Protein 7QAN (pdb70)

Foldseek 3Di:
DAEPPAFDLQLLAGDDPADPQWDWHAAPVRAIAIEGQAQVLLQVLLAPCQQWPQQCVDPLWDARDPLRVVQDQHPVCQVVLLVLQLLLQDLVNLVVCLVVLLVLLVVLVVVVPVVAAQDWCLLRHLQLSFQLSLCVQAVPDPVCSVLSSVLLCQLQLLPHDPVSNVVSLVVLLVVQLVVLVVECPPDPHSSVSLVVVCVVPVPDDSSSSSSSSSVCSVVGRNQLSFLLQSLVVVCQVVVNLVQLLDLVQVLLLSQLSLLSNLLVQKRKTFGCAWDDRPNDTHHGSHIYIHRLNSNSQNCPQQPVSNDRDSVRDGDRRQSQHHHDNGNSCPSNSSSSSSSNSNVCCVVCVVKHQPDDSSPQDWDGSRHRTHGSTGRIHD/DDDPQKDKDADPVNAIFIEGLAQVLLQVLLAPCVFWPQPPVDPLWCVLVLVLVLQLLLQDLVNLVVCLVVLLVLLVVLVVVVVVVAAQDWCLVRHLQLSFQLSLCVLQVPDPVCSVVRSVLLCLLVQAVHDPVSNVVSVVVLLVVQLVVLVVECPPDSHSSNSLVVSCVVPVPADSSRSSVVSVVCSVVGRLQLSQLLQLLVLVCQVPVVLVQLLPLVRVLLSSVLSLLQQLQVQKRKTFGCAWDDGPNRTHHHSHIYIYGLNSNSQNCVQQPNNNDRDSPHHRRQSQHHHDSRNSNVSSSSSSSSSNSNSNCNVPVVKHFPDDPVDFAWHDPPGGTGTSTTRIHD

Radius of gyration: 27.65 Å; Cα contacts (8 Å, |Δi|>4): 1282; chains: 2; bounding box: 51×55×86 Å

Structure (mmCIF, N/CA/C/O backbone):
data_7QAN
#
_entry.id   7QAN
#
_cell.length_a   50.770
_cell.length_b   91.830
_cell.length_c   82.550
_cell.angle_alpha   90.000
_cell.angle_beta   92.360
_cell.angle_gamma   90.000
#
_symmetry.space_group_name_H-M   'P 1 21 1'
#
loop_
_entity.id
_entity.type
_entity.pdbx_description
1 polymer 'Cytochrome P450'
2 non-polymer 'PROTOPORPHYRIN IX CONTAINING FE'
3 non-polymer 'TRIETHYLENE GLYCOL'
4 non-polymer GLYCEROL
5 non-polymer DI(HYDROXYETHYL)ETHER
6 non-polymer 'HEXAETHYLENE GLYCOL'
7 non-polymer 3,6,9,12,15,18-HEXAOXAICOSANE-1,20-DIOL
8 non-polymer 'CHLORIDE ION'
9 non-polymer 'MAGNESIUM ION'
10 water water
#
loop_
_atom_site.group_PDB
_atom_site.id
_atom_site.type_symbol
_atom_site.label_atom_id
_atom_site.label_alt_id
_atom_site.label_comp_id
_atom_site.label_asym_id
_atom_site.label_entity_id
_atom_site.label_seq_id
_atom_site.pdbx_PDB_ins_code
_atom_site.Cartn_x
_atom_site.Cartn_y
_atom_site.Cartn_z
_atom_site.occupancy
_atom_site.B_iso_or_equiv
_atom_site.auth_seq_id
_atom_site.auth_comp_id
_atom_site.auth_asym_id
_atom_site.auth_atom_id
_atom_site.pdbx_PDB_model_num
ATOM 1 N N . SER A 1 30 ? 19.252 27.599 33.029 1.000 63.690 11 SER AAA N 1
ATOM 2 C CA . SER A 1 30 ? 18.888 26.356 33.768 1.000 59.920 11 SER AAA CA 1
ATOM 3 C C . SER A 1 30 ? 18.351 25.306 32.801 1.000 58.950 11 SER AAA C 1
ATOM 4 O O . SER A 1 30 ? 17.447 25.593 32.022 1.000 59.230 11 SER AAA O 1
ATOM 12 N N . PRO A 1 31 ? 18.875 24.056 32.835 1.000 60.170 12 PRO AAA N 1
ATOM 13 C CA . PRO A 1 31 ? 18.397 23.004 31.941 1.000 53.000 12 PRO AAA CA 1
ATOM 14 C C . PRO A 1 31 ? 16.971 22.580 32.303 1.000 50.430 12 PRO AAA C 1
ATOM 15 O O . PRO A 1 31 ? 16.550 22.751 33.427 1.000 49.630 12 PRO AAA O 1
ATOM 26 N N . GLN A 1 32 ? 16.253 22.080 31.305 1.000 56.510 13 GLN AAA N 1
ATOM 27 C CA . GLN A 1 32 ? 14.878 21.549 31.429 1.000 55.060 13 GLN AAA CA 1
ATOM 28 C C . GLN A 1 32 ? 14.966 20.150 32.053 1.000 54.510 13 GLN AAA C 1
ATOM 29 O O . GLN A 1 32 ? 15.959 19.427 31.777 1.000 46.390 13 GLN AAA O 1
ATOM 43 N N . TYR A 1 33 ? 13.995 19.819 32.907 1.000 48.820 14 TYR AAA N 1
ATOM 44 C CA . TYR A 1 33 ? 13.806 18.482 33.514 1.000 43.990 14 TYR AAA CA 1
ATOM 45 C C . TYR A 1 33 ? 12.322 18.181 33.620 1.000 43.550 14 TYR AAA C 1
ATOM 46 O O . TYR A 1 33 ? 11.590 18.957 34.232 1.000 43.350 14 TYR AAA O 1
ATOM 64 N N . PRO A 1 34 ? 11.852 17.009 33.141 1.000 41.070 15 PRO AAA N 1
ATOM 65 C CA . PRO A 1 34 ? 12.708 16.028 32.481 1.000 43.040 15 PRO AAA CA 1
ATOM 66 C C . PRO A 1 34 ? 12.817 16.259 30.965 1.000 51.710 15 PRO AAA C 1
ATOM 67 O O . PRO A 1 34 ? 11.922 16.839 30.364 1.000 44.890 15 PRO AAA O 1
ATOM 78 N N . GLN A 1 35 ? 13.885 15.745 30.363 1.000 52.900 16 GLN AAA N 1
ATOM 79 C CA . GLN A 1 35 ? 14.052 15.705 28.887 1.000 52.760 16 GLN AAA CA 1
ATOM 80 C C . GLN A 1 35 ? 13.679 14.328 28.346 1.000 46.000 16 GLN AAA C 1
ATOM 81 O O . GLN A 1 35 ? 13.719 13.367 29.109 1.000 48.600 16 GLN AAA O 1
ATOM 95 N N . ARG A 1 36 ? 13.372 14.268 27.053 1.000 48.310 17 ARG AAA N 1
ATOM 96 C CA . ARG A 1 36 ? 13.110 13.027 26.282 1.000 51.550 17 ARG AAA CA 1
ATOM 97 C C . ARG A 1 36 ? 14.406 12.203 26.254 1.000 45.260 17 ARG AAA C 1
ATOM 98 O O . ARG A 1 36 ? 15.486 12.816 26.103 1.000 43.340 17 ARG AAA O 1
ATOM 119 N N . ARG A 1 37 ? 14.321 10.883 26.460 1.000 42.270 18 ARG AAA N 1
ATOM 120 C CA . ARG A 1 37 ? 15.447 9.923 26.239 1.000 43.520 18 ARG AAA CA 1
ATOM 121 C C . ARG A 1 37 ? 15.587 9.661 24.726 1.000 43.520 18 ARG AAA C 1
ATOM 122 O O . ARG A 1 37 ? 14.664 9.126 24.140 1.000 42.860 18 ARG AAA O 1
ATOM 143 N N . ALA A 1 38 ? 16.709 10.027 24.103 1.000 46.140 19 ALA AAA N 1
ATOM 144 C CA . ALA A 1 38 ? 17.023 9.655 22.694 1.000 42.350 19 ALA AAA CA 1
ATOM 145 C C . ALA A 1 38 ? 17.048 8.129 22.549 1.000 41.910 19 ALA AAA C 1
ATOM 146 O O . ALA A 1 38 ? 16.527 7.621 21.538 1.000 43.910 19 ALA AAA O 1
ATOM 153 N N . CYS A 1 39 ? 17.696 7.440 23.502 1.000 41.320 20 CYS AAA N 1
ATOM 154 C CA . CYS A 1 39 ? 17.745 5.960 23.656 1.000 40.810 20 CYS AAA CA 1
ATOM 155 C C . CYS A 1 39 ? 17.007 5.610 24.945 1.000 39.950 20 CYS AAA C 1
ATOM 156 O O . CYS A 1 39 ? 17.480 5.941 26.029 1.000 41.320 20 CYS AAA O 1
ATOM 164 N N . PRO A 1 40 ? 15.835 4.950 24.889 1.000 41.830 21 PRO AAA N 1
ATOM 165 C CA . PRO A 1 40 ? 14.999 4.793 26.079 1.000 40.380 21 PRO AAA CA 1
ATOM 166 C C . PRO A 1 40 ? 15.624 4.035 27.262 1.000 43.690 21 PRO AAA C 1
ATOM 167 O O . PRO A 1 40 ? 15.251 4.359 28.403 1.000 38.810 21 PRO AAA O 1
ATOM 178 N N . TYR A 1 41 ? 16.620 3.168 27.025 1.000 43.330 22 TYR AAA N 1
ATOM 179 C CA . TYR A 1 41 ? 17.329 2.430 28.114 1.000 42.560 22 TYR AAA CA 1
ATOM 180 C C . TYR A 1 41 ? 18.623 3.147 28.518 1.000 43.450 22 TYR AAA C 1
ATOM 181 O O . TYR A 1 41 ? 19.425 2.526 29.228 1.000 47.520 22 TYR AAA O 1
ATOM 199 N N . ARG A 1 42 ? 18.811 4.407 28.121 1.000 41.590 23 ARG AAA N 1
ATOM 200 C CA . ARG A 1 42 ? 19.898 5.292 28.631 1.000 42.490 23 ARG AAA CA 1
ATOM 201 C C . ARG A 1 42 ? 19.298 6.607 29.119 1.000 45.350 23 ARG AAA C 1
ATOM 202 O O . ARG A 1 42 ? 18.993 7.479 28.308 1.000 44.730 23 ARG AAA O 1
ATOM 223 N N . PRO A 1 43 ? 19.148 6.805 30.445 1.000 42.480 24 PRO AAA N 1
ATOM 224 C CA . PRO A 1 43 ? 18.601 8.047 30.983 1.000 40.630 24 PRO AAA CA 1
ATOM 225 C C . PRO A 1 43 ? 19.358 9.292 30.506 1.000 43.400 24 PRO AAA C 1
ATOM 226 O O . PRO A 1 43 ? 20.534 9.225 30.280 1.000 39.900 24 PRO AAA O 1
ATOM 237 N N . ALA A 1 44 ? 18.629 10.394 30.337 1.000 51.950 25 ALA AAA N 1
ATOM 238 C CA . ALA A 1 44 ? 19.191 11.749 30.146 1.000 56.690 25 ALA AAA CA 1
ATOM 239 C C . ALA A 1 44 ? 20.051 12.063 31.364 1.000 56.920 25 ALA AAA C 1
ATOM 240 O O . ALA A 1 44 ? 19.468 12.184 32.445 1.000 57.950 25 ALA AAA O 1
ATOM 247 N N . GLY A 1 45 ? 21.379 12.069 31.181 1.000 56.550 26 GLY AAA N 1
ATOM 248 C CA . GLY A 1 45 ? 22.382 12.571 32.137 1.000 56.370 26 GLY AAA CA 1
ATOM 249 C C . GLY A 1 45 ? 22.990 13.881 31.645 1.000 57.200 26 GLY AAA C 1
ATOM 250 O O . GLY A 1 45 ? 22.303 14.612 30.890 1.000 61.480 26 GLY AAA O 1
ATOM 254 N N . GLY A 1 46 ? 24.228 14.185 32.041 1.000 45.310 27 GLY AAA N 1
ATOM 255 C CA . GLY A 1 46 ? 24.824 15.529 31.863 1.000 49.160 27 GLY AAA CA 1
ATOM 256 C C . GLY A 1 46 ? 24.568 16.457 33.049 1.000 48.550 27 GLY AAA C 1
ATOM 257 O O . GLY A 1 46 ? 25.217 17.500 33.137 1.000 51.040 27 GLY AAA O 1
ATOM 261 N N . TYR A 1 47 ? 23.634 16.130 33.936 1.000 45.520 28 TYR AAA N 1
ATOM 262 C CA . TYR A 1 47 ? 23.334 16.957 35.127 1.000 43.110 28 TYR AAA CA 1
ATOM 263 C C . TYR A 1 47 ? 24.561 16.898 36.041 1.000 40.850 28 TYR AAA C 1
ATOM 264 O O . TYR A 1 47 ? 25.089 15.815 36.254 1.000 47.950 28 TYR AAA O 1
ATOM 282 N N . GLU A 1 48 ? 25.015 18.062 36.500 1.000 41.790 29 GLU AAA N 1
ATOM 283 C CA . GLU A 1 48 ? 26.035 18.241 37.564 1.000 41.610 29 GLU AAA CA 1
ATOM 284 C C . GLU A 1 48 ? 25.555 17.512 38.817 1.000 35.690 29 GLU AAA C 1
ATOM 285 O O . GLU A 1 48 ? 24.313 17.485 39.015 1.000 32.390 29 GLU AAA O 1
ATOM 297 N N . ARG A 1 49 ? 26.500 17.042 39.644 1.000 33.290 30 ARG AAA N 1
ATOM 298 C CA . ARG A 1 49 ? 26.259 16.353 40.935 1.000 32.830 30 ARG AAA CA 1
ATOM 299 C C . ARG A 1 49 ? 26.901 17.136 42.071 1.000 35.140 30 ARG AAA C 1
ATOM 300 O O . ARG A 1 49 ? 27.868 17.840 41.833 1.000 37.030 30 ARG AAA O 1
ATOM 321 N N . PRO A 1 50 ? 26.470 16.995 43.349 1.000 34.260 31 PRO AAA N 1
ATOM 322 C CA . PRO A 1 50 ? 25.356 16.122 43.738 1.000 32.780 31 PRO AAA CA 1
ATOM 323 C C . PRO A 1 50 ? 23.956 16.774 43.679 1.000 39.300 31 PRO AAA C 1
ATOM 324 O O . PRO A 1 50 ? 22.984 16.089 43.963 1.000 35.980 31 PRO AAA O 1
ATOM 335 N N . VAL A 1 51 ? 23.880 18.072 43.352 1.000 38.680 32 VAL AAA N 1
ATOM 336 C CA . VAL A 1 51 ? 22.639 18.905 43.349 1.000 38.570 32 VAL AAA CA 1
ATOM 337 C C . VAL A 1 51 ? 22.782 19.925 42.221 1.000 39.390 32 VAL AAA C 1
ATOM 338 O O . VAL A 1 51 ? 23.865 20.409 42.019 1.000 42.990 32 VAL AAA O 1
ATOM 351 N N . THR A 1 52 ? 21.717 20.249 41.518 1.000 37.880 33 THR AAA N 1
ATOM 352 C CA . THR A 1 52 ? 21.779 21.214 40.396 1.000 43.360 33 THR AAA CA 1
ATOM 353 C C . THR A 1 52 ? 20.402 21.846 40.237 1.000 45.640 33 THR AAA C 1
ATOM 354 O O . THR A 1 52 ? 19.425 21.267 40.734 1.000 49.380 33 THR AAA O 1
ATOM 365 N N . ARG A 1 53 ? 20.353 23.005 39.591 1.000 48.340 34 ARG AAA N 1
ATOM 366 C CA . ARG A 1 53 ? 19.129 23.818 39.420 1.000 46.650 34 ARG AAA CA 1
ATOM 367 C C . ARG A 1 53 ? 18.574 23.429 38.060 1.000 45.980 34 ARG AAA C 1
ATOM 368 O O . ARG A 1 53 ? 19.350 23.358 37.108 1.000 41.510 34 ARG AAA O 1
ATOM 389 N N . VAL A 1 54 ? 17.279 23.175 37.995 1.000 41.570 35 VAL AAA N 1
ATOM 390 C CA . VAL A 1 54 ? 16.594 22.890 36.715 1.000 44.360 35 VAL AAA CA 1
ATOM 391 C C . VAL A 1 54 ? 15.321 23.734 36.650 1.000 42.320 35 VAL AAA C 1
ATOM 392 O O . VAL A 1 54 ? 14.965 24.386 37.648 1.000 34.040 35 VAL AAA O 1
ATOM 405 N N . ARG A 1 55 ? 14.669 23.685 35.500 1.000 46.380 36 ARG AAA N 1
ATOM 406 C CA . ARG A 1 55 ? 13.344 24.295 35.264 1.000 49.990 36 ARG AAA CA 1
ATOM 407 C C . ARG A 1 55 ? 12.399 23.152 34.897 1.000 44.480 36 ARG AAA C 1
ATOM 408 O O . ARG A 1 55 ? 12.722 22.423 33.935 1.000 43.610 36 ARG AAA O 1
ATOM 429 N N . LEU A 1 56 ? 11.258 23.024 35.585 1.000 41.470 37 LEU AAA N 1
ATOM 430 C CA . LEU A 1 56 ? 10.212 22.016 35.250 1.000 41.940 37 LEU AAA CA 1
ATOM 431 C C . LEU A 1 56 ? 9.462 22.438 33.970 1.000 46.240 37 LEU AAA C 1
ATOM 432 O O . LEU A 1 56 ? 9.782 23.513 33.436 1.000 49.790 37 LEU AAA O 1
ATOM 448 N N . TYR A 1 57 ? 8.553 21.604 33.451 1.000 46.690 38 TYR AAA N 1
ATOM 449 C CA . TYR A 1 57 ? 7.856 21.819 32.149 1.000 49.500 38 TYR AAA CA 1
ATOM 450 C C . TYR A 1 57 ? 7.202 23.220 32.099 1.000 55.980 38 TYR AAA C 1
ATOM 451 O O . TYR A 1 57 ? 7.263 23.846 31.019 1.000 63.100 38 TYR AAA O 1
ATOM 469 N N . ASP A 1 58 ? 6.618 23.711 33.205 1.000 47.840 39 ASP AAA N 1
ATOM 470 C CA . ASP A 1 58 ? 5.835 24.981 33.278 1.000 45.590 39 ASP AAA CA 1
ATOM 471 C C . ASP A 1 58 ? 6.716 26.105 33.820 1.000 48.830 39 ASP AAA C 1
ATOM 472 O O . ASP A 1 58 ? 6.176 27.111 34.331 1.000 53.230 39 ASP AAA O 1
ATOM 481 N N . GLY A 1 59 ? 8.032 25.920 33.754 1.000 44.540 40 GLY AAA N 1
ATOM 482 C CA . GLY A 1 59 ? 9.014 26.963 34.066 1.000 39.660 40 GLY AAA CA 1
ATOM 483 C C . GLY A 1 59 ? 9.353 27.003 35.540 1.000 40.040 40 GLY AAA C 1
ATOM 484 O O . GLY A 1 59 ? 10.274 27.766 35.897 1.000 46.980 40 GLY AAA O 1
ATOM 488 N N . ARG A 1 60 ? 8.669 26.227 36.391 1.000 38.150 41 ARG AAA N 1
ATOM 489 C CA . ARG A 1 60 ? 8.939 26.312 37.853 1.000 36.600 41 ARG AAA CA 1
ATOM 490 C C . ARG A 1 60 ? 10.385 25.904 38.140 1.000 39.430 41 ARG AAA C 1
ATOM 491 O O . ARG A 1 60 ? 10.867 24.882 37.652 1.000 41.210 41 ARG AAA O 1
ATOM 512 N N . PRO A 1 61 ? 11.161 26.714 38.892 1.000 45.960 42 PRO AAA N 1
ATOM 513 C CA . PRO A 1 61 ? 12.514 26.314 39.290 1.000 43.930 42 PRO AAA CA 1
ATOM 514 C C . PRO A 1 61 ? 12.446 25.120 40.259 1.000 43.850 42 PRO AAA C 1
ATOM 515 O O . PRO A 1 61 ? 11.469 25.026 41.014 1.000 39.150 42 PRO AAA O 1
ATOM 526 N N . ALA A 1 62 ? 13.439 24.226 40.191 1.000 40.130 43 ALA AAA N 1
ATOM 527 C CA . ALA A 1 62 ? 13.525 23.024 41.052 1.000 42.070 43 ALA AAA CA 1
ATOM 528 C C . ALA A 1 62 ? 14.985 22.694 41.317 1.000 41.600 43 ALA AAA C 1
ATOM 529 O O . ALA A 1 62 ? 15.808 22.938 40.441 1.000 41.520 43 ALA AAA O 1
ATOM 536 N N . TRP A 1 63 ? 15.272 22.214 42.527 1.000 39.800 44 TRP AAA N 1
ATOM 537 C CA . TRP A 1 63 ? 16.518 21.484 42.845 1.000 39.170 44 TRP AAA CA 1
ATOM 538 C C . TRP A 1 63 ? 16.384 20.047 42.324 1.000 36.340 44 TRP AAA C 1
ATOM 539 O O . TRP A 1 63 ? 15.446 19.345 42.722 1.000 38.970 44 TRP AAA O 1
ATOM 560 N N . LEU A 1 64 ? 17.278 19.631 41.445 1.000 34.430 45 LEU AAA N 1
ATOM 561 C CA . LEU A 1 64 ? 17.398 18.226 41.010 1.000 34.880 45 LEU AAA CA 1
ATOM 562 C C . LEU A 1 64 ? 18.531 17.592 41.814 1.000 37.330 45 LEU AAA C 1
ATOM 563 O O . LEU A 1 64 ? 19.697 18.057 41.680 1.000 35.240 45 LEU AAA O 1
ATOM 579 N N . VAL A 1 65 ? 18.208 16.549 42.583 1.000 31.960 46 VAL AAA N 1
ATOM 580 C CA . VAL A 1 65 ? 19.191 15.793 43.400 1.000 34.220 46 VAL AAA CA 1
ATOM 581 C C . VAL A 1 65 ? 19.715 14.630 42.559 1.000 31.220 46 VAL AAA C 1
ATOM 582 O O . VAL A 1 65 ? 18.919 13.743 42.243 1.000 31.560 46 VAL AAA O 1
ATOM 595 N N . THR A 1 66 ? 21.005 14.662 42.227 1.000 31.770 47 THR AAA N 1
ATOM 596 C CA . THR A 1 66 ? 21.662 13.790 41.228 1.000 34.090 47 THR AAA CA 1
ATOM 597 C C . THR A 1 66 ? 22.763 12.940 41.859 1.000 30.930 47 THR AAA C 1
ATOM 598 O O . THR A 1 66 ? 23.269 12.077 41.171 1.000 29.490 47 THR AAA O 1
ATOM 609 N N . GLY A 1 67 ? 23.153 13.198 43.102 1.000 33.460 48 GLY AAA N 1
ATOM 610 C CA . GLY A 1 67 ? 24.165 12.373 43.778 1.000 32.450 48 GLY AAA CA 1
ATOM 611 C C . GLY A 1 67 ? 23.467 11.237 44.481 1.000 35.990 48 GLY AAA C 1
ATOM 612 O O . GLY A 1 67 ? 22.282 11.437 44.862 1.000 35.360 48 GLY AAA O 1
ATOM 616 N N . HIS A 1 68 ? 24.146 10.099 44.657 1.000 31.620 49 HIS AAA N 1
ATOM 617 C CA . HIS A 1 68 ? 23.544 8.885 45.246 1.000 31.970 49 HIS AAA CA 1
ATOM 618 C C . HIS A 1 68 ? 23.355 9.104 46.758 1.000 34.100 49 HIS AAA C 1
ATOM 619 O O . HIS A 1 68 ? 22.240 8.877 47.243 1.000 35.980 49 HIS AAA O 1
ATOM 634 N N . GLU A 1 69 ? 24.377 9.566 47.472 1.000 35.160 50 GLU AAA N 1
ATOM 6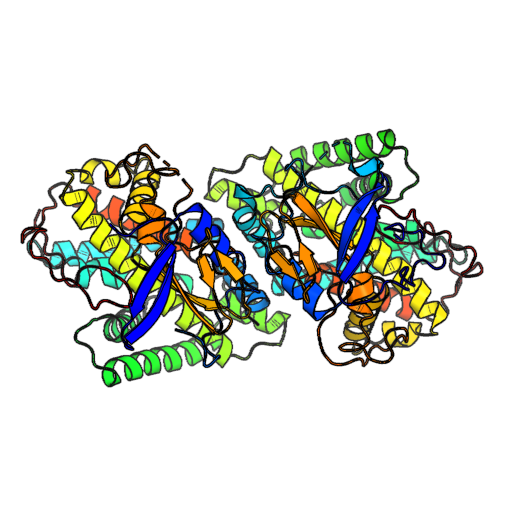35 C CA . GLU A 1 69 ? 24.328 9.823 48.945 1.000 39.960 50 GLU AAA CA 1
ATOM 636 C C . GLU A 1 69 ? 23.252 10.883 49.257 1.000 37.520 50 GLU AAA C 1
ATOM 637 O O . GLU A 1 69 ? 22.511 10.719 50.261 1.000 35.510 50 GLU AAA O 1
ATOM 649 N N . THR A 1 70 ? 23.165 11.935 48.436 1.000 35.790 51 THR AAA N 1
ATOM 650 C CA . THR A 1 70 ? 22.239 13.065 48.656 1.000 35.580 51 THR AAA CA 1
ATOM 651 C C . THR A 1 70 ? 20.819 12.614 48.303 1.000 35.000 51 THR AAA C 1
ATOM 652 O O . THR A 1 70 ? 19.923 12.955 49.067 1.000 34.530 51 THR AAA O 1
ATOM 663 N N . ALA A 1 71 ? 20.618 11.869 47.214 1.000 35.200 52 ALA AAA N 1
ATOM 664 C CA . ALA A 1 71 ? 19.352 11.141 46.937 1.000 32.940 52 ALA AAA CA 1
ATOM 665 C C . ALA A 1 71 ? 18.826 10.470 48.217 1.000 33.300 52 ALA AAA C 1
ATOM 666 O O . ALA A 1 71 ? 17.648 10.701 48.587 1.000 32.810 52 ALA AAA O 1
ATOM 673 N N . ARG A 1 72 ? 19.621 9.606 48.821 1.000 31.190 53 ARG AAA N 1
ATOM 674 C CA . ARG A 1 72 ? 19.208 8.810 50.004 1.000 35.600 53 ARG AAA CA 1
ATOM 675 C C . ARG A 1 72 ? 18.837 9.756 51.139 1.000 33.960 53 ARG AAA C 1
ATOM 676 O O . ARG A 1 72 ? 17.832 9.506 51.829 1.000 38.900 53 ARG AAA O 1
ATOM 697 N N . GLN A 1 73 ? 19.624 10.799 51.335 1.000 35.430 54 GLN AAA N 1
ATOM 698 C CA . GLN A 1 73 ? 19.420 11.737 52.468 1.000 40.870 54 GLN AAA CA 1
ATOM 699 C C . GLN A 1 73 ? 18.062 12.422 52.286 1.000 37.470 54 GLN AAA C 1
ATOM 700 O O . GLN A 1 73 ? 17.338 12.544 53.269 1.000 33.380 54 GLN AAA O 1
ATOM 714 N N . VAL A 1 74 ? 17.741 12.852 51.072 1.000 29.680 55 VAL AAA N 1
ATOM 715 C CA . VAL A 1 74 ? 16.499 13.605 50.792 1.000 30.790 55 VAL AAA CA 1
ATOM 716 C C . VAL A 1 74 ? 15.296 12.644 50.922 1.000 31.120 55 VAL AAA C 1
ATOM 717 O O . VAL A 1 74 ? 14.256 13.058 51.470 1.000 30.160 55 VAL AAA O 1
ATOM 730 N N . LEU A 1 75 ? 15.392 11.423 50.386 1.000 30.290 56 LEU AAA N 1
ATOM 731 C CA . LEU A 1 75 ? 14.281 10.435 50.434 1.000 28.400 56 LEU AAA CA 1
ATOM 732 C C . LEU A 1 75 ? 14.055 9.999 51.897 1.000 32.180 56 LEU AAA C 1
ATOM 733 O O . LEU A 1 75 ? 12.907 9.745 52.255 1.000 28.470 56 LEU AAA O 1
ATOM 749 N N . LEU A 1 76 ? 15.095 9.936 52.720 1.000 32.950 57 LEU AAA N 1
ATOM 750 C CA . LEU A 1 76 ? 14.947 9.523 54.155 1.000 38.420 57 LEU AAA CA 1
ATOM 751 C C . LEU A 1 76 ? 14.406 10.669 55.009 1.000 35.600 57 LEU AAA C 1
ATOM 752 O O . LEU A 1 76 ? 13.799 10.384 56.042 1.000 40.490 57 LEU AAA O 1
ATOM 768 N N . ASP A 1 77 ? 14.688 11.918 54.649 1.000 36.450 58 ASP AAA N 1
ATOM 769 C CA . ASP A 1 77 ? 14.257 13.098 55.439 1.000 37.290 58 ASP AAA CA 1
ATOM 770 C C . ASP A 1 77 ? 12.830 13.472 55.010 1.000 34.870 58 ASP AAA C 1
ATOM 771 O O . ASP A 1 77 ? 12.636 14.556 54.417 1.000 32.290 58 ASP AAA O 1
ATOM 780 N N . ALA A 1 78 ? 11.856 12.647 55.412 1.000 34.300 59 ALA AAA N 1
ATOM 781 C CA . ALA A 1 78 ? 10.477 12.632 54.876 1.000 35.210 59 ALA AAA CA 1
ATOM 782 C C . ALA A 1 78 ? 9.654 13.775 55.453 1.000 36.320 59 ALA AAA C 1
ATOM 783 O O . ALA A 1 78 ? 8.665 14.095 54.807 1.000 38.250 59 ALA AAA O 1
ATOM 790 N N . ALA A 1 79 ? 10.019 14.333 56.621 1.000 36.440 60 ALA AAA N 1
ATOM 791 C CA . ALA A 1 79 ? 9.340 15.512 57.218 1.000 36.130 60 ALA AAA CA 1
ATOM 792 C C . ALA A 1 79 ? 9.754 16.790 56.470 1.000 33.220 60 ALA AAA C 1
ATOM 793 O O . ALA A 1 79 ? 8.892 17.569 56.115 1.000 34.150 60 ALA AAA O 1
ATOM 800 N N . THR A 1 80 ? 11.054 16.997 56.265 1.000 31.290 61 THR AAA N 1
ATOM 801 C CA . THR A 1 80 ? 11.633 18.158 55.551 1.000 33.780 61 THR AAA CA 1
ATOM 802 C C . THR A 1 80 ? 11.268 18.083 54.060 1.000 34.400 61 THR AAA C 1
ATOM 803 O O . THR A 1 80 ? 10.978 19.159 53.461 1.000 32.970 61 THR AAA O 1
ATOM 814 N N . PHE A 1 81 ? 11.310 16.884 53.463 1.000 31.090 62 PHE AAA N 1
ATOM 815 C CA . PHE A 1 81 ? 11.040 16.694 52.003 1.000 33.440 62 PHE AAA CA 1
ATOM 816 C C . PHE A 1 81 ? 9.754 15.854 51.823 1.000 30.990 62 PHE AAA C 1
ATOM 817 O O . PHE A 1 81 ? 9.755 14.587 51.809 1.000 27.560 62 PHE AAA O 1
ATOM 834 N N . SER A 1 82 ? 8.639 16.585 51.723 1.000 32.660 63 SER AAA N 1
ATOM 835 C CA . SER A 1 82 ? 7.248 16.067 51.721 1.000 29.270 63 SER AAA CA 1
ATOM 836 C C . SER A 1 82 ? 6.883 15.522 50.335 1.000 31.720 63 SER AAA C 1
ATOM 837 O O . SER A 1 82 ? 7.246 16.164 49.355 1.000 28.770 63 SER AAA O 1
ATOM 845 N N . SER A 1 83 ? 6.180 14.384 50.285 1.000 31.930 64 SER AAA N 1
ATOM 846 C CA . SER A 1 83 ? 5.581 13.828 49.052 1.000 39.860 64 SER AAA CA 1
ATOM 847 C C . SER A 1 83 ? 4.057 14.005 49.054 1.000 39.010 64 SER AAA C 1
ATOM 848 O O . SER A 1 83 ? 3.404 13.314 48.250 1.000 43.500 64 SER AAA O 1
ATOM 856 N N . ASP A 1 84 ? 3.527 14.926 49.864 1.000 39.580 65 ASP AAA N 1
ATOM 857 C CA . ASP A 1 84 ? 2.069 15.237 49.947 1.000 39.600 65 ASP AAA CA 1
ATOM 858 C C . ASP A 1 84 ? 1.593 15.850 48.633 1.000 35.750 65 ASP AAA C 1
ATOM 859 O O . ASP A 1 84 ? 1.654 17.092 48.502 1.000 35.820 65 ASP AAA O 1
ATOM 868 N N . ARG A 1 85 ? 1.088 15.016 47.726 1.000 39.890 66 ARG AAA N 1
ATOM 869 C CA . ARG A 1 85 ? 0.683 15.433 46.361 1.000 47.120 66 ARG AAA CA 1
ATOM 870 C C . ARG A 1 85 ? -0.499 16.402 46.457 1.000 48.300 66 ARG AAA C 1
ATOM 871 O O . ARG A 1 85 ? -0.758 17.067 45.454 1.000 50.490 66 ARG AAA O 1
ATOM 892 N N . GLN A 1 86 ? -1.169 16.489 47.616 1.000 49.870 67 GLN AAA N 1
ATOM 893 C CA . GLN A 1 86 ? -2.373 17.339 47.828 1.000 58.260 67 GLN AAA CA 1
ATOM 894 C C . GLN A 1 86 ? -1.977 18.764 48.239 1.000 55.950 67 GLN AAA C 1
ATOM 895 O O . GLN A 1 86 ? -2.816 19.667 48.089 1.000 55.430 67 GLN AAA O 1
ATOM 909 N N . HIS A 1 87 ? -0.764 18.968 48.759 1.000 51.970 68 HIS AAA N 1
ATOM 910 C CA . HIS A 1 87 ? -0.253 20.306 49.159 1.000 42.400 68 HIS AAA CA 1
ATOM 911 C C . HIS A 1 87 ? -0.078 21.164 47.909 1.000 40.160 68 HIS AAA C 1
ATOM 912 O O . HIS A 1 87 ? 0.373 20.686 46.860 1.000 39.340 68 HIS AAA O 1
ATOM 927 N N . PRO A 1 88 ? -0.452 22.462 47.950 1.000 44.850 69 PRO AAA N 1
ATOM 928 C CA . PRO A 1 88 ? -0.272 23.333 46.780 1.000 43.810 69 PRO AAA CA 1
ATOM 929 C C . PRO A 1 88 ? 1.186 23.517 46.305 1.000 40.120 69 PRO AAA C 1
ATOM 930 O O . PRO A 1 88 ? 1.350 23.842 45.164 1.000 43.170 69 PRO AAA O 1
ATOM 941 N N . ALA A 1 89 ? 2.209 23.326 47.154 1.000 38.120 70 ALA AAA N 1
ATOM 942 C CA . ALA A 1 89 ? 3.624 23.490 46.740 1.000 38.560 70 ALA AAA CA 1
ATOM 943 C C . ALA A 1 89 ? 4.118 22.237 46.011 1.000 34.780 70 ALA AAA C 1
ATOM 944 O O . ALA A 1 89 ? 5.216 22.320 45.479 1.000 36.740 70 ALA AAA O 1
ATOM 951 N N . PHE A 1 90 ? 3.352 21.147 45.960 1.000 34.800 71 PHE AAA N 1
ATOM 952 C CA . PHE A 1 90 ? 3.858 19.852 45.442 1.000 38.650 71 PHE AAA CA 1
ATOM 953 C C . PHE A 1 90 ? 4.119 20.031 43.954 1.000 38.150 71 PHE AAA C 1
ATOM 954 O O . PHE A 1 90 ? 3.255 20.518 43.261 1.000 38.190 71 PHE AAA O 1
ATOM 971 N N . PRO A 1 91 ? 5.322 19.732 43.423 1.000 39.200 72 PRO AAA N 1
ATOM 972 C CA . PRO A 1 91 ? 5.587 19.921 41.997 1.000 41.190 72 PRO AAA CA 1
ATOM 973 C C . PRO A 1 91 ? 5.024 18.829 41.075 1.000 43.050 72 PRO AAA C 1
ATOM 974 O O . PRO A 1 91 ? 5.267 17.685 41.303 1.000 50.550 72 PRO AAA O 1
ATOM 985 N N . ALA A 1 92 ? 4.343 19.238 40.010 1.000 45.910 73 ALA AAA N 1
ATOM 986 C CA . ALA A 1 92 ? 3.999 18.375 38.857 1.000 42.140 73 ALA AAA CA 1
ATOM 987 C C . ALA A 1 92 ? 5.155 18.432 37.862 1.000 43.500 73 ALA AAA C 1
ATOM 988 O O . ALA A 1 92 ? 5.623 19.562 37.564 1.000 44.510 73 ALA AAA O 1
ATOM 995 N N . LEU A 1 93 ? 5.561 17.272 37.339 1.000 44.350 74 LEU AAA N 1
ATOM 996 C CA . LEU A 1 93 ? 6.682 17.113 36.375 1.000 42.700 74 LEU AAA CA 1
ATOM 997 C C . LEU A 1 93 ? 6.186 17.144 34.923 1.000 44.870 74 LEU AAA C 1
ATOM 998 O O . LEU A 1 93 ? 7.039 17.245 34.025 1.000 43.210 74 LEU AAA O 1
ATOM 1014 N N . ALA A 1 94 ? 4.873 17.049 34.696 1.000 48.680 75 ALA AAA N 1
ATOM 1015 C CA . ALA A 1 94 ? 4.231 17.127 33.352 1.000 54.190 75 ALA AAA CA 1
ATOM 1016 C C . ALA A 1 94 ? 2.808 17.691 33.461 1.000 55.530 75 ALA AAA C 1
ATOM 1017 O O . ALA A 1 94 ? 2.161 17.452 34.511 1.000 52.940 75 ALA AAA O 1
ATOM 1024 N N . ALA A 1 95 ? 2.349 18.374 32.401 1.000 62.810 76 ALA AAA N 1
ATOM 1025 C CA . ALA A 1 95 ? 1.005 19.002 32.255 1.000 66.750 76 ALA AAA CA 1
ATOM 1026 C C . ALA A 1 95 ? -0.102 17.987 32.555 1.000 68.090 76 ALA AAA C 1
ATOM 1027 O O . ALA A 1 95 ? -1.014 18.327 33.329 1.000 67.420 76 ALA AAA O 1
ATOM 1034 N N . ARG A 1 96 ? 0.007 16.787 31.971 1.000 70.930 77 ARG AAA N 1
ATOM 1035 C CA . ARG A 1 96 ? -0.973 15.674 32.098 1.000 74.120 77 ARG AAA CA 1
ATOM 1036 C C . ARG A 1 96 ? -1.132 15.249 33.564 1.000 75.030 77 ARG AAA C 1
ATOM 1037 O O . ARG A 1 96 ? -2.123 14.567 33.859 1.000 83.290 77 ARG AAA O 1
ATOM 1043 N N . PHE A 1 97 ? -0.167 15.561 34.433 1.000 83.100 78 PHE AAA N 1
ATOM 1044 C CA . PHE A 1 97 ? -0.164 15.139 35.864 1.000 89.790 78 PHE AAA CA 1
ATOM 1045 C C . PHE A 1 97 ? -0.422 16.371 36.748 1.000 86.530 78 PHE AAA C 1
ATOM 1046 O O . PHE A 1 97 ? -0.589 16.202 37.968 1.000 68.860 78 PHE AAA O 1
ATOM 1063 N N . GLU A 1 98 ? -0.499 17.566 36.144 1.000 91.630 79 GLU AAA N 1
ATOM 1064 C CA . GLU A 1 98 ? -0.963 18.815 36.807 1.000 92.520 79 GLU AAA CA 1
ATOM 1065 C C . GLU A 1 98 ? -2.422 18.621 37.223 1.000 94.710 79 GLU AAA C 1
ATOM 1066 O O . GLU A 1 98 ? -2.707 18.736 38.429 1.000 96.560 79 GLU AAA O 1
ATOM 1078 N N . ALA A 1 99 ? -3.288 18.316 36.248 1.000 96.700 80 ALA AAA N 1
ATOM 1079 C CA . ALA A 1 99 ? -4.719 17.968 36.425 1.000 91.840 80 ALA AAA CA 1
ATOM 1080 C C . ALA A 1 99 ? -4.840 16.710 37.294 1.000 87.100 80 ALA AAA C 1
ATOM 1081 O O . ALA A 1 99 ? -4.567 16.819 38.507 1.000 80.030 80 ALA AAA O 1
ATOM 1088 N N . ILE A 1 107 ? -5.889 8.684 43.644 1.000 81.140 88 ILE AAA N 1
ATOM 1089 C CA . ILE A 1 107 ? -5.364 7.498 44.389 1.000 74.400 88 ILE AAA CA 1
ATOM 1090 C C . ILE A 1 107 ? -3.888 7.737 44.726 1.000 75.870 88 ILE AAA C 1
ATOM 1091 O O . ILE A 1 107 ? -3.165 8.390 43.938 1.000 76.670 88 ILE AAA O 1
ATOM 1107 N N . GLY A 1 108 ? -3.464 7.182 45.853 1.000 67.730 89 GLY AAA N 1
ATOM 1108 C CA . GLY A 1 108 ? -2.243 7.570 46.575 1.000 64.120 89 GLY AAA CA 1
ATOM 1109 C C . GLY A 1 108 ? -2.553 7.556 48.053 1.000 56.590 89 GLY AAA C 1
ATOM 1110 O O . GLY A 1 108 ? -3.711 7.790 48.402 1.000 53.820 89 GLY AAA O 1
ATOM 1114 N N . MET A 1 109 ? -1.587 7.205 48.889 1.000 63.470 90 MET AAA N 1
ATOM 1115 C CA . MET A 1 109 ? -1.784 7.166 50.357 1.000 68.850 90 MET AAA CA 1
ATOM 1116 C C . MET A 1 109 ? -1.562 8.584 50.910 1.000 75.160 90 MET AAA C 1
ATOM 1117 O O . MET A 1 109 ? -0.396 9.057 50.902 1.000 68.250 90 MET AAA O 1
ATOM 1131 N N . ASP A 1 110 ? -2.649 9.254 51.319 1.000 77.700 91 ASP AAA N 1
ATOM 1132 C CA . ASP A 1 110 ? -2.630 10.627 51.897 1.000 85.460 91 ASP AAA CA 1
ATOM 1133 C C . ASP A 1 110 ? -1.769 10.604 53.160 1.000 88.090 91 ASP AAA C 1
ATOM 1134 O O . ASP A 1 110 ? -1.630 9.555 53.791 1.000 80.220 91 ASP AAA O 1
ATOM 1140 N N . PRO A 1 111 ? -1.172 11.752 53.565 1.000 89.280 92 PRO AAA N 1
ATOM 1141 C CA . PRO A 1 111 ? -0.201 11.782 54.663 1.000 85.660 92 PRO AAA CA 1
ATOM 1142 C C . PRO A 1 111 ? -0.650 11.241 56.025 1.000 83.650 92 PRO AAA C 1
ATOM 1143 O O . PRO A 1 111 ? 0.084 10.472 56.648 1.000 79.110 92 PRO AAA O 1
ATOM 1154 N N . PRO A 1 112 ? -1.828 11.621 56.577 1.000 75.520 93 PRO AAA N 1
ATOM 1155 C CA . PRO A 1 112 ? -2.197 11.156 57.915 1.000 79.470 93 PRO AAA CA 1
ATOM 1156 C C . PRO A 1 112 ? -2.347 9.625 57.954 1.000 80.690 93 PRO AAA C 1
ATOM 1157 O O . PRO A 1 112 ? -1.968 9.025 58.940 1.000 85.620 93 PRO AAA O 1
ATOM 1168 N N . GLU A 1 113 ? -2.847 9.038 56.863 1.000 78.900 94 GLU AAA N 1
ATOM 1169 C CA . GLU A 1 113 ? -3.143 7.585 56.744 1.000 81.990 94 GLU AAA CA 1
ATOM 1170 C C . GLU A 1 113 ? -1.897 6.816 56.262 1.000 73.160 94 GLU AAA C 1
ATOM 1171 O O . GLU A 1 113 ? -1.912 5.565 56.360 1.000 71.220 94 GLU AAA O 1
ATOM 1183 N N . HIS A 1 114 ? -0.838 7.499 55.802 1.000 62.010 95 HIS AAA N 1
ATOM 1184 C CA . HIS A 1 114 ? 0.255 6.844 55.030 1.000 57.340 95 HIS AAA CA 1
ATOM 1185 C C . HIS A 1 114 ? 0.797 5.616 55.781 1.000 51.180 95 HIS AAA C 1
ATOM 1186 O O . HIS A 1 114 ? 0.812 4.534 55.163 1.000 48.860 95 HIS AAA O 1
ATOM 1201 N N . THR A 1 115 ? 1.232 5.733 57.039 1.000 51.310 96 THR AAA N 1
ATOM 1202 C CA . THR A 1 115 ? 1.992 4.622 57.681 1.000 57.630 96 THR AAA CA 1
ATOM 1203 C C . THR A 1 115 ? 1.039 3.440 57.917 1.000 57.800 96 THR AAA C 1
ATOM 1204 O O . THR A 1 115 ? 1.520 2.299 57.810 1.000 50.290 96 THR AAA O 1
ATOM 1215 N N . ALA A 1 116 ? -0.252 3.693 58.164 1.000 54.530 97 ALA AAA N 1
ATOM 1216 C CA . ALA A 1 116 ? -1.268 2.641 58.409 1.000 55.730 97 ALA AAA CA 1
ATOM 1217 C C . ALA A 1 116 ? -1.587 1.918 57.101 1.000 55.730 97 ALA AAA C 1
ATOM 1218 O O . ALA A 1 116 ? -1.702 0.682 57.106 1.000 54.630 97 ALA AAA O 1
ATOM 1225 N N . GLN A 1 117 ? -1.771 2.673 56.023 1.000 55.550 98 GLN AAA N 1
ATOM 1226 C CA . GLN A 1 117 ? -2.158 2.101 54.713 1.000 55.650 98 GLN AAA CA 1
ATOM 1227 C C . GLN A 1 117 ? -0.996 1.265 54.192 1.000 54.860 98 GLN AAA C 1
ATOM 1228 O O . GLN A 1 117 ? -1.273 0.156 53.673 1.000 46.430 98 GLN AAA O 1
ATOM 1242 N N . ARG A 1 118 ? 0.240 1.760 54.380 1.000 50.690 99 ARG AAA N 1
ATOM 1243 C CA . ARG A 1 118 ? 1.486 1.104 53.901 1.000 49.810 99 ARG AAA CA 1
ATOM 1244 C C . ARG A 1 118 ? 1.662 -0.214 54.666 1.000 47.360 99 ARG AAA C 1
ATOM 1245 O O . ARG A 1 118 ? 1.986 -1.202 54.029 1.000 42.820 99 ARG AAA O 1
ATOM 1266 N N . ARG A 1 119 ? 1.448 -0.216 55.986 1.000 52.310 100 ARG AAA N 1
ATOM 1267 C CA . ARG A 1 119 ? 1.573 -1.417 56.857 1.000 55.650 100 ARG AAA CA 1
ATOM 1268 C C . ARG A 1 119 ? 0.553 -2.492 56.434 1.000 51.390 100 ARG AAA C 1
ATOM 1269 O O . ARG A 1 119 ? 0.925 -3.676 56.430 1.000 56.180 100 ARG AAA O 1
ATOM 1290 N N . MET A 1 120 ? -0.681 -2.088 56.129 1.000 47.390 101 MET AAA N 1
ATOM 1291 C CA . MET A 1 120 ? -1.754 -2.902 55.491 1.000 53.120 101 MET AAA CA 1
ATOM 1292 C C . MET A 1 120 ? -1.191 -3.607 54.243 1.000 53.100 101 MET AAA C 1
ATOM 1293 O O . MET A 1 120 ? -1.230 -4.855 54.180 1.000 53.470 101 MET AAA O 1
ATOM 1307 N N . LEU A 1 121 ? -0.653 -2.842 53.291 1.000 44.660 102 LEU AAA N 1
ATOM 1308 C CA . LEU A 1 121 ? -0.222 -3.386 51.978 1.000 46.980 102 LEU AAA CA 1
ATOM 1309 C C . LEU A 1 121 ? 0.987 -4.307 52.154 1.000 49.850 102 LEU AAA C 1
ATOM 1310 O O . LEU A 1 121 ? 1.019 -5.350 51.466 1.000 44.960 102 LEU AAA O 1
ATOM 1326 N N . ILE A 1 122 ? 1.906 -3.959 53.060 1.000 48.730 103 ILE AAA N 1
ATOM 1327 C CA . ILE A 1 122 ? 3.221 -4.654 53.237 1.000 49.830 103 ILE AAA CA 1
ATOM 1328 C C . ILE A 1 122 ? 3.002 -6.096 53.716 1.000 46.890 103 ILE AAA C 1
ATOM 1329 O O . ILE A 1 122 ? 3.792 -6.954 53.296 1.000 44.150 103 ILE AAA O 1
ATOM 1345 N N . SER A 1 123 ? 1.968 -6.368 54.520 1.000 45.170 104 SER AAA N 1
ATOM 1346 C CA . SER A 1 123 ? 1.584 -7.743 54.936 1.000 46.150 104 SER AAA CA 1
ATOM 1347 C C . SER A 1 123 ? 1.268 -8.616 53.714 1.000 42.490 104 SER AAA C 1
ATOM 1348 O O . SER A 1 123 ? 1.394 -9.825 53.837 1.000 49.370 104 SER AAA O 1
ATOM 1356 N N . GLY A 1 124 ? 0.901 -8.040 52.571 1.000 42.370 105 GLY AAA N 1
ATOM 1357 C CA . GLY A 1 124 ? 0.594 -8.795 51.334 1.000 38.100 105 GLY AAA CA 1
ATOM 1358 C C . GLY A 1 124 ? 1.797 -8.938 50.421 1.000 37.020 105 GLY AAA C 1
ATOM 1359 O O . GLY A 1 124 ? 1.649 -9.488 49.303 1.000 38.830 105 GLY AAA O 1
ATOM 1363 N N . PHE A 1 125 ? 2.961 -8.465 50.858 1.000 36.210 106 PHE AAA N 1
ATOM 1364 C CA . PHE A 1 125 ? 4.219 -8.427 50.054 1.000 36.990 106 PHE AAA CA 1
ATOM 1365 C C . PHE A 1 125 ? 5.405 -8.991 50.844 1.000 37.970 106 PHE AAA C 1
ATOM 1366 O O . PHE A 1 125 ? 6.544 -8.533 50.605 1.000 44.690 106 PHE AAA O 1
ATOM 1383 N N . THR A 1 126 ? 5.166 -9.959 51.737 1.000 39.540 107 THR AAA N 1
ATOM 1384 C CA . THR A 1 126 ? 6.251 -10.677 52.462 1.000 40.130 107 THR AAA CA 1
ATOM 1385 C C . THR A 1 126 ? 7.083 -11.483 51.455 1.000 43.420 107 THR AAA C 1
ATOM 1386 O O . THR A 1 126 ? 6.584 -11.751 50.339 1.000 43.960 107 THR AAA O 1
ATOM 1397 N N . ALA A 1 127 ? 8.319 -11.828 51.820 1.000 42.680 108 ALA AAA N 1
ATOM 1398 C CA . ALA A 1 127 ? 9.217 -12.681 51.017 1.000 40.670 108 ALA AAA CA 1
ATOM 1399 C C . ALA A 1 127 ? 8.555 -14.051 50.829 1.000 39.980 108 ALA AAA C 1
ATOM 1400 O O . ALA A 1 127 ? 8.613 -14.590 49.716 1.000 37.270 108 ALA AAA O 1
ATOM 1407 N N . LYS A 1 128 ? 7.853 -14.551 51.852 1.000 40.510 109 LYS AAA N 1
ATOM 1408 C CA . LYS A 1 128 ? 7.123 -15.846 51.794 1.000 46.170 109 LYS AAA CA 1
ATOM 1409 C C . LYS A 1 128 ? 6.008 -15.759 50.745 1.000 44.280 109 LYS AAA C 1
ATOM 1410 O O . LYS A 1 128 ? 5.854 -16.710 49.963 1.000 40.760 109 LYS AAA O 1
ATOM 1429 N N . ARG A 1 129 ? 5.244 -14.665 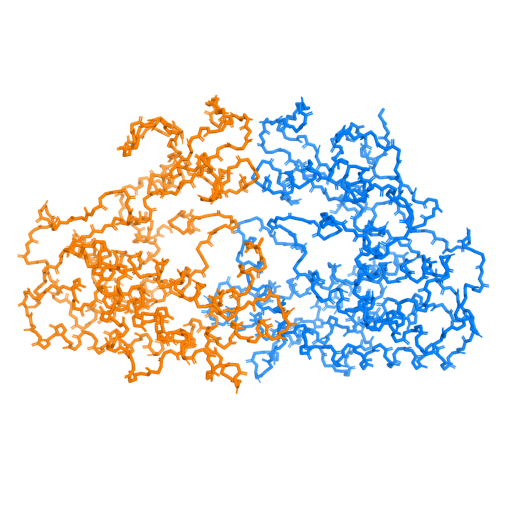50.748 1.000 40.600 110 ARG AAA N 1
ATOM 1430 C CA . ARG A 1 129 ? 4.166 -14.447 49.766 1.000 39.600 110 ARG AAA CA 1
ATOM 1431 C C . ARG A 1 129 ? 4.746 -14.425 48.350 1.000 35.870 110 ARG AAA C 1
ATOM 1432 O O . ARG A 1 129 ? 4.159 -15.080 47.498 1.000 37.460 110 ARG AAA O 1
ATOM 1453 N N . VAL A 1 130 ? 5.844 -13.701 48.088 1.000 34.090 111 VAL AAA N 1
ATOM 1454 C CA . VAL A 1 130 ? 6.430 -13.611 46.707 1.000 36.040 111 VAL AAA CA 1
ATOM 1455 C C . VAL A 1 130 ? 6.960 -14.995 46.300 1.000 38.850 111 VAL AAA C 1
ATOM 1456 O O . VAL A 1 130 ? 6.721 -15.430 45.134 1.000 39.350 111 VAL AAA O 1
ATOM 1469 N N . ALA A 1 131 ? 7.660 -15.678 47.203 1.000 41.660 112 ALA AAA N 1
ATOM 1470 C CA . ALA A 1 131 ? 8.185 -17.047 46.967 1.000 41.570 112 ALA AAA CA 1
ATOM 1471 C C . ALA A 1 131 ? 7.023 -17.965 46.602 1.000 42.960 112 ALA AAA C 1
ATOM 1472 O O . ALA A 1 131 ? 7.162 -18.694 45.620 1.000 51.080 112 ALA AAA O 1
ATOM 1479 N N . THR A 1 132 ? 5.910 -17.875 47.336 1.000 41.100 113 THR AAA N 1
ATOM 1480 C CA . THR A 1 132 ? 4.667 -18.635 47.064 1.000 42.840 113 THR AAA CA 1
ATOM 1481 C C . THR A 1 132 ? 4.136 -18.323 45.665 1.000 41.960 113 THR AAA C 1
ATOM 1482 O O . THR A 1 132 ? 3.572 -19.216 45.083 1.000 38.230 113 THR AAA O 1
ATOM 1493 N N . LEU A 1 133 ? 4.287 -17.096 45.165 1.000 39.140 114 LEU AAA N 1
ATOM 1494 C CA . LEU A 1 133 ? 3.727 -16.692 43.847 1.000 35.990 114 LEU AAA CA 1
ATOM 1495 C C . LEU A 1 133 ? 4.642 -17.098 42.682 1.000 33.710 114 LEU AAA C 1
ATOM 1496 O O . LEU A 1 133 ? 4.160 -17.080 41.553 1.000 35.790 114 LEU AAA O 1
ATOM 1512 N N . ARG A 1 134 ? 5.905 -17.454 42.918 1.000 33.970 115 ARG AAA N 1
ATOM 1513 C CA . ARG A 1 134 ? 6.871 -17.705 41.818 1.000 36.500 115 ARG AAA CA 1
ATOM 1514 C C . ARG A 1 134 ? 6.313 -18.745 40.842 1.000 33.510 115 ARG AAA C 1
ATOM 1515 O O . ARG A 1 134 ? 6.317 -18.511 39.636 1.000 32.720 115 ARG AAA O 1
ATOM 1536 N N . PRO A 1 135 ? 5.783 -19.905 41.280 1.000 36.150 116 PRO AAA N 1
ATOM 1537 C CA . PRO A 1 135 ? 5.234 -20.888 40.338 1.000 34.780 116 PRO AAA CA 1
ATOM 1538 C C . PRO A 1 135 ? 4.088 -20.326 39.480 1.000 33.330 116 PRO AAA C 1
ATOM 1539 O O . PRO A 1 135 ? 4.081 -20.488 38.255 1.000 33.210 116 PRO AAA O 1
ATOM 1550 N N . ALA A 1 136 ? 3.202 -19.561 40.096 1.000 36.180 117 ALA AAA N 1
ATOM 1551 C CA . ALA A 1 136 ? 2.107 -18.842 39.403 1.000 34.840 117 ALA AAA CA 1
ATOM 1552 C C . ALA A 1 136 ? 2.678 -17.858 38.378 1.000 31.980 117 ALA AAA C 1
ATOM 1553 O O . ALA A 1 136 ? 2.099 -17.748 37.292 1.000 32.950 117 ALA AAA O 1
ATOM 1560 N N . ILE A 1 137 ? 3.775 -17.155 38.707 1.000 34.730 118 ILE AAA N 1
ATOM 1561 C CA . ILE A 1 137 ? 4.395 -16.135 37.813 1.000 30.690 118 ILE AAA CA 1
ATOM 1562 C C . ILE A 1 137 ? 4.968 -16.879 36.609 1.000 32.310 118 ILE AAA C 1
ATOM 1563 O O . ILE A 1 137 ? 4.744 -16.428 35.465 1.000 29.800 118 ILE AAA O 1
ATOM 1579 N N . THR A 1 138 ? 5.652 -18.001 36.834 1.000 29.990 119 THR AAA N 1
ATOM 1580 C CA . THR A 1 138 ? 6.269 -18.739 35.698 1.000 34.610 119 THR AAA CA 1
ATOM 1581 C C . THR A 1 138 ? 5.162 -19.351 34.815 1.000 34.590 119 THR AAA C 1
ATOM 1582 O O . THR A 1 138 ? 5.357 -19.329 33.581 1.000 34.740 119 THR AAA O 1
ATOM 1593 N N . GLU A 1 139 ? 4.022 -19.776 35.372 1.000 33.770 120 GLU AAA N 1
ATOM 1594 C CA . GLU A 1 139 ? 2.845 -20.214 34.558 1.000 37.000 120 GLU AAA CA 1
ATOM 1595 C C . GLU A 1 139 ? 2.362 -19.033 33.706 1.000 35.870 120 GLU AAA C 1
ATOM 1596 O O . GLU A 1 139 ? 2.082 -19.244 32.514 1.000 32.660 120 GLU AAA O 1
ATOM 1608 N N . ILE A 1 140 ? 2.260 -17.828 34.274 1.000 32.050 121 ILE AAA N 1
ATOM 1609 C CA . ILE A 1 140 ? 1.737 -16.638 33.528 1.000 31.120 121 ILE AAA CA 1
ATOM 1610 C C . ILE A 1 140 ? 2.694 -16.315 32.377 1.000 35.340 121 ILE AAA C 1
ATOM 1611 O O . ILE A 1 140 ? 2.218 -16.111 31.221 1.000 33.180 121 ILE AAA O 1
ATOM 1627 N N . VAL A 1 141 ? 3.998 -16.308 32.681 1.000 33.180 122 VAL AAA N 1
ATOM 1628 C CA . VAL A 1 141 ? 5.100 -15.997 31.730 1.000 32.500 122 VAL AAA CA 1
ATOM 1629 C C . VAL A 1 141 ? 5.092 -17.017 30.579 1.000 33.310 122 VAL AAA C 1
ATOM 1630 O O . VAL A 1 141 ? 5.144 -16.616 29.397 1.000 33.620 122 VAL AAA O 1
ATOM 1643 N N . ASP A 1 142 ? 5.025 -18.301 30.900 1.000 37.150 123 ASP AAA N 1
ATOM 1644 C CA . ASP A 1 142 ? 4.994 -19.389 29.888 1.000 38.290 123 ASP AAA CA 1
ATOM 1645 C C . ASP A 1 142 ? 3.734 -19.259 29.011 1.000 35.900 123 ASP AAA C 1
ATOM 1646 O O . ASP A 1 142 ? 3.848 -19.447 27.782 1.000 33.450 123 ASP AAA O 1
ATOM 1655 N N . SER A 1 143 ? 2.558 -18.997 29.581 1.000 33.790 124 SER AAA N 1
ATOM 1656 C CA . SER A 1 143 ? 1.313 -18.916 28.769 1.000 37.410 124 SER AAA CA 1
ATOM 1657 C C . SER A 1 143 ? 1.402 -17.696 27.832 1.000 39.040 124 SER AAA C 1
ATOM 1658 O O . SER A 1 143 ? 0.968 -17.833 26.686 1.000 39.450 124 SER AAA O 1
ATOM 1666 N N . LEU A 1 144 ? 2.078 -16.603 28.228 1.000 35.780 125 LEU AAA N 1
ATOM 1667 C CA . LEU A 1 144 ? 2.225 -15.430 27.332 1.000 35.370 125 LEU AAA CA 1
ATOM 1668 C C . LEU A 1 144 ? 3.294 -15.701 26.273 1.000 34.720 125 LEU AAA C 1
ATOM 1669 O O . LEU A 1 144 ? 3.059 -15.323 25.116 1.000 38.370 125 LEU AAA O 1
ATOM 1685 N N . LEU A 1 145 ? 4.369 -16.427 26.594 1.000 35.700 126 LEU AAA N 1
ATOM 1686 C CA . LEU A 1 145 ? 5.378 -16.865 25.588 1.000 34.510 126 LEU AAA CA 1
ATOM 1687 C C . LEU A 1 145 ? 4.762 -17.890 24.618 1.000 37.750 126 LEU AAA C 1
ATOM 1688 O O . LEU A 1 145 ? 5.084 -17.839 23.408 1.000 36.260 126 LEU AAA O 1
ATOM 1704 N N . ASP A 1 146 ? 3.863 -18.762 25.075 1.000 35.970 127 ASP AAA N 1
AT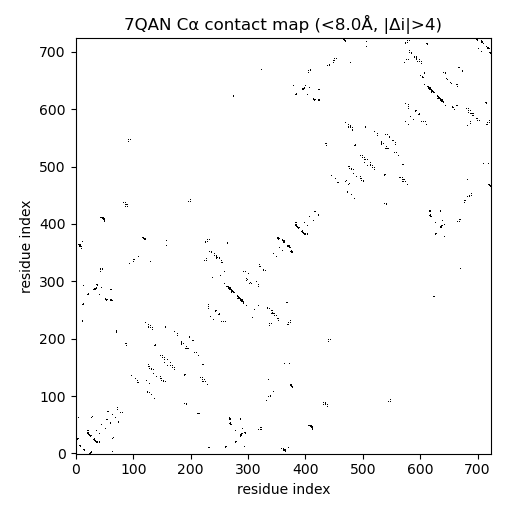OM 1705 C CA . ASP A 1 146 ? 3.056 -19.593 24.133 1.000 38.760 127 ASP AAA CA 1
ATOM 1706 C C . ASP A 1 146 ? 2.412 -18.680 23.068 1.000 42.750 127 ASP AAA C 1
ATOM 1707 O O . ASP A 1 146 ? 2.509 -19.009 21.880 1.000 42.830 127 ASP AAA O 1
ATOM 1716 N N . GLU A 1 147 ? 1.808 -17.551 23.454 1.000 43.510 128 GLU AAA N 1
ATOM 1717 C CA . GLU A 1 147 ? 1.141 -16.625 22.487 1.000 43.050 128 GLU AAA CA 1
ATOM 1718 C C . GLU A 1 147 ? 2.186 -15.955 21.565 1.000 43.660 128 GLU AAA C 1
ATOM 1719 O O . GLU A 1 147 ? 1.898 -15.818 20.355 1.000 42.940 128 GLU AAA O 1
ATOM 1731 N N . VAL A 1 148 ? 3.360 -15.578 22.086 1.000 38.660 129 VAL AAA N 1
ATOM 1732 C CA . VAL A 1 148 ? 4.495 -14.994 21.304 1.000 35.690 129 VAL AAA CA 1
ATOM 1733 C C . VAL A 1 148 ? 4.928 -15.966 20.197 1.000 40.210 129 VAL AAA C 1
ATOM 1734 O O . VAL A 1 148 ? 5.056 -15.540 19.014 1.000 36.780 129 VAL AAA O 1
ATOM 1747 N N . VAL A 1 149 ? 5.161 -17.220 20.575 1.000 38.490 130 VAL AAA N 1
ATOM 1748 C CA . VAL A 1 149 ? 5.583 -18.311 19.650 1.000 44.480 130 VAL AAA CA 1
ATOM 1749 C C . VAL A 1 149 ? 4.447 -18.648 18.668 1.000 42.300 130 VAL AAA C 1
ATOM 1750 O O . VAL A 1 149 ? 4.765 -18.854 17.509 1.000 48.130 130 VAL AAA O 1
ATOM 1763 N N . ARG A 1 150 ? 3.185 -18.689 19.105 1.000 40.710 131 ARG AAA N 1
ATOM 1764 C CA . ARG A 1 150 ? 2.011 -18.952 18.229 1.000 41.530 131 ARG AAA CA 1
ATOM 1765 C C . ARG A 1 150 ? 1.953 -17.925 17.094 1.000 45.540 131 ARG AAA C 1
ATOM 1766 O O . ARG A 1 150 ? 1.651 -18.328 15.955 1.000 41.240 131 ARG AAA O 1
ATOM 1787 N N . ARG A 1 151 ? 2.144 -16.644 17.414 1.000 40.920 132 ARG AAA N 1
ATOM 1788 C CA . ARG A 1 151 ? 2.111 -15.553 16.409 1.000 41.840 132 ARG AAA CA 1
ATOM 1789 C C . ARG A 1 151 ? 3.351 -15.713 15.527 1.000 42.980 132 ARG AAA C 1
ATOM 1790 O O . ARG A 1 151 ? 3.164 -15.873 14.305 1.000 46.620 132 ARG AAA O 1
ATOM 1811 N N . GLY A 1 152 ? 4.549 -15.731 16.128 1.000 42.350 133 GLY AAA N 1
ATOM 1812 C CA . GLY A 1 152 ? 5.816 -16.082 15.448 1.000 42.640 133 GLY AAA CA 1
ATOM 1813 C C . GLY A 1 152 ? 6.718 -14.865 15.222 1.000 47.710 133 GLY AAA C 1
ATOM 1814 O O . GLY A 1 152 ? 6.380 -13.744 15.605 1.000 47.880 133 GLY AAA O 1
ATOM 1818 N N . PRO A 1 153 ? 7.936 -15.066 14.668 1.000 47.900 134 PRO AAA N 1
ATOM 1819 C CA . PRO A 1 153 ? 8.836 -13.963 14.324 1.000 44.550 134 PRO AAA CA 1
ATOM 1820 C C . PRO A 1 153 ? 8.155 -12.746 13.678 1.000 43.820 134 PRO AAA C 1
ATOM 1821 O O . PRO A 1 153 ? 7.329 -12.961 12.834 1.000 45.160 134 PRO AAA O 1
ATOM 1832 N N . GLY A 1 154 ? 8.505 -11.522 14.108 1.000 46.920 135 GLY AAA N 1
ATOM 1833 C CA . GLY A 1 154 ? 7.827 -10.247 13.754 1.000 46.410 135 GLY AAA CA 1
ATOM 1834 C C . GLY A 1 154 ? 6.908 -9.724 14.862 1.000 46.510 135 GLY AAA C 1
ATOM 1835 O O . GLY A 1 154 ? 6.500 -8.556 14.814 1.000 49.040 135 GLY AAA O 1
ATOM 1839 N N . VAL A 1 155 ? 6.556 -10.561 15.834 1.000 41.080 136 VAL AAA N 1
ATOM 1840 C CA . VAL A 1 155 ? 5.651 -10.198 16.956 1.000 40.160 136 VAL AAA CA 1
ATOM 1841 C C . VAL A 1 155 ? 6.212 -8.959 17.688 1.000 38.400 136 VAL AAA C 1
ATOM 1842 O O . VAL A 1 155 ? 7.458 -8.807 17.774 1.000 41.130 136 VAL AAA O 1
ATOM 1855 N N . ASP A 1 156 ? 5.322 -8.063 18.133 1.000 38.170 137 ASP AAA N 1
ATOM 1856 C CA . ASP A 1 156 ? 5.639 -6.950 19.064 1.000 39.650 137 ASP AAA CA 1
ATOM 1857 C C . ASP A 1 156 ? 5.624 -7.522 20.483 1.000 42.520 137 ASP AAA C 1
ATOM 1858 O O . ASP A 1 156 ? 4.535 -7.951 20.987 1.000 40.260 137 ASP AAA O 1
ATOM 1867 N N . LEU A 1 157 ? 6.781 -7.514 21.123 1.000 39.130 138 LEU AAA N 1
ATOM 1868 C CA . LEU A 1 157 ? 6.928 -8.145 22.449 1.000 39.640 138 LEU AAA CA 1
ATOM 1869 C C . LEU A 1 157 ? 6.206 -7.301 23.504 1.000 38.120 138 LEU AAA C 1
ATOM 1870 O O . LEU A 1 157 ? 5.882 -7.883 24.535 1.000 33.730 138 LEU AAA O 1
ATOM 1886 N N . VAL A 1 158 ? 6.013 -5.990 23.282 1.000 35.420 139 VAL AAA N 1
ATOM 1887 C CA . VAL A 1 158 ? 5.358 -5.087 24.277 1.000 39.510 139 VAL AAA CA 1
ATOM 1888 C C . VAL A 1 158 ? 3.880 -5.486 24.470 1.000 37.170 139 VAL AAA C 1
ATOM 1889 O O . VAL A 1 158 ? 3.475 -5.769 25.626 1.000 30.910 139 VAL AAA O 1
ATOM 1902 N N . ALA A 1 159 ? 3.115 -5.562 23.390 1.000 40.280 140 ALA AAA N 1
ATOM 1903 C CA . ALA A 1 159 ? 1.672 -5.896 23.423 1.000 43.630 140 ALA AAA CA 1
ATOM 1904 C C . ALA A 1 159 ? 1.485 -7.350 23.847 1.000 41.300 140 ALA AAA C 1
ATOM 1905 O O . ALA A 1 159 ? 0.487 -7.625 24.540 1.000 41.270 140 ALA AAA O 1
ATOM 1912 N N . THR A 1 160 ? 2.406 -8.239 23.481 1.000 37.880 141 THR AAA N 1
ATOM 1913 C CA . THR A 1 160 ? 2.182 -9.701 23.628 1.000 37.430 141 THR AAA CA 1
ATOM 1914 C C . THR A 1 160 ? 2.805 -10.206 24.916 1.000 35.980 141 THR AAA C 1
ATOM 1915 O O . THR A 1 160 ? 2.374 -11.274 25.351 1.000 34.580 141 THR AAA O 1
ATOM 1926 N N . PHE A 1 161 ? 3.747 -9.478 25.530 1.000 35.550 142 PHE AAA N 1
ATOM 1927 C CA . PHE A 1 161 ? 4.520 -10.055 26.656 1.000 31.040 142 PHE AAA CA 1
ATOM 1928 C C . PHE A 1 161 ? 4.807 -9.057 27.766 1.000 32.830 142 PHE AAA C 1
ATOM 1929 O O . PHE A 1 161 ? 4.460 -9.386 28.937 1.000 31.110 142 PHE AAA O 1
ATOM 1946 N N . THR A 1 162 ? 5.500 -7.952 27.472 1.000 30.760 143 THR AAA N 1
ATOM 1947 C CA . THR A 1 162 ? 6.034 -7.056 28.529 1.000 33.570 143 THR AAA CA 1
ATOM 1948 C C . THR A 1 162 ? 4.901 -6.338 29.271 1.000 32.230 143 THR AAA C 1
ATOM 1949 O O . THR A 1 162 ? 4.975 -6.279 30.539 1.000 31.160 143 THR AAA O 1
ATOM 1960 N N . LEU A 1 163 ? 3.880 -5.862 28.556 1.000 32.230 144 LEU AAA N 1
ATOM 1961 C CA . LEU A 1 163 ? 2.704 -5.213 29.190 1.000 34.320 144 LEU AAA CA 1
ATOM 1962 C C . LEU A 1 163 ? 1.821 -6.224 29.901 1.000 33.550 144 LEU AAA C 1
ATOM 1963 O O . LEU A 1 163 ? 1.422 -5.984 31.039 1.000 34.220 144 LEU AAA O 1
ATOM 1979 N N . PRO A 1 164 ? 1.422 -7.351 29.267 1.000 33.820 145 PRO AAA N 1
ATOM 1980 C CA . PRO A 1 164 ? 0.526 -8.288 29.923 1.000 30.030 145 PRO AAA CA 1
ATOM 1981 C C . PRO A 1 164 ? 1.113 -9.018 31.130 1.000 33.730 145 PRO AAA C 1
ATOM 1982 O O . PRO A 1 164 ? 0.322 -9.306 31.998 1.000 33.490 145 PRO AAA O 1
ATOM 1993 N N . VAL A 1 165 ? 2.422 -9.329 31.164 1.000 32.170 146 VAL AAA N 1
ATOM 1994 C CA . VAL A 1 165 ? 2.981 -10.163 32.273 1.000 32.030 146 VAL AAA CA 1
ATOM 1995 C C . VAL A 1 165 ? 2.668 -9.475 33.598 1.000 29.890 146 VAL AAA C 1
ATOM 1996 O O . VAL A 1 165 ? 2.164 -10.111 34.507 1.000 37.880 146 VAL AAA O 1
ATOM 2009 N N . PRO A 1 166 ? 3.004 -8.181 33.806 1.000 29.160 147 PRO AAA N 1
ATOM 2010 C CA . PRO A 1 166 ? 2.824 -7.583 35.128 1.000 26.860 147 PRO AAA CA 1
ATOM 2011 C C . PRO A 1 166 ? 1.372 -7.277 35.522 1.000 29.210 147 PRO AAA C 1
ATOM 2012 O O . PRO A 1 166 ? 1.136 -7.198 36.712 1.000 30.780 147 PRO AAA O 1
ATOM 2023 N N . SER A 1 167 ? 0.458 -7.036 34.581 1.000 28.820 148 SER AAA N 1
ATOM 2024 C CA . SER A 1 167 ? -0.988 -6.866 34.919 1.000 30.310 148 SER AAA CA 1
ATOM 2025 C C . SER A 1 167 ? -1.569 -8.214 35.352 1.000 32.730 148 SER AAA C 1
ATOM 2026 O O . SER A 1 167 ? -2.221 -8.277 36.454 1.000 34.360 148 SER AAA O 1
ATOM 2034 N N . VAL A 1 168 ? -1.232 -9.289 34.648 1.000 29.760 149 VAL AAA N 1
ATOM 2035 C CA . VAL A 1 168 ? -1.757 -10.634 35.016 1.000 27.670 149 VAL AAA CA 1
ATOM 2036 C C . VAL A 1 168 ? -1.161 -11.098 36.349 1.000 28.780 149 VAL AAA C 1
ATOM 2037 O O . VAL A 1 168 ? -1.876 -11.826 37.074 1.000 30.220 149 VAL AAA O 1
ATOM 2050 N N . VAL A 1 169 ? 0.086 -10.731 36.656 1.000 26.880 150 VAL AAA N 1
ATOM 2051 C CA . VAL A 1 169 ? 0.713 -11.043 37.971 1.000 28.710 150 VAL AAA CA 1
ATOM 2052 C C . VAL A 1 169 ? -0.018 -10.255 39.049 1.000 26.570 150 VAL AAA C 1
ATOM 2053 O O . VAL A 1 169 ? -0.272 -10.817 40.156 1.000 30.590 150 VAL AAA O 1
ATOM 2066 N N . ILE A 1 170 ? -0.372 -9.005 38.782 1.000 29.390 151 ILE AAA N 1
ATOM 2067 C CA . ILE A 1 170 ? -1.171 -8.219 39.779 1.000 31.850 151 ILE AAA CA 1
ATOM 2068 C C . ILE A 1 170 ? -2.565 -8.857 39.965 1.000 29.990 151 ILE AAA C 1
ATOM 2069 O O . ILE A 1 170 ? -3.040 -8.969 41.128 1.000 31.680 151 ILE AAA O 1
ATOM 2085 N N . CYS A 1 171 ? -3.180 -9.358 38.901 1.000 32.210 152 CYS AAA N 1
ATOM 2086 C CA . CYS A 1 171 ? -4.407 -10.224 38.997 1.000 33.020 152 CYS AAA CA 1
ATOM 2087 C C . CYS A 1 171 ? -4.214 -11.325 40.037 1.000 33.010 152 CYS AAA C 1
ATOM 2088 O O . CYS A 1 171 ? -5.056 -11.462 40.991 1.000 33.790 152 CYS AAA O 1
ATOM 2096 N N . ARG A 1 172 ? -3.138 -12.095 39.868 1.000 32.610 153 ARG AAA N 1
ATOM 2097 C CA . ARG A 1 172 ? -2.867 -13.253 40.730 1.000 33.160 153 ARG AAA CA 1
ATOM 2098 C C . ARG A 1 172 ? -2.534 -12.751 42.148 1.000 32.720 153 ARG AAA C 1
ATOM 2099 O O . ARG A 1 172 ? -2.943 -13.399 43.095 1.000 35.150 153 ARG AAA O 1
ATOM 2120 N N . LEU A 1 173 ? -1.821 -11.634 42.293 1.000 32.560 154 LEU AAA N 1
ATOM 2121 C CA . LEU A 1 173 ? -1.498 -11.070 43.625 1.000 33.190 154 LEU AAA CA 1
ATOM 2122 C C . LEU A 1 173 ? -2.812 -10.655 44.310 1.000 35.240 154 LEU AAA C 1
ATOM 2123 O O . LEU A 1 173 ? -2.944 -10.915 45.520 1.000 32.260 154 LEU AAA O 1
ATOM 2139 N N . LEU A 1 174 ? -3.752 -10.039 43.576 1.000 34.770 155 LEU AAA N 1
ATOM 2140 C CA . LEU A 1 174 ? -5.022 -9.503 44.162 1.000 36.070 155 LEU AAA CA 1
ATOM 2141 C C . LEU A 1 174 ? -6.008 -10.634 44.502 1.000 33.520 155 LEU AAA C 1
ATOM 2142 O O . LEU A 1 174 ? -6.737 -10.500 45.503 1.000 35.420 155 LEU AAA O 1
ATOM 2158 N N . GLY A 1 175 ? -5.996 -11.718 43.731 1.000 34.190 156 GLY AAA N 1
ATOM 2159 C CA . GLY A 1 175 ? -7.014 -12.788 43.743 1.000 33.830 156 GLY AAA CA 1
ATOM 2160 C C . GLY A 1 175 ? -8.060 -12.590 42.647 1.000 32.150 156 GLY AAA C 1
ATOM 2161 O O . GLY A 1 175 ? -9.214 -12.963 42.830 1.000 36.190 156 GLY AAA O 1
ATOM 2165 N N . VAL A 1 176 ? -7.695 -11.966 41.541 1.000 32.640 157 VAL AAA N 1
ATOM 2166 C CA . VAL A 1 176 ? -8.629 -11.812 40.398 1.000 32.040 157 VAL AAA CA 1
ATOM 2167 C C . VAL A 1 176 ? -8.671 -13.172 39.722 1.000 29.960 157 VAL AAA C 1
ATOM 2168 O O . VAL A 1 176 ? -7.630 -13.670 39.317 1.000 30.430 157 VAL AAA O 1
ATOM 2181 N N . PRO A 1 177 ? -9.865 -13.796 39.609 1.000 31.990 158 PRO AAA N 1
ATOM 2182 C CA . PRO A 1 177 ? -10.003 -15.131 39.049 1.000 31.430 158 PRO AAA CA 1
ATOM 2183 C C . PRO A 1 177 ? -9.595 -15.163 37.575 1.000 34.140 158 PRO AAA C 1
ATOM 2184 O O . PRO A 1 177 ? -9.727 -14.137 36.888 1.000 33.070 158 PRO AAA O 1
ATOM 2195 N N . TYR A 1 178 ? -9.119 -16.339 37.166 1.000 33.230 159 TYR AAA N 1
ATOM 2196 C CA . TYR A 1 178 ? -8.510 -16.633 35.846 1.000 32.270 159 TYR AAA CA 1
ATOM 2197 C C . TYR A 1 178 ? -9.480 -16.146 34.772 1.000 31.100 159 TYR AAA C 1
ATOM 2198 O O . TYR A 1 178 ? -8.993 -15.503 33.835 1.000 31.530 159 TYR AAA O 1
ATOM 2216 N N . ALA A 1 179 ? -10.795 -16.446 34.887 1.000 35.450 160 ALA AAA N 1
ATOM 2217 C CA . ALA A 1 179 ? -11.855 -16.071 33.905 1.000 34.260 160 ALA AAA CA 1
ATOM 2218 C C . ALA A 1 179 ? -11.859 -14.566 33.593 1.000 34.610 160 ALA AAA C 1
ATOM 2219 O O . ALA A 1 179 ? -12.189 -14.190 32.436 1.000 35.690 160 ALA AAA O 1
ATOM 2226 N N . ASP A 1 180 ? -11.463 -13.725 34.547 1.000 33.720 161 ASP AAA N 1
ATOM 2227 C CA . ASP A 1 180 ? -11.485 -12.245 34.409 1.000 30.350 161 ASP AAA CA 1
ATOM 2228 C C . ASP A 1 180 ? -10.115 -11.686 33.996 1.000 30.130 161 ASP AAA C 1
ATOM 2229 O O . ASP A 1 180 ? -10.048 -10.477 33.777 1.000 37.560 161 ASP AAA O 1
ATOM 2238 N N . HIS A 1 181 ? -9.059 -12.490 33.866 1.000 31.140 162 HIS AAA N 1
ATOM 2239 C CA . HIS A 1 181 ? -7.694 -11.982 33.560 1.000 30.870 162 HIS AAA CA 1
ATOM 2240 C C . HIS A 1 181 ? -7.681 -11.279 32.188 1.000 31.380 162 HIS AAA C 1
ATOM 2241 O O . HIS A 1 181 ? -6.949 -10.274 32.037 1.000 30.710 162 HIS AAA O 1
ATOM 2256 N N . GLU A 1 182 ? -8.411 -11.791 31.200 1.000 34.940 163 GLU AAA N 1
ATOM 2257 C CA . GLU A 1 182 ? -8.409 -11.195 29.834 1.000 37.490 163 GLU AAA CA 1
ATOM 2258 C C . GLU A 1 182 ? -8.958 -9.762 29.912 1.000 34.120 163 GLU AAA C 1
ATOM 2259 O O . GLU A 1 182 ? -8.300 -8.847 29.411 1.000 33.620 163 GLU AAA O 1
ATOM 2271 N N . PHE A 1 183 ? -10.107 -9.563 30.554 1.000 33.200 164 PHE AAA N 1
ATOM 2272 C CA . PHE A 1 183 ? -10.753 -8.233 30.693 1.000 31.930 164 PHE AAA CA 1
ATOM 2273 C C . PHE A 1 183 ? -9.780 -7.290 31.399 1.000 32.840 164 PHE AAA C 1
ATOM 2274 O O . PHE A 1 183 ? -9.571 -6.160 30.916 1.000 31.530 164 PHE AAA O 1
ATOM 2291 N N . PHE A 1 184 ? -9.256 -7.733 32.541 1.000 28.660 165 PHE AAA N 1
ATOM 2292 C CA . PHE A 1 184 ? -8.341 -6.952 33.389 1.000 31.050 165 PHE AAA CA 1
ATOM 2293 C C . PHE A 1 184 ? -7.068 -6.623 32.611 1.000 30.750 165 PHE AAA C 1
ATOM 2294 O O . PHE A 1 184 ? -6.617 -5.475 32.691 1.000 30.050 165 PHE AAA O 1
ATOM 2311 N N . GLU A 1 185 ? -6.495 -7.593 31.896 1.000 30.260 166 GLU AAA N 1
ATOM 2312 C CA . GLU A 1 185 ? -5.265 -7.336 31.091 1.000 33.410 166 GLU AAA CA 1
ATOM 2313 C C . GLU A 1 185 ? -5.587 -6.233 30.073 1.000 31.730 166 GLU AAA C 1
ATOM 2314 O O . GLU A 1 185 ? -4.767 -5.276 29.919 1.000 32.110 166 GLU AAA O 1
ATOM 2326 N N . HIS A 1 186 ? -6.767 -6.305 29.468 1.000 30.060 167 HIS AAA N 1
ATOM 2327 C CA . HIS A 1 186 ? -7.180 -5.450 28.319 1.000 35.040 167 HIS AAA CA 1
ATOM 2328 C C . HIS A 1 186 ? -7.359 -4.016 28.817 1.000 33.870 167 HIS AAA C 1
ATOM 2329 O O . HIS A 1 186 ? -6.800 -3.109 28.185 1.000 33.150 167 HIS AAA O 1
ATOM 2344 N N . GLN A 1 187 ? -8.035 -3.825 29.955 1.000 32.280 168 GLN AAA N 1
ATOM 2345 C CA . GLN A 1 187 ? -8.340 -2.481 30.499 1.000 31.340 168 GLN AAA CA 1
ATOM 2346 C C . GLN A 1 187 ? -7.039 -1.861 31.051 1.000 31.450 168 GLN AAA C 1
ATOM 2347 O O . GLN A 1 187 ? -6.801 -0.667 30.866 1.000 31.290 168 GLN AAA O 1
ATOM 2361 N N . SER A 1 188 ? -6.212 -2.630 31.729 1.000 31.410 169 SER AAA N 1
ATOM 2362 C CA . SER A 1 188 ? -4.935 -2.109 32.274 1.000 31.800 169 SER AAA CA 1
ATOM 2363 C C . SER A 1 188 ? -4.019 -1.729 31.104 1.000 29.220 169 SER AAA C 1
ATOM 2364 O O . SER A 1 188 ? -3.330 -0.716 31.216 1.000 29.990 169 SER AAA O 1
ATOM 2372 N N . ARG A 1 189 ? -4.056 -2.470 29.992 1.000 30.420 170 ARG AAA N 1
ATOM 2373 C CA . ARG A 1 189 ? -3.277 -2.118 28.767 1.000 32.500 170 ARG AAA CA 1
ATOM 2374 C C . ARG A 1 189 ? -3.766 -0.788 28.203 1.000 34.550 170 ARG AAA C 1
ATOM 2375 O O . ARG A 1 189 ? -2.924 -0.025 27.697 1.000 37.430 170 ARG AAA O 1
ATOM 2396 N N . ARG A 1 190 ? -5.078 -0.534 28.248 1.000 35.700 171 ARG AAA N 1
ATOM 2397 C CA . ARG A 1 190 ? -5.688 0.732 27.756 1.000 37.250 171 ARG AAA CA 1
ATOM 2398 C C . ARG A 1 190 ? -5.102 1.917 28.537 1.000 34.370 171 ARG AAA C 1
ATOM 2399 O O . ARG A 1 190 ? -4.844 2.901 27.915 1.000 34.250 171 ARG AAA O 1
ATOM 2420 N N . ILE A 1 191 ? -4.940 1.819 29.856 1.000 32.510 172 ILE AAA N 1
ATOM 2421 C CA . ILE A 1 191 ? -4.344 2.883 30.718 1.000 36.100 172 ILE AAA CA 1
ATOM 2422 C C . ILE A 1 191 ? -2.857 3.073 30.386 1.000 42.130 172 ILE AAA C 1
ATOM 2423 O O . ILE A 1 191 ? -2.424 4.227 30.336 1.000 47.380 172 ILE AAA O 1
ATOM 2439 N N . ALA A 1 192 ? -2.087 1.982 30.255 1.000 40.550 173 ALA AAA N 1
ATOM 2440 C CA . ALA A 1 192 ? -0.608 1.976 30.292 1.000 39.940 173 ALA AAA CA 1
ATOM 2441 C C . ALA A 1 192 ? 0.019 2.038 28.886 1.000 43.890 173 ALA AAA C 1
ATOM 2442 O O . ALA A 1 192 ? 1.155 2.456 28.794 1.000 52.020 173 ALA AAA O 1
ATOM 2449 N N . ALA A 1 193 ? -0.662 1.618 27.826 1.000 49.110 174 ALA AAA N 1
ATOM 2450 C CA . ALA A 1 193 ? -0.056 1.516 26.479 1.000 51.940 174 ALA AAA CA 1
ATOM 2451 C C . ALA A 1 193 ? 0.571 2.867 26.120 1.000 58.570 174 ALA AAA C 1
ATOM 2452 O O . ALA A 1 193 ? 1.578 2.877 25.381 1.000 56.560 174 ALA AAA O 1
ATOM 2459 N N . GLY A 1 194 ? 0.001 3.965 26.632 1.000 62.630 175 GLY AAA N 1
ATOM 2460 C CA . GLY A 1 194 ? 0.392 5.334 26.252 1.000 68.680 175 GLY AAA CA 1
ATOM 2461 C C . GLY A 1 194 ? 0.184 5.512 24.760 1.000 73.920 175 GLY AAA C 1
ATOM 2462 O O . GLY A 1 194 ? 1.116 5.952 24.069 1.000 72.000 175 GLY AAA O 1
ATOM 2466 N N . THR A 1 195 ? -0.972 5.057 24.279 1.000 71.860 176 THR AAA N 1
ATOM 2467 C CA . THR A 1 195 ? -1.471 5.282 22.901 1.000 71.260 176 THR AAA CA 1
ATOM 2468 C C . THR A 1 195 ? -2.953 5.676 22.964 1.000 71.110 176 THR AAA C 1
ATOM 2469 O O . THR A 1 195 ? -3.476 6.100 21.920 1.000 69.120 176 THR AAA O 1
ATOM 2480 N N . SER A 1 196 ? -3.603 5.538 24.130 1.000 61.490 177 SER AAA N 1
ATOM 2481 C CA . SER A 1 196 ? -5.039 5.867 24.341 1.000 66.280 177 SER AAA CA 1
ATOM 2482 C C . SER A 1 196 ? -5.169 7.371 24.602 1.000 58.310 177 SER AAA C 1
ATOM 2483 O O . SER A 1 196 ? -4.202 7.956 25.095 1.000 55.930 177 SER AAA O 1
ATOM 2491 N N . THR A 1 197 ? -6.333 7.956 24.324 1.000 57.510 178 THR AAA N 1
ATOM 2492 C CA . THR A 1 197 ? -6.662 9.355 24.696 1.000 58.770 178 THR AAA CA 1
ATOM 2493 C C . THR A 1 197 ? -6.787 9.406 26.223 1.000 61.660 178 THR AAA C 1
ATOM 2494 O O . THR A 1 197 ? -6.853 8.315 26.858 1.000 58.820 178 THR AAA O 1
ATOM 2505 N N . ALA A 1 198 ? -6.805 10.604 26.814 1.000 57.820 179 ALA AAA N 1
ATOM 2506 C CA . ALA A 1 198 ? -6.994 10.786 28.274 1.000 51.910 179 ALA AAA CA 1
ATOM 2507 C C . ALA A 1 198 ? -8.355 10.186 28.650 1.000 51.620 179 ALA AAA C 1
ATOM 2508 O O . ALA A 1 198 ? -8.493 9.715 29.786 1.000 48.030 179 ALA AAA O 1
ATOM 2515 N N . ALA A 1 199 ? -9.311 10.203 27.715 1.000 47.500 180 ALA AAA N 1
ATOM 2516 C CA . ALA A 1 199 ? -10.713 9.789 27.929 1.000 55.220 180 ALA AAA CA 1
ATOM 2517 C C . ALA A 1 199 ? -10.811 8.254 27.891 1.000 54.790 180 ALA AAA C 1
ATOM 2518 O O . ALA A 1 199 ? -11.470 7.684 28.785 1.000 52.300 180 ALA AAA O 1
ATOM 2525 N N . GLU A 1 200 ? -10.185 7.627 26.891 1.000 49.760 181 GLU AAA N 1
ATOM 2526 C CA . GLU A 1 200 ? -10.049 6.151 26.746 1.000 52.610 181 GLU AAA CA 1
ATOM 2527 C C . GLU A 1 200 ? -9.396 5.572 28.010 1.000 51.810 181 GLU AAA C 1
ATOM 2528 O O . GLU A 1 200 ? -9.874 4.525 28.504 1.000 53.250 181 GLU AAA O 1
ATOM 2540 N N . SER A 1 201 ? -8.391 6.269 28.546 1.000 44.640 182 SER AAA N 1
ATOM 2541 C CA . SER A 1 201 ? -7.639 5.905 29.770 1.000 44.500 182 SER AAA CA 1
ATOM 2542 C C . SER A 1 201 ? -8.512 6.068 31.034 1.000 42.880 182 SER AAA C 1
ATOM 2543 O O . SER A 1 201 ? -8.453 5.205 31.939 1.000 39.080 182 SER AAA O 1
ATOM 2551 N N . ALA A 1 202 ? -9.295 7.138 31.127 1.000 42.180 183 ALA AAA N 1
ATOM 2552 C CA . ALA A 1 202 ? -10.229 7.387 32.255 1.000 37.170 183 ALA AAA CA 1
ATOM 2553 C C . ALA A 1 202 ? -11.353 6.343 32.265 1.000 39.830 183 ALA AAA C 1
ATOM 2554 O O . ALA A 1 202 ? -11.752 5.905 33.357 1.000 40.780 183 ALA AAA O 1
ATOM 2561 N N . ASP A 1 203 ? -11.858 5.984 31.085 1.000 36.740 184 ASP AAA N 1
ATOM 2562 C CA . ASP A 1 203 ? -12.878 4.930 30.854 1.000 38.030 184 ASP AAA CA 1
ATOM 2563 C C . ASP A 1 203 ? -12.381 3.589 31.435 1.000 34.300 184 ASP AAA C 1
ATOM 2564 O O . ASP A 1 203 ? -13.128 2.969 32.217 1.000 35.090 184 ASP AAA O 1
ATOM 2573 N N . ALA A 1 204 ? -11.163 3.184 31.064 1.000 32.560 185 ALA AAA N 1
ATOM 2574 C CA . ALA A 1 204 ? -10.510 1.892 31.412 1.000 32.720 185 ALA AAA CA 1
ATOM 2575 C C . ALA A 1 204 ? -10.329 1.829 32.925 1.000 31.850 185 ALA AAA C 1
ATOM 2576 O O . ALA A 1 204 ? -10.598 0.810 33.527 1.000 29.790 185 ALA AAA O 1
ATOM 2583 N N . PHE A 1 205 ? -9.903 2.936 33.498 1.000 30.300 186 PHE AAA N 1
ATOM 2584 C CA . PHE A 1 205 ? -9.722 3.096 34.957 1.000 30.500 186 PHE AAA CA 1
ATOM 2585 C C . PHE A 1 205 ? -11.051 2.821 35.654 1.000 33.860 186 PHE AAA C 1
ATOM 2586 O O . PHE A 1 205 ? -11.080 2.070 36.670 1.000 33.130 186 PHE AAA O 1
ATOM 2603 N N . GLY A 1 206 ? -12.129 3.406 35.116 1.000 35.450 187 GLY AAA N 1
ATOM 2604 C CA . GLY A 1 206 ? -13.491 3.300 35.663 1.000 34.460 187 GLY AAA CA 1
ATOM 2605 C C . GLY A 1 206 ? -14.014 1.890 35.568 1.000 31.480 187 GLY AAA C 1
ATOM 2606 O O . GLY A 1 206 ? -14.605 1.439 36.547 1.000 29.550 187 GLY AAA O 1
ATOM 2610 N N . GLN A 1 207 ? -13.790 1.209 34.442 1.000 27.140 188 GLN AAA N 1
ATOM 2611 C CA . GLN A 1 207 ? -14.112 -0.234 34.290 1.000 29.340 188 GLN AAA CA 1
ATOM 2612 C C . GLN A 1 207 ? -13.387 -1.075 35.352 1.000 29.750 188 GLN AAA C 1
ATOM 2613 O O . GLN A 1 207 ? -14.048 -1.946 35.926 1.000 28.410 188 GLN AAA O 1
ATOM 2627 N N . LEU A 1 208 ? -12.070 -0.880 35.568 1.000 30.810 189 LEU AAA N 1
ATOM 2628 C CA . LEU A 1 208 ? -11.315 -1.667 36.583 1.000 31.410 189 LEU AAA CA 1
ATOM 2629 C C . LEU A 1 208 ? -11.847 -1.326 37.983 1.000 30.270 189 LEU AAA C 1
ATOM 2630 O O . LEU A 1 208 ? -11.935 -2.262 38.838 1.000 28.960 189 LEU AAA O 1
ATOM 2646 N N . LYS A 1 209 ? -12.222 -0.072 38.210 1.000 29.450 190 LYS AAA N 1
ATOM 2647 C CA . LYS A 1 209 ? -12.746 0.357 39.535 1.000 34.260 190 LYS AAA CA 1
ATOM 2648 C C . LYS A 1 209 ? -14.087 -0.353 39.762 1.000 34.430 190 LYS AAA C 1
ATOM 2649 O O . LYS A 1 209 ? -14.326 -0.915 40.886 1.000 31.310 190 LYS AAA O 1
ATOM 2668 N N . ARG A 1 210 ? -14.928 -0.363 38.740 1.000 32.610 191 ARG AAA N 1
ATOM 2669 C CA . ARG A 1 210 ? -16.250 -1.053 38.807 1.000 34.000 191 ARG AAA CA 1
ATOM 2670 C C . ARG A 1 210 ? -16.013 -2.536 39.110 1.000 34.010 191 ARG AAA C 1
ATOM 2671 O O . ARG A 1 210 ? -16.574 -3.058 40.107 1.000 33.920 191 ARG AAA O 1
ATOM 2692 N N . TYR A 1 211 ? -15.165 -3.180 38.306 1.000 33.300 192 TYR AAA N 1
ATOM 2693 C CA . TYR A 1 211 ? -14.874 -4.634 38.415 1.000 32.910 192 TYR AAA CA 1
ATOM 2694 C C . TYR A 1 211 ? -14.440 -4.991 39.852 1.000 34.280 192 TYR AAA C 1
ATOM 2695 O O . TYR A 1 211 ? -14.982 -5.921 40.448 1.000 36.390 192 TYR AAA O 1
ATOM 2713 N N . LEU A 1 212 ? -13.495 -4.242 40.401 1.000 32.540 193 LEU AAA N 1
ATOM 2714 C CA . LEU A 1 212 ? -12.862 -4.499 41.720 1.000 31.940 193 LEU AAA CA 1
ATOM 2715 C C . LEU A 1 212 ? -13.874 -4.239 42.863 1.000 32.350 193 LEU AAA C 1
ATOM 2716 O O . LEU A 1 212 ? -13.781 -4.920 43.936 1.000 32.750 193 LEU AAA O 1
ATOM 2732 N N . LEU A 1 213 ? -14.766 -3.250 42.737 1.000 34.880 194 LEU AAA N 1
ATOM 2733 C CA . LEU A 1 213 ? -15.849 -3.004 43.749 1.000 36.530 194 LEU AAA CA 1
ATOM 2734 C C . LEU A 1 213 ? -16.780 -4.229 43.826 1.000 36.020 194 LEU AAA C 1
ATOM 2735 O O . LEU A 1 213 ? -17.133 -4.662 44.980 1.000 36.390 194 LEU AAA O 1
ATOM 2751 N N . GLY A 1 214 ? -17.099 -4.834 42.670 1.000 33.570 195 GLY AAA N 1
ATOM 2752 C CA . GLY A 1 214 ? -17.815 -6.128 42.580 1.000 33.130 195 GLY AAA CA 1
ATOM 2753 C C . GLY A 1 214 ? -17.037 -7.280 43.228 1.000 36.860 195 GLY AAA C 1
ATOM 2754 O O . GLY A 1 214 ? -17.574 -7.985 44.143 1.000 33.590 195 GLY AAA O 1
ATOM 2758 N N . LEU A 1 215 ? -15.774 -7.457 42.836 1.000 30.760 196 LEU AAA N 1
ATOM 2759 C CA . LEU A 1 215 ? -14.994 -8.619 43.260 1.000 29.320 196 LEU AAA CA 1
ATOM 2760 C C . LEU A 1 215 ? -14.744 -8.560 44.765 1.000 31.260 196 LEU AAA C 1
ATOM 2761 O O . LEU A 1 215 ? -14.816 -9.614 45.406 1.000 34.940 196 LEU AAA O 1
ATOM 2777 N N . ILE A 1 216 ? -14.445 -7.396 45.320 1.000 32.100 197 ILE AAA N 1
ATOM 2778 C CA . ILE A 1 216 ? -14.038 -7.302 46.754 1.000 36.730 197 ILE AAA CA 1
ATOM 2779 C C . ILE A 1 216 ? -15.202 -7.724 47.662 1.000 37.310 197 ILE AAA C 1
ATOM 2780 O O . ILE A 1 216 ? -14.923 -8.120 48.773 1.000 38.110 197 ILE AAA O 1
ATOM 2796 N N . GLU A 1 217 ? -16.453 -7.719 47.198 1.000 39.190 198 GLU AAA N 1
ATOM 2797 C CA . GLU A 1 217 ? -17.595 -8.135 48.056 1.000 46.110 198 GLU AAA CA 1
ATOM 2798 C C . GLU A 1 217 ? -17.564 -9.649 48.261 1.000 44.370 198 GLU AAA C 1
ATOM 2799 O O . GLU A 1 217 ? -18.135 -10.095 49.265 1.000 49.410 198 GLU AAA O 1
ATOM 2811 N N . THR A 1 218 ? -16.855 -10.391 47.405 1.000 40.220 199 THR AAA N 1
ATOM 2812 C CA . THR A 1 218 ? -16.685 -11.862 47.503 1.000 40.010 199 THR AAA CA 1
ATOM 2813 C C . THR A 1 218 ? -15.418 -12.252 48.277 1.000 37.550 199 THR AAA C 1
ATOM 2814 O O . THR A 1 218 ? -15.196 -13.449 48.419 1.000 39.680 199 THR AAA O 1
ATOM 2825 N N . LYS A 1 219 ? -14.597 -11.310 48.740 1.000 35.220 200 LYS AAA N 1
ATOM 2826 C CA . LYS A 1 219 ? -13.275 -11.620 49.359 1.000 38.490 200 LYS AAA CA 1
ATOM 2827 C C . LYS A 1 219 ? -13.373 -11.687 50.888 1.000 38.340 200 LYS AAA C 1
ATOM 2828 O O . LYS A 1 219 ? -14.439 -11.353 51.442 1.000 37.930 200 LYS AAA O 1
ATOM 2847 N N . GLY A 1 220 ? -12.308 -12.176 51.522 1.000 39.650 201 GLY AAA N 1
ATOM 2848 C CA . GLY A 1 220 ? -12.265 -12.492 52.967 1.000 45.040 201 GLY AAA CA 1
ATOM 2849 C C . GLY A 1 220 ? -13.060 -13.738 53.312 1.000 45.170 201 GLY AAA C 1
ATOM 2850 O O . GLY A 1 220 ? -13.515 -13.830 54.442 1.000 53.220 201 GLY AAA O 1
ATOM 2854 N N . ARG A 1 221 ? -13.203 -14.667 52.364 1.000 50.460 202 ARG AAA N 1
ATOM 2855 C CA . ARG A 1 221 ? -14.042 -15.890 52.473 1.000 48.490 202 ARG AAA CA 1
ATOM 2856 C C . ARG A 1 221 ? -13.153 -17.119 52.273 1.000 45.440 202 ARG AAA C 1
ATOM 2857 O O . ARG A 1 221 ? -13.623 -18.082 51.645 1.000 51.040 202 ARG AAA O 1
ATOM 2878 N N . GLY A 1 222 ? -11.912 -17.066 52.779 1.000 44.680 203 GLY AAA N 1
ATOM 2879 C CA . GLY A 1 222 ? -10.960 -18.194 52.808 1.000 47.550 203 GLY AAA CA 1
ATOM 2880 C C . GLY A 1 222 ? -9.701 -17.956 51.975 1.000 50.830 203 GLY AAA C 1
ATOM 2881 O O . GLY A 1 222 ? -8.704 -18.711 52.177 1.000 46.640 203 GLY AAA O 1
ATOM 2885 N N . GLY A 1 223 ? -9.730 -17.002 51.037 1.000 43.300 204 GLY AAA N 1
ATOM 2886 C CA . GLY A 1 223 ? -8.539 -16.635 50.243 1.000 46.390 204 GLY AAA CA 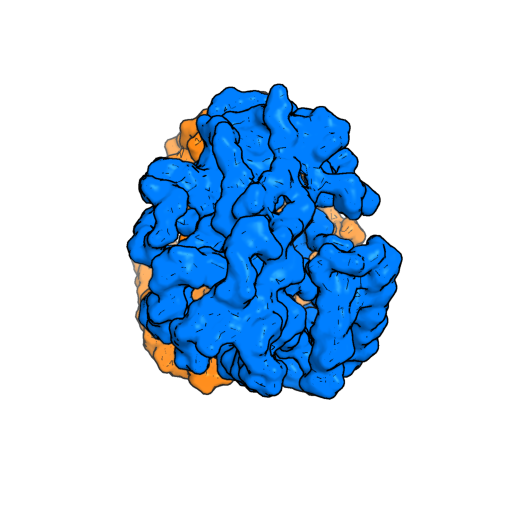1
ATOM 2887 C C . GLY A 1 223 ? -7.438 -16.004 51.098 1.000 43.810 204 GLY AAA C 1
ATOM 2888 O O . GLY A 1 223 ? -7.721 -15.504 52.214 1.000 45.040 204 GLY AAA O 1
ATOM 2892 N N . GLU A 1 224 ? -6.218 -16.021 50.579 1.000 42.770 205 GLU AAA N 1
ATOM 2893 C CA . GLU A 1 224 ? -5.002 -15.430 51.193 1.000 46.060 205 GLU AAA CA 1
ATOM 2894 C C . GLU A 1 224 ? -4.375 -14.445 50.204 1.000 43.440 205 GLU AAA C 1
ATOM 2895 O O . GLU A 1 224 ? -3.172 -14.209 50.308 1.000 44.700 205 GLU AAA O 1
ATOM 2907 N N . ASP A 1 225 ? -5.161 -13.880 49.288 1.000 39.000 206 ASP AAA N 1
ATOM 2908 C CA . ASP A 1 225 ? -4.644 -12.910 48.285 1.000 38.380 206 ASP AAA CA 1
ATOM 2909 C C . ASP A 1 225 ? -4.720 -11.492 48.843 1.000 35.150 206 ASP AAA C 1
ATOM 2910 O O . ASP A 1 225 ? -5.186 -11.311 50.000 1.000 35.490 206 ASP AAA O 1
ATOM 2919 N N . MET A 1 226 ? -4.194 -10.523 48.101 1.000 34.230 207 MET AAA N 1
ATOM 2920 C CA . MET A 1 226 ? -4.140 -9.122 48.598 1.000 37.170 207 MET AAA CA 1
ATOM 2921 C C . MET A 1 226 ? -5.549 -8.615 48.907 1.000 33.150 207 MET AAA C 1
ATOM 2922 O O . MET A 1 226 ? -5.710 -7.930 49.942 1.000 35.520 207 MET AAA O 1
ATOM 2936 N N . LEU A 1 227 ? -6.553 -8.936 48.081 1.000 34.380 208 LEU AAA N 1
ATOM 2937 C CA . LEU A 1 227 ? -7.941 -8.429 48.341 1.000 32.940 208 LEU AAA CA 1
ATOM 2938 C C . LEU A 1 227 ? -8.492 -9.026 49.643 1.000 28.360 208 LEU AAA C 1
ATOM 2939 O O . LEU A 1 227 ? -9.236 -8.306 50.332 1.000 30.660 208 LEU AAA O 1
ATOM 2955 N N . ASP A 1 228 ? -8.136 -10.266 49.976 1.000 30.440 209 ASP AAA N 1
ATOM 2956 C CA . ASP A 1 228 ? -8.546 -10.898 51.264 1.000 34.740 209 ASP AAA CA 1
ATOM 2957 C C . ASP A 1 228 ? -7.838 -10.247 52.452 1.000 36.690 209 ASP AAA C 1
ATOM 2958 O O . ASP A 1 228 ? -8.438 -10.163 53.517 1.000 39.100 209 ASP AAA O 1
ATOM 2967 N N . VAL A 1 229 ? -6.571 -9.868 52.294 1.000 42.950 210 VAL AAA N 1
ATOM 2968 C CA . VAL A 1 229 ? -5.791 -9.162 53.349 1.000 40.360 210 VAL AAA CA 1
ATOM 2969 C C . VAL A 1 229 ? -6.524 -7.862 53.692 1.000 39.440 210 VAL AAA C 1
ATOM 2970 O O . VAL A 1 229 ? -6.830 -7.637 54.858 1.000 40.660 210 VAL AAA O 1
ATOM 2983 N N . LEU A 1 230 ? -6.816 -7.056 52.677 1.000 35.950 211 LEU AAA N 1
ATOM 2984 C CA . LEU A 1 230 ? -7.505 -5.755 52.820 1.000 35.820 211 LEU AAA CA 1
ATOM 2985 C C . LEU A 1 230 ? -8.866 -5.932 53.517 1.000 35.750 211 LEU AAA C 1
ATOM 2986 O O . LEU A 1 230 ? -9.150 -5.168 54.461 1.000 39.060 211 LEU AAA O 1
ATOM 3002 N N . VAL A 1 231 ? -9.687 -6.887 53.081 1.000 35.190 212 VAL AAA N 1
ATOM 3003 C CA . VAL A 1 231 ? -11.030 -7.149 53.691 1.000 38.480 212 VAL AAA CA 1
ATOM 3004 C C . VAL A 1 231 ? -10.818 -7.488 55.170 1.000 39.180 212 VAL AAA C 1
ATOM 3005 O O . VAL A 1 231 ? -11.520 -6.884 55.997 1.000 42.760 212 VAL AAA O 1
ATOM 3018 N N . ASP A 1 232 ? -9.869 -8.389 55.465 1.000 40.180 213 ASP AAA N 1
ATOM 3019 C CA . ASP A 1 232 ? -9.574 -8.897 56.834 1.000 46.280 213 ASP AAA CA 1
ATOM 3020 C C . ASP A 1 232 ? -9.181 -7.727 57.748 1.000 47.670 213 ASP AAA C 1
ATOM 3021 O O . ASP A 1 232 ? -9.596 -7.746 58.909 1.000 44.230 213 ASP AAA O 1
ATOM 3030 N N . GLU A 1 233 ? -8.439 -6.739 57.226 1.000 49.590 214 GLU AAA N 1
ATOM 3031 C CA . GLU A 1 233 ? -7.963 -5.543 57.974 1.000 50.610 214 GLU AAA CA 1
ATOM 3032 C C . GLU A 1 233 ? -9.125 -4.585 58.248 1.000 53.270 214 GLU AAA C 1
ATOM 3033 O O . GLU A 1 233 ? -9.216 -4.063 59.391 1.000 47.410 214 GLU AAA O 1
ATOM 3045 N N . GLN A 1 234 ? -9.957 -4.339 57.236 1.000 48.520 215 GLN AAA N 1
ATOM 3046 C CA . GLN A 1 234 ? -11.224 -3.584 57.395 1.000 52.600 215 GLN AAA CA 1
ATOM 3047 C C . GLN A 1 234 ? -12.087 -4.272 58.462 1.000 53.430 215 GLN AAA C 1
ATOM 3048 O O . GLN A 1 234 ? -12.475 -3.601 59.439 1.000 55.250 215 GLN AAA O 1
ATOM 3062 N N . VAL A 1 235 ? -12.364 -5.567 58.279 1.000 47.430 216 VAL AAA N 1
ATOM 3063 C CA . VAL A 1 235 ? -13.217 -6.375 59.193 1.000 49.870 216 VAL AAA CA 1
ATOM 3064 C C . VAL A 1 235 ? -12.651 -6.297 60.616 1.000 54.300 216 VAL AAA C 1
ATOM 3065 O O . VAL A 1 235 ? -13.455 -6.245 61.536 1.000 55.020 216 VAL AAA O 1
ATOM 3078 N N . ALA A 1 236 ? -11.326 -6.265 60.786 1.000 57.100 217 ALA AAA N 1
ATOM 3079 C CA . ALA A 1 236 ? -10.660 -6.295 62.109 1.000 58.590 217 ALA AAA CA 1
ATOM 3080 C C . ALA A 1 236 ? -10.655 -4.902 62.755 1.000 60.840 217 ALA AAA C 1
ATOM 3081 O O . ALA A 1 236 ? -10.758 -4.848 63.982 1.000 69.990 217 ALA AAA O 1
ATOM 3088 N N . THR A 1 237 ? -10.517 -3.823 61.981 1.000 62.420 218 THR AAA N 1
ATOM 3089 C CA . THR A 1 237 ? -10.339 -2.439 62.503 1.000 61.100 218 THR AAA CA 1
ATOM 3090 C C . THR A 1 237 ? -11.671 -1.687 62.475 1.000 64.670 218 THR AAA C 1
ATOM 3091 O O . THR A 1 237 ? -11.889 -0.897 63.399 1.000 68.180 218 THR AAA O 1
ATOM 3102 N N . GLY A 1 238 ? -12.476 -1.893 61.423 1.000 66.620 219 GLY AAA N 1
ATOM 3103 C CA . GLY A 1 238 ? -13.780 -1.240 61.182 1.000 67.500 219 GLY AAA CA 1
ATOM 3104 C C . GLY A 1 238 ? -13.670 0.230 60.776 1.000 66.920 219 GLY AAA C 1
ATOM 3105 O O . GLY A 1 238 ? -14.714 0.904 60.746 1.000 74.020 219 GLY AAA O 1
ATOM 3109 N N . THR A 1 239 ? -12.478 0.721 60.441 1.000 67.470 220 THR AAA N 1
ATOM 3110 C CA . THR A 1 239 ? -12.216 2.155 60.144 1.000 73.230 220 THR AAA CA 1
ATOM 3111 C C . THR A 1 239 ? -11.818 2.381 58.677 1.000 73.520 220 THR AAA C 1
ATOM 3112 O O . THR A 1 239 ? -11.405 3.510 58.352 1.000 74.730 220 THR AAA O 1
ATOM 3123 N N . VAL A 1 240 ? -11.902 1.364 57.818 1.000 71.610 221 VAL AAA N 1
ATOM 3124 C CA . VAL A 1 240 ? -11.603 1.523 56.364 1.000 65.340 221 VAL AAA CA 1
ATOM 3125 C C . VAL A 1 240 ? -12.866 1.157 55.591 1.000 57.960 221 VAL AAA C 1
ATOM 3126 O O . VAL A 1 240 ? -13.435 0.099 55.860 1.000 60.260 221 VAL AAA O 1
ATOM 3139 N N . THR A 1 241 ? -13.273 2.004 54.657 1.000 51.990 222 THR AAA N 1
ATOM 3140 C CA . THR A 1 241 ? -14.453 1.767 53.802 1.000 54.630 222 THR AAA CA 1
ATOM 3141 C C . THR A 1 241 ? -14.048 0.862 52.638 1.000 51.660 222 THR AAA C 1
ATOM 3142 O O . THR A 1 241 ? -12.853 0.827 52.303 1.000 46.070 222 THR AAA O 1
ATOM 3153 N N . THR A 1 242 ? -15.017 0.202 52.021 1.000 41.800 223 THR AAA N 1
ATOM 3154 C CA . THR A 1 242 ? -14.787 -0.681 50.856 1.000 44.540 223 THR AAA CA 1
ATOM 3155 C C . THR A 1 242 ? -14.293 0.121 49.648 1.000 42.520 223 THR AAA C 1
ATOM 3156 O O . THR A 1 242 ? -13.452 -0.358 48.898 1.000 41.240 223 THR AAA O 1
ATOM 3167 N N . PRO A 1 243 ? -14.866 1.306 49.339 1.000 41.810 224 PRO AAA N 1
ATOM 3168 C CA . PRO A 1 243 ? -14.274 2.185 48.336 1.000 41.700 224 PRO AAA CA 1
ATOM 3169 C C . PRO A 1 243 ? -12.788 2.513 48.584 1.000 38.930 224 PRO AAA C 1
ATOM 3170 O O . PRO A 1 243 ? -12.061 2.586 47.635 1.000 35.990 224 PRO AAA O 1
ATOM 3181 N N . ASP A 1 244 ? -12.339 2.649 49.826 1.000 35.590 225 ASP AAA N 1
ATOM 3182 C CA . ASP A 1 244 ? -10.918 2.968 50.099 1.000 38.880 225 ASP AAA CA 1
ATOM 3183 C C . ASP A 1 244 ? -10.095 1.723 49.734 1.000 38.260 225 ASP AAA C 1
ATOM 3184 O O . ASP A 1 244 ? -9.024 1.887 49.151 1.000 37.950 225 ASP AAA O 1
ATOM 3193 N N . LEU A 1 245 ? -10.593 0.516 50.043 1.000 37.110 226 LEU AAA N 1
ATOM 3194 C CA . LEU A 1 245 ? -9.899 -0.750 49.699 1.000 35.910 226 LEU AAA CA 1
ATOM 3195 C C . LEU A 1 245 ? -9.768 -0.852 48.174 1.000 32.990 226 LEU AAA C 1
ATOM 3196 O O . LEU A 1 245 ? -8.677 -1.209 47.701 1.000 34.300 226 LEU AAA O 1
ATOM 3212 N N . VAL A 1 246 ? -10.812 -0.538 47.421 1.000 34.260 227 VAL AAA N 1
ATOM 3213 C CA . VAL A 1 246 ? -10.765 -0.601 45.927 1.000 34.010 227 VAL AAA CA 1
ATOM 3214 C C . VAL A 1 246 ? -9.668 0.365 45.480 1.000 33.940 227 VAL AAA C 1
ATOM 3215 O O . VAL A 1 246 ? -8.858 0.000 44.622 1.000 32.300 227 VAL AAA O 1
ATOM 3228 N N . ASP A 1 247 ? -9.594 1.535 46.114 1.000 36.960 228 ASP AAA N 1
ATOM 3229 C CA . ASP A 1 247 ? -8.601 2.586 45.772 1.000 36.360 228 ASP AAA CA 1
ATOM 3230 C C . ASP A 1 247 ? -7.175 2.075 45.991 1.000 34.230 228 ASP AAA C 1
ATOM 3231 O O . ASP A 1 247 ? -6.339 2.289 45.069 1.000 31.360 228 ASP AAA O 1
ATOM 3240 N N . LEU A 1 248 ? -6.929 1.388 47.113 1.000 32.870 229 LEU AAA N 1
ATOM 3241 C CA . LEU A 1 248 ? -5.629 0.742 47.436 1.000 33.700 229 LEU AAA CA 1
ATOM 3242 C C . LEU A 1 248 ? -5.281 -0.301 46.363 1.000 32.950 229 LEU AAA C 1
ATOM 3243 O O . LEU A 1 248 ? -4.154 -0.278 45.913 1.000 33.580 229 LEU AAA O 1
ATOM 3259 N N . ALA A 1 249 ? -6.205 -1.162 45.946 1.000 34.250 230 ALA AAA N 1
ATOM 3260 C CA . ALA A 1 249 ? -5.980 -2.170 44.877 1.000 33.690 230 ALA AAA CA 1
ATOM 3261 C C . ALA A 1 249 ? -5.675 -1.479 43.542 1.000 30.380 230 ALA AAA C 1
ATOM 3262 O O . ALA A 1 249 ? -4.786 -1.920 42.849 1.000 30.330 230 ALA AAA O 1
ATOM 3269 N N . LEU A 1 250 ? -6.377 -0.406 43.207 1.000 30.880 231 LEU AAA N 1
ATOM 3270 C CA . LEU A 1 250 ? -6.090 0.359 41.961 1.000 32.400 231 LEU AAA CA 1
ATOM 3271 C C . LEU A 1 250 ? -4.717 1.050 42.061 1.000 33.100 231 LEU AAA C 1
ATOM 3272 O O . LEU A 1 250 ? -4.067 1.189 41.018 1.000 30.150 231 LEU AAA O 1
ATOM 3288 N N . LEU A 1 251 ? -4.303 1.486 43.254 1.000 30.360 232 LEU AAA N 1
ATOM 3289 C CA . LEU A 1 251 ? -2.967 2.078 43.490 1.000 36.540 232 LEU AAA CA 1
ATOM 3290 C C . LEU A 1 251 ? -1.868 1.053 43.142 1.000 36.540 232 LEU AAA C 1
ATOM 3291 O O . LEU A 1 251 ? -0.948 1.441 42.415 1.000 35.270 232 LEU AAA O 1
ATOM 3307 N N . LEU A 1 252 ? -1.964 -0.187 43.652 1.000 34.910 233 LEU AAA N 1
ATOM 3308 C CA . LEU A 1 252 ? -1.033 -1.304 43.354 1.000 29.810 233 LEU AAA CA 1
ATOM 3309 C C . LEU A 1 252 ? -1.004 -1.493 41.831 1.000 34.770 233 LEU AAA C 1
ATOM 3310 O O . LEU A 1 252 ? 0.082 -1.601 41.239 1.000 27.990 233 LEU AAA O 1
ATOM 3326 N N . LEU A 1 253 ? -2.161 -1.544 41.191 1.000 32.960 234 LEU AAA N 1
ATOM 3327 C CA . LEU A 1 253 ? -2.162 -1.843 39.749 1.000 33.280 234 LEU AAA CA 1
ATOM 3328 C C . LEU A 1 253 ? -1.366 -0.746 39.040 1.000 36.320 234 LEU AAA C 1
ATOM 3329 O O . LEU A 1 253 ? -0.534 -1.079 38.182 1.000 35.380 234 LEU AAA O 1
ATOM 3345 N N . VAL A 1 254 ? -1.594 0.517 39.411 1.000 37.810 235 VAL AAA N 1
ATOM 3346 C CA . VAL A 1 254 ? -1.054 1.683 38.662 1.000 37.020 235 VAL AAA CA 1
ATOM 3347 C C . VAL A 1 254 ? 0.447 1.834 38.959 1.000 34.530 235 VAL AAA C 1
ATOM 3348 O O . VAL A 1 254 ? 1.203 2.051 38.005 1.000 33.470 235 VAL AAA O 1
ATOM 3361 N N . ALA A 1 255 ? 0.869 1.669 40.213 1.000 29.140 236 ALA AAA N 1
ATOM 3362 C CA . ALA A 1 255 ? 2.282 1.664 40.665 1.000 31.050 236 ALA AAA CA 1
ATOM 3363 C C . ALA A 1 255 ? 3.072 0.477 40.081 1.000 27.860 236 ALA AAA C 1
ATOM 3364 O O . ALA A 1 255 ? 4.256 0.640 39.842 1.000 31.610 236 ALA AAA O 1
ATOM 3371 N N . GLY A 1 256 ? 2.449 -0.678 39.893 1.000 28.560 237 GLY AAA N 1
ATOM 3372 C CA . GLY A 1 256 ? 3.115 -1.973 39.655 1.000 31.190 237 GLY AAA CA 1
ATOM 3373 C C . GLY A 1 256 ? 3.068 -2.394 38.198 1.000 30.540 237 GLY AAA C 1
ATOM 3374 O O . GLY A 1 256 ? 3.816 -3.300 37.862 1.000 34.410 237 GLY AAA O 1
ATOM 3378 N N . HIS A 1 257 ? 2.283 -1.736 37.345 1.000 28.590 238 HIS AAA N 1
ATOM 3379 C CA . HIS A 1 257 ? 2.014 -2.259 35.972 1.000 28.700 238 HIS AAA CA 1
ATOM 3380 C C . HIS A 1 257 ? 3.008 -1.669 34.969 1.000 28.610 238 HIS AAA C 1
ATOM 3381 O O . HIS A 1 257 ? 3.934 -2.421 34.548 1.000 30.940 238 HIS AAA O 1
ATOM 3396 N N . GLU A 1 258 ? 2.895 -0.373 34.656 1.000 31.080 239 GLU AAA N 1
ATOM 3397 C CA . GLU A 1 258 ? 3.715 0.279 33.598 1.000 34.650 239 GLU AAA CA 1
ATOM 3398 C C . GLU A 1 258 ? 5.196 0.277 34.004 1.000 32.670 239 GLU AAA C 1
ATOM 3399 O O . GLU A 1 258 ? 6.064 0.132 33.130 1.000 27.640 239 GLU AAA O 1
ATOM 3411 N N . THR A 1 259 ? 5.485 0.417 35.294 1.000 28.180 240 THR AAA N 1
ATOM 3412 C CA . THR A 1 259 ? 6.862 0.436 35.799 1.000 30.460 240 THR AAA CA 1
ATOM 3413 C C . THR A 1 259 ? 7.500 -0.909 35.455 1.000 33.270 240 THR AAA C 1
ATOM 3414 O O . THR A 1 259 ? 8.596 -0.908 34.867 1.000 32.010 240 THR AAA O 1
ATOM 3425 N N . THR A 1 260 ? 6.889 -2.009 35.891 1.000 34.930 241 THR AAA N 1
ATOM 3426 C CA . THR A 1 260 ? 7.462 -3.371 35.728 1.000 32.020 241 THR AAA CA 1
ATOM 3427 C C . THR A 1 260 ? 7.522 -3.661 34.217 1.000 32.760 241 THR AAA C 1
ATOM 3428 O O . THR A 1 260 ? 8.540 -4.194 33.743 1.000 32.150 241 THR AAA O 1
ATOM 3439 N N . ALA A 1 261 ? 6.480 -3.298 33.485 1.000 30.940 242 ALA AAA N 1
ATOM 3440 C CA . ALA A 1 261 ? 6.375 -3.566 32.032 1.000 30.440 242 ALA AAA CA 1
ATOM 3441 C C . ALA A 1 261 ? 7.541 -2.878 31.330 1.000 32.090 242 ALA AAA C 1
ATOM 3442 O O . ALA A 1 261 ? 8.228 -3.514 30.526 1.000 32.150 242 ALA AAA O 1
ATOM 3449 N N . SER A 1 262 ? 7.755 -1.605 31.623 1.000 34.110 243 SER AAA N 1
ATOM 3450 C CA . SER A 1 262 ? 8.774 -0.789 30.923 1.000 34.410 243 SER AAA CA 1
ATOM 3451 C C . SER A 1 262 ? 10.182 -1.205 31.330 1.000 32.620 243 SER AAA C 1
ATOM 3452 O O . SER A 1 262 ? 11.022 -1.226 30.436 1.000 27.700 243 SER AAA O 1
ATOM 3460 N N . THR A 1 263 ? 10.431 -1.599 32.582 1.000 28.660 244 THR AAA N 1
ATOM 3461 C CA . THR A 1 263 ? 11.765 -2.118 32.920 1.000 31.520 244 THR AAA CA 1
ATOM 3462 C C . THR A 1 263 ? 11.979 -3.488 32.269 1.000 32.330 244 THR AAA C 1
ATOM 3463 O O . THR A 1 263 ? 13.143 -3.747 31.963 1.000 30.080 244 THR AAA O 1
ATOM 3474 N N . LEU A 1 264 ? 10.936 -4.274 31.974 1.000 30.030 245 LEU AAA N 1
ATOM 3475 C CA . LEU A 1 264 ? 11.074 -5.592 31.296 1.000 29.930 245 LEU AAA CA 1
ATOM 3476 C C . LEU A 1 264 ? 11.423 -5.357 29.818 1.000 33.230 245 LEU AAA C 1
ATOM 3477 O O . LEU A 1 264 ? 12.396 -5.949 29.344 1.000 30.840 245 LEU AAA O 1
ATOM 3493 N N . ALA A 1 265 ? 10.671 -4.502 29.122 1.000 31.610 246 ALA AAA N 1
ATOM 3494 C CA . ALA A 1 265 ? 10.881 -4.186 27.684 1.000 32.520 246 ALA AAA CA 1
ATOM 3495 C C . ALA A 1 265 ? 12.275 -3.582 27.491 1.000 33.570 246 ALA AAA C 1
ATOM 3496 O O . ALA A 1 265 ? 12.958 -4.000 26.578 1.000 33.790 246 ALA AAA O 1
ATOM 3503 N N . LEU A 1 266 ? 12.671 -2.626 28.334 1.000 33.750 247 LEU AAA N 1
ATOM 3504 C CA . LEU A 1 266 ? 13.978 -1.936 28.233 1.000 33.720 247 LEU AAA CA 1
ATOM 3505 C C . LEU A 1 266 ? 15.098 -2.940 28.554 1.000 36.790 247 LEU AAA C 1
ATOM 3506 O O . LEU A 1 266 ? 16.120 -2.955 27.848 1.000 37.070 247 LEU AAA O 1
ATOM 3522 N N . GLY A 1 267 ? 14.896 -3.763 29.581 1.000 38.790 248 GLY AAA N 1
ATOM 3523 C CA . GLY A 1 267 ? 15.784 -4.887 29.927 1.000 37.000 248 GLY AAA CA 1
ATOM 3524 C C . GLY A 1 267 ? 16.059 -5.757 28.716 1.000 35.080 248 GLY AAA C 1
ATOM 3525 O O . GLY A 1 267 ? 17.219 -6.066 28.445 1.000 34.850 248 GLY AAA O 1
ATOM 3529 N N . VAL A 1 268 ? 15.023 -6.176 28.018 1.000 31.990 249 VAL AAA N 1
ATOM 3530 C CA . VAL A 1 268 ? 15.199 -7.007 26.800 1.000 33.910 249 VAL AAA CA 1
ATOM 3531 C C . VAL A 1 268 ? 16.035 -6.236 25.768 1.000 33.870 249 VAL AAA C 1
ATOM 3532 O O . VAL A 1 268 ? 16.998 -6.812 25.263 1.000 35.060 249 VAL AAA O 1
ATOM 3545 N N . ALA A 1 269 ? 15.692 -4.994 25.447 1.000 34.730 250 ALA AAA N 1
ATOM 3546 C CA . ALA A 1 269 ? 16.412 -4.190 24.429 1.000 34.330 250 ALA AAA CA 1
ATOM 3547 C C . ALA A 1 269 ? 17.886 -4.051 24.807 1.000 37.790 250 ALA AAA C 1
ATOM 3548 O O . ALA A 1 269 ? 18.746 -4.150 23.927 1.000 34.570 250 ALA AAA O 1
ATOM 3555 N N . LEU A 1 270 ? 18.146 -3.762 26.080 1.000 36.070 251 LEU AAA N 1
ATOM 3556 C CA . LEU A 1 270 ? 19.502 -3.574 26.621 1.000 37.120 251 LEU AAA CA 1
ATOM 3557 C C . LEU A 1 270 ? 20.262 -4.908 26.519 1.000 40.440 251 LEU AAA C 1
ATOM 3558 O O . LEU A 1 270 ? 21.386 -4.906 25.988 1.000 38.380 251 LEU AAA O 1
ATOM 3574 N N . LEU A 1 271 ? 19.668 -6.025 26.947 1.000 38.870 252 LEU AAA N 1
ATOM 3575 C CA . LEU A 1 271 ? 20.352 -7.336 26.864 1.000 38.290 252 LEU AAA CA 1
ATOM 3576 C C . LEU A 1 271 ? 20.650 -7.671 25.394 1.000 37.940 252 LEU AAA C 1
ATOM 3577 O O . LEU A 1 271 ? 21.724 -8.198 25.120 1.000 34.270 252 LEU AAA O 1
ATOM 3593 N N . LEU A 1 272 ? 19.741 -7.391 24.481 1.000 35.430 253 LEU AAA N 1
ATOM 3594 C CA . LEU A 1 272 ? 19.961 -7.675 23.043 1.000 38.130 253 LEU AAA CA 1
ATOM 3595 C C . LEU A 1 272 ? 21.145 -6.836 22.567 1.000 40.100 253 LEU AAA C 1
ATOM 3596 O O . LEU A 1 272 ? 22.030 -7.426 21.976 1.000 41.180 253 LEU AAA O 1
ATOM 3612 N N . GLU A 1 273 ? 21.237 -5.561 22.953 1.000 45.010 254 GLU AAA N 1
ATOM 3613 C CA . GLU A 1 273 ? 22.373 -4.673 22.574 1.000 41.700 254 GLU AAA CA 1
ATOM 3614 C C . GLU A 1 273 ? 23.686 -5.250 23.126 1.000 44.080 254 GLU AAA C 1
ATOM 3615 O O . GLU A 1 273 ? 24.676 -5.251 22.403 1.000 45.550 254 GLU AAA O 1
ATOM 3627 N N . GLN A 1 274 ? 23.708 -5.673 24.390 1.000 44.100 255 GLN AAA N 1
ATOM 3628 C CA . GLN A 1 274 ? 24.938 -6.125 25.089 1.000 46.160 255 GLN AAA CA 1
ATOM 3629 C C . GLN A 1 274 ? 25.225 -7.602 24.792 1.000 45.000 255 GLN AAA C 1
ATOM 3630 O O . GLN A 1 274 ? 26.183 -8.096 25.389 1.000 45.740 255 GLN AAA O 1
ATOM 3644 N N . ASP A 1 275 ? 24.455 -8.283 23.929 1.000 45.610 256 ASP AAA N 1
ATOM 3645 C CA . ASP A 1 275 ? 24.530 -9.763 23.729 1.000 48.000 256 ASP AAA CA 1
ATOM 3646 C C . ASP A 1 275 ? 24.410 -10.514 25.071 1.000 45.830 256 ASP AAA C 1
ATOM 3647 O O . ASP A 1 275 ? 25.155 -11.488 25.277 1.000 46.380 256 ASP AAA O 1
ATOM 3656 N N . GLY A 1 276 ? 23.474 -10.117 25.934 1.000 42.160 257 GLY AAA N 1
ATOM 3657 C CA . GLY A 1 276 ? 23.382 -10.581 27.334 1.000 37.660 257 GLY AAA CA 1
ATOM 3658 C C . GLY A 1 276 ? 22.255 -11.567 27.545 1.000 36.610 257 GLY AAA C 1
ATOM 3659 O O . GLY A 1 276 ? 21.981 -11.894 28.731 1.000 37.290 257 GLY AAA O 1
ATOM 3663 N N . GLY A 1 277 ? 21.565 -11.984 26.474 1.000 34.470 258 GLY AAA N 1
ATOM 3664 C CA . GLY A 1 277 ? 20.485 -12.991 26.573 1.000 37.250 258 GLY AAA CA 1
ATOM 3665 C C . GLY A 1 277 ? 20.876 -14.182 27.452 1.000 38.050 258 GLY AAA C 1
ATOM 3666 O O . GLY A 1 277 ? 20.092 -14.542 28.371 1.000 42.340 258 GLY AAA O 1
ATOM 3670 N N . ALA A 1 278 ? 22.073 -14.733 27.237 1.000 35.060 259 ALA AAA N 1
ATOM 3671 C CA . ALA A 1 278 ? 22.527 -16.023 27.806 1.000 38.440 259 ALA AAA CA 1
ATOM 3672 C C . ALA A 1 278 ? 22.678 -15.870 29.323 1.000 38.040 259 ALA AAA C 1
ATOM 3673 O O . ALA A 1 278 ? 22.287 -16.807 30.061 1.000 36.200 259 ALA AAA O 1
ATOM 3680 N N . VAL A 1 279 ? 23.142 -14.703 29.764 1.000 35.760 260 VAL AAA N 1
ATOM 3681 C CA . VAL A 1 279 ? 23.372 -14.413 31.210 1.000 39.050 260 VAL AAA CA 1
ATOM 3682 C C . VAL A 1 279 ? 22.027 -14.274 31.923 1.000 37.530 260 VAL AAA C 1
ATOM 3683 O O . VAL A 1 279 ? 21.913 -14.719 33.093 1.000 35.330 260 VAL AAA O 1
ATOM 3696 N N . ALA A 1 280 ? 21.027 -13.710 31.238 1.000 40.680 261 ALA AAA N 1
ATOM 3697 C CA . ALA A 1 280 ? 19.656 -13.562 31.766 1.000 40.460 261 ALA AAA CA 1
ATOM 3698 C C . ALA A 1 280 ? 19.007 -14.937 31.874 1.000 36.750 261 ALA AAA C 1
ATOM 3699 O O . ALA A 1 280 ? 18.253 -15.130 32.833 1.000 34.120 261 ALA AAA O 1
ATOM 3706 N N . ALA A 1 281 ? 19.313 -15.867 30.961 1.000 33.850 262 ALA AAA N 1
ATOM 3707 C CA . ALA A 1 281 ? 18.815 -17.268 31.020 1.000 37.790 262 ALA AAA CA 1
ATOM 3708 C C . ALA A 1 281 ? 19.397 -18.057 32.203 1.000 39.990 262 ALA AAA C 1
ATOM 3709 O O . ALA A 1 281 ? 18.869 -19.115 32.477 1.000 43.320 262 ALA AAA O 1
ATOM 3716 N N . ASP A 1 282 ? 20.521 -17.622 32.771 1.000 35.330 263 ASP AAA N 1
ATOM 3717 C CA . ASP A 1 282 ? 21.280 -18.308 33.835 1.000 34.570 263 ASP AAA CA 1
ATOM 3718 C C . ASP A 1 282 ? 20.598 -18.102 35.182 1.000 35.500 263 ASP AAA C 1
ATOM 3719 O O . ASP A 1 282 ? 20.513 -16.990 35.688 1.000 33.350 263 ASP AAA O 1
ATOM 3728 N N . PRO A 1 283 ? 20.072 -19.171 35.806 1.000 40.150 264 PRO AAA N 1
ATOM 3729 C CA . PRO A 1 283 ? 19.332 -19.029 37.060 1.000 37.710 264 PRO AAA CA 1
ATOM 3730 C C . PRO A 1 283 ? 20.157 -18.491 38.230 1.000 39.340 264 PRO AAA C 1
ATOM 3731 O O . PRO A 1 283 ? 19.571 -17.910 39.115 1.000 41.140 264 PRO AAA O 1
ATOM 3742 N N . THR A 1 284 ? 21.483 -18.675 38.198 1.000 40.790 265 THR AAA N 1
ATOM 3743 C CA . THR A 1 284 ? 22.440 -18.186 39.225 1.000 40.420 265 THR AAA CA 1
ATOM 3744 C C . THR A 1 284 ? 22.771 -16.704 39.009 1.000 38.770 265 THR AAA C 1
ATOM 3745 O O . THR A 1 284 ? 23.264 -16.077 39.948 1.000 42.170 265 THR AAA O 1
ATOM 3756 N N . ARG A 1 285 ? 22.562 -16.180 37.809 1.000 36.630 266 ARG AAA N 1
ATOM 3757 C CA . ARG A 1 285 ? 22.976 -14.803 37.432 1.000 37.270 266 ARG AAA CA 1
ATOM 3758 C C . ARG A 1 285 ? 21.770 -13.864 37.271 1.000 34.240 266 ARG AAA C 1
ATOM 3759 O O . ARG A 1 285 ? 21.981 -12.649 37.382 1.000 34.820 266 ARG AAA O 1
ATOM 3780 N N . VAL A 1 286 ? 20.557 -14.371 37.012 1.000 34.560 267 VAL AAA N 1
ATOM 3781 C CA . VAL A 1 286 ? 19.416 -13.500 36.582 1.000 30.740 267 VAL AAA CA 1
ATOM 3782 C C . VAL A 1 286 ? 19.117 -12.489 37.694 1.000 28.490 267 VAL AAA C 1
ATOM 3783 O O . VAL A 1 286 ? 18.884 -11.324 37.351 1.000 28.000 267 VAL AAA O 1
ATOM 3796 N N . GLY A 1 287 ? 19.195 -12.857 38.978 1.000 28.290 268 GLY AAA N 1
ATOM 3797 C CA . GLY A 1 287 ? 18.978 -11.872 40.060 1.000 27.030 268 GLY AAA CA 1
ATOM 3798 C C . GLY A 1 287 ? 19.883 -10.648 39.893 1.000 26.230 268 GLY AAA C 1
ATOM 3799 O O . GLY A 1 287 ? 19.377 -9.505 39.902 1.000 27.240 268 GLY AAA O 1
ATOM 3803 N N . ALA A 1 288 ? 21.189 -10.864 39.709 1.000 27.890 269 ALA AAA N 1
ATOM 3804 C CA . ALA A 1 288 ? 22.205 -9.798 39.562 1.000 29.380 269 ALA AAA CA 1
ATOM 3805 C C . ALA A 1 288 ? 21.992 -9.100 38.220 1.000 29.990 269 ALA AAA C 1
ATOM 3806 O O . ALA A 1 288 ? 22.164 -7.873 38.169 1.000 26.660 269 ALA AAA O 1
ATOM 3813 N N . VAL A 1 289 ? 21.611 -9.840 37.174 1.000 28.010 270 VAL AAA N 1
ATOM 3814 C CA . VAL A 1 289 ? 21.331 -9.164 35.890 1.000 33.710 270 VAL AAA CA 1
ATOM 3815 C C . VAL A 1 289 ? 20.139 -8.204 36.119 1.000 34.960 270 VAL AAA C 1
ATOM 3816 O O . VAL A 1 289 ? 20.134 -7.094 35.568 1.000 28.790 270 VAL AAA O 1
ATOM 3829 N N . VAL A 1 290 ? 19.163 -8.578 36.945 1.000 36.400 271 VAL AAA N 1
ATOM 3830 C CA . VAL A 1 290 ? 17.930 -7.745 37.079 1.000 35.860 271 VAL AAA CA 1
ATOM 3831 C C . VAL A 1 290 ? 18.278 -6.478 37.873 1.000 34.150 271 VAL AAA C 1
ATOM 3832 O O . VAL A 1 290 ? 17.777 -5.402 37.501 1.000 35.640 271 VAL AAA O 1
ATOM 3845 N N . GLU A 1 291 ? 19.149 -6.577 38.872 1.000 33.120 272 GLU AAA N 1
ATOM 3846 C CA . GLU A 1 291 ? 19.597 -5.396 39.655 1.000 36.370 272 GLU AAA CA 1
ATOM 3847 C C . GLU A 1 291 ? 20.246 -4.420 38.671 1.000 35.030 272 GLU AAA C 1
ATOM 3848 O O . GLU A 1 291 ? 19.990 -3.214 38.755 1.000 32.540 272 GLU AAA O 1
ATOM 3860 N N . GLU A 1 292 ? 21.055 -4.932 37.747 1.000 34.380 273 GLU AAA N 1
ATOM 3861 C CA . GLU A 1 292 ? 21.840 -4.066 36.850 1.000 31.880 273 GLU AAA CA 1
ATOM 3862 C C . GLU A 1 292 ? 20.898 -3.444 35.798 1.000 27.670 273 GLU AAA C 1
ATOM 3863 O O . GLU A 1 292 ? 21.117 -2.265 35.424 1.000 27.650 273 GLU AAA O 1
ATOM 3875 N N . ILE A 1 293 ? 19.855 -4.147 35.380 1.000 28.920 274 ILE AAA N 1
ATOM 3876 C CA . ILE A 1 293 ? 18.800 -3.581 34.489 1.000 30.990 274 ILE AAA CA 1
ATOM 3877 C C . ILE A 1 293 ? 18.045 -2.464 35.236 1.000 28.710 274 ILE AAA C 1
ATOM 3878 O O . ILE A 1 293 ? 17.860 -1.402 34.669 1.000 29.070 274 ILE AAA O 1
ATOM 3894 N N . LEU A 1 294 ? 17.698 -2.672 36.497 1.000 28.260 275 LEU AAA N 1
ATOM 3895 C CA . LEU A 1 294 ? 17.030 -1.652 37.341 1.000 26.850 275 LEU AAA CA 1
ATOM 3896 C C . LEU A 1 294 ? 17.912 -0.401 37.475 1.000 25.960 275 LEU AAA C 1
ATOM 3897 O O . LEU A 1 294 ? 17.396 0.747 37.253 1.000 27.320 275 LEU AAA O 1
ATOM 3913 N N . ARG A 1 295 ? 19.195 -0.556 37.826 1.000 26.440 276 ARG AAA N 1
ATOM 3914 C CA . ARG A 1 295 ? 20.132 0.583 37.961 1.000 24.060 276 ARG AAA CA 1
ATOM 3915 C C . ARG A 1 295 ? 20.168 1.371 36.649 1.000 26.260 276 ARG AAA C 1
ATOM 3916 O O . ARG A 1 295 ? 20.047 2.627 36.694 1.000 29.180 276 ARG AAA O 1
ATOM 3937 N N . HIS A 1 296 ? 20.351 0.672 35.524 1.000 27.180 277 HIS AAA N 1
ATOM 3938 C CA . HIS A 1 296 ? 20.445 1.290 34.171 1.000 27.200 277 HIS AAA CA 1
ATOM 3939 C C . HIS A 1 296 ? 19.171 2.019 33.756 1.000 29.040 277 HIS AAA C 1
ATOM 3940 O O . HIS A 1 296 ? 19.299 3.049 33.128 1.000 30.040 277 HIS AAA O 1
ATOM 3955 N N . THR A 1 297 ? 17.995 1.419 33.959 1.000 31.650 278 THR AAA N 1
ATOM 3956 C CA . THR A 1 297 ? 16.754 1.846 33.258 1.000 31.910 278 THR AAA CA 1
ATOM 3957 C C . THR A 1 297 ? 15.994 2.901 34.065 1.000 27.820 278 THR AAA C 1
ATOM 3958 O O . THR A 1 297 ? 15.416 3.751 33.414 1.000 30.180 278 THR AAA O 1
ATOM 3969 N N . ALA A 1 298 ? 15.959 2.796 35.400 1.000 30.070 279 ALA AAA N 1
ATOM 3970 C CA . ALA A 1 298 ? 15.370 3.778 36.346 1.000 31.240 279 ALA AAA CA 1
ATOM 3971 C C . ALA A 1 298 ? 14.159 4.454 35.696 1.000 30.290 279 ALA AAA C 1
ATOM 3972 O O . ALA A 1 298 ? 14.143 5.674 35.414 1.000 29.540 279 ALA AAA O 1
ATOM 3979 N N . VAL A 1 299 ? 13.164 3.635 35.459 1.000 31.550 280 VAL AAA N 1
ATOM 3980 C CA . VAL A 1 299 ? 11.980 3.913 34.589 1.000 32.840 280 VAL AAA CA 1
ATOM 3981 C C . VAL A 1 299 ? 11.056 4.970 35.235 1.000 33.520 280 VAL AAA C 1
ATOM 3982 O O . VAL A 1 299 ? 10.457 5.805 34.504 1.000 32.820 280 VAL AAA O 1
ATOM 3995 N N . ALA A 1 300 ? 11.022 5.020 36.566 1.000 31.470 281 ALA AAA N 1
ATOM 3996 C CA . ALA A 1 300 ? 10.608 6.200 37.353 1.000 32.080 281 ALA AAA CA 1
ATOM 3997 C C . ALA A 1 300 ? 11.853 7.073 37.530 1.000 32.860 281 ALA AAA C 1
ATOM 3998 O O . ALA A 1 300 ? 12.575 6.932 38.545 1.000 33.180 281 ALA AAA O 1
ATOM 4005 N N . ASP A 1 301 ? 12.106 7.880 36.511 1.000 32.000 282 ASP AAA N 1
ATOM 4006 C CA . ASP A 1 301 ? 13.319 8.688 36.292 1.000 34.760 282 ASP AAA CA 1
ATOM 4007 C C . ASP A 1 301 ? 13.571 9.600 37.489 1.000 30.490 282 ASP AAA C 1
ATOM 4008 O O . ASP A 1 301 ? 14.746 9.721 37.881 1.000 31.350 282 ASP AAA O 1
ATOM 4017 N N . GLY A 1 302 ? 12.523 10.248 37.994 1.000 31.300 283 GLY AAA N 1
ATOM 4018 C CA . GLY A 1 302 ? 12.590 11.209 39.109 1.000 30.300 283 GLY AAA CA 1
ATOM 4019 C C . GLY A 1 302 ? 11.379 11.093 40.009 1.000 31.620 283 GLY AAA C 1
ATOM 4020 O O . GLY A 1 302 ? 10.344 10.687 39.518 1.000 34.620 283 GLY AAA O 1
ATOM 4024 N N . VAL A 1 303 ? 11.511 11.361 41.309 1.000 30.330 284 VAL AAA N 1
ATOM 4025 C CA . VAL A 1 303 ? 10.319 11.511 42.187 1.000 29.140 284 VAL AAA CA 1
ATOM 4026 C C . VAL A 1 303 ? 10.342 12.915 42.792 1.000 28.100 284 VAL AAA C 1
ATOM 4027 O O . VAL A 1 303 ? 11.421 13.414 43.124 1.000 28.800 284 VAL AAA O 1
ATOM 4040 N N . ALA A 1 304 ? 9.172 13.558 42.882 1.000 26.300 285 ALA AAA N 1
ATOM 4041 C CA . ALA A 1 304 ? 9.033 14.940 43.349 1.000 23.750 285 ALA AAA CA 1
ATOM 4042 C C . ALA A 1 304 ? 8.886 14.961 44.885 1.000 26.880 285 ALA AAA C 1
ATOM 4043 O O . ALA A 1 304 ? 8.262 14.080 45.456 1.000 28.590 285 ALA AAA O 1
ATOM 4050 N N . ARG A 1 305 ? 9.456 15.981 45.500 1.000 27.300 286 ARG AAA N 1
ATOM 4051 C CA . ARG A 1 305 ? 9.223 16.422 46.889 1.000 29.010 286 ARG AAA CA 1
ATOM 4052 C C . ARG A 1 305 ? 9.063 17.953 46.892 1.000 32.370 286 ARG AAA C 1
ATOM 4053 O O . ARG A 1 305 ? 9.300 18.605 45.834 1.000 27.850 286 ARG AAA O 1
ATOM 4074 N N . PHE A 1 306 ? 8.725 18.534 48.042 1.000 30.070 287 PHE AAA N 1
ATOM 4075 C CA . PHE A 1 306 ? 8.875 19.981 48.288 1.000 29.220 287 PHE AAA CA 1
ATOM 4076 C C . PHE A 1 306 ? 9.388 20.135 49.714 1.000 34.380 287 PHE AAA C 1
ATOM 4077 O O . PHE A 1 306 ? 9.039 19.282 50.570 1.000 31.630 287 PHE AAA O 1
ATOM 4094 N N . ALA A 1 307 ? 10.198 21.172 49.941 1.000 31.640 288 ALA AAA N 1
ATOM 4095 C CA . ALA A 1 307 ? 10.737 21.490 51.273 1.000 34.090 288 ALA AAA CA 1
ATOM 4096 C C . ALA A 1 307 ? 9.589 22.077 52.095 1.000 33.540 288 ALA AAA C 1
ATOM 4097 O O . ALA A 1 307 ? 8.852 22.926 51.578 1.000 32.580 288 ALA AAA O 1
ATOM 4104 N N . THR A 1 308 ? 9.372 21.543 53.289 1.000 31.910 289 THR AAA N 1
ATOM 4105 C CA . THR A 1 308 ? 8.370 22.051 54.246 1.000 32.460 289 THR AAA CA 1
ATOM 4106 C C . THR A 1 308 ? 8.999 23.120 55.135 1.000 35.910 289 THR AAA C 1
ATOM 4107 O O . THR A 1 308 ? 8.248 23.703 55.944 1.000 35.480 289 THR AAA O 1
ATOM 4118 N N . ARG A 1 309 ? 10.324 23.286 55.067 1.000 34.110 290 ARG AAA N 1
ATOM 4119 C CA . ARG A 1 309 ? 11.090 24.206 55.945 1.000 37.170 290 ARG AAA CA 1
ATOM 4120 C C . ARG A 1 309 ? 12.399 24.553 55.244 1.000 38.070 290 ARG AAA C 1
ATOM 4121 O O . ARG A 1 309 ? 12.821 23.751 54.401 1.000 38.380 290 ARG AAA O 1
ATOM 4142 N N . ASP A 1 310 ? 13.019 25.680 55.608 1.000 37.530 291 ASP AAA N 1
ATOM 4143 C CA . ASP A 1 310 ? 14.387 26.022 55.159 1.000 37.260 291 ASP AAA CA 1
ATOM 4144 C C . ASP A 1 310 ? 15.344 24.897 55.576 1.000 39.200 291 ASP AAA C 1
ATOM 4145 O O . ASP A 1 310 ? 15.396 24.552 56.801 1.000 39.660 291 ASP AAA O 1
ATOM 4154 N N . THR A 1 311 ? 16.099 24.378 54.600 1.000 39.800 292 THR AAA N 1
ATOM 4155 C CA . THR A 1 311 ? 17.173 23.355 54.768 1.000 44.610 292 THR AAA CA 1
ATOM 4156 C C . THR A 1 311 ? 18.387 23.608 53.865 1.000 42.090 292 THR AAA C 1
ATOM 4157 O O . THR A 1 311 ? 18.373 24.537 53.041 1.000 43.850 292 THR AAA O 1
ATOM 4168 N N . GLU A 1 312 ? 19.320 22.663 53.933 1.000 49.030 293 GLU AAA N 1
ATOM 4169 C CA . GLU A 1 312 ? 20.546 22.574 53.117 1.000 51.620 293 GLU AAA CA 1
ATOM 4170 C C . GLU A 1 312 ? 20.773 21.095 52.751 1.000 48.840 293 GLU AAA C 1
ATOM 4171 O O . GLU A 1 312 ? 20.693 20.225 53.641 1.000 40.370 293 GLU AAA O 1
ATOM 4183 N N . VAL A 1 313 ? 21.059 20.858 51.473 1.000 47.430 294 VAL AAA N 1
ATOM 4184 C CA . VAL A 1 313 ? 21.518 19.579 50.876 1.000 47.600 294 VAL AAA CA 1
ATOM 4185 C C . VAL A 1 313 ? 22.865 19.860 50.196 1.000 43.420 294 VAL AAA C 1
ATOM 4186 O O . VAL A 1 313 ? 22.874 20.684 49.248 1.000 38.350 294 VAL AAA O 1
ATOM 4199 N N . ALA A 1 314 ? 23.942 19.191 50.631 1.000 44.820 295 ALA AAA N 1
ATOM 4200 C CA . ALA A 1 314 ? 25.313 19.305 50.066 1.000 41.780 295 ALA AAA CA 1
ATOM 4201 C C . ALA A 1 314 ? 25.706 20.785 49.911 1.000 40.220 295 ALA AAA C 1
ATOM 4202 O O . ALA A 1 314 ? 26.162 21.168 48.805 1.000 34.970 295 ALA AAA O 1
ATOM 4209 N N . GLY A 1 315 ? 25.467 21.596 50.950 1.000 41.280 296 GLY AAA N 1
ATOM 4210 C CA . GLY A 1 315 ? 25.766 23.048 50.972 1.000 46.250 296 GLY AAA CA 1
ATOM 4211 C C . GLY A 1 315 ? 24.734 23.931 50.261 1.000 48.750 296 GLY AAA C 1
ATOM 4212 O O . GLY A 1 315 ? 24.796 25.173 50.417 1.000 47.620 296 GLY AAA O 1
ATOM 4216 N N . VAL A 1 316 ? 23.821 23.367 49.474 1.000 42.850 297 VAL AAA N 1
ATOM 4217 C CA . VAL A 1 316 ? 22.855 24.194 48.707 1.000 43.150 297 VAL AAA CA 1
ATOM 4218 C C . VAL A 1 316 ? 21.684 24.588 49.619 1.000 50.530 297 VAL AAA C 1
ATOM 4219 O O . VAL A 1 316 ? 21.159 23.720 50.355 1.000 54.050 297 VAL AAA O 1
ATOM 4232 N N . ARG A 1 317 ? 21.297 25.868 49.565 1.000 42.860 298 ARG AAA N 1
ATOM 4233 C CA . ARG A 1 317 ? 20.274 26.463 50.455 1.000 44.740 298 ARG AAA CA 1
ATOM 4234 C C . ARG A 1 317 ? 18.911 26.256 49.822 1.000 42.910 298 ARG AAA C 1
ATOM 4235 O O . ARG A 1 317 ? 18.730 26.659 48.652 1.000 41.350 298 ARG AAA O 1
ATOM 4256 N N . ILE A 1 318 ? 18.033 25.538 50.539 1.000 37.460 299 ILE AAA N 1
ATOM 4257 C CA . ILE A 1 318 ? 16.669 25.211 50.045 1.000 37.750 299 ILE AAA CA 1
ATOM 4258 C C . ILE A 1 318 ? 15.637 25.923 50.919 1.000 36.310 299 ILE AAA C 1
ATOM 4259 O O . ILE A 1 318 ? 15.611 25.673 52.166 1.000 34.490 299 ILE AAA O 1
ATOM 4275 N N . ALA A 1 319 ? 14.808 26.749 50.279 1.000 31.890 300 ALA AAA N 1
ATOM 4276 C CA . ALA A 1 319 ? 13.721 27.511 50.931 1.000 35.910 300 ALA AAA CA 1
ATOM 4277 C C . ALA A 1 319 ? 12.472 26.633 50.997 1.000 37.200 300 ALA AAA C 1
ATOM 4278 O O . ALA A 1 319 ? 12.198 25.871 50.017 1.000 38.370 300 ALA AAA O 1
ATOM 4285 N N . ALA A 1 320 ? 11.740 26.741 52.105 1.000 36.810 301 ALA AAA N 1
ATOM 4286 C CA . ALA A 1 320 ? 10.385 26.172 52.290 1.000 37.140 301 ALA AAA CA 1
ATOM 4287 C C . ALA A 1 320 ? 9.556 26.488 51.053 1.000 38.490 301 ALA AAA C 1
ATOM 4288 O O . ALA A 1 320 ? 9.514 27.670 50.646 1.000 37.940 301 ALA AAA O 1
ATOM 4295 N N . GLY A 1 321 ? 8.911 25.474 50.486 1.000 36.710 302 GLY AAA N 1
ATOM 4296 C CA . GLY A 1 321 ? 8.038 25.632 49.312 1.000 32.580 302 GLY AAA CA 1
ATOM 4297 C C . GLY A 1 321 ? 8.760 25.334 48.017 1.000 32.320 302 GLY AAA C 1
ATOM 4298 O O . GLY A 1 321 ? 8.056 25.190 47.010 1.000 34.030 302 GLY AAA O 1
ATOM 4302 N N . ASP A 1 322 ? 10.097 25.252 48.029 1.000 31.860 303 ASP AAA N 1
ATOM 4303 C CA . ASP A 1 322 ? 10.908 24.935 46.826 1.000 32.560 303 ASP AAA CA 1
ATOM 4304 C C . ASP A 1 322 ? 10.624 23.489 46.397 1.000 33.740 303 ASP AAA C 1
ATOM 4305 O O . ASP A 1 322 ? 10.523 22.601 47.264 1.000 29.600 303 ASP AAA O 1
ATOM 4314 N N . ALA A 1 323 ? 10.527 23.292 45.083 1.000 29.630 304 ALA AAA N 1
ATOM 4315 C CA . ALA A 1 323 ? 10.483 21.998 44.403 1.000 29.710 304 ALA AAA CA 1
ATOM 4316 C C . ALA A 1 323 ? 11.835 21.307 44.592 1.000 31.580 304 ALA AAA C 1
ATOM 4317 O O . ALA A 1 323 ? 12.916 21.948 44.410 1.000 33.150 304 ALA AAA O 1
ATOM 4324 N N . VAL A 1 324 ? 11.792 20.033 44.942 1.000 32.400 305 VAL AAA N 1
ATOM 4325 C CA . VAL A 1 324 ? 12.994 19.171 45.084 1.000 34.220 305 VAL AAA CA 1
ATOM 4326 C C . VAL A 1 324 ? 12.687 17.844 44.391 1.000 35.050 305 VAL AAA C 1
ATOM 4327 O O . VAL A 1 324 ? 11.832 17.121 44.872 1.000 34.260 305 VAL AAA O 1
ATOM 4340 N N . VAL A 1 325 ? 13.343 17.569 43.271 1.000 32.460 306 VAL AAA N 1
ATOM 4341 C CA . VAL A 1 325 ? 13.112 16.334 42.487 1.000 32.810 306 VAL AAA CA 1
ATOM 4342 C C . VAL A 1 325 ? 14.327 15.448 42.715 1.000 31.010 306 VAL AAA C 1
ATOM 4343 O O . VAL A 1 325 ? 15.469 15.936 42.548 1.000 31.120 306 VAL AAA O 1
ATOM 4356 N N . VAL A 1 326 ? 14.099 14.200 43.096 1.000 31.010 307 VAL AAA N 1
ATOM 4357 C CA . VAL A 1 326 ? 15.218 13.240 43.255 1.000 30.420 307 VAL AAA CA 1
ATOM 4358 C C . VAL A 1 326 ? 15.321 12.497 41.934 1.000 28.690 307 VAL AAA C 1
ATOM 4359 O O . VAL A 1 326 ? 14.370 11.770 41.610 1.000 26.900 307 VAL AAA O 1
ATOM 4372 N N . ALA A 1 327 ? 16.386 12.750 41.177 1.000 31.900 308 ALA AAA N 1
ATOM 4373 C CA . ALA A 1 327 ? 16.657 12.069 39.884 1.000 33.460 308 ALA AAA CA 1
ATOM 4374 C C . ALA A 1 327 ? 17.281 10.698 40.177 1.000 32.720 308 ALA AAA C 1
ATOM 4375 O O . ALA A 1 327 ? 18.515 10.578 40.233 1.000 33.700 308 ALA AAA O 1
ATOM 4382 N N . LEU A 1 328 ? 16.435 9.686 40.378 1.000 31.770 309 LEU AAA N 1
ATOM 4383 C CA . LEU A 1 328 ? 16.873 8.294 40.687 1.000 27.040 309 LEU AAA CA 1
ATOM 4384 C C . LEU A 1 328 ? 17.789 7.805 39.555 1.000 26.030 309 LEU AAA C 1
ATOM 4385 O O . LEU A 1 328 ? 18.852 7.187 39.843 1.000 27.600 309 LEU AAA O 1
ATOM 4401 N N . SER A 1 329 ? 17.442 8.078 38.297 1.000 25.670 310 SER AAA N 1
ATOM 4402 C CA . SER A 1 329 ? 18.283 7.616 37.165 1.000 27.290 310 SER AAA CA 1
ATOM 4403 C C . SER A 1 329 ? 19.704 8.190 37.282 1.000 27.620 310 SER AAA C 1
ATOM 4404 O O . SER A 1 329 ? 20.669 7.449 37.028 1.000 30.160 310 SER AAA O 1
ATOM 4412 N N . ALA A 1 330 ? 19.841 9.467 37.662 1.000 28.910 311 ALA AAA N 1
ATOM 4413 C CA . ALA A 1 330 ? 21.148 10.152 37.764 1.000 26.330 311 ALA AAA CA 1
ATOM 4414 C C . ALA A 1 330 ? 21.900 9.673 39.018 1.000 30.610 311 ALA AAA C 1
ATOM 4415 O O . ALA A 1 330 ? 23.107 9.427 38.929 1.000 31.600 311 ALA AAA O 1
ATOM 4422 N N . ALA A 1 331 ? 21.203 9.497 40.146 1.000 30.080 312 ALA AAA N 1
ATOM 4423 C CA . ALA A 1 331 ? 21.783 8.952 41.387 1.000 28.500 312 ALA AAA CA 1
ATOM 4424 C C . ALA A 1 331 ? 22.389 7.573 41.080 1.000 31.150 312 ALA AAA C 1
ATOM 4425 O O . ALA A 1 331 ? 23.439 7.238 41.638 1.000 29.540 312 ALA AAA O 1
ATOM 4432 N N . ASN A 1 332 ? 21.728 6.806 40.202 1.000 33.300 313 ASN AAA N 1
ATOM 4433 C CA . ASN A 1 332 ? 22.125 5.429 39.825 1.000 33.550 313 ASN AAA CA 1
ATOM 4434 C C . ASN A 1 332 ? 23.418 5.451 38.985 1.000 36.080 313 ASN AAA C 1
ATOM 4435 O O . ASN A 1 332 ? 23.976 4.359 38.800 1.000 33.130 313 ASN AAA O 1
ATOM 4446 N N . ARG A 1 333 ? 23.870 6.619 38.494 1.000 33.150 314 ARG AAA N 1
ATOM 4447 C CA . ARG A 1 333 ? 25.075 6.734 37.616 1.000 32.810 314 ARG AAA CA 1
ATOM 4448 C C . ARG A 1 333 ? 26.114 7.663 38.244 1.000 32.630 314 ARG AAA C 1
ATOM 4449 O O . ARG A 1 333 ? 27.025 8.125 37.545 1.000 35.520 314 ARG AAA O 1
ATOM 4470 N N . ASP A 1 334 ? 26.010 7.867 39.555 1.000 31.650 315 ASP AAA N 1
ATOM 4471 C CA . ASP A 1 334 ? 26.996 8.614 40.351 1.000 31.100 315 ASP AAA CA 1
ATOM 4472 C C . ASP A 1 334 ? 28.305 7.818 40.347 1.000 36.560 315 ASP AAA C 1
ATOM 4473 O O . ASP A 1 334 ? 28.347 6.700 40.878 1.000 30.020 315 ASP AAA O 1
ATOM 4482 N N . PRO A 1 335 ? 29.405 8.351 39.754 1.000 35.240 316 PRO AAA N 1
ATOM 4483 C CA . PRO A 1 335 ? 30.632 7.564 39.583 1.000 34.060 316 PRO AAA CA 1
ATOM 4484 C C . PRO A 1 335 ? 31.358 7.222 40.892 1.000 34.630 316 PRO AAA C 1
ATOM 4485 O O . PRO A 1 335 ? 32.202 6.374 40.831 1.000 36.010 316 PRO AAA O 1
ATOM 4496 N N . GLY A 1 336 ? 30.959 7.812 42.028 1.000 35.030 317 GLY AAA N 1
ATOM 4497 C CA . GLY A 1 336 ? 31.431 7.443 43.376 1.000 32.200 317 GLY AAA CA 1
ATOM 4498 C C . GLY A 1 336 ? 31.031 6.018 43.725 1.000 36.320 317 GLY AAA C 1
ATOM 4499 O O . GLY A 1 336 ? 31.870 5.119 43.760 1.000 38.680 317 GLY AAA O 1
ATOM 4503 N N . PRO A 1 337 ? 29.733 5.750 43.973 1.000 32.980 318 PRO AAA N 1
ATOM 4504 C CA . PRO A 1 337 ? 29.289 4.399 44.280 1.000 30.500 318 PRO AAA CA 1
ATOM 4505 C C . PRO A 1 337 ? 29.256 3.457 43.086 1.000 29.450 318 PRO AAA C 1
ATOM 4506 O O . PRO A 1 337 ? 29.324 2.301 43.324 1.000 33.410 318 PRO AAA O 1
ATOM 4517 N N . PHE A 1 338 ? 29.243 3.969 41.857 1.000 28.890 319 PHE AAA N 1
ATOM 4518 C CA . PHE A 1 338 ? 29.120 3.137 40.636 1.000 29.200 319 PHE AAA CA 1
ATOM 4519 C C . PHE A 1 338 ? 30.193 3.554 39.653 1.000 29.620 319 PHE AAA C 1
ATOM 4520 O O . PHE A 1 338 ? 29.892 4.138 38.610 1.000 31.630 319 PHE AAA O 1
ATOM 4537 N N . PRO A 1 339 ? 31.473 3.220 39.931 1.000 32.180 320 PRO AAA N 1
ATOM 4538 C CA . PRO A 1 339 ? 32.550 3.521 38.997 1.000 29.350 320 PRO AAA CA 1
ATOM 4539 C C . PRO A 1 339 ? 32.267 2.858 37.646 1.000 30.380 320 PRO AAA C 1
ATOM 4540 O O . PRO A 1 339 ? 31.596 1.843 37.606 1.000 28.120 320 PRO AAA O 1
ATOM 4551 N N . ASP A 1 340 ? 32.730 3.463 36.550 1.000 31.960 321 ASP AAA N 1
ATOM 4552 C CA . ASP A 1 340 ? 32.344 3.020 35.183 1.000 27.520 321 ASP AAA CA 1
ATOM 4553 C C . ASP A 1 340 ? 30.820 2.900 35.140 1.000 30.810 321 ASP AAA C 1
ATOM 4554 O O . ASP A 1 340 ? 30.303 1.882 34.710 1.000 35.140 321 ASP AAA O 1
ATOM 4563 N N . PRO A 1 341 ? 30.051 3.964 35.477 1.000 31.590 322 PRO AAA N 1
ATOM 4564 C CA . PRO A 1 341 ? 28.594 3.852 35.681 1.000 29.790 322 PRO AAA CA 1
ATOM 4565 C C . PRO A 1 341 ? 27.724 3.439 34.481 1.000 30.940 322 PRO AAA C 1
ATOM 4566 O O . PRO A 1 341 ? 26.633 2.893 34.668 1.000 31.380 322 PRO AAA O 1
ATOM 4577 N N . ASP A 1 342 ? 28.207 3.720 33.270 1.000 30.960 323 ASP AAA N 1
ATOM 4578 C CA . ASP A 1 342 ? 27.429 3.572 32.022 1.000 31.740 323 ASP AAA CA 1
ATOM 4579 C C . ASP A 1 342 ? 27.588 2.177 31.433 1.000 32.380 323 ASP AAA C 1
ATOM 4580 O O . ASP A 1 342 ? 26.850 1.862 30.511 1.000 38.480 323 ASP AAA O 1
ATOM 4589 N N . ARG A 1 343 ? 28.517 1.372 31.934 1.000 41.910 324 ARG AAA N 1
ATOM 4590 C CA . ARG A 1 343 ? 28.775 -0.002 31.418 1.000 39.060 324 ARG AAA CA 1
ATOM 4591 C C . ARG A 1 343 ? 27.707 -0.922 32.001 1.000 36.600 324 ARG AAA C 1
ATOM 4592 O O . ARG A 1 343 ? 27.323 -0.728 33.181 1.000 36.850 324 ARG AAA O 1
ATOM 4613 N N . PHE A 1 344 ? 27.259 -1.903 31.237 1.000 34.840 325 PHE AAA N 1
ATOM 4614 C CA . PHE A 1 344 ? 26.352 -2.962 31.743 1.000 36.900 325 PHE AAA CA 1
ATOM 4615 C C . PHE A 1 344 ? 27.202 -4.009 32.448 1.000 36.050 325 PHE AAA C 1
ATOM 4616 O O . PHE A 1 344 ? 27.918 -4.700 31.764 1.000 31.220 325 PHE AAA O 1
ATOM 4633 N N . ASP A 1 345 ? 27.108 -4.138 33.772 1.000 36.860 326 ASP AAA N 1
ATOM 4634 C CA . ASP A 1 345 ? 27.910 -5.137 34.506 1.000 34.070 326 ASP AAA CA 1
ATOM 4635 C C . ASP A 1 345 ? 27.095 -5.754 35.639 1.000 34.800 326 ASP AAA C 1
ATOM 4636 O O . ASP A 1 345 ? 27.020 -5.193 36.730 1.000 33.920 326 ASP AAA O 1
ATOM 4645 N N . PRO A 1 346 ? 26.551 -6.982 35.454 1.000 36.360 327 PRO AAA N 1
ATOM 4646 C CA . PRO A 1 346 ? 25.856 -7.704 36.523 1.000 37.820 327 PRO AAA CA 1
ATOM 4647 C C . PRO A 1 346 ? 26.652 -8.021 37.790 1.000 40.700 327 PRO AAA C 1
ATOM 4648 O O . PRO A 1 346 ? 26.038 -8.338 38.795 1.000 39.200 327 PRO AAA O 1
ATOM 4659 N N . ARG A 1 347 ? 27.979 -7.987 37.708 1.000 42.110 328 ARG AAA N 1
ATOM 4660 C CA . ARG A 1 347 ? 28.869 -8.438 38.808 1.000 43.580 328 ARG AAA CA 1
ATOM 4661 C C . ARG A 1 347 ? 29.133 -7.266 39.730 1.000 43.840 328 ARG AAA C 1
ATOM 4662 O O . ARG A 1 347 ? 29.785 -7.451 40.752 1.000 46.150 328 ARG AAA O 1
ATOM 4683 N N . ARG A 1 348 ? 28.640 -6.103 39.343 1.000 41.600 329 ARG AAA N 1
ATOM 4684 C CA . ARG A 1 348 ? 28.849 -4.836 40.065 1.000 42.890 329 ARG AAA CA 1
ATOM 4685 C C . ARG A 1 348 ? 28.696 -5.052 41.558 1.000 41.190 329 ARG AAA C 1
ATOM 4686 O O . ARG A 1 348 ? 27.700 -5.674 41.949 1.000 45.560 329 ARG AAA O 1
ATOM 4707 N N . GLY A 1 349 ? 29.608 -4.486 42.343 1.000 49.160 330 GLY AAA N 1
ATOM 4708 C CA . GLY A 1 349 ? 29.495 -4.470 43.809 1.000 53.950 330 GLY AAA CA 1
ATOM 4709 C C . GLY A 1 349 ? 29.102 -3.100 44.326 1.000 52.210 330 GLY AAA C 1
ATOM 4710 O O . GLY A 1 349 ? 28.747 -2.216 43.514 1.000 59.240 330 GLY AAA O 1
ATOM 4714 N N . GLY A 1 350 ? 29.162 -2.942 45.647 1.000 47.600 331 GLY AAA N 1
ATOM 4715 C CA . GLY A 1 350 ? 28.902 -1.675 46.351 1.000 49.600 331 GLY AAA CA 1
ATOM 4716 C C . GLY A 1 350 ? 27.430 -1.487 46.695 1.000 44.000 331 GLY AAA C 1
ATOM 4717 O O . GLY A 1 350 ? 26.716 -2.479 46.888 1.000 44.420 331 GLY AAA O 1
ATOM 4721 N N . ARG A 1 351 ? 27.011 -0.232 46.756 1.000 44.630 332 ARG AAA N 1
ATOM 4722 C CA . ARG A 1 351 ? 25.727 0.224 47.337 1.000 47.490 332 ARG AAA CA 1
ATOM 4723 C C . ARG A 1 351 ? 24.550 -0.140 46.419 1.000 40.140 332 ARG AAA C 1
ATOM 4724 O O . ARG A 1 351 ? 24.743 -0.310 45.203 1.000 38.800 332 ARG AAA O 1
ATOM 4745 N N . GLN A 1 352 ? 23.365 -0.260 47.007 1.000 41.990 333 GLN AAA N 1
ATOM 4746 C CA . GLN A 1 352 ? 22.100 -0.530 46.286 1.000 40.020 333 GLN AAA CA 1
ATOM 4747 C C . GLN A 1 352 ? 21.757 0.709 45.458 1.000 37.760 333 GLN AAA C 1
ATOM 4748 O O . GLN A 1 352 ? 22.014 1.831 45.950 1.000 33.200 333 GLN AAA O 1
ATOM 4762 N N . HIS A 1 353 ? 21.257 0.508 44.233 1.000 32.050 334 HIS AAA N 1
ATOM 4763 C CA . HIS A 1 353 ? 20.637 1.558 43.386 1.000 32.420 334 HIS AAA CA 1
ATOM 4764 C C . HIS A 1 353 ? 19.380 2.103 44.080 1.000 33.430 334 HIS AAA C 1
ATOM 4765 O O . HIS A 1 353 ? 18.934 1.487 45.055 1.000 28.870 334 HIS AAA O 1
ATOM 4780 N N . VAL A 1 354 ? 18.816 3.214 43.587 1.000 34.260 335 VAL AAA N 1
ATOM 4781 C CA . VAL A 1 354 ? 17.590 3.822 44.176 1.000 33.160 335 VAL AAA CA 1
ATOM 4782 C C . VAL A 1 354 ? 16.438 3.789 43.160 1.000 32.030 335 VAL AAA C 1
ATOM 4783 O O . VAL A 1 354 ? 15.581 4.701 43.226 1.000 33.320 335 VAL AAA O 1
ATOM 4796 N N . THR A 1 355 ? 16.405 2.785 42.259 1.000 30.290 336 THR AAA N 1
ATOM 4797 C CA . THR A 1 355 ? 15.354 2.630 41.217 1.000 29.390 336 THR AAA CA 1
ATOM 4798 C C . THR A 1 355 ? 13.997 2.515 41.914 1.000 28.920 336 THR AAA C 1
ATOM 4799 O O . THR A 1 355 ? 13.004 3.001 41.357 1.000 28.490 336 THR AAA O 1
ATOM 4810 N N . PHE A 1 356 ? 13.977 1.921 43.105 1.000 29.800 337 PHE AAA N 1
ATOM 4811 C CA . PHE A 1 356 ? 12.769 1.721 43.933 1.000 30.140 337 PHE AAA CA 1
ATOM 4812 C C . PHE A 1 356 ? 12.689 2.771 45.046 1.000 31.260 337 PHE AAA C 1
ATOM 4813 O O . PHE A 1 356 ? 11.920 2.560 46.025 1.000 28.580 337 PHE AAA O 1
ATOM 4830 N N . GLY A 1 357 ? 13.471 3.851 44.937 1.000 31.290 338 GLY AAA N 1
ATOM 4831 C CA . GLY A 1 357 ? 13.540 4.888 45.985 1.000 28.600 338 GLY AAA CA 1
ATOM 4832 C C . GLY A 1 357 ? 14.213 4.377 47.240 1.000 28.560 338 GLY AAA C 1
ATOM 4833 O O . GLY A 1 357 ? 15.066 3.517 47.136 1.000 29.080 338 GLY AAA O 1
ATOM 4837 N N . HIS A 1 358 ? 13.886 4.931 48.399 1.000 28.180 339 HIS AAA N 1
ATOM 4838 C CA . HIS A 1 358 ? 14.644 4.663 49.635 1.000 28.920 339 HIS AAA CA 1
ATOM 4839 C C . HIS A 1 358 ? 13.897 5.293 50.812 1.000 29.910 339 HIS AAA C 1
ATOM 4840 O O . HIS A 1 358 ? 13.298 6.383 50.646 1.000 35.200 339 HIS AAA O 1
ATOM 4855 N N . GLY A 1 359 ? 13.939 4.668 51.977 1.000 34.340 340 GLY AAA N 1
ATOM 4856 C CA . GLY A 1 359 ? 13.307 5.250 53.182 1.000 33.980 340 GLY AAA CA 1
ATOM 4857 C C . GLY A 1 359 ? 11.807 4.981 53.215 1.000 36.420 340 GLY AAA C 1
ATOM 4858 O O . GLY A 1 359 ? 11.365 3.928 52.771 1.000 35.150 340 GLY AAA O 1
ATOM 4862 N N . PRO A 1 360 ? 10.980 5.882 53.799 1.000 38.120 341 PRO AAA N 1
ATOM 4863 C CA . PRO A 1 360 ? 9.616 5.512 54.165 1.000 37.490 341 PRO AAA CA 1
ATOM 4864 C C . PRO A 1 360 ? 8.612 5.323 53.023 1.000 35.780 341 PRO AAA C 1
ATOM 4865 O O . PRO A 1 360 ? 7.597 4.768 53.309 1.000 37.360 341 PRO AAA O 1
ATOM 4876 N N . HIS A 1 361 ? 8.914 5.748 51.794 1.000 35.320 342 HIS AAA N 1
ATOM 4877 C CA . HIS A 1 361 ? 8.028 5.573 50.616 1.000 30.660 342 HIS AAA CA 1
ATOM 4878 C C . HIS A 1 361 ? 8.632 4.609 49.606 1.000 33.500 342 HIS AAA C 1
ATOM 4879 O O . HIS A 1 361 ? 8.129 4.571 48.450 1.000 39.110 342 HIS AAA O 1
ATOM 4894 N N . GLN A 1 362 ? 9.682 3.899 50.001 1.000 33.550 343 GLN AAA N 1
ATOM 4895 C CA . GLN A 1 362 ? 10.395 2.910 49.167 1.000 34.660 343 GLN AAA CA 1
ATOM 4896 C C . GLN A 1 362 ? 9.389 1.860 48.657 1.000 34.600 343 GLN AAA C 1
ATOM 4897 O O . GLN A 1 362 ? 8.573 1.383 49.448 1.000 31.510 343 GLN AAA O 1
ATOM 4911 N N . CYS A 1 363 ? 9.540 1.468 47.388 1.000 29.750 344 CYS AAA N 1
ATOM 4912 C CA . CYS A 1 363 ? 8.693 0.521 46.662 1.000 30.840 344 CYS AAA CA 1
ATOM 4913 C C . CYS A 1 363 ? 8.293 -0.675 47.510 1.000 31.800 344 CYS AAA C 1
ATOM 4914 O O . CYS A 1 363 ? 9.140 -1.476 47.835 1.000 35.750 344 CYS AAA O 1
ATOM 4922 N N . ILE A 1 364 ? 6.998 -0.771 47.813 1.000 34.400 345 ILE AAA N 1
ATOM 4923 C CA . ILE A 1 364 ? 6.365 -1.917 48.528 1.000 37.780 345 ILE AAA CA 1
ATOM 4924 C C . ILE A 1 364 ? 6.454 -3.160 47.641 1.000 33.410 345 ILE AAA C 1
ATOM 4925 O O . ILE A 1 364 ? 6.573 -4.243 48.196 1.000 29.040 345 ILE AAA O 1
ATOM 4941 N N . GLY A 1 365 ? 6.405 -2.984 46.314 1.000 31.300 346 GLY AAA N 1
ATOM 4942 C CA . GLY A 1 365 ? 6.361 -4.095 45.359 1.000 32.930 346 GLY AAA CA 1
ATOM 4943 C C . GLY A 1 365 ? 7.723 -4.553 44.880 1.000 34.030 346 GLY AAA C 1
ATOM 4944 O O . GLY A 1 365 ? 7.730 -5.424 43.980 1.000 33.800 346 GLY AAA O 1
ATOM 4948 N N . ALA A 1 366 ? 8.825 -4.022 45.435 1.000 33.580 347 ALA AAA N 1
ATOM 4949 C CA . ALA A 1 366 ? 10.195 -4.241 44.890 1.000 36.880 347 ALA AAA CA 1
ATOM 4950 C C . ALA A 1 366 ? 10.460 -5.752 44.735 1.000 34.960 347 ALA AAA C 1
ATOM 4951 O O . ALA A 1 366 ? 10.863 -6.185 43.637 1.000 30.980 347 ALA AAA O 1
ATOM 4958 N N . ASN A 1 367 ? 10.181 -6.528 45.779 1.000 31.460 348 ASN AAA N 1
ATOM 4959 C CA . ASN A 1 367 ? 10.474 -7.987 45.832 1.000 37.800 348 ASN AAA CA 1
ATOM 4960 C C . ASN A 1 367 ? 9.668 -8.705 44.728 1.000 36.930 348 ASN AAA C 1
ATOM 4961 O O . ASN A 1 367 ? 10.261 -9.576 44.049 1.000 33.420 348 ASN AAA O 1
ATOM 4972 N N . LEU A 1 368 ? 8.388 -8.332 44.538 1.000 31.500 349 LEU AAA N 1
ATOM 4973 C CA . LEU A 1 368 ? 7.518 -8.928 43.517 1.000 29.100 349 LEU AAA CA 1
ATOM 4974 C C . LEU A 1 368 ? 8.050 -8.516 42.140 1.000 27.520 349 LEU AAA C 1
ATOM 4975 O O . LEU A 1 368 ? 8.061 -9.380 41.242 1.000 29.090 349 LEU AAA O 1
ATOM 4991 N N . ALA A 1 369 ? 8.459 -7.263 41.971 1.000 27.170 350 ALA AAA N 1
ATOM 4992 C CA . ALA A 1 369 ? 8.961 -6.746 40.675 1.000 29.440 350 ALA AAA CA 1
ATOM 4993 C C . ALA A 1 369 ? 10.231 -7.513 40.261 1.000 30.200 350 ALA AAA C 1
ATOM 4994 O O . ALA A 1 369 ? 10.315 -7.935 39.093 1.000 29.750 350 ALA AAA O 1
ATOM 5001 N N . ARG A 1 370 ? 11.159 -7.746 41.193 1.000 32.330 351 ARG AAA N 1
ATOM 5002 C CA . ARG A 1 370 ? 12.392 -8.573 40.962 1.000 33.150 351 ARG AAA CA 1
ATOM 5003 C C . ARG A 1 370 ? 12.016 -10.001 40.502 1.000 31.990 351 ARG AAA C 1
ATOM 5004 O O . ARG A 1 370 ? 12.460 -10.442 39.380 1.000 30.830 351 ARG AAA O 1
ATOM 5025 N N . ALA A 1 371 ? 11.181 -10.701 41.270 1.000 27.570 352 ALA AAA N 1
ATOM 5026 C CA . ALA A 1 371 ? 10.749 -12.075 40.927 1.000 27.230 352 ALA AAA CA 1
ATOM 5027 C C . ALA A 1 371 ? 10.177 -12.081 39.507 1.000 29.650 352 ALA AAA C 1
ATOM 5028 O O . ALA A 1 371 ? 10.482 -12.997 38.737 1.000 31.280 352 ALA AAA O 1
ATOM 5035 N N . GLU A 1 372 ? 9.322 -11.110 39.190 1.000 29.920 353 GLU AAA N 1
ATOM 5036 C CA . GLU A 1 372 ? 8.646 -11.012 37.876 1.000 28.260 353 GLU AAA CA 1
ATOM 5037 C C . GLU A 1 372 ? 9.678 -10.810 36.773 1.000 26.900 353 GLU AAA C 1
ATOM 5038 O O . GLU A 1 372 ? 9.552 -11.419 35.693 1.000 28.080 353 GLU AAA O 1
ATOM 5050 N N . LEU A 1 373 ? 10.587 -9.860 36.974 1.000 30.460 354 LEU AAA N 1
ATOM 5051 C CA . LEU A 1 373 ? 11.629 -9.544 35.958 1.000 31.460 354 LEU AAA CA 1
ATOM 5052 C C . LEU A 1 373 ? 12.570 -10.743 35.755 1.000 30.870 354 LEU AAA C 1
ATOM 5053 O O . LEU A 1 373 ? 12.911 -11.083 34.589 1.000 27.290 354 LEU AAA O 1
ATOM 5069 N N . GLU A 1 374 ? 12.934 -11.410 36.840 1.000 26.620 355 GLU AAA N 1
ATOM 5070 C CA . GLU A 1 374 ? 13.820 -12.596 36.793 1.000 29.140 355 GLU AAA CA 1
ATOM 5071 C C . GLU A 1 374 ? 13.156 -13.749 36.027 1.000 29.750 355 GLU AAA C 1
ATOM 5072 O O . GLU A 1 374 ? 13.844 -14.382 35.216 1.000 30.770 355 GLU AAA O 1
ATOM 5084 N N . ILE A 1 375 ? 11.897 -14.071 36.309 1.000 28.640 356 ILE AAA N 1
ATOM 5085 C CA . ILE A 1 375 ? 11.231 -15.251 35.693 1.000 27.880 356 ILE AAA CA 1
ATOM 5086 C C . ILE A 1 375 ? 10.967 -14.911 34.212 1.000 30.340 356 ILE AAA C 1
ATOM 5087 O O . ILE A 1 375 ? 11.211 -15.766 33.389 1.000 27.400 356 ILE AAA O 1
ATOM 5103 N N . ALA A 1 376 ? 10.509 -13.693 33.904 1.000 30.040 357 ALA AAA N 1
ATOM 5104 C CA . ALA A 1 376 ? 10.128 -13.248 32.545 1.000 31.730 357 ALA AAA CA 1
ATOM 5105 C C . ALA A 1 376 ? 11.368 -13.294 31.659 1.000 28.880 357 ALA AAA C 1
ATOM 5106 O O . ALA A 1 376 ? 11.311 -13.909 30.579 1.000 32.350 357 ALA AAA O 1
ATOM 5113 N N . LEU A 1 377 ? 12.469 -12.689 32.107 1.000 29.980 358 LEU AAA N 1
ATOM 5114 C CA . LEU A 1 377 ? 13.721 -12.633 31.303 1.000 31.260 358 LEU AAA CA 1
ATOM 5115 C C . LEU A 1 377 ? 14.323 -14.041 31.197 1.000 32.580 358 LEU AAA C 1
ATOM 5116 O O . LEU A 1 377 ? 14.736 -14.445 30.087 1.000 31.020 358 LEU AAA O 1
ATOM 5132 N N . SER A 1 378 ? 14.380 -14.770 32.310 1.000 32.120 359 SER AAA N 1
ATOM 5133 C CA . SER A 1 378 ? 14.920 -16.155 32.343 1.000 39.420 359 SER AAA CA 1
ATOM 5134 C C . SER A 1 378 ? 14.176 -17.035 31.324 1.000 38.740 359 SER AAA C 1
ATOM 5135 O O . SER A 1 378 ? 14.851 -17.623 30.446 1.000 40.520 359 SER AAA O 1
ATOM 5143 N N . ARG A 1 379 ? 12.839 -17.111 31.405 1.000 39.060 360 ARG AAA N 1
ATOM 5144 C CA . ARG A 1 379 ? 12.014 -17.983 30.522 1.000 37.870 360 ARG AAA CA 1
ATOM 5145 C C . ARG A 1 379 ? 12.089 -17.483 29.059 1.000 36.350 360 ARG AAA C 1
ATOM 5146 O O . ARG A 1 379 ? 12.097 -18.317 28.148 1.000 33.040 360 ARG AAA O 1
ATOM 5167 N N . LEU A 1 380 ? 12.075 -16.175 28.820 1.000 29.720 361 LEU AAA N 1
ATOM 5168 C CA . LEU A 1 380 ? 12.134 -15.615 27.445 1.000 32.040 361 LEU AAA CA 1
ATOM 5169 C C . LEU A 1 380 ? 13.401 -16.139 26.761 1.000 34.950 361 LEU AAA C 1
ATOM 5170 O O . LEU A 1 380 ? 13.305 -16.687 25.635 1.000 36.930 361 LEU AAA O 1
ATOM 5186 N N . PHE A 1 381 ? 14.555 -15.976 27.407 1.000 36.170 362 PHE AAA N 1
ATOM 5187 C CA . PHE A 1 381 ? 15.889 -16.228 26.793 1.000 37.680 362 PHE AAA CA 1
ATOM 5188 C C . PHE A 1 381 ? 16.274 -17.717 26.817 1.000 36.000 362 PHE AAA C 1
ATOM 5189 O O . PHE A 1 381 ? 17.147 -18.099 26.006 1.000 39.480 362 PHE AAA O 1
ATOM 5206 N N . THR A 1 382 ? 15.673 -18.526 27.686 1.000 35.590 363 THR AAA N 1
ATOM 5207 C CA . THR A 1 382 ? 15.795 -20.009 27.648 1.000 36.570 363 THR AAA CA 1
ATOM 5208 C C . THR A 1 382 ? 15.024 -20.552 26.435 1.000 40.750 363 THR AAA C 1
ATOM 5209 O O . THR A 1 382 ? 15.572 -21.368 25.710 1.000 45.010 363 THR AAA O 1
ATOM 5220 N N . ARG A 1 383 ? 13.786 -20.104 26.226 1.000 40.950 364 ARG AAA N 1
ATOM 5221 C CA . ARG A 1 383 ? 12.903 -20.603 25.148 1.000 42.640 364 ARG AAA CA 1
ATOM 5222 C C . ARG A 1 383 ? 13.354 -20.034 23.793 1.000 42.620 364 ARG AAA C 1
ATOM 5223 O O . ARG A 1 383 ? 13.245 -20.761 22.792 1.000 41.620 364 ARG AAA O 1
ATOM 5244 N N . LEU A 1 384 ? 13.840 -18.794 23.747 1.000 39.450 365 LEU AAA N 1
ATOM 5245 C CA . LEU A 1 384 ? 14.163 -18.077 22.478 1.000 38.490 365 LEU AAA CA 1
ATOM 5246 C C . LEU A 1 384 ? 15.579 -17.511 22.552 1.000 40.450 365 LEU AAA C 1
ATOM 5247 O O . LEU A 1 384 ? 15.782 -16.297 22.519 1.000 38.570 365 LEU AAA O 1
ATOM 5263 N N . PRO A 1 385 ? 16.611 -18.379 22.641 1.000 40.890 366 PRO AAA N 1
ATOM 5264 C CA . PRO A 1 385 ? 17.986 -17.907 22.815 1.000 40.360 366 PRO AAA CA 1
ATOM 5265 C C . PRO A 1 385 ? 18.480 -17.070 21.625 1.000 36.320 366 PRO AAA C 1
ATOM 5266 O O . PRO A 1 385 ? 19.363 -16.273 21.818 1.000 39.630 366 PRO AAA O 1
ATOM 5277 N N . THR A 1 386 ? 17.882 -17.212 20.442 1.000 40.690 367 THR AAA N 1
ATOM 5278 C CA . THR A 1 386 ? 18.329 -16.499 19.204 1.000 43.840 367 THR AAA CA 1
ATOM 5279 C C . THR A 1 386 ? 17.511 -15.213 19.009 1.000 48.480 367 THR AAA C 1
ATOM 5280 O O . THR A 1 386 ? 17.450 -14.718 17.880 1.000 44.770 367 THR AAA O 1
ATOM 5291 N N . LEU A 1 387 ? 16.917 -14.682 20.081 1.000 44.850 368 LEU AAA N 1
ATOM 5292 C CA . LEU A 1 387 ? 16.043 -13.492 20.028 1.000 41.920 368 LEU AAA CA 1
ATOM 5293 C C . LEU A 1 387 ? 16.861 -12.306 19.540 1.000 40.470 368 LEU AAA C 1
ATOM 5294 O O . LEU A 1 387 ? 17.998 -12.162 19.989 1.000 41.440 368 LEU AAA O 1
ATOM 5310 N N . ALA A 1 388 ? 16.283 -11.505 18.652 1.000 40.160 369 ALA AAA N 1
ATOM 5311 C CA . ALA A 1 388 ? 16.913 -10.310 18.055 1.000 42.270 369 ALA AAA CA 1
ATOM 5312 C C . ALA A 1 388 ? 15.828 -9.272 17.731 1.000 41.320 369 ALA AAA C 1
ATOM 5313 O O . ALA A 1 388 ? 14.665 -9.673 17.455 1.000 42.860 369 ALA AAA O 1
ATOM 5320 N N . LEU A 1 389 ? 16.183 -7.986 17.809 1.000 43.200 370 LEU AAA N 1
ATOM 5321 C CA . LEU A 1 389 ? 15.355 -6.870 17.296 1.000 48.220 370 LEU AAA CA 1
ATOM 5322 C C . LEU A 1 389 ? 15.069 -7.156 15.818 1.000 50.990 370 LEU AAA C 1
ATOM 5323 O O . LEU A 1 389 ? 16.021 -7.519 15.105 1.000 49.400 370 LEU AAA O 1
ATOM 5339 N N . ALA A 1 390 ? 13.804 -7.026 15.402 1.000 54.460 371 ALA AAA N 1
ATOM 5340 C CA . ALA A 1 390 ? 13.337 -7.155 14.000 1.000 55.290 371 ALA AAA CA 1
ATOM 5341 C C . ALA A 1 390 ? 13.427 -5.801 13.273 1.000 58.660 371 ALA AAA C 1
ATOM 5342 O O . ALA A 1 390 ? 13.167 -5.786 12.070 1.000 62.890 371 ALA AAA O 1
ATOM 5349 N N . VAL A 1 391 ? 13.759 -4.715 13.983 1.000 57.530 372 VAL AAA N 1
ATOM 5350 C CA . VAL A 1 391 ? 14.062 -3.360 13.429 1.000 56.050 372 VAL AAA CA 1
ATOM 5351 C C . VAL A 1 391 ? 15.314 -2.822 14.127 1.000 61.180 372 VAL AAA C 1
ATOM 5352 O O . VAL A 1 391 ? 15.696 -3.323 15.183 1.000 56.570 372 VAL AAA O 1
ATOM 5365 N N . PRO A 1 392 ? 15.959 -1.752 13.598 1.000 63.080 373 PRO AAA N 1
ATOM 5366 C CA . PRO A 1 392 ? 17.120 -1.140 14.250 1.000 62.230 373 PRO AAA CA 1
ATOM 5367 C C . PRO A 1 392 ? 16.718 -0.434 15.550 1.000 60.550 373 PRO AAA C 1
ATOM 5368 O O . PRO A 1 392 ? 15.658 0.128 15.579 1.000 55.850 373 PRO AAA O 1
ATOM 5379 N N . VAL A 1 393 ? 17.568 -0.492 16.574 1.000 62.460 374 VAL AAA N 1
ATOM 5380 C CA . VAL A 1 393 ? 17.313 0.085 17.930 1.000 72.590 374 VAL AAA CA 1
ATOM 5381 C C . VAL A 1 393 ? 16.804 1.527 17.777 1.000 75.020 374 VAL AAA C 1
ATOM 5382 O O . VAL A 1 393 ? 15.865 1.913 18.514 1.000 78.690 374 VAL AAA O 1
ATOM 5395 N N . GLU A 1 394 ? 17.383 2.275 16.831 1.000 76.200 375 GLU AAA N 1
ATOM 5396 C CA . GLU A 1 394 ? 17.096 3.711 16.571 1.000 74.580 375 GLU AAA CA 1
ATOM 5397 C C . GLU A 1 394 ? 15.624 3.922 16.195 1.000 70.290 375 GLU AAA C 1
ATOM 5398 O O . GLU A 1 394 ? 15.213 5.085 16.232 1.000 72.930 375 GLU AAA O 1
ATOM 5410 N N . GLU A 1 395 ? 14.875 2.859 15.851 1.000 70.650 376 GLU AAA N 1
ATOM 5411 C CA . GLU A 1 395 ? 13.452 2.899 15.384 1.000 67.890 376 GLU AAA CA 1
ATOM 5412 C C . GLU A 1 395 ? 12.476 2.332 16.429 1.000 65.180 376 GLU AAA C 1
ATOM 5413 O O . GLU A 1 395 ? 11.315 2.057 16.058 1.000 65.470 376 GLU AAA O 1
ATOM 5425 N N . LEU A 1 396 ? 12.898 2.165 17.686 1.000 65.490 377 LEU AAA N 1
ATOM 5426 C CA . LEU A 1 396 ? 12.057 1.543 18.745 1.000 60.170 377 LEU AAA CA 1
ATOM 5427 C C . LEU A 1 396 ? 10.953 2.499 19.200 1.000 61.130 377 LEU AAA C 1
ATOM 5428 O O . LEU A 1 396 ? 9.894 1.999 19.688 1.000 65.920 377 LEU AAA O 1
ATOM 5444 N N . GLY A 1 397 ? 11.209 3.806 19.116 1.000 56.190 378 GLY AAA N 1
ATOM 5445 C CA . GLY A 1 397 ? 10.263 4.852 19.553 1.000 61.890 378 GLY AAA CA 1
ATOM 5446 C C . GLY A 1 397 ? 10.174 4.950 21.067 1.000 57.720 378 GLY AAA C 1
ATOM 5447 O O . GLY A 1 397 ? 9.591 4.044 21.690 1.000 78.820 378 GLY AAA O 1
ATOM 5451 N N . GLY A 1 398 ? 10.705 6.023 21.642 1.000 59.280 379 GLY AAA N 1
ATOM 5452 C CA . GLY A 1 398 ? 10.656 6.276 23.093 1.000 58.870 379 GLY AAA CA 1
ATOM 5453 C C . GLY A 1 398 ? 9.316 6.840 23.535 1.000 57.490 379 GLY AAA C 1
ATOM 5454 O O . GLY A 1 398 ? 8.541 7.312 22.681 1.000 55.860 379 GLY AAA O 1
ATOM 5458 N N . LYS A 1 399 ? 9.063 6.791 24.842 1.000 54.060 380 LYS AAA N 1
ATOM 5459 C CA . LYS A 1 399 ? 7.920 7.456 25.516 1.000 59.500 380 LYS AAA CA 1
ATOM 5460 C C . LYS A 1 399 ? 8.265 8.936 25.750 1.000 62.150 380 LYS AAA C 1
ATOM 5461 O O . LYS A 1 399 ? 9.421 9.339 25.472 1.000 59.200 380 LYS AAA O 1
ATOM 5480 N N . GLU A 1 400 ? 7.278 9.728 26.183 1.000 61.910 381 GLU AAA N 1
ATOM 5481 C CA . GLU A 1 400 ? 7.426 11.190 26.425 1.000 60.840 381 GLU AAA CA 1
ATOM 5482 C C . GLU A 1 400 ? 8.244 11.401 27.695 1.000 51.280 381 GLU AAA C 1
ATOM 5483 O O . GLU A 1 400 ? 8.301 10.495 28.521 1.000 48.030 381 GLU AAA O 1
ATOM 5495 N N . ALA A 1 401 ? 8.824 12.582 27.845 1.000 49.110 382 ALA AAA N 1
ATOM 5496 C CA . ALA A 1 401 ? 9.646 12.957 29.009 1.000 51.510 382 ALA AAA CA 1
ATOM 5497 C C . ALA A 1 401 ? 8.864 12.741 30.323 1.000 56.520 382 ALA AAA C 1
ATOM 5498 O O . ALA A 1 401 ? 9.408 12.108 31.246 1.000 65.170 382 ALA AAA O 1
ATOM 5505 N N . GLY A 1 402 ? 7.617 13.190 30.408 1.000 52.070 383 GLY AAA N 1
ATOM 5506 C CA . GLY A 1 402 ? 6.902 13.331 31.696 1.000 59.670 383 GLY AAA CA 1
ATOM 5507 C C . GLY A 1 402 ? 6.766 12.056 32.537 1.000 62.510 383 GLY AAA C 1
ATOM 5508 O O . GLY A 1 402 ? 6.850 12.172 33.796 1.000 63.550 383 GLY AAA O 1
ATOM 5512 N N . GLY A 1 403 ? 6.493 10.894 31.920 1.000 50.740 384 GLY AAA N 1
ATOM 5513 C CA . GLY A 1 403 ? 5.893 9.735 32.617 1.000 44.950 384 GLY AAA CA 1
ATOM 5514 C C . GLY A 1 403 ? 6.883 8.600 32.854 1.000 40.460 384 GLY AAA C 1
ATOM 5515 O O . GLY A 1 403 ? 8.096 8.827 32.788 1.000 39.850 384 GLY AAA O 1
ATOM 5519 N N . VAL A 1 404 ? 6.377 7.394 33.083 1.000 37.340 385 VAL AAA N 1
ATOM 5520 C CA . VAL A 1 404 ? 7.203 6.162 33.188 1.000 35.220 385 VAL AAA CA 1
ATOM 5521 C C . VAL A 1 404 ? 7.964 6.000 31.861 1.000 34.700 385 VAL AAA C 1
ATOM 5522 O O . VAL A 1 404 ? 7.319 5.982 30.819 1.000 32.900 385 VAL AAA O 1
ATOM 5535 N N . GLN A 1 405 ? 9.301 5.908 31.890 1.000 33.860 386 GLN AAA N 1
ATOM 5536 C CA . GLN A 1 405 ? 10.133 5.828 30.655 1.000 31.200 386 GLN AAA CA 1
ATOM 5537 C C . GLN A 1 405 ? 10.034 4.427 30.056 1.000 31.880 386 GLN AAA C 1
ATOM 5538 O O . GLN A 1 405 ? 9.746 3.501 30.785 1.000 34.400 386 GLN AAA O 1
ATOM 5552 N N . GLY A 1 406 ? 10.242 4.278 28.749 1.000 32.270 387 GLY AAA N 1
ATOM 5553 C CA . GLY A 1 406 ? 10.073 2.984 28.088 1.000 31.280 387 GLY AAA CA 1
ATOM 5554 C C . GLY A 1 406 ? 10.057 3.128 26.583 1.000 36.920 387 GLY AAA C 1
ATOM 5555 O O . GLY A 1 406 ? 10.281 4.238 26.092 1.000 34.530 387 GLY AAA O 1
ATOM 5559 N N . VAL A 1 407 ? 9.798 2.021 25.896 1.000 39.680 388 VAL AAA N 1
ATOM 5560 C CA . VAL A 1 407 ? 9.617 1.947 24.421 1.000 45.660 388 VAL AAA CA 1
ATOM 5561 C C . VAL A 1 407 ? 8.121 1.754 24.176 1.000 46.730 388 VAL AAA C 1
ATOM 5562 O O . VAL A 1 407 ? 7.472 1.174 25.052 1.000 46.820 388 VAL AAA O 1
ATOM 5575 N N . GLN A 1 408 ? 7.625 2.180 23.015 1.000 49.930 389 GLN AAA N 1
ATOM 5576 C CA . GLN A 1 408 ? 6.209 2.011 22.590 1.000 56.020 389 GLN AAA CA 1
ATOM 5577 C C . GLN A 1 408 ? 6.005 0.587 22.053 1.000 51.380 389 GLN AAA C 1
ATOM 5578 O O . GLN A 1 408 ? 4.881 0.093 22.116 1.000 47.110 389 GLN AAA O 1
ATOM 5592 N N . ARG A 1 409 ? 7.060 -0.036 21.525 1.000 49.010 390 ARG AAA N 1
ATOM 5593 C CA . ARG A 1 409 ? 6.989 -1.374 20.892 1.000 54.010 390 ARG AAA CA 1
ATOM 5594 C C . ARG A 1 409 ? 8.379 -2.003 20.888 1.000 46.180 390 ARG AAA C 1
ATOM 5595 O O . ARG A 1 409 ? 9.373 -1.277 21.027 1.000 48.210 390 ARG AAA O 1
ATOM 5616 N N . LEU A 1 410 ? 8.417 -3.326 20.754 1.000 41.610 391 LEU AAA N 1
ATOM 5617 C CA . LEU A 1 410 ? 9.665 -4.122 20.764 1.000 40.830 391 LEU AAA CA 1
ATOM 5618 C C . LEU A 1 410 ? 9.486 -5.290 19.806 1.000 41.490 391 LEU AAA C 1
ATOM 5619 O O . LEU A 1 410 ? 9.242 -6.429 20.206 1.000 41.600 391 LEU AAA O 1
ATOM 5635 N N . PRO A 1 411 ? 9.572 -5.026 18.489 1.000 43.340 392 PRO AAA N 1
ATOM 5636 C CA . PRO A 1 411 ? 9.453 -6.097 17.504 1.000 46.690 392 PRO AAA CA 1
ATOM 5637 C C . PRO A 1 411 ? 10.732 -6.959 17.535 1.000 45.220 392 PRO AAA C 1
ATOM 5638 O O . PRO A 1 411 ? 11.810 -6.405 17.699 1.000 48.530 392 PRO AAA O 1
ATOM 5649 N N . VAL A 1 412 ? 10.568 -8.281 17.460 1.000 43.300 393 VAL AAA N 1
ATOM 5650 C CA . VAL A 1 412 ? 11.642 -9.304 17.680 1.000 42.880 393 VAL AAA CA 1
ATOM 5651 C C . VAL A 1 412 ? 11.473 -10.445 16.675 1.000 40.320 393 VAL AAA C 1
ATOM 5652 O O . VAL A 1 412 ? 10.341 -10.781 16.396 1.000 41.500 393 VAL AAA O 1
ATOM 5665 N N . THR A 1 413 ? 12.587 -11.011 16.196 1.000 45.800 394 THR AAA N 1
ATOM 5666 C CA . THR A 1 413 ? 12.690 -12.328 15.509 1.000 47.060 394 THR AAA CA 1
ATOM 5667 C C . THR A 1 413 ? 13.539 -13.271 16.355 1.000 43.380 394 THR AAA C 1
ATOM 5668 O O . THR A 1 413 ? 14.163 -12.773 17.287 1.000 42.380 394 THR AAA O 1
ATOM 5679 N N . TRP A 1 414 ? 13.591 -14.559 15.989 1.000 45.890 395 TRP AAA N 1
ATOM 5680 C CA . TRP A 1 414 ? 14.528 -15.565 16.559 1.000 43.410 395 TRP AAA CA 1
ATOM 5681 C C . TRP A 1 414 ? 14.920 -16.613 15.506 1.000 42.740 395 TRP AAA C 1
ATOM 5682 O O . TRP A 1 414 ? 14.115 -16.761 14.593 1.000 46.090 395 TRP AAA O 1
ATOM 5703 N N . GLY B 1 46 ? 6.498 21.029 83.294 1.000 81.130 27 GLY BBB N 1
ATOM 5704 C CA . GLY B 1 46 ? 5.896 21.843 82.195 1.000 82.650 27 GLY BBB CA 1
ATOM 5705 C C . GLY B 1 46 ? 6.957 22.592 81.403 1.000 88.320 27 GLY BBB C 1
ATOM 5706 O O . GLY B 1 46 ? 7.010 23.830 81.518 1.000 99.260 27 GLY BBB O 1
ATOM 5710 N N . TYR B 1 47 ? 7.767 21.871 80.618 1.000 91.590 28 TYR BBB N 1
ATOM 5711 C CA . TYR B 1 47 ? 8.903 22.412 79.819 1.000 94.040 28 TYR BBB CA 1
ATOM 5712 C C . TYR B 1 47 ? 8.405 23.455 78.807 1.000 92.750 28 TYR BBB C 1
ATOM 5713 O O . TYR B 1 47 ? 7.173 23.536 78.561 1.000 78.500 28 TYR BBB O 1
ATOM 5731 N N . GLU B 1 48 ? 9.345 24.211 78.224 1.000 88.990 29 GLU BBB N 1
ATOM 5732 C CA . GLU B 1 48 ? 9.072 25.230 77.173 1.000 90.800 29 GLU BBB CA 1
ATOM 5733 C C . GLU B 1 48 ? 8.983 24.520 75.814 1.000 90.270 29 GLU BBB C 1
ATOM 5734 O O . GLU B 1 48 ? 9.869 23.693 75.503 1.000 76.530 29 GLU BBB O 1
ATOM 5746 N N . ARG B 1 49 ? 7.937 24.832 75.044 1.000 88.280 30 ARG BBB N 1
ATOM 5747 C CA . ARG B 1 49 ? 7.708 24.314 73.670 1.000 83.460 30 ARG BBB CA 1
ATOM 5748 C C . ARG B 1 49 ? 8.186 25.361 72.665 1.000 90.890 30 ARG BBB C 1
ATOM 5749 O O . ARG B 1 49 ? 8.303 26.539 72.996 1.000 92.280 30 ARG BBB O 1
ATOM 5770 N N . PRO B 1 50 ? 8.507 24.975 71.409 1.000 94.910 31 PRO BBB N 1
ATOM 5771 C CA . PRO B 1 50 ? 8.537 23.570 70.991 1.000 84.620 31 PRO BBB CA 1
ATOM 5772 C C . PRO B 1 50 ? 9.882 22.838 71.177 1.000 72.480 31 PRO BBB C 1
ATOM 5773 O O . PRO B 1 50 ? 9.879 21.616 71.063 1.000 67.050 31 PRO BBB O 1
ATOM 5784 N N . VAL B 1 51 ? 10.985 23.556 71.440 1.000 64.670 32 VAL BBB N 1
ATOM 5785 C CA . VAL B 1 51 ? 12.312 22.947 71.789 1.000 67.610 32 VAL BBB CA 1
ATOM 5786 C C . VAL B 1 51 ? 12.827 23.574 73.093 1.000 71.980 32 VAL BBB C 1
ATOM 5787 O O . VAL B 1 51 ? 12.552 24.759 73.344 1.000 67.510 32 VAL BBB O 1
ATOM 5800 N N . THR B 1 52 ? 13.565 22.776 73.867 1.000 78.700 33 THR BBB N 1
ATOM 5801 C CA . THR B 1 52 ? 14.235 23.124 75.150 1.000 83.440 33 THR BBB CA 1
ATOM 5802 C C . THR B 1 52 ? 15.657 22.538 75.091 1.000 79.320 33 THR BBB C 1
ATOM 5803 O O . THR B 1 52 ? 15.998 21.926 74.054 1.000 77.940 33 THR BBB O 1
ATOM 5814 N N . ARG B 1 53 ? 16.475 22.785 76.118 1.000 82.070 34 ARG BBB N 1
ATOM 5815 C CA . ARG B 1 53 ? 17.797 22.137 76.338 1.000 85.980 34 ARG BBB CA 1
ATOM 5816 C C . ARG B 1 53 ? 17.790 21.501 77.732 1.000 84.430 34 ARG BBB C 1
ATOM 5817 O O . ARG B 1 53 ? 16.959 21.924 78.555 1.000 74.010 34 ARG BBB O 1
ATOM 5838 N N . VAL B 1 54 ? 18.667 20.515 77.963 1.000 87.490 35 VAL BBB N 1
ATOM 5839 C CA . VAL B 1 54 ? 18.750 19.698 79.215 1.000 84.660 35 VAL BBB CA 1
ATOM 5840 C C . VAL B 1 54 ? 20.120 19.004 79.268 1.000 85.810 35 VAL BBB C 1
ATOM 5841 O O . VAL B 1 54 ? 20.917 19.191 78.322 1.000 89.520 35 VAL BBB O 1
ATOM 5854 N N . ARG B 1 55 ? 20.374 18.259 80.352 1.000 91.860 36 ARG BBB N 1
ATOM 5855 C CA . ARG B 1 55 ? 21.480 17.271 80.515 1.000 95.820 36 ARG BBB CA 1
ATOM 5856 C C . ARG B 1 55 ? 20.856 15.932 80.934 1.000 97.070 36 ARG BBB C 1
ATOM 5857 O O . ARG B 1 55 ? 19.741 15.963 81.489 1.000 100.930 36 ARG BBB O 1
ATOM 5878 N N . LEU B 1 56 ? 21.538 14.805 80.709 1.000 98.990 37 LEU BBB N 1
ATOM 5879 C CA . LEU B 1 56 ? 20.978 13.446 80.978 1.000 104.850 37 LEU BBB CA 1
ATOM 5880 C C . LEU B 1 56 ? 21.713 12.824 82.180 1.000 111.400 37 LEU BBB C 1
ATOM 5881 O O . LEU B 1 56 ? 22.093 13.602 83.083 1.000 105.800 37 LEU BBB O 1
ATOM 5897 N N . TYR B 1 57 ? 21.847 11.489 82.232 1.000 114.550 38 TYR BBB N 1
ATOM 5898 C CA . TYR B 1 57 ? 22.591 10.738 83.281 1.000 116.910 38 TYR BBB CA 1
ATOM 5899 C C . TYR B 1 57 ? 24.071 11.156 83.254 1.000 128.190 38 TYR BBB C 1
ATOM 5900 O O . TYR B 1 57 ? 24.716 11.147 84.317 1.000 136.650 38 TYR BBB O 1
ATOM 5918 N N . ASP B 1 58 ? 24.577 11.524 82.070 1.000 130.900 39 ASP BBB N 1
ATOM 5919 C CA . ASP B 1 58 ? 26.020 11.699 81.743 1.000 129.000 39 ASP BBB CA 1
ATOM 5920 C C . ASP B 1 58 ? 26.473 13.131 82.057 1.000 122.040 39 ASP BBB C 1
ATOM 5921 O O . ASP B 1 58 ? 27.697 13.374 82.038 1.000 118.560 39 ASP BBB O 1
ATOM 5930 N N . GLY B 1 59 ? 25.530 14.050 82.299 1.000 116.660 40 GLY BBB N 1
ATOM 5931 C CA . GLY B 1 59 ? 25.788 15.502 82.314 1.000 108.970 40 GLY BBB CA 1
ATOM 5932 C C . GLY B 1 59 ? 25.904 16.050 80.900 1.000 112.660 40 GLY BBB C 1
ATOM 5933 O O . GLY B 1 59 ? 25.778 17.278 80.743 1.000 109.550 40 GLY BBB O 1
ATOM 5937 N N . ARG B 1 60 ? 26.143 15.174 79.910 1.000 117.620 41 ARG BBB N 1
ATOM 5938 C CA . ARG B 1 60 ? 26.204 15.500 78.458 1.000 109.440 41 ARG BBB CA 1
ATOM 5939 C C . ARG B 1 60 ? 24.925 16.241 78.079 1.000 103.370 41 ARG BBB C 1
ATOM 5940 O O . ARG B 1 60 ? 23.829 15.802 78.420 1.000 105.560 41 ARG BBB O 1
ATOM 5946 N N . PRO B 1 61 ? 25.018 17.400 77.392 1.000 94.950 42 PRO BBB N 1
ATOM 5947 C CA . PRO B 1 61 ? 23.835 18.199 77.089 1.000 94.070 42 PRO BBB CA 1
ATOM 5948 C C . PRO B 1 61 ? 23.094 17.597 75.888 1.000 89.350 42 PRO BBB C 1
ATOM 5949 O O . PRO B 1 61 ? 23.729 16.990 75.034 1.000 81.280 42 PRO BBB O 1
ATOM 5960 N N . ALA B 1 62 ? 21.775 17.771 75.863 1.000 87.130 43 ALA BBB N 1
ATOM 5961 C CA . ALA B 1 62 ? 20.878 17.247 74.811 1.000 87.070 43 ALA BBB CA 1
ATOM 5962 C C . ALA B 1 62 ? 19.746 18.244 74.568 1.000 82.670 43 ALA BBB C 1
ATOM 5963 O O . ALA B 1 62 ? 19.344 18.961 75.506 1.000 80.390 43 ALA BBB O 1
ATOM 5970 N N . TRP B 1 63 ? 19.260 18.275 73.334 1.000 71.510 44 TRP BBB N 1
ATOM 5971 C CA . TRP B 1 63 ? 18.045 19.025 72.942 1.000 64.860 44 TRP BBB CA 1
ATOM 5972 C C . TRP B 1 63 ? 16.834 18.179 73.333 1.000 61.090 44 TRP BBB C 1
ATOM 5973 O O . TRP B 1 63 ? 16.869 16.970 73.111 1.000 67.500 44 TRP BBB O 1
ATOM 5994 N N . LEU B 1 64 ? 15.823 18.789 73.937 1.000 60.810 45 LEU BBB N 1
ATOM 5995 C CA . LEU B 1 64 ? 14.582 18.089 74.335 1.000 62.910 45 LEU BBB CA 1
ATOM 5996 C C . LEU B 1 64 ? 13.442 18.654 73.494 1.000 67.410 45 LEU BBB C 1
ATOM 5997 O O . LEU B 1 64 ? 13.033 19.815 73.722 1.000 72.180 45 LEU BBB O 1
ATOM 6013 N N . VAL B 1 65 ? 12.951 17.870 72.544 1.000 61.060 46 VAL BBB N 1
ATOM 6014 C CA . VAL B 1 65 ? 11.855 18.335 71.662 1.000 59.540 46 VAL BBB CA 1
ATOM 6015 C C . VAL B 1 65 ? 10.548 18.040 72.407 1.000 62.660 46 VAL BBB C 1
ATOM 6016 O O . VAL B 1 65 ? 10.298 16.861 72.732 1.000 59.400 46 VAL BBB O 1
ATOM 6029 N N . THR B 1 66 ? 9.794 19.107 72.704 1.000 65.280 47 THR BBB N 1
ATOM 6030 C CA . THR B 1 66 ? 8.615 19.156 73.611 1.000 60.300 47 THR BBB CA 1
ATOM 6031 C C . THR B 1 66 ? 7.358 19.513 72.798 1.000 63.230 47 THR BBB C 1
ATOM 6032 O O . THR B 1 66 ? 6.215 19.263 73.283 1.000 52.650 47 THR BBB O 1
ATOM 6043 N N . GLY B 1 67 ? 7.540 20.067 71.591 1.000 59.260 48 GLY BBB N 1
ATOM 6044 C CA . GLY B 1 67 ? 6.430 20.461 70.706 1.000 55.490 48 GLY BBB CA 1
ATOM 6045 C C . GLY B 1 67 ? 6.001 19.276 69.866 1.000 52.860 48 GLY BBB C 1
ATOM 6046 O O . GLY B 1 67 ? 6.875 18.469 69.539 1.000 51.560 48 GLY BBB O 1
ATOM 6050 N N . HIS B 1 68 ? 4.707 19.179 69.559 1.000 49.340 49 HIS BBB N 1
ATOM 6051 C CA . HIS B 1 68 ? 4.053 18.029 68.886 1.000 53.510 49 HIS BBB CA 1
ATOM 6052 C C . HIS B 1 68 ? 4.474 17.975 67.407 1.000 60.390 49 HIS BBB C 1
ATOM 6053 O O . HIS B 1 68 ? 5.078 16.939 66.986 1.000 56.280 49 HIS BBB O 1
ATOM 6068 N N . GLU B 1 69 ? 4.160 19.042 66.661 1.000 55.260 50 GLU BBB N 1
ATOM 6069 C CA . GLU B 1 69 ? 4.496 19.213 65.222 1.000 58.360 50 GLU BBB CA 1
ATOM 6070 C C . GLU B 1 69 ? 6.011 18.995 65.048 1.000 57.970 50 GLU BBB C 1
ATOM 6071 O O . GLU B 1 69 ? 6.405 18.271 64.101 1.000 53.860 50 GLU BBB O 1
ATOM 6083 N N . THR B 1 70 ? 6.840 19.523 65.952 1.000 49.080 51 THR BBB N 1
ATOM 6084 C CA . THR B 1 70 ? 8.322 19.411 65.846 1.000 51.380 51 THR BBB CA 1
ATOM 6085 C C . THR B 1 70 ? 8.798 18.019 66.301 1.000 53.760 51 THR BBB C 1
ATOM 6086 O O . THR B 1 70 ? 9.838 17.551 65.793 1.000 47.850 51 THR BBB O 1
ATOM 6097 N N . ALA B 1 71 ? 8.108 17.365 67.241 1.000 54.690 52 ALA BBB N 1
ATOM 6098 C CA . ALA B 1 71 ? 8.395 15.951 67.578 1.000 53.710 52 ALA BBB CA 1
ATOM 6099 C C . ALA B 1 71 ? 8.214 15.119 66.298 1.000 47.000 52 ALA BBB C 1
ATOM 6100 O O . ALA B 1 71 ? 9.126 14.356 65.977 1.000 44.170 52 ALA BBB O 1
ATOM 6107 N N . ARG B 1 72 ? 7.085 15.288 65.604 1.000 47.040 53 ARG BBB N 1
ATOM 6108 C CA . ARG B 1 72 ? 6.746 14.561 64.351 1.000 55.290 53 ARG BBB CA 1
ATOM 6109 C C . ARG B 1 72 ? 7.852 14.773 63.312 1.000 53.610 53 ARG BBB C 1
ATOM 6110 O O . ARG B 1 72 ? 8.205 13.795 62.617 1.000 48.040 53 ARG BBB O 1
ATOM 6131 N N . GLN B 1 73 ? 8.365 16.005 63.241 1.000 52.620 54 GLN BBB N 1
ATOM 6132 C CA . GLN B 1 73 ? 9.405 16.463 62.287 1.000 51.700 54 GLN BBB CA 1
ATOM 6133 C C . GLN B 1 73 ? 10.674 15.644 62.491 1.000 49.730 54 GLN BBB C 1
ATOM 6134 O O . GLN B 1 73 ? 11.196 15.112 61.502 1.000 44.960 54 GLN BBB O 1
ATOM 6148 N N . VAL B 1 74 ? 11.172 15.618 63.727 1.000 46.700 55 VAL BBB N 1
ATOM 6149 C CA . VAL B 1 74 ? 12.471 14.998 64.110 1.000 45.800 55 VAL BBB CA 1
ATOM 6150 C C . VAL B 1 74 ? 12.381 13.470 63.908 1.000 43.020 55 VAL BBB C 1
ATOM 6151 O O . VAL B 1 74 ? 13.333 12.878 63.368 1.000 44.400 55 VAL BBB O 1
ATOM 6164 N N . LEU B 1 75 ? 11.263 12.858 64.300 1.000 41.220 56 LEU BBB N 1
ATOM 6165 C CA . LEU B 1 75 ? 11.060 11.383 64.248 1.000 39.970 56 LEU BBB CA 1
ATOM 6166 C C . LEU B 1 75 ? 11.002 10.902 62.784 1.000 38.350 56 LEU BBB C 1
ATOM 6167 O O . LEU B 1 75 ? 11.439 9.782 62.489 1.000 41.390 56 LEU BBB O 1
ATOM 6183 N N . LEU B 1 76 ? 10.532 11.751 61.885 1.000 38.250 57 LEU BBB N 1
ATOM 6184 C CA . LEU B 1 76 ? 10.290 11.401 60.469 1.000 38.980 57 LEU BBB CA 1
ATOM 6185 C C . LEU B 1 76 ? 11.517 11.776 59.633 1.000 39.160 57 LEU BBB C 1
ATOM 6186 O O . LEU B 1 76 ? 11.701 11.147 58.583 1.000 44.970 57 LEU BBB O 1
ATOM 6202 N N . ASP B 1 77 ? 12.350 12.709 60.102 1.000 38.420 58 ASP BBB N 1
ATOM 6203 C CA . ASP B 1 77 ? 13.617 13.092 59.422 1.000 40.850 58 ASP BBB CA 1
ATOM 6204 C C . ASP B 1 77 ? 14.725 12.138 59.892 1.000 42.280 58 ASP BBB C 1
ATOM 6205 O O . ASP B 1 77 ? 15.600 12.570 60.688 1.000 44.160 58 ASP BBB O 1
ATOM 6214 N N . ALA B 1 78 ? 14.701 10.896 59.398 1.000 41.940 59 ALA BBB N 1
ATOM 6215 C CA . ALA B 1 78 ? 15.552 9.787 59.895 1.000 44.460 59 ALA BBB CA 1
ATOM 6216 C C . ALA B 1 78 ? 16.975 9.873 59.320 1.000 44.290 59 ALA BBB C 1
ATOM 6217 O O . ALA B 1 78 ? 17.844 9.262 59.936 1.000 46.000 59 ALA BBB O 1
ATOM 6224 N N . ALA B 1 79 ? 17.224 10.580 58.208 1.000 41.070 60 ALA BBB N 1
ATOM 6225 C CA . ALA B 1 79 ? 18.597 10.810 57.674 1.000 41.820 60 ALA BBB CA 1
ATOM 6226 C C . ALA B 1 79 ? 19.354 11.798 58.578 1.000 42.870 60 ALA BBB C 1
ATOM 6227 O O . ALA B 1 79 ? 20.531 11.533 58.916 1.000 44.410 60 ALA BBB O 1
ATOM 6234 N N . THR B 1 80 ? 18.697 12.887 58.976 1.000 41.090 61 THR BBB N 1
ATOM 6235 C CA . THR B 1 80 ? 19.258 13.962 59.840 1.000 43.420 61 THR BBB CA 1
ATOM 6236 C C . THR B 1 80 ? 19.306 13.501 61.308 1.000 49.020 61 THR BBB C 1
ATOM 6237 O O . THR B 1 80 ? 20.275 13.857 61.999 1.000 47.710 61 THR BBB O 1
ATOM 6248 N N . PHE B 1 81 ? 18.288 12.790 61.801 1.000 45.580 62 PHE BBB N 1
ATOM 6249 C CA . PHE B 1 81 ? 18.217 12.371 63.227 1.000 47.420 62 PHE BBB CA 1
ATOM 6250 C C . PHE B 1 81 ? 18.240 10.842 63.280 1.000 46.520 62 PHE BBB C 1
ATOM 6251 O O . PHE B 1 81 ? 17.206 10.197 63.016 1.000 43.980 62 PHE BBB O 1
ATOM 6268 N N . SER B 1 82 ? 19.432 10.304 63.532 1.000 44.850 63 SER BBB N 1
ATOM 6269 C CA . SER B 1 82 ? 19.769 8.857 63.485 1.000 51.680 63 SER BBB CA 1
ATOM 6270 C C . SER B 1 82 ? 19.339 8.145 64.773 1.000 50.010 63 SER BBB C 1
ATOM 6271 O O . SER B 1 82 ? 19.423 8.757 65.862 1.000 46.430 63 SER BBB O 1
ATOM 6279 N N . SER B 1 83 ? 18.911 6.889 64.630 1.000 50.490 64 SER BBB N 1
ATOM 6280 C CA . SER B 1 83 ? 18.493 5.964 65.719 1.000 52.460 64 SER BBB CA 1
ATOM 6281 C C . SER B 1 83 ? 19.581 4.904 65.935 1.000 62.280 64 SER BBB C 1
ATOM 6282 O O . SER B 1 83 ? 19.330 3.926 66.679 1.000 67.970 64 SER BBB O 1
ATOM 6290 N N . ASP B 1 84 ? 20.750 5.108 65.323 1.000 65.660 65 ASP BBB N 1
ATOM 6291 C CA . ASP B 1 84 ? 21.887 4.152 65.299 1.000 70.420 65 ASP BBB CA 1
ATOM 6292 C C . ASP B 1 84 ? 22.534 4.131 66.690 1.000 74.680 65 ASP BBB C 1
ATOM 6293 O O . ASP B 1 84 ? 23.352 5.034 66.979 1.000 73.510 65 ASP BBB O 1
ATOM 6302 N N . ARG B 1 85 ? 22.156 3.151 67.522 1.000 82.760 66 ARG BBB N 1
ATOM 6303 C CA . ARG B 1 85 ? 22.699 2.939 68.898 1.000 85.290 66 ARG BBB CA 1
ATOM 6304 C C . ARG B 1 85 ? 24.146 2.413 68.801 1.000 87.070 66 ARG BBB C 1
ATOM 6305 O O . ARG B 1 85 ? 24.886 2.546 69.789 1.000 85.740 66 ARG BBB O 1
ATOM 6311 N N . GLN B 1 86 ? 24.539 1.873 67.641 1.000 89.420 67 GLN BBB N 1
ATOM 6312 C CA . GLN B 1 86 ? 25.928 1.451 67.307 1.000 92.640 67 GLN BBB CA 1
ATOM 6313 C C . GLN B 1 86 ? 26.702 2.608 66.650 1.000 97.180 67 GLN BBB C 1
ATOM 6314 O O . GLN B 1 86 ? 27.314 2.383 65.581 1.000 98.250 67 GLN BBB O 1
ATOM 6328 N N . HIS B 1 87 ? 26.679 3.808 67.235 1.000 89.390 68 HIS BBB N 1
ATOM 6329 C CA . HIS B 1 87 ? 27.449 4.982 66.741 1.000 83.240 68 HIS BBB CA 1
ATOM 6330 C C . HIS B 1 87 ? 27.809 5.863 67.927 1.000 84.430 68 HIS BBB C 1
ATOM 6331 O O . HIS B 1 87 ? 26.909 6.326 68.623 1.000 75.860 68 HIS BBB O 1
ATOM 6346 N N . PRO B 1 88 ? 29.115 6.149 68.163 1.000 86.230 69 PRO BBB N 1
ATOM 6347 C CA . PRO B 1 88 ? 29.566 6.776 69.410 1.000 83.340 69 PRO BBB CA 1
ATOM 6348 C C . PRO B 1 88 ? 28.751 8.015 69.831 1.000 88.470 69 PRO BBB C 1
ATOM 6349 O O . PRO B 1 88 ? 28.744 8.323 71.018 1.000 78.000 69 PRO BBB O 1
ATOM 6360 N N . ALA B 1 89 ? 28.068 8.666 68.876 1.000 85.000 70 ALA BBB N 1
ATOM 6361 C CA . ALA B 1 89 ? 27.237 9.876 69.084 1.000 77.550 70 ALA BBB CA 1
ATOM 6362 C C . ALA B 1 89 ? 25.955 9.559 69.875 1.000 72.450 70 ALA BBB C 1
ATOM 6363 O O . ALA B 1 89 ? 25.429 10.481 70.519 1.000 68.050 70 ALA BBB O 1
ATOM 6370 N N . PHE B 1 90 ? 25.453 8.318 69.838 1.000 75.360 71 PHE BBB N 1
ATOM 6371 C CA . PHE B 1 90 ? 24.097 7.957 70.346 1.000 75.550 71 PHE BBB CA 1
ATOM 6372 C C . PHE B 1 90 ? 23.972 8.308 71.832 1.000 78.770 71 PHE BBB C 1
ATOM 6373 O O . PHE B 1 90 ? 24.818 7.929 72.638 1.000 72.200 71 PHE BBB O 1
ATOM 6390 N N . PRO B 1 91 ? 22.920 9.058 72.238 1.000 79.910 72 PRO BBB N 1
ATOM 6391 C CA . PRO B 1 91 ? 22.726 9.443 73.641 1.000 83.540 72 PRO BBB CA 1
ATOM 6392 C C . PRO B 1 91 ? 22.759 8.281 74.649 1.000 84.710 72 PRO BBB C 1
ATOM 6393 O O . PRO B 1 91 ? 21.992 7.357 74.462 1.000 87.680 72 PRO BBB O 1
ATOM 6404 N N . GLU B 1 113 ? 19.736 -2.678 57.211 1.000 80.600 94 GLU BBB N 1
ATOM 6405 C CA . GLU B 1 113 ? 19.050 -3.867 57.796 1.000 84.950 94 GLU BBB CA 1
ATOM 6406 C C . GLU B 1 113 ? 17.596 -3.518 58.160 1.000 81.050 94 GLU BBB C 1
ATOM 6407 O O . GLU B 1 113 ? 16.668 -4.160 57.612 1.000 73.800 94 GLU BBB O 1
ATOM 6413 N N . HIS B 1 114 ? 17.423 -2.509 59.023 1.000 79.060 95 HIS BBB N 1
ATOM 6414 C CA . HIS B 1 114 ? 16.155 -2.096 59.688 1.000 77.030 95 HIS BBB CA 1
ATOM 6415 C C . HIS B 1 114 ? 14.922 -2.312 58.802 1.000 77.380 95 HIS BBB C 1
ATOM 6416 O O . HIS B 1 114 ? 13.929 -2.836 59.324 1.000 79.050 95 HIS BBB O 1
ATOM 6431 N N . THR B 1 115 ? 14.961 -1.904 57.532 1.000 76.560 96 THR BBB N 1
ATOM 6432 C CA . THR B 1 115 ? 13.750 -1.829 56.667 1.000 76.900 96 THR BBB CA 1
ATOM 6433 C C . THR B 1 115 ? 13.317 -3.248 56.232 1.000 78.780 96 THR BBB C 1
ATOM 6434 O O . THR B 1 115 ? 12.093 -3.486 56.185 1.000 88.380 96 THR BBB O 1
ATOM 6445 N N . ALA B 1 116 ? 14.237 -4.176 55.945 1.000 77.320 97 ALA BBB N 1
ATOM 6446 C CA . ALA B 1 116 ? 13.895 -5.574 55.571 1.000 75.420 97 ALA BBB CA 1
ATOM 6447 C C . ALA B 1 116 ? 13.451 -6.359 56.818 1.000 83.750 97 ALA BBB C 1
ATOM 6448 O O . ALA B 1 116 ? 12.562 -7.232 56.687 1.000 90.740 97 ALA BBB O 1
ATOM 6455 N N . GLN B 1 117 ? 14.031 -6.058 57.986 1.000 83.300 98 GLN BBB N 1
ATOM 6456 C CA . GLN B 1 117 ? 13.674 -6.695 59.286 1.000 85.780 98 GLN BBB CA 1
ATOM 6457 C C . GLN B 1 117 ? 12.324 -6.151 59.783 1.000 78.930 98 GLN BBB C 1
ATOM 6458 O O . GLN B 1 117 ? 11.569 -6.920 60.414 1.000 70.540 98 GLN BBB O 1
ATOM 6472 N N . ARG B 1 118 ? 12.027 -4.877 59.505 1.000 71.190 99 ARG BBB N 1
ATOM 6473 C CA . ARG B 1 118 ? 10.741 -4.229 59.871 1.000 70.460 99 ARG BBB CA 1
ATOM 6474 C C . ARG B 1 118 ? 9.626 -4.965 59.125 1.000 66.890 99 ARG BBB C 1
ATOM 6475 O O . ARG B 1 118 ? 8.739 -5.484 59.807 1.000 60.120 99 ARG BBB O 1
ATOM 6496 N N . ARG B 1 119 ? 9.707 -5.046 57.790 1.000 70.740 100 ARG BBB N 1
ATOM 6497 C CA . ARG B 1 119 ? 8.668 -5.673 56.920 1.000 74.780 100 ARG BBB CA 1
ATOM 6498 C C . ARG B 1 119 ? 8.417 -7.113 57.389 1.000 68.680 100 ARG BBB C 1
ATOM 6499 O O . ARG B 1 119 ? 7.255 -7.558 57.326 1.000 70.480 100 ARG BBB O 1
ATOM 6520 N N . MET B 1 120 ? 9.468 -7.791 57.860 1.000 65.720 101 MET BBB N 1
ATOM 6521 C CA . MET B 1 120 ? 9.440 -9.177 58.409 1.000 71.380 101 MET BBB CA 1
ATOM 6522 C C . MET B 1 120 ? 8.466 -9.255 59.594 1.000 67.410 101 MET BBB C 1
ATOM 6523 O O . MET B 1 120 ? 7.603 -10.1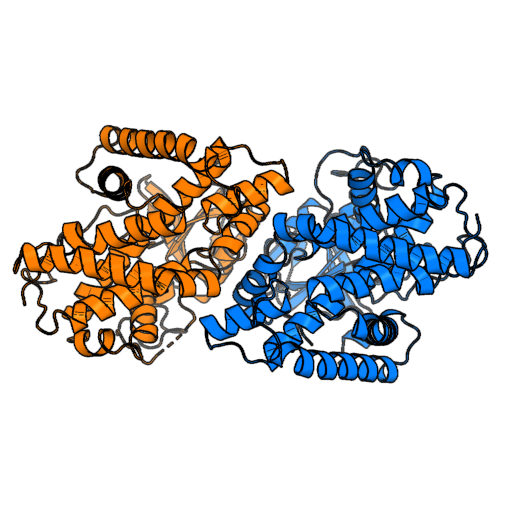56 59.593 1.000 69.170 101 MET BBB O 1
ATOM 6537 N N . LEU B 1 121 ? 8.585 -8.328 60.549 1.000 56.090 102 LEU BBB N 1
ATOM 6538 C CA . LEU B 1 121 ? 7.733 -8.262 61.769 1.000 58.970 102 LEU BBB CA 1
ATOM 6539 C C . LEU B 1 121 ? 6.319 -7.735 61.473 1.000 59.700 102 LEU BBB C 1
ATOM 6540 O O . LEU B 1 121 ? 5.415 -8.057 62.267 1.000 56.600 102 LEU BBB O 1
ATOM 6556 N N . ILE B 1 122 ? 6.133 -6.923 60.425 1.000 60.740 103 ILE BBB N 1
ATOM 6557 C CA . ILE B 1 122 ? 4.837 -6.240 60.122 1.000 63.440 103 ILE BBB CA 1
ATOM 6558 C C . ILE B 1 122 ? 3.774 -7.315 59.886 1.000 55.510 103 ILE BBB C 1
ATOM 6559 O O . ILE B 1 122 ? 2.677 -7.197 60.468 1.000 55.680 103 ILE BBB O 1
ATOM 6575 N N . SER B 1 123 ? 4.097 -8.315 59.064 1.000 55.620 104 SER BBB N 1
ATOM 6576 C CA . SER B 1 123 ? 3.248 -9.499 58.759 1.000 56.580 104 SER BBB CA 1
ATOM 6577 C C . SER B 1 123 ? 2.640 -10.075 60.045 1.000 56.950 104 SER BBB C 1
ATOM 6578 O O . SER B 1 123 ? 1.431 -10.372 60.053 1.000 66.030 104 SER BBB O 1
ATOM 6586 N N . GLY B 1 124 ? 3.431 -10.224 61.105 1.000 55.850 105 GLY BBB N 1
ATOM 6587 C CA . GLY B 1 124 ? 2.968 -10.875 62.343 1.000 53.090 105 GLY BBB CA 1
ATOM 6588 C C . GLY B 1 124 ? 2.138 -9.951 63.216 1.000 53.100 105 GLY BBB C 1
ATOM 6589 O O . GLY B 1 124 ? 1.624 -10.438 64.232 1.000 51.360 105 GLY BBB O 1
ATOM 6593 N N . PHE B 1 125 ? 2.022 -8.662 62.879 1.000 50.520 106 PHE BBB N 1
ATOM 6594 C CA . PHE B 1 125 ? 1.403 -7.646 63.772 1.000 51.120 106 PHE BBB CA 1
ATOM 6595 C C . PHE B 1 125 ? 0.171 -7.005 63.124 1.000 52.530 106 PHE BBB C 1
ATOM 6596 O O . PHE B 1 125 ? -0.292 -6.003 63.694 1.000 52.620 106 PHE BBB O 1
ATOM 6613 N N . THR B 1 126 ? -0.395 -7.601 62.062 1.000 51.340 107 THR BBB N 1
ATOM 6614 C CA . THR B 1 126 ? -1.608 -7.083 61.373 1.000 49.380 107 THR BBB CA 1
ATOM 6615 C C . THR B 1 126 ? -2.786 -7.034 62.349 1.000 53.010 107 THR BBB C 1
ATOM 6616 O O . THR B 1 126 ? -2.786 -7.768 63.352 1.000 49.520 107 THR BBB O 1
ATOM 6627 N N . ALA B 1 127 ? -3.756 -6.179 62.043 1.000 55.710 108 ALA BBB N 1
ATOM 6628 C CA . ALA B 1 127 ? -5.024 -6.027 62.783 1.000 50.260 108 ALA BBB CA 1
ATOM 6629 C C . ALA B 1 127 ? -5.761 -7.376 62.798 1.000 51.080 108 ALA BBB C 1
ATOM 6630 O O . ALA B 1 127 ? -6.311 -7.731 63.871 1.000 47.310 108 ALA BBB O 1
ATOM 6637 N N . LYS B 1 128 ? -5.760 -8.108 61.675 1.000 48.120 109 LYS BBB N 1
ATOM 6638 C CA . LYS B 1 128 ? -6.419 -9.437 61.558 1.000 52.010 109 LYS BBB CA 1
ATOM 6639 C C . LYS B 1 128 ? -5.816 -10.422 62.565 1.000 54.830 109 LYS BBB C 1
ATOM 6640 O O . LYS B 1 128 ? -6.583 -11.095 63.267 1.000 50.940 109 LYS BBB O 1
ATOM 6659 N N . ARG B 1 129 ? -4.486 -10.515 62.569 1.000 54.770 110 ARG BBB N 1
ATOM 6660 C CA . ARG B 1 129 ? -3.682 -11.373 63.468 1.000 54.810 110 ARG BBB CA 1
ATOM 6661 C C . ARG B 1 129 ? -4.060 -11.077 64.923 1.000 53.630 110 ARG BBB C 1
ATOM 6662 O O . ARG B 1 129 ? -4.363 -12.027 65.653 1.000 51.320 110 ARG BBB O 1
ATOM 6683 N N . VAL B 1 130 ? -4.069 -9.801 65.296 1.000 50.560 111 VAL BBB N 1
ATOM 6684 C CA . VAL B 1 130 ? -4.425 -9.320 66.662 1.000 55.620 111 VAL BBB CA 1
ATOM 6685 C C . VAL B 1 130 ? -5.871 -9.721 66.992 1.000 56.390 111 VAL BBB C 1
ATOM 6686 O O . VAL B 1 130 ? -6.115 -10.100 68.161 1.000 55.880 111 VAL BBB O 1
ATOM 6699 N N . ALA B 1 131 ? -6.784 -9.651 66.015 1.000 52.940 112 ALA BBB N 1
ATOM 6700 C CA . ALA B 1 131 ? -8.222 -9.954 66.197 1.000 53.540 112 ALA BBB CA 1
ATOM 6701 C C . ALA B 1 131 ? -8.389 -11.461 66.444 1.000 52.290 112 ALA BBB C 1
ATOM 6702 O O . ALA B 1 131 ? -9.263 -11.837 67.245 1.000 59.720 112 ALA BBB O 1
ATOM 6709 N N . THR B 1 132 ? -7.538 -12.279 65.826 1.000 49.950 113 THR BBB N 1
ATOM 6710 C CA . THR B 1 132 ? -7.530 -13.762 65.935 1.000 60.450 113 THR BBB CA 1
ATOM 6711 C C . THR B 1 132 ? -7.103 -14.179 67.344 1.000 64.920 113 THR BBB C 1
ATOM 6712 O O . THR B 1 132 ? -7.565 -15.248 67.785 1.000 70.110 113 THR BBB O 1
ATOM 6723 N N . LEU B 1 133 ? -6.250 -13.375 67.994 1.000 58.890 114 LEU BBB N 1
ATOM 6724 C CA . LEU B 1 133 ? -5.624 -13.669 69.311 1.000 57.400 114 LEU BBB CA 1
ATOM 6725 C C . LEU B 1 133 ? -6.497 -13.131 70.452 1.000 57.400 114 LEU BBB C 1
ATOM 6726 O O . LEU B 1 133 ? -6.216 -13.495 71.607 1.000 56.970 114 LEU BBB O 1
ATOM 6742 N N . ARG B 1 134 ? -7.509 -12.308 70.141 1.000 61.170 115 ARG BBB N 1
ATOM 6743 C CA . ARG B 1 134 ? -8.427 -11.674 71.133 1.000 67.360 115 ARG BBB CA 1
ATOM 6744 C C . ARG B 1 134 ? -8.943 -12.718 72.125 1.000 66.370 115 ARG BBB C 1
ATOM 6745 O O . ARG B 1 134 ? -8.834 -12.497 73.322 1.000 64.240 115 ARG BBB O 1
ATOM 6766 N N . PRO B 1 135 ? -9.519 -13.868 71.696 1.000 72.080 116 PRO BBB N 1
ATOM 6767 C CA . PRO B 1 135 ? -9.918 -14.928 72.632 1.000 66.920 116 PRO BBB CA 1
ATOM 6768 C C . PRO B 1 135 ? -8.800 -15.443 73.559 1.000 63.490 116 PRO BBB C 1
ATOM 6769 O O . PRO B 1 135 ? -9.059 -15.581 74.735 1.000 62.680 116 PRO BBB O 1
ATOM 6780 N N . ALA B 1 136 ? -7.600 -15.705 73.028 1.000 57.000 117 ALA BBB N 1
ATOM 6781 C CA . ALA B 1 136 ? -6.397 -16.058 73.820 1.000 56.230 117 ALA BBB CA 1
ATOM 6782 C C . ALA B 1 136 ? -6.061 -14.931 74.818 1.000 57.890 117 ALA BBB C 1
ATOM 6783 O O . ALA B 1 136 ? -5.747 -15.249 75.984 1.000 52.560 117 ALA BBB O 1
ATOM 6790 N N . ILE B 1 137 ? -6.137 -13.661 74.407 1.000 52.200 118 ILE BBB N 1
ATOM 6791 C CA . ILE B 1 137 ? -5.841 -12.521 75.322 1.000 53.810 118 ILE BBB CA 1
ATOM 6792 C C . ILE B 1 137 ? -6.889 -12.474 76.445 1.000 53.320 118 ILE BBB C 1
ATOM 6793 O O . ILE B 1 137 ? -6.476 -12.174 77.562 1.000 47.890 118 ILE BBB O 1
ATOM 6809 N N . THR B 1 138 ? -8.190 -12.674 76.182 1.000 55.890 119 THR BBB N 1
ATOM 6810 C CA . THR B 1 138 ? -9.210 -12.560 77.263 1.000 55.170 119 THR BBB CA 1
ATOM 6811 C C . THR B 1 138 ? -9.055 -13.774 78.199 1.000 55.050 119 THR BBB C 1
ATOM 6812 O O . THR B 1 138 ? -9.198 -13.568 79.420 1.000 53.840 119 THR BBB O 1
ATOM 6823 N N . GLU B 1 139 ? -8.687 -14.954 77.682 1.000 51.200 120 GLU BBB N 1
ATOM 6824 C CA . GLU B 1 139 ? -8.400 -16.145 78.527 1.000 61.040 120 GLU BBB CA 1
ATOM 6825 C C . GLU B 1 139 ? -7.176 -15.877 79.416 1.000 61.990 120 GLU BBB C 1
ATOM 6826 O O . GLU B 1 139 ? -7.234 -16.241 80.619 1.000 58.410 120 GLU BBB O 1
ATOM 6838 N N . ILE B 1 140 ? -6.104 -15.290 78.870 1.000 54.280 121 ILE BBB N 1
ATOM 6839 C CA . ILE B 1 140 ? -4.887 -14.941 79.665 1.000 52.100 121 ILE BBB CA 1
ATOM 6840 C C . ILE B 1 140 ? -5.310 -13.922 80.738 1.000 49.750 121 ILE BBB C 1
ATOM 6841 O O . ILE B 1 140 ? -5.087 -14.183 81.969 1.000 46.510 121 ILE BBB O 1
ATOM 6857 N N . VAL B 1 141 ? -5.973 -12.842 80.312 1.000 40.660 122 VAL BBB N 1
ATOM 6858 C CA . VAL B 1 141 ? -6.452 -11.768 81.220 1.000 45.480 122 VAL BBB CA 1
ATOM 6859 C C . VAL B 1 141 ? -7.290 -12.419 82.342 1.000 54.350 122 VAL BBB C 1
ATOM 6860 O O . VAL B 1 141 ? -7.054 -12.078 83.521 1.000 50.100 122 VAL BBB O 1
ATOM 6873 N N . ASP B 1 142 ? -8.185 -13.359 82.004 1.000 53.490 123 ASP BBB N 1
ATOM 6874 C CA . ASP B 1 142 ? -9.150 -13.993 82.950 1.000 55.660 123 ASP BBB CA 1
ATOM 6875 C C . ASP B 1 142 ? -8.439 -14.976 83.908 1.000 52.970 123 ASP BBB C 1
ATOM 6876 O O . ASP B 1 142 ? -8.778 -14.970 85.115 1.000 50.500 123 ASP BBB O 1
ATOM 6885 N N . SER B 1 143 ? -7.487 -15.787 83.448 1.000 49.440 124 SER BBB N 1
ATOM 6886 C CA . SER B 1 143 ? -6.735 -16.687 84.361 1.000 53.840 124 SER BBB CA 1
ATOM 6887 C C . SER B 1 143 ? -5.947 -15.849 85.382 1.000 58.960 124 SER BBB C 1
ATOM 6888 O O . SER B 1 143 ? -5.943 -16.247 86.558 1.000 61.510 124 SER BBB O 1
ATOM 6896 N N . LEU B 1 144 ? -5.350 -14.712 84.987 1.000 54.030 125 LEU BBB N 1
ATOM 6897 C CA . LEU B 1 144 ? -4.569 -13.859 85.926 1.000 45.750 125 LEU BBB CA 1
ATOM 6898 C C . LEU B 1 144 ? -5.513 -13.098 86.862 1.000 47.300 125 LEU BBB C 1
ATOM 6899 O O . LEU B 1 144 ? -5.135 -12.919 88.030 1.000 46.370 125 LEU BBB O 1
ATOM 6915 N N . LEU B 1 145 ? -6.713 -12.707 86.414 1.000 48.060 126 LEU BBB N 1
ATOM 6916 C CA . LEU B 1 145 ? -7.714 -12.068 87.308 1.000 46.740 126 LEU BBB CA 1
ATOM 6917 C C . LEU B 1 145 ? -8.200 -13.101 88.330 1.000 50.380 126 LEU BBB C 1
ATOM 6918 O O . LEU B 1 145 ? -8.571 -12.689 89.438 1.000 50.100 126 LEU BBB O 1
ATOM 6934 N N . ASP B 1 146 ? -8.208 -14.385 87.959 1.000 51.540 127 ASP BBB N 1
ATOM 6935 C CA . ASP B 1 146 ? -8.485 -15.514 88.884 1.000 50.910 127 ASP BBB CA 1
ATOM 6936 C C . ASP B 1 146 ? -7.445 -15.490 90.017 1.000 55.250 127 ASP BBB C 1
ATOM 6937 O O . ASP B 1 146 ? -7.853 -15.671 91.178 1.000 51.170 127 ASP BBB O 1
ATOM 6946 N N . GLU B 1 147 ? -6.161 -15.268 89.699 1.000 49.310 128 GLU BBB N 1
ATOM 6947 C CA . GLU B 1 147 ? -5.076 -15.206 90.712 1.000 46.990 128 GLU BBB CA 1
ATOM 6948 C C . GLU B 1 147 ? -5.273 -13.968 91.601 1.000 48.060 128 GLU BBB C 1
ATOM 6949 O O . GLU B 1 147 ? -5.073 -14.104 92.824 1.000 46.940 128 GLU BBB O 1
ATOM 6961 N N . VAL B 1 148 ? -5.675 -12.818 91.047 1.000 43.220 129 VAL BBB N 1
ATOM 6962 C CA . VAL B 1 148 ? -5.974 -11.577 91.838 1.000 48.370 129 VAL BBB CA 1
ATOM 6963 C C . VAL B 1 148 ? -7.075 -11.862 92.880 1.000 49.060 129 VAL BBB C 1
ATOM 6964 O O . VAL B 1 148 ? -6.904 -11.498 94.056 1.000 45.010 129 VAL BBB O 1
ATOM 6977 N N . VAL B 1 149 ? -8.195 -12.428 92.437 1.000 49.410 130 VAL BBB N 1
ATOM 6978 C CA . VAL B 1 149 ? -9.389 -12.745 93.272 1.000 57.240 130 VAL BBB CA 1
ATOM 6979 C C . VAL B 1 149 ? -9.010 -13.818 94.309 1.000 53.180 130 VAL BBB C 1
ATOM 6980 O O . VAL B 1 149 ? -9.416 -13.666 95.471 1.000 55.140 130 VAL BBB O 1
ATOM 6993 N N . ARG B 1 150 ? -8.242 -14.833 93.898 1.000 48.360 131 ARG BBB N 1
ATOM 6994 C CA . ARG B 1 150 ? -7.754 -15.932 94.768 1.000 48.700 131 ARG BBB CA 1
ATOM 6995 C C . ARG B 1 150 ? -6.991 -15.316 95.951 1.000 52.770 131 ARG BBB C 1
ATOM 6996 O O . ARG B 1 150 ? -7.359 -15.618 97.108 1.000 50.910 131 ARG BBB O 1
ATOM 7017 N N . ARG B 1 151 ? -5.993 -14.470 95.680 1.000 48.340 132 ARG BBB N 1
ATOM 7018 C CA . ARG B 1 151 ? -5.211 -13.768 96.728 1.000 47.570 132 ARG BBB CA 1
ATOM 7019 C C . ARG B 1 151 ? -6.170 -12.927 97.576 1.000 47.730 132 ARG BBB C 1
ATOM 7020 O O . ARG B 1 151 ? -6.195 -13.111 98.804 1.000 48.550 132 ARG BBB O 1
ATOM 7041 N N . GLY B 1 152 ? -6.924 -12.042 96.924 1.000 48.230 133 GLY BBB N 1
ATOM 7042 C CA . GLY B 1 152 ? -7.996 -11.234 97.527 1.000 49.480 133 G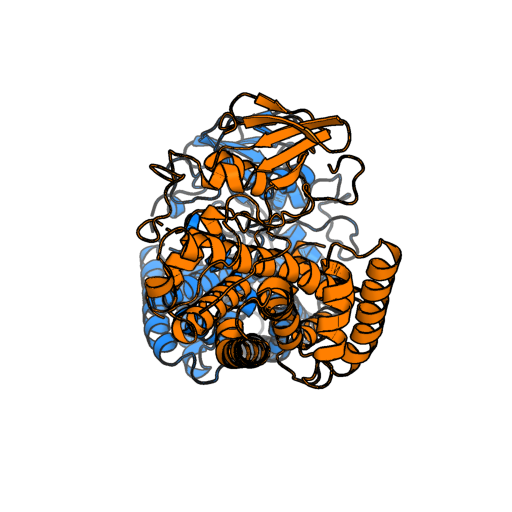LY BBB CA 1
ATOM 7043 C C . GLY B 1 152 ? -7.552 -9.810 97.851 1.000 54.580 133 GLY BBB C 1
ATOM 7044 O O . GLY B 1 152 ? -6.406 -9.430 97.592 1.000 50.880 133 GLY BBB O 1
ATOM 7048 N N . PRO B 1 153 ? -8.472 -8.993 98.422 1.000 53.190 134 PRO BBB N 1
ATOM 7049 C CA . PRO B 1 153 ? -8.225 -7.573 98.688 1.000 53.240 134 PRO BBB CA 1
ATOM 7050 C C . PRO B 1 153 ? -6.879 -7.247 99.342 1.000 50.930 134 PRO BBB C 1
ATOM 7051 O O . PRO B 1 153 ? -6.458 -7.951 100.233 1.000 59.670 134 PRO BBB O 1
ATOM 7062 N N . GLY B 1 154 ? -6.224 -6.202 98.843 1.000 51.470 135 GLY BBB N 1
ATOM 7063 C CA . GLY B 1 154 ? -4.877 -5.776 99.268 1.000 50.890 135 GLY BBB CA 1
ATOM 7064 C C . GLY B 1 154 ? -3.784 -6.337 98.374 1.000 51.090 135 GLY BBB C 1
ATOM 7065 O O . GLY B 1 154 ? -2.609 -5.979 98.597 1.000 52.380 135 GLY BBB O 1
ATOM 7069 N N . VAL B 1 155 ? -4.144 -7.205 97.419 1.000 52.950 136 VAL BBB N 1
ATOM 7070 C CA . VAL B 1 155 ? -3.220 -7.754 96.375 1.000 50.460 136 VAL BBB CA 1
ATOM 7071 C C . VAL B 1 155 ? -2.592 -6.599 95.586 1.000 48.920 136 VAL BBB C 1
ATOM 7072 O O . VAL B 1 155 ? -3.285 -5.601 95.338 1.000 50.400 136 VAL BBB O 1
ATOM 7085 N N . ASP B 1 156 ? -1.329 -6.755 95.198 1.000 49.320 137 ASP BBB N 1
ATOM 7086 C CA . ASP B 1 156 ? -0.620 -5.855 94.250 1.000 54.510 137 ASP BBB CA 1
ATOM 7087 C C . ASP B 1 156 ? -0.971 -6.272 92.813 1.000 49.850 137 ASP BBB C 1
ATOM 7088 O O . ASP B 1 156 ? -0.528 -7.335 92.382 1.000 45.080 137 ASP BBB O 1
ATOM 7097 N N . LEU B 1 157 ? -1.705 -5.426 92.089 1.000 54.700 138 LEU BBB N 1
ATOM 7098 C CA . LEU B 1 157 ? -2.162 -5.701 90.700 1.000 54.180 138 LEU BBB CA 1
ATOM 7099 C C . LEU B 1 157 ? -0.967 -5.722 89.745 1.000 51.660 138 LEU BBB C 1
ATOM 7100 O O . LEU B 1 157 ? -1.091 -6.361 88.697 1.000 52.430 138 LEU BBB O 1
ATOM 7116 N N . VAL B 1 158 ? 0.160 -5.101 90.114 1.000 56.070 139 VAL BBB N 1
ATOM 7117 C CA . VAL B 1 158 ? 1.398 -5.085 89.276 1.000 57.340 139 VAL BBB CA 1
ATOM 7118 C C . VAL B 1 158 ? 2.000 -6.490 89.199 1.000 52.200 139 VAL BBB C 1
ATOM 7119 O O . VAL B 1 158 ? 2.170 -6.983 88.075 1.000 50.880 139 VAL BBB O 1
ATOM 7132 N N . ALA B 1 159 ? 2.349 -7.103 90.329 1.000 53.340 140 ALA BBB N 1
ATOM 7133 C CA . ALA B 1 159 ? 3.073 -8.396 90.336 1.000 54.310 140 ALA BBB CA 1
ATOM 7134 C C . ALA B 1 159 ? 2.159 -9.516 89.820 1.000 48.500 140 ALA BBB C 1
ATOM 7135 O O . ALA B 1 159 ? 2.653 -10.443 89.166 1.000 54.360 140 ALA BBB O 1
ATOM 7142 N N . THR B 1 160 ? 0.858 -9.413 90.058 1.000 46.430 141 THR BBB N 1
ATOM 7143 C CA . THR B 1 160 ? -0.108 -10.517 89.834 1.000 46.320 141 THR BBB CA 1
ATOM 7144 C C . THR B 1 160 ? -0.867 -10.361 88.509 1.000 50.400 141 THR BBB C 1
ATOM 7145 O O . THR B 1 160 ? -1.360 -11.401 88.031 1.000 48.090 141 THR BBB O 1
ATOM 7156 N N . PHE B 1 161 ? -0.980 -9.142 87.947 1.000 48.180 142 PHE BBB N 1
ATOM 7157 C CA . PHE B 1 161 ? -1.824 -8.863 86.752 1.000 46.010 142 PHE BBB CA 1
ATOM 7158 C C . PHE B 1 161 ? -1.090 -8.038 85.681 1.000 47.380 142 PHE BBB C 1
ATOM 7159 O O . PHE B 1 161 ? -0.914 -8.568 84.571 1.000 46.950 142 PHE BBB O 1
ATOM 7176 N N . THR B 1 162 ? -0.738 -6.778 85.963 1.000 47.820 143 THR BBB N 1
ATOM 7177 C CA . THR B 1 162 ? -0.322 -5.789 84.926 1.000 48.290 143 THR BBB CA 1
ATOM 7178 C C . THR B 1 162 ? 1.023 -6.225 84.337 1.000 49.670 143 THR BBB C 1
ATOM 7179 O O . THR B 1 162 ? 1.186 -6.149 83.106 1.000 48.440 143 THR BBB O 1
ATOM 7190 N N . LEU B 1 163 ? 1.947 -6.726 85.159 1.000 48.760 144 LEU BBB N 1
ATOM 7191 C CA . LEU B 1 163 ? 3.275 -7.132 84.644 1.000 50.660 144 LEU BBB CA 1
ATOM 7192 C C . LEU B 1 163 ? 3.188 -8.482 83.922 1.000 53.250 144 LEU BBB C 1
ATOM 7193 O O . LEU B 1 163 ? 3.670 -8.596 82.794 1.000 52.800 144 LEU BBB O 1
ATOM 7209 N N . PRO B 1 164 ? 2.600 -9.566 84.492 1.000 51.750 145 PRO BBB N 1
ATOM 7210 C CA . PRO B 1 164 ? 2.533 -10.830 83.755 1.000 49.040 145 PRO BBB CA 1
ATOM 7211 C C . PRO B 1 164 ? 1.757 -10.811 82.420 1.000 49.990 145 PRO BBB C 1
ATOM 7212 O O . PRO B 1 164 ? 2.231 -11.484 81.515 1.000 49.270 145 PRO BBB O 1
ATOM 7223 N N . VAL B 1 165 ? 0.618 -10.105 82.297 1.000 44.540 146 VAL BBB N 1
ATOM 7224 C CA . VAL B 1 165 ? -0.269 -10.194 81.084 1.000 47.030 146 VAL BBB CA 1
ATOM 7225 C C . VAL B 1 165 ? 0.550 -10.029 79.792 1.000 45.100 146 VAL BBB C 1
ATOM 7226 O O . VAL B 1 165 ? 0.487 -10.881 78.904 1.000 44.600 146 VAL BBB O 1
ATOM 7239 N N . PRO B 1 166 ? 1.303 -8.922 79.601 1.000 43.120 147 PRO BBB N 1
ATOM 7240 C CA . PRO B 1 166 ? 1.966 -8.655 78.318 1.000 44.630 147 PRO BBB CA 1
ATOM 7241 C C . PRO B 1 166 ? 3.082 -9.639 77.916 1.000 45.670 147 PRO BBB C 1
ATOM 7242 O O . PRO B 1 166 ? 3.252 -9.867 76.739 1.000 49.520 147 PRO BBB O 1
ATOM 7253 N N . SER B 1 167 ? 3.822 -10.195 78.873 1.000 44.940 148 SER BBB N 1
ATOM 7254 C CA . SER B 1 167 ? 4.806 -11.287 78.635 1.000 48.200 148 SER BBB CA 1
ATOM 7255 C C . SER B 1 167 ? 4.081 -12.581 78.212 1.000 51.550 148 SER BBB C 1
ATOM 7256 O O . SER B 1 167 ? 4.546 -13.251 77.275 1.000 56.420 148 SER BBB O 1
ATOM 7264 N N . VAL B 1 168 ? 2.959 -12.928 78.838 1.000 47.010 149 VAL BBB N 1
ATOM 7265 C CA . VAL B 1 168 ? 2.230 -14.170 78.465 1.000 48.980 149 VAL BBB CA 1
ATOM 7266 C C . VAL B 1 168 ? 1.556 -13.963 77.098 1.000 47.710 149 VAL BBB C 1
ATOM 7267 O O . VAL B 1 168 ? 1.595 -14.901 76.289 1.000 52.970 149 VAL BBB O 1
ATOM 7280 N N . VAL B 1 169 ? 0.969 -12.792 76.839 1.000 47.240 150 VAL BBB N 1
ATOM 7281 C CA . VAL B 1 169 ? 0.420 -12.435 75.497 1.000 48.470 150 VAL BBB CA 1
ATOM 7282 C C . VAL B 1 169 ? 1.539 -12.537 74.451 1.000 49.150 150 VAL BBB C 1
ATOM 7283 O O . VAL B 1 169 ? 1.274 -13.106 73.345 1.000 48.030 150 VAL BBB O 1
ATOM 7296 N N . ILE B 1 170 ? 2.739 -12.032 74.759 1.000 46.410 151 ILE BBB N 1
ATOM 7297 C CA . ILE B 1 170 ? 3.907 -12.129 73.826 1.000 51.470 151 ILE BBB CA 1
ATOM 7298 C C . ILE B 1 170 ? 4.249 -13.609 73.577 1.000 55.830 151 ILE BBB C 1
ATOM 7299 O O . ILE B 1 170 ? 4.476 -13.955 72.386 1.000 54.280 151 ILE BBB O 1
ATOM 7315 N N . CYS B 1 171 ? 4.247 -14.457 74.619 1.000 54.360 152 CYS BBB N 1
ATOM 7316 C CA . CYS B 1 171 ? 4.397 -15.937 74.502 1.000 57.730 152 CYS BBB CA 1
ATOM 7317 C C . CYS B 1 171 ? 3.489 -16.487 73.406 1.000 59.020 152 CYS BBB C 1
ATOM 7318 O O . CYS B 1 171 ? 3.971 -17.239 72.534 1.000 51.420 152 CYS BBB O 1
ATOM 7326 N N . ARG B 1 172 ? 2.196 -16.203 73.544 1.000 58.600 153 ARG BBB N 1
ATOM 7327 C CA . ARG B 1 172 ? 1.134 -16.722 72.659 1.000 59.970 153 ARG BBB CA 1
ATOM 7328 C C . ARG B 1 172 ? 1.408 -16.229 71.231 1.000 61.100 153 ARG BBB C 1
ATOM 7329 O O . ARG B 1 172 ? 1.371 -17.068 70.297 1.000 60.660 153 ARG BBB O 1
ATOM 7350 N N . LEU B 1 173 ? 1.679 -14.927 71.068 1.000 57.460 154 LEU BBB N 1
ATOM 7351 C CA . LEU B 1 173 ? 1.959 -14.314 69.742 1.000 58.510 154 LEU BBB CA 1
ATOM 7352 C C . LEU B 1 173 ? 3.083 -15.103 69.065 1.000 58.030 154 LEU BBB C 1
ATOM 7353 O O . LEU B 1 173 ? 2.919 -15.449 67.871 1.000 57.850 154 LEU BBB O 1
ATOM 7369 N N . LEU B 1 174 ? 4.165 -15.373 69.806 1.000 56.480 155 LEU BBB N 1
ATOM 7370 C CA . LEU B 1 174 ? 5.379 -16.074 69.311 1.000 60.140 155 LEU BBB CA 1
ATOM 7371 C C . LEU B 1 174 ? 5.017 -17.505 68.902 1.000 62.050 155 LEU BBB C 1
ATOM 7372 O O . LEU B 1 174 ? 5.463 -17.936 67.816 1.000 69.920 155 LEU BBB O 1
ATOM 7388 N N . GLY B 1 175 ? 4.224 -18.188 69.730 1.000 58.410 156 GLY BBB N 1
ATOM 7389 C CA . GLY B 1 175 ? 3.928 -19.633 69.617 1.000 60.840 156 GLY BBB CA 1
ATOM 7390 C C . GLY B 1 175 ? 4.676 -20.449 70.664 1.000 60.980 156 GLY BBB C 1
ATOM 7391 O O . GLY B 1 175 ? 5.039 -21.603 70.373 1.000 57.250 156 GLY BBB O 1
ATOM 7395 N N . VAL B 1 176 ? 4.926 -19.871 71.845 1.000 70.820 157 VAL BBB N 1
ATOM 7396 C CA . VAL B 1 176 ? 5.496 -20.611 73.011 1.000 69.280 157 VAL BBB CA 1
ATOM 7397 C C . VAL B 1 176 ? 4.383 -21.543 73.487 1.000 65.820 157 VAL BBB C 1
ATOM 7398 O O . VAL B 1 176 ? 3.277 -21.088 73.789 1.000 59.550 157 VAL BBB O 1
ATOM 7411 N N . PRO B 1 177 ? 4.602 -22.879 73.490 1.000 65.640 158 PRO BBB N 1
ATOM 7412 C CA . PRO B 1 177 ? 3.551 -23.819 73.889 1.000 67.650 158 PRO BBB CA 1
ATOM 7413 C C . PRO B 1 177 ? 3.075 -23.509 75.316 1.000 69.300 158 PRO BBB C 1
ATOM 7414 O O . PRO B 1 177 ? 3.907 -23.126 76.133 1.000 67.370 158 PRO BBB O 1
ATOM 7425 N N . TYR B 1 178 ? 1.772 -23.676 75.577 1.000 75.100 159 TYR BBB N 1
ATOM 7426 C CA . TYR B 1 178 ? 1.085 -23.244 76.830 1.000 80.360 159 TYR BBB CA 1
ATOM 7427 C C . TYR B 1 178 ? 1.760 -23.840 78.076 1.000 81.110 159 TYR BBB C 1
ATOM 7428 O O . TYR B 1 178 ? 1.651 -23.203 79.137 1.000 72.950 159 TYR BBB O 1
ATOM 7446 N N . ALA B 1 179 ? 2.467 -24.971 77.938 1.000 82.770 160 ALA BBB N 1
ATOM 7447 C CA . ALA B 1 179 ? 3.159 -25.704 79.029 1.000 82.450 160 ALA BBB CA 1
ATOM 7448 C C . ALA B 1 179 ? 4.553 -25.122 79.299 1.000 77.600 160 ALA BBB C 1
ATOM 7449 O O . ALA B 1 179 ? 5.266 -25.691 80.154 1.000 74.470 160 ALA BBB O 1
ATOM 7456 N N . ASP B 1 180 ? 4.934 -24.046 78.599 1.000 79.390 161 ASP BBB N 1
ATOM 7457 C CA . ASP B 1 180 ? 6.200 -23.294 78.837 1.000 76.780 161 ASP BBB CA 1
ATOM 7458 C C . ASP B 1 180 ? 5.894 -21.861 79.315 1.000 65.110 161 ASP BBB C 1
ATOM 7459 O O . ASP B 1 180 ? 6.858 -21.115 79.566 1.000 62.690 161 ASP BBB O 1
ATOM 7468 N N . HIS B 1 181 ? 4.615 -21.496 79.458 1.000 58.990 162 HIS BBB N 1
ATOM 7469 C CA . HIS B 1 181 ? 4.159 -20.118 79.794 1.000 67.240 162 HIS BBB CA 1
ATOM 7470 C C . HIS B 1 181 ? 4.700 -19.690 81.169 1.000 67.490 162 HIS BBB C 1
ATOM 7471 O O . HIS B 1 181 ? 5.012 -18.491 81.325 1.000 62.470 162 HIS BBB O 1
ATOM 7486 N N . GLU B 1 182 ? 4.820 -20.622 82.122 1.000 69.540 163 GLU BBB N 1
ATOM 7487 C CA . GLU B 1 182 ? 5.233 -20.331 83.521 1.000 72.250 163 GLU BBB CA 1
ATOM 7488 C C . GLU B 1 182 ? 6.732 -20.014 83.533 1.000 70.060 163 GLU BBB C 1
ATOM 7489 O O . GLU B 1 182 ? 7.129 -18.998 84.144 1.000 69.660 163 GLU BBB O 1
ATOM 7501 N N . PHE B 1 183 ? 7.526 -20.853 82.867 1.000 69.260 164 PHE BBB N 1
ATOM 7502 C CA . PHE B 1 183 ? 8.994 -20.686 82.714 1.000 73.390 164 PHE BBB CA 1
ATOM 7503 C C . PHE B 1 183 ? 9.282 -19.305 82.106 1.000 74.970 164 PHE BBB C 1
ATOM 7504 O O . PHE B 1 183 ? 10.229 -18.614 82.565 1.000 73.980 164 PHE BBB O 1
ATOM 7521 N N . PHE B 1 184 ? 8.474 -18.918 81.113 1.000 68.630 165 PHE BBB N 1
ATOM 7522 C CA . PHE B 1 184 ? 8.671 -17.718 80.258 1.000 69.190 165 PHE BBB CA 1
ATOM 7523 C C . PHE B 1 184 ? 8.267 -16.455 81.032 1.000 62.400 165 PHE BBB C 1
ATOM 7524 O O . PHE B 1 184 ? 9.107 -15.534 81.142 1.000 53.650 165 PHE BBB O 1
ATOM 7541 N N . GLU B 1 185 ? 7.034 -16.415 81.550 1.000 60.120 166 GLU BBB N 1
ATOM 7542 C CA . GLU B 1 185 ? 6.551 -15.328 82.451 1.000 66.920 166 GLU BBB CA 1
ATOM 7543 C C . GLU B 1 185 ? 7.594 -15.077 83.556 1.000 64.760 166 GLU BBB C 1
ATOM 7544 O O . GLU B 1 185 ? 7.845 -13.892 83.870 1.000 58.960 166 GLU BBB O 1
ATOM 7556 N N . HIS B 1 186 ? 8.201 -16.143 84.095 1.000 69.980 167 HIS BBB N 1
ATOM 7557 C CA . HIS B 1 186 ? 9.145 -16.114 85.250 1.000 70.640 167 HIS BBB CA 1
ATOM 7558 C C . HIS B 1 186 ? 10.473 -15.422 84.887 1.000 65.740 167 HIS BBB C 1
ATOM 7559 O O . HIS B 1 186 ? 10.896 -14.525 85.651 1.000 68.750 167 HIS BBB O 1
ATOM 7574 N N . GLN B 1 187 ? 11.132 -15.829 83.799 1.000 63.470 168 GLN BBB N 1
ATOM 7575 C CA . GLN B 1 187 ? 12.405 -15.211 83.334 1.000 65.240 168 GLN BBB CA 1
ATOM 7576 C C . GLN B 1 187 ? 12.132 -13.766 82.905 1.000 63.240 168 GLN BBB C 1
ATOM 7577 O O . GLN B 1 187 ? 12.952 -12.878 83.235 1.000 58.490 168 GLN BBB O 1
ATOM 7591 N N . SER B 1 188 ? 11.018 -13.523 82.211 1.000 58.650 169 SER BBB N 1
ATOM 7592 C CA . SER B 1 188 ? 10.650 -12.160 81.750 1.000 58.180 169 SER BBB CA 1
ATOM 7593 C C . SER B 1 188 ? 10.401 -11.278 82.982 1.000 54.280 169 SER BBB C 1
ATOM 7594 O O . SER B 1 188 ? 10.815 -10.101 82.948 1.000 47.030 169 SER BBB O 1
ATOM 7602 N N . ARG B 1 189 ? 9.844 -11.829 84.071 1.000 55.430 170 ARG BBB N 1
ATOM 7603 C CA . ARG B 1 189 ? 9.701 -11.064 85.344 1.000 60.150 170 ARG BBB CA 1
ATOM 7604 C C . ARG B 1 189 ? 11.102 -10.715 85.863 1.000 58.780 170 ARG BBB C 1
ATOM 7605 O O . ARG B 1 189 ? 11.334 -9.526 86.171 1.000 58.970 170 ARG BBB O 1
ATOM 7626 N N . ARG B 1 190 ? 12.002 -11.702 85.932 1.000 56.880 171 ARG BBB N 1
ATOM 7627 C CA . ARG B 1 190 ? 13.375 -11.526 86.484 1.000 65.190 171 ARG BBB CA 1
ATOM 7628 C C . ARG B 1 190 ? 14.069 -10.372 85.743 1.000 67.370 171 ARG BBB C 1
ATOM 7629 O O . ARG B 1 190 ? 14.703 -9.552 86.423 1.000 72.950 171 ARG BBB O 1
ATOM 7650 N N . ILE B 1 191 ? 13.887 -10.260 84.421 1.000 70.860 172 ILE BBB N 1
ATOM 7651 C CA . ILE B 1 191 ? 14.383 -9.105 83.606 1.000 66.780 172 ILE BBB CA 1
ATOM 7652 C C . ILE B 1 191 ? 13.731 -7.795 84.093 1.000 66.670 172 ILE BBB C 1
ATOM 7653 O O . ILE B 1 191 ? 14.469 -6.851 84.431 1.000 71.320 172 ILE BBB O 1
ATOM 7669 N N . ALA B 1 192 ? 12.398 -7.727 84.129 1.000 59.530 173 ALA BBB N 1
ATOM 7670 C CA . ALA B 1 192 ? 11.631 -6.467 84.273 1.000 61.120 173 ALA BBB CA 1
ATOM 7671 C C . ALA B 1 192 ? 11.530 -6.016 85.741 1.000 66.390 173 ALA BBB C 1
ATOM 7672 O O . ALA B 1 192 ? 11.359 -4.797 85.942 1.000 68.950 173 ALA BBB O 1
ATOM 7679 N N . ALA B 1 193 ? 11.661 -6.940 86.707 1.000 68.050 174 ALA BBB N 1
ATOM 7680 C CA . ALA B 1 193 ? 11.256 -6.786 88.132 1.000 73.190 174 ALA BBB CA 1
ATOM 7681 C C . ALA B 1 193 ? 11.560 -5.375 88.643 1.000 80.240 174 ALA BBB C 1
ATOM 7682 O O . ALA B 1 193 ? 10.599 -4.600 88.791 1.000 92.380 174 ALA BBB O 1
ATOM 7689 N N . GLY B 1 194 ? 12.827 -5.054 88.926 1.000 79.850 175 GLY BBB N 1
ATOM 7690 C CA . GLY B 1 194 ? 13.197 -3.746 89.501 1.000 82.320 175 GLY BBB CA 1
ATOM 7691 C C . GLY B 1 194 ? 13.882 -3.852 90.856 1.000 80.770 175 GLY BBB C 1
ATOM 7692 O O . GLY B 1 194 ? 14.393 -2.818 91.308 1.000 82.470 175 GLY BBB O 1
ATOM 7696 N N . THR B 1 195 ? 13.877 -5.027 91.501 1.000 75.150 176 THR BBB N 1
ATOM 7697 C CA . THR B 1 195 ? 14.833 -5.367 92.591 1.000 77.690 176 THR BBB CA 1
ATOM 7698 C C . THR B 1 195 ? 15.984 -6.180 91.993 1.000 77.630 176 THR BBB C 1
ATOM 7699 O O . THR B 1 195 ? 16.967 -6.414 92.713 1.000 82.260 176 THR BBB O 1
ATOM 7710 N N . SER B 1 196 ? 15.866 -6.575 90.722 1.000 89.930 177 SER BBB N 1
ATOM 7711 C CA . SER B 1 196 ? 16.778 -7.531 90.039 1.000 91.490 177 SER BBB CA 1
ATOM 7712 C C . SER B 1 196 ? 18.117 -6.857 89.721 1.000 90.490 177 SER BBB C 1
ATOM 7713 O O . SER B 1 196 ? 18.108 -5.673 89.332 1.000 95.330 177 SER BBB O 1
ATOM 7721 N N . THR B 1 197 ? 19.212 -7.607 89.879 1.000 90.040 178 THR BBB N 1
ATOM 7722 C CA . THR B 1 197 ? 20.608 -7.201 89.559 1.000 94.820 178 THR BBB CA 1
ATOM 7723 C C . THR B 1 197 ? 20.807 -7.173 88.036 1.000 92.120 178 THR BBB C 1
ATOM 7724 O O . THR B 1 197 ? 19.851 -7.506 87.305 1.000 98.840 178 THR BBB O 1
ATOM 7735 N N . ALA B 1 198 ? 22.006 -6.804 87.572 1.000 90.780 179 ALA BBB N 1
ATOM 7736 C CA . ALA B 1 198 ? 22.451 -6.995 86.170 1.000 88.240 179 ALA BBB CA 1
ATOM 7737 C C . ALA B 1 198 ? 22.618 -8.497 85.889 1.000 88.630 179 ALA BBB C 1
ATOM 7738 O O . ALA B 1 198 ? 22.277 -8.923 84.765 1.000 82.800 179 ALA BBB O 1
ATOM 7745 N N . ALA B 1 199 ? 23.082 -9.258 86.895 1.000 88.100 180 ALA BBB N 1
ATOM 7746 C CA . ALA B 1 199 ? 23.461 -10.696 86.837 1.000 85.710 180 ALA BBB CA 1
ATOM 7747 C C . ALA B 1 199 ? 22.221 -11.594 86.717 1.000 85.430 180 ALA BBB C 1
ATOM 7748 O O . ALA B 1 199 ? 22.214 -12.497 85.841 1.000 71.920 180 ALA BBB O 1
ATOM 7755 N N . GLU B 1 200 ? 21.237 -11.388 87.598 1.000 89.380 181 GLU BBB N 1
ATOM 7756 C CA . GLU B 1 200 ? 19.919 -12.081 87.565 1.000 95.500 181 GLU BBB CA 1
ATOM 7757 C C . GLU B 1 200 ? 19.225 -11.793 86.223 1.000 96.230 181 GLU BBB C 1
ATOM 7758 O O . GLU B 1 200 ? 18.651 -12.741 85.635 1.000 86.920 181 GLU BBB O 1
ATOM 7770 N N . SER B 1 201 ? 19.291 -10.535 85.761 1.000 92.190 182 SER BBB N 1
ATOM 7771 C CA . SER B 1 201 ? 18.671 -10.039 84.502 1.000 89.050 182 SER BBB CA 1
ATOM 7772 C C . SER B 1 201 ? 19.400 -10.622 83.279 1.000 88.810 182 SER BBB C 1
ATOM 7773 O O . SER B 1 201 ? 18.711 -11.167 82.397 1.000 79.960 182 SER BBB O 1
ATOM 7781 N N . ALA B 1 202 ? 20.735 -10.524 83.227 1.000 82.200 183 ALA BBB N 1
ATOM 7782 C CA . ALA B 1 202 ? 21.567 -11.092 82.137 1.000 81.890 183 ALA BBB CA 1
ATOM 7783 C C . ALA B 1 202 ? 21.333 -12.608 82.050 1.000 79.700 183 ALA BBB C 1
ATOM 7784 O O . ALA B 1 202 ? 21.278 -13.133 80.920 1.000 84.470 183 ALA BBB O 1
ATOM 7791 N N . ASP B 1 203 ? 21.179 -13.286 83.193 1.000 75.530 184 ASP BBB N 1
ATOM 7792 C CA . ASP B 1 203 ? 20.984 -14.762 83.254 1.000 76.450 184 ASP BBB CA 1
ATOM 7793 C C . ASP B 1 203 ? 19.606 -15.118 82.683 1.000 74.770 184 ASP BBB C 1
ATOM 7794 O O . ASP B 1 203 ? 19.505 -16.154 81.984 1.000 70.560 184 ASP BBB O 1
ATOM 7803 N N . ALA B 1 204 ? 18.584 -14.309 82.993 1.000 76.850 185 ALA BBB N 1
ATOM 7804 C CA . ALA B 1 204 ? 17.190 -14.500 82.526 1.000 74.800 185 ALA BBB CA 1
ATOM 7805 C C . ALA B 1 204 ? 17.150 -14.337 81.001 1.000 68.640 185 ALA BBB C 1
ATOM 7806 O O . ALA B 1 204 ? 16.619 -15.247 80.342 1.000 72.130 185 ALA BBB O 1
ATOM 7813 N N . PHE B 1 205 ? 17.706 -13.234 80.479 1.000 69.940 186 PHE BBB N 1
ATOM 7814 C CA . PHE B 1 205 ? 17.981 -13.004 79.032 1.000 80.620 186 PHE BBB CA 1
ATOM 7815 C C . PHE B 1 205 ? 18.534 -14.304 78.438 1.000 76.320 186 PHE BBB C 1
ATOM 7816 O O . PHE B 1 205 ? 18.027 -14.784 77.404 1.000 59.300 186 PHE BBB O 1
ATOM 7833 N N . GLY B 1 206 ? 19.554 -14.839 79.124 1.000 77.260 187 GLY BBB N 1
ATOM 7834 C CA . GLY B 1 206 ? 20.299 -16.062 78.777 1.000 73.970 187 GLY BBB CA 1
ATOM 7835 C C . GLY B 1 206 ? 19.393 -17.262 78.606 1.000 72.420 187 GLY BBB C 1
ATOM 7836 O O . GLY B 1 206 ? 19.473 -17.894 77.541 1.000 77.050 187 GLY BBB O 1
ATOM 7840 N N . GLN B 1 207 ? 18.568 -17.584 79.609 1.000 77.330 188 GLN BBB N 1
ATOM 7841 C CA . GLN B 1 207 ? 17.698 -18.798 79.590 1.000 80.330 188 GLN BBB CA 1
ATOM 7842 C C . GLN B 1 207 ? 16.601 -18.640 78.526 1.000 77.570 188 GLN BBB C 1
ATOM 7843 O O . GLN B 1 207 ? 16.241 -19.651 77.899 1.000 68.970 188 GLN BBB O 1
ATOM 7857 N N . LEU B 1 208 ? 16.091 -17.423 78.323 1.000 76.160 189 LEU BBB N 1
ATOM 7858 C CA . LEU B 1 208 ? 15.102 -17.141 77.249 1.000 75.060 189 LEU BBB CA 1
ATOM 7859 C C . LEU B 1 208 ? 15.781 -17.356 75.892 1.000 73.220 189 LEU BBB C 1
ATOM 7860 O O . LEU B 1 208 ? 15.197 -18.077 75.065 1.000 69.800 189 LEU BBB O 1
ATOM 7876 N N . LYS B 1 209 ? 16.977 -16.788 75.690 1.000 73.280 190 LYS BBB N 1
ATOM 7877 C CA . LYS B 1 209 ? 17.725 -16.876 74.406 1.000 79.000 190 LYS BBB CA 1
ATOM 7878 C C . LYS B 1 209 ? 18.025 -18.354 74.115 1.000 79.160 190 LYS BBB C 1
ATOM 7879 O O . LYS B 1 209 ? 17.731 -18.810 72.990 1.000 75.180 190 LYS BBB O 1
ATOM 7898 N N . ARG B 1 210 ? 18.556 -19.068 75.114 1.000 83.980 191 ARG BBB N 1
ATOM 7899 C CA . ARG B 1 210 ? 18.783 -20.537 75.096 1.000 80.360 191 ARG BBB CA 1
ATOM 7900 C C . ARG B 1 210 ? 17.484 -21.234 74.667 1.000 73.360 191 ARG BBB C 1
ATOM 7901 O O . ARG B 1 210 ? 17.504 -21.913 73.631 1.000 71.510 191 ARG BBB O 1
ATOM 7907 N N . TYR B 1 211 ? 16.394 -21.025 75.415 1.000 66.830 192 TYR BBB N 1
ATOM 7908 C CA . TYR B 1 211 ? 15.091 -21.729 75.254 1.000 63.250 192 TYR BBB CA 1
ATOM 7909 C C . TYR B 1 211 ? 14.489 -21.484 73.854 1.000 68.120 192 TYR BBB C 1
ATOM 7910 O O . TYR B 1 211 ? 13.884 -22.412 73.273 1.000 70.120 192 TYR BBB O 1
ATOM 7928 N N . LEU B 1 212 ? 14.588 -20.253 73.345 1.000 65.410 193 LEU BBB N 1
ATOM 7929 C CA . LEU B 1 212 ? 13.983 -19.839 72.047 1.000 69.560 193 LEU BBB CA 1
ATOM 7930 C C . LEU B 1 212 ? 14.776 -20.498 70.904 1.000 70.140 193 LEU BBB C 1
ATOM 7931 O O . LEU B 1 212 ? 14.138 -20.886 69.899 1.000 62.260 193 LEU BBB O 1
ATOM 7947 N N . LEU B 1 213 ? 16.104 -20.638 71.055 1.000 71.300 194 LEU BBB N 1
ATOM 7948 C CA . LEU B 1 213 ? 16.987 -21.313 70.056 1.000 70.500 194 LEU BBB CA 1
ATOM 7949 C C . LEU B 1 213 ? 16.493 -22.746 69.824 1.000 68.950 194 LEU BBB C 1
ATOM 7950 O O . LEU B 1 213 ? 16.611 -23.237 68.681 1.000 73.040 194 LEU BBB O 1
ATOM 7966 N N . GLY B 1 214 ? 15.949 -23.376 70.865 1.000 67.630 195 GLY BBB N 1
ATOM 7967 C CA . GLY B 1 214 ? 15.440 -24.756 70.825 1.000 72.470 195 GLY BBB CA 1
ATOM 7968 C C . GLY B 1 214 ? 14.053 -24.824 70.218 1.000 78.470 195 GLY BBB C 1
ATOM 7969 O O . GLY B 1 214 ? 13.803 -25.757 69.418 1.000 73.670 195 GLY BBB O 1
ATOM 7973 N N . LEU B 1 215 ? 13.177 -23.881 70.586 1.000 78.830 196 LEU BBB N 1
ATOM 7974 C CA . LEU B 1 215 ? 11.747 -23.861 70.167 1.000 75.790 196 LEU BBB CA 1
ATOM 7975 C C . LEU B 1 215 ? 11.633 -23.606 68.649 1.000 78.270 196 LEU BBB C 1
ATOM 7976 O O . LEU B 1 215 ? 10.798 -24.281 67.995 1.000 74.040 196 LEU BBB O 1
ATOM 7992 N N . ILE B 1 216 ? 12.457 -22.696 68.105 1.000 73.770 197 ILE BBB N 1
ATOM 7993 C CA . ILE B 1 216 ? 12.345 -22.154 66.713 1.000 78.540 197 ILE BBB CA 1
ATOM 7994 C C . ILE B 1 216 ? 12.566 -23.276 65.683 1.000 83.600 197 ILE BBB C 1
ATOM 7995 O O . ILE B 1 216 ? 12.065 -23.132 64.539 1.000 78.850 197 ILE BBB O 1
ATOM 8011 N N . GLU B 1 217 ? 13.255 -24.358 66.075 1.000 82.040 198 GLU BBB N 1
ATOM 8012 C CA . GLU B 1 217 ? 13.474 -25.568 65.235 1.000 80.870 198 GLU BBB CA 1
ATOM 8013 C C . GLU B 1 217 ? 12.127 -26.234 64.908 1.000 79.690 198 GLU BBB C 1
ATOM 8014 O O . GLU B 1 217 ? 12.037 -26.863 63.844 1.000 87.620 198 GLU BBB O 1
ATOM 8026 N N . THR B 1 218 ? 11.106 -26.070 65.754 1.000 80.150 199 THR BBB N 1
ATOM 8027 C CA . THR B 1 218 ? 9.769 -26.714 65.603 1.000 78.800 199 THR BBB CA 1
ATOM 8028 C C . THR B 1 218 ? 8.833 -25.859 64.724 1.000 83.470 199 THR BBB C 1
ATOM 8029 O O . THR B 1 218 ? 7.691 -26.320 64.454 1.000 69.170 199 THR BBB O 1
ATOM 8040 N N . LYS B 1 219 ? 9.282 -24.674 64.280 1.000 80.520 200 LYS BBB N 1
ATOM 8041 C CA . LYS B 1 219 ? 8.447 -23.674 63.556 1.000 77.440 200 LYS BBB CA 1
ATOM 8042 C C . LYS B 1 219 ? 8.834 -23.618 62.073 1.000 78.300 200 LYS BBB C 1
ATOM 8043 O O . LYS B 1 219 ? 9.924 -24.097 61.709 1.000 79.050 200 LYS BBB O 1
ATOM 8062 N N . GLY B 1 220 ? 7.965 -23.020 61.256 1.000 83.690 201 GLY BBB N 1
ATOM 8063 C CA . GLY B 1 220 ? 8.052 -23.041 59.785 1.000 88.090 201 GLY BBB CA 1
ATOM 8064 C C . GLY B 1 220 ? 7.444 -24.309 59.210 1.000 89.340 201 GLY BBB C 1
ATOM 8065 O O . GLY B 1 220 ? 7.671 -24.571 58.016 1.000 98.620 201 GLY BBB O 1
ATOM 8069 N N . ARG B 1 221 ? 6.689 -25.058 60.022 1.000 85.340 202 ARG BBB N 1
ATOM 8070 C CA . ARG B 1 221 ? 6.028 -26.338 59.642 1.000 89.590 202 ARG BBB CA 1
ATOM 8071 C C . ARG B 1 221 ? 4.585 -26.043 59.203 1.000 90.540 202 ARG BBB C 1
ATOM 8072 O O . ARG B 1 221 ? 3.756 -26.982 59.224 1.000 88.140 202 ARG BBB O 1
ATOM 8093 N N . GLY B 1 222 ? 4.291 -24.792 58.828 1.000 92.710 203 GLY BBB N 1
ATOM 8094 C CA . GLY B 1 222 ? 2.931 -24.332 58.486 1.000 91.930 203 GLY BBB CA 1
ATOM 8095 C C . GLY B 1 222 ? 2.164 -23.831 59.703 1.000 90.780 203 GLY BBB C 1
ATOM 8096 O O . GLY B 1 222 ? 0.916 -23.770 59.621 1.000 90.010 203 GLY BBB O 1
ATOM 8100 N N . GLY B 1 223 ? 2.862 -23.494 60.797 1.000 88.580 204 GLY BBB N 1
ATOM 8101 C CA . GLY B 1 223 ? 2.305 -22.666 61.889 1.000 85.920 204 GLY BBB CA 1
ATOM 8102 C C . GLY B 1 223 ? 2.079 -21.236 61.412 1.000 82.790 204 GLY BBB C 1
ATOM 8103 O O . GLY B 1 223 ? 2.767 -20.829 60.452 1.000 95.770 204 GLY BBB O 1
ATOM 8107 N N . GLU B 1 224 ? 1.145 -20.503 62.029 1.000 73.880 205 GLU BBB N 1
ATOM 8108 C CA . GLU B 1 224 ? 0.811 -19.092 61.687 1.000 66.660 205 GLU BBB CA 1
ATOM 8109 C C . GLU B 1 224 ? 1.208 -18.133 62.827 1.000 66.530 205 GLU BBB C 1
ATOM 8110 O O . GLU B 1 224 ? 0.689 -17.001 62.837 1.000 63.680 205 GLU BBB O 1
ATOM 8116 N N . ASP B 1 225 ? 2.090 -18.542 63.753 1.000 61.130 206 ASP BBB N 1
ATOM 8117 C CA . ASP B 1 225 ? 2.571 -17.681 64.873 1.000 60.860 206 ASP BBB CA 1
ATOM 8118 C C . ASP B 1 225 ? 3.795 -16.869 64.430 1.000 60.540 206 ASP BBB C 1
ATOM 8119 O O . ASP B 1 225 ? 4.327 -17.136 63.318 1.000 56.180 206 ASP BBB O 1
ATOM 8128 N N . MET B 1 226 ? 4.237 -15.918 65.261 1.000 57.880 207 MET BBB N 1
ATOM 8129 C CA . MET B 1 226 ? 5.310 -14.960 64.874 1.000 56.640 207 MET BBB CA 1
ATOM 8130 C C . MET B 1 226 ? 6.623 -15.715 64.613 1.000 58.210 207 MET BBB C 1
ATOM 8131 O O . MET B 1 226 ? 7.334 -15.320 63.684 1.000 56.500 207 MET BBB O 1
ATOM 8145 N N . LEU B 1 227 ? 6.955 -16.760 65.379 1.000 58.000 208 LEU BBB N 1
ATOM 8146 C CA . LEU B 1 227 ? 8.205 -17.531 65.115 1.000 61.010 208 LEU BBB CA 1
ATOM 8147 C C . LEU B 1 227 ? 8.098 -18.255 63.760 1.000 58.200 208 LEU BBB C 1
ATOM 8148 O O . LEU B 1 227 ? 9.129 -18.401 63.098 1.000 59.680 208 LEU BBB O 1
ATOM 8164 N N . ASP B 1 228 ? 6.889 -18.641 63.344 1.000 57.350 209 ASP BBB N 1
ATOM 8165 C CA . ASP B 1 228 ? 6.627 -19.315 62.044 1.000 59.390 209 ASP BBB CA 1
ATOM 8166 C C . ASP B 1 228 ? 6.921 -18.338 60.906 1.000 59.300 209 ASP BBB C 1
ATOM 8167 O O . ASP B 1 228 ? 7.794 -18.643 60.073 1.000 55.530 209 ASP BBB O 1
ATOM 8176 N N . VAL B 1 229 ? 6.219 -17.202 60.908 1.000 59.110 210 VAL BBB N 1
ATOM 8177 C CA . VAL B 1 229 ? 6.459 -16.030 60.016 1.000 55.520 210 VAL BBB CA 1
ATOM 8178 C C . VAL B 1 229 ? 7.973 -15.826 59.879 1.000 55.830 210 VAL BBB C 1
ATOM 8179 O O . VAL B 1 229 ? 8.472 -15.770 58.727 1.000 54.520 210 VAL BBB O 1
ATOM 8192 N N . LEU B 1 230 ? 8.680 -15.732 61.011 1.000 56.630 211 LEU BBB N 1
ATOM 8193 C CA . LEU B 1 230 ? 10.130 -15.403 61.035 1.000 58.440 211 LEU BBB CA 1
ATOM 8194 C C . LEU B 1 230 ? 10.907 -16.502 60.295 1.000 53.960 211 LEU BBB C 1
ATOM 8195 O O . LEU B 1 230 ? 11.758 -16.139 59.454 1.000 52.500 211 LEU BBB O 1
ATOM 8211 N N . VAL B 1 231 ? 10.615 -17.781 60.558 1.000 53.170 212 VAL BBB N 1
ATOM 8212 C CA . VAL B 1 231 ? 11.286 -18.918 59.857 1.000 61.990 212 VAL BBB CA 1
ATOM 8213 C C . VAL B 1 231 ? 10.947 -18.856 58.356 1.000 56.770 212 VAL BBB C 1
ATOM 8214 O O . VAL B 1 231 ? 11.884 -18.834 57.539 1.000 60.880 212 VAL BBB O 1
ATOM 8227 N N . ASP B 1 232 ? 9.658 -18.812 58.015 1.000 57.690 213 ASP BBB N 1
ATOM 8228 C CA . ASP B 1 232 ? 9.141 -18.721 56.623 1.000 58.820 213 ASP BBB CA 1
ATOM 8229 C C . ASP B 1 232 ? 9.861 -17.601 55.861 1.000 60.230 213 ASP BBB C 1
ATOM 8230 O O . ASP B 1 232 ? 10.238 -17.837 54.709 1.000 61.950 213 ASP BBB O 1
ATOM 8239 N N . GLU B 1 233 ? 10.044 -16.427 56.474 1.000 57.880 214 GLU BBB N 1
ATOM 8240 C CA . GLU B 1 233 ? 10.774 -15.290 55.849 1.000 60.690 214 GLU BBB CA 1
ATOM 8241 C C . GLU B 1 233 ? 12.236 -15.688 55.601 1.000 63.250 214 GLU BBB C 1
ATOM 8242 O O . GLU B 1 233 ? 12.713 -15.454 54.454 1.000 60.040 214 GLU BBB O 1
ATOM 8254 N N . GLN B 1 234 ? 12.919 -16.240 56.617 1.000 60.930 215 GLN BBB N 1
ATOM 8255 C CA . GLN B 1 234 ? 14.335 -16.710 56.521 1.000 63.130 215 GLN BBB CA 1
ATOM 8256 C C . GLN B 1 234 ? 14.441 -17.772 55.417 1.000 62.100 215 GLN BBB C 1
ATOM 8257 O O . GLN B 1 234 ? 15.442 -17.759 54.677 1.000 59.780 215 GLN BBB O 1
ATOM 8271 N N . VAL B 1 235 ? 13.449 -18.664 55.319 1.000 62.730 216 VAL BBB N 1
ATOM 8272 C CA . VAL B 1 235 ? 13.421 -19.754 54.300 1.000 62.650 216 VAL BBB CA 1
ATOM 8273 C C . VAL B 1 235 ? 13.262 -19.133 52.902 1.000 64.850 216 VAL BBB C 1
ATOM 8274 O O . VAL B 1 235 ? 13.855 -19.671 51.962 1.000 63.990 216 VAL BBB O 1
ATOM 8287 N N . ALA B 1 236 ? 12.511 -18.036 52.770 1.000 64.440 217 ALA BBB N 1
ATOM 8288 C CA . ALA B 1 236 ? 12.213 -17.377 51.476 1.000 62.770 217 ALA BBB CA 1
ATOM 8289 C C . ALA B 1 236 ? 13.403 -16.522 51.016 1.000 62.820 217 ALA BBB C 1
ATOM 8290 O O . ALA B 1 236 ? 13.699 -16.556 49.830 1.000 63.850 217 ALA BBB O 1
ATOM 8297 N N . THR B 1 237 ? 14.046 -15.782 51.923 1.000 63.070 218 THR BBB N 1
ATOM 8298 C CA . THR B 1 237 ? 15.146 -14.820 51.634 1.000 69.100 218 THR BBB CA 1
ATOM 8299 C C . THR B 1 237 ? 16.519 -15.502 51.723 1.000 85.330 218 THR BBB C 1
ATOM 8300 O O . THR B 1 237 ? 17.435 -15.058 50.992 1.000 88.440 218 THR BBB O 1
ATOM 8311 N N . GLY B 1 238 ? 16.665 -16.499 52.611 1.000 89.480 219 GLY BBB N 1
ATOM 8312 C CA . GLY B 1 238 ? 17.941 -17.167 52.942 1.000 85.320 219 GLY BBB CA 1
ATOM 8313 C C . GLY B 1 238 ? 19.025 -16.189 53.373 1.000 83.230 219 GLY BBB C 1
ATOM 8314 O O . GLY B 1 238 ? 20.202 -16.508 53.156 1.000 84.130 219 GLY BBB O 1
ATOM 8318 N N . THR B 1 239 ? 18.659 -15.042 53.962 1.000 81.850 220 THR BBB N 1
ATOM 8319 C CA . THR B 1 239 ? 19.594 -13.935 54.310 1.000 84.530 220 THR BBB CA 1
ATOM 8320 C C . THR B 1 239 ? 19.501 -13.592 55.800 1.000 86.760 220 THR BBB C 1
ATOM 8321 O O . THR B 1 239 ? 19.926 -12.478 56.162 1.000 89.470 220 THR BBB O 1
ATOM 8332 N N . VAL B 1 240 ? 18.971 -14.495 56.631 1.000 85.100 221 VAL BBB N 1
ATOM 8333 C CA . VAL B 1 240 ? 18.856 -14.293 58.107 1.000 85.760 221 VAL BBB CA 1
ATOM 8334 C C . VAL B 1 240 ? 19.203 -15.611 58.802 1.000 78.860 221 VAL BBB C 1
ATOM 8335 O O . VAL B 1 240 ? 18.608 -16.623 58.425 1.000 79.600 221 VAL BBB O 1
ATOM 8348 N N . THR B 1 241 ? 20.116 -15.596 59.780 1.000 78.110 222 THR BBB N 1
ATOM 8349 C CA . THR B 1 241 ? 20.501 -16.803 60.564 1.000 82.800 222 THR BBB CA 1
ATOM 8350 C C . THR B 1 241 ? 19.434 -17.037 61.646 1.000 88.120 222 THR BBB C 1
ATOM 8351 O O . THR B 1 241 ? 18.588 -16.142 61.854 1.000 91.760 222 THR BBB O 1
ATOM 8362 N N . THR B 1 242 ? 19.453 -18.203 62.294 1.000 81.990 223 THR BBB N 1
ATOM 8363 C CA . THR B 1 242 ? 18.501 -18.573 63.375 1.000 78.750 223 THR BBB CA 1
ATOM 8364 C C . THR B 1 242 ? 18.808 -17.751 64.632 1.000 82.610 223 THR BBB C 1
ATOM 8365 O O . THR B 1 242 ? 17.877 -17.284 65.290 1.000 76.660 223 THR BBB O 1
ATOM 8376 N N . PRO B 1 243 ? 20.091 -17.542 65.023 1.000 82.830 224 PRO BBB N 1
ATOM 8377 C CA . PRO B 1 243 ? 20.418 -16.619 66.117 1.000 84.140 224 PRO BBB CA 1
ATOM 8378 C C . PRO B 1 243 ? 19.794 -15.224 65.937 1.000 82.290 224 PRO BBB C 1
ATOM 8379 O O . PRO B 1 243 ? 19.351 -14.645 66.920 1.000 80.070 224 PRO BBB O 1
ATOM 8390 N N . ASP B 1 244 ? 19.784 -14.723 64.697 1.000 79.210 225 ASP BBB N 1
ATOM 8391 C CA . ASP B 1 244 ? 19.209 -13.405 64.310 1.000 78.070 225 ASP BBB CA 1
ATOM 8392 C C . ASP B 1 244 ? 17.715 -13.367 64.632 1.000 63.150 225 ASP BBB C 1
ATOM 8393 O O . ASP B 1 244 ? 17.272 -12.328 65.111 1.000 62.990 225 ASP BBB O 1
ATOM 8402 N N . LEU B 1 245 ? 16.980 -14.445 64.336 1.000 61.890 226 LEU BBB N 1
ATOM 8403 C CA . LEU B 1 245 ? 15.499 -14.514 64.467 1.000 63.050 226 LEU BBB CA 1
ATOM 8404 C C . LEU B 1 245 ? 15.115 -14.553 65.949 1.000 70.990 226 LEU BBB C 1
ATOM 8405 O O . LEU B 1 245 ? 14.057 -13.988 66.301 1.000 79.840 226 LEU BBB O 1
ATOM 8421 N N . VAL B 1 246 ? 15.933 -15.209 66.778 1.000 72.950 227 VAL BBB N 1
ATOM 8422 C CA . VAL B 1 246 ? 15.753 -15.283 68.260 1.000 70.730 227 VAL BBB CA 1
ATOM 8423 C C . VAL B 1 246 ? 15.987 -13.894 68.866 1.000 66.670 227 VAL BBB C 1
ATOM 8424 O O . VAL B 1 246 ? 15.319 -13.588 69.865 1.000 62.470 227 VAL BBB O 1
ATOM 8437 N N . ASP B 1 247 ? 16.888 -13.094 68.282 1.000 65.660 228 ASP BBB N 1
ATOM 8438 C CA . ASP B 1 247 ? 17.159 -11.695 68.716 1.000 66.740 228 ASP BBB CA 1
ATOM 8439 C C . ASP B 1 247 ? 15.930 -10.814 68.450 1.000 57.260 228 ASP BBB C 1
ATOM 8440 O O . ASP B 1 247 ? 15.585 -10.021 69.342 1.000 65.420 228 ASP BBB O 1
ATOM 8449 N N . LEU B 1 248 ? 15.318 -10.927 67.272 1.000 55.260 229 LEU BBB N 1
ATOM 8450 C CA . LEU B 1 248 ? 14.054 -10.228 66.918 1.000 56.390 229 LEU BBB CA 1
ATOM 8451 C C . LEU B 1 248 ? 12.961 -10.634 67.917 1.000 52.930 229 LEU BBB C 1
ATOM 8452 O O . LEU B 1 248 ? 12.202 -9.751 68.343 1.000 54.470 229 LEU BBB O 1
ATOM 8468 N N . ALA B 1 249 ? 12.881 -11.917 68.278 1.000 53.230 230 ALA BBB N 1
ATOM 8469 C CA . ALA B 1 249 ? 11.841 -12.457 69.185 1.000 54.950 230 ALA BBB CA 1
ATOM 8470 C C . ALA B 1 249 ? 12.063 -11.894 70.591 1.000 61.470 230 ALA BBB C 1
ATOM 8471 O O . ALA B 1 249 ? 11.050 -11.567 71.259 1.000 57.960 230 ALA BBB O 1
ATOM 8478 N N . LEU B 1 250 ? 13.329 -11.776 71.008 1.000 56.520 231 LEU BBB N 1
ATOM 8479 C CA . LEU B 1 250 ? 13.712 -11.166 72.309 1.000 55.850 231 LEU BBB CA 1
ATOM 8480 C C . LEU B 1 250 ? 13.495 -9.650 72.226 1.000 55.780 231 LEU BBB C 1
ATOM 8481 O O . LEU B 1 250 ? 13.069 -9.084 73.238 1.000 51.730 231 LEU BBB O 1
ATOM 8497 N N . LEU B 1 251 ? 13.720 -9.020 71.059 1.000 60.000 232 LEU BBB N 1
ATOM 8498 C CA . LEU B 1 251 ? 13.412 -7.574 70.844 1.000 56.090 232 LEU BBB CA 1
ATOM 8499 C C . LEU B 1 251 ? 11.904 -7.346 71.040 1.000 51.530 232 LEU BBB C 1
ATOM 8500 O O . LEU B 1 251 ? 11.538 -6.360 71.702 1.000 56.720 232 LEU BBB O 1
ATOM 8516 N N . LEU B 1 252 ? 11.056 -8.241 70.532 1.000 49.570 233 LEU BBB N 1
ATOM 8517 C CA . LEU B 1 252 ? 9.586 -8.126 70.717 1.000 48.950 233 LEU BBB CA 1
ATOM 8518 C C . LEU B 1 252 ? 9.266 -8.147 72.220 1.000 52.320 233 LEU BBB C 1
ATOM 8519 O O . LEU B 1 252 ? 8.489 -7.252 72.627 1.000 53.490 233 LEU BBB O 1
ATOM 8535 N N . LEU B 1 253 ? 9.865 -9.066 73.011 1.000 53.360 234 LEU BBB N 1
ATOM 8536 C CA . LEU B 1 253 ? 9.587 -9.203 74.477 1.000 54.110 234 LEU BBB CA 1
ATOM 8537 C C . LEU B 1 253 ? 9.948 -7.899 75.188 1.000 54.790 234 LEU BBB C 1
ATOM 8538 O O . LEU B 1 253 ? 9.080 -7.352 75.910 1.000 53.410 234 LEU BBB O 1
ATOM 8554 N N . VAL B 1 254 ? 11.194 -7.451 75.013 1.000 54.330 235 VAL BBB N 1
ATOM 8555 C CA . VAL B 1 254 ? 11.750 -6.240 75.685 1.000 53.810 235 VAL BBB CA 1
ATOM 8556 C C . VAL B 1 254 ? 10.932 -5.010 75.264 1.000 52.320 235 VAL BBB C 1
ATOM 8557 O O . VAL B 1 254 ? 10.572 -4.235 76.150 1.000 54.070 235 VAL BBB O 1
ATOM 8570 N N . ALA B 1 255 ? 10.651 -4.847 73.963 1.000 51.150 236 ALA BBB N 1
ATOM 8571 C CA . ALA B 1 255 ? 9.860 -3.726 73.400 1.000 47.550 236 ALA BBB CA 1
ATOM 8572 C C . ALA B 1 255 ? 8.438 -3.717 73.981 1.000 46.410 236 ALA BBB C 1
ATOM 8573 O O . ALA B 1 255 ? 7.907 -2.619 74.217 1.000 49.300 236 ALA BBB O 1
ATOM 8580 N N . GLY B 1 256 ? 7.822 -4.883 74.180 1.000 43.270 237 GLY BBB N 1
ATOM 8581 C CA . GLY B 1 256 ? 6.370 -4.981 74.428 1.000 46.150 237 GLY BBB CA 1
ATOM 8582 C C . GLY B 1 256 ? 5.988 -5.256 75.876 1.000 43.380 237 GLY BBB C 1
ATOM 8583 O O . GLY B 1 256 ? 4.794 -5.140 76.182 1.000 46.660 237 GLY BBB O 1
ATOM 8587 N N . HIS B 1 257 ? 6.920 -5.654 76.736 1.000 45.570 238 HIS BBB N 1
ATOM 8588 C CA . HIS B 1 257 ? 6.586 -6.160 78.097 1.000 46.200 238 HIS BBB CA 1
ATOM 8589 C C . HIS B 1 257 ? 6.341 -4.982 79.045 1.000 42.600 238 HIS BBB C 1
ATOM 8590 O O . HIS B 1 257 ? 5.164 -4.770 79.391 1.000 41.870 238 HIS BBB O 1
ATOM 8605 N N . GLU B 1 258 ? 7.379 -4.232 79.428 1.000 47.320 239 GLU BBB N 1
ATOM 8606 C CA . GLU B 1 258 ? 7.287 -3.145 80.462 1.000 49.180 239 GLU BBB CA 1
ATOM 8607 C C . GLU B 1 258 ? 6.443 -1.946 79.976 1.000 46.920 239 GLU BBB C 1
ATOM 8608 O O . GLU B 1 258 ? 5.757 -1.332 80.820 1.000 44.460 239 GLU BBB O 1
ATOM 8620 N N . THR B 1 259 ? 6.505 -1.597 78.684 1.000 44.950 240 THR BBB N 1
ATOM 8621 C CA . THR B 1 259 ? 5.717 -0.498 78.068 1.000 44.970 240 THR BBB CA 1
ATOM 8622 C C . THR B 1 259 ? 4.227 -0.769 78.282 1.000 45.440 240 THR BBB C 1
ATOM 8623 O O . THR B 1 259 ? 3.532 0.111 78.832 1.000 50.000 240 THR BBB O 1
ATOM 8634 N N . THR B 1 260 ? 3.753 -1.930 77.825 1.000 44.650 241 THR BBB N 1
ATOM 8635 C CA . THR B 1 260 ? 2.333 -2.357 77.912 1.000 44.240 241 THR BBB CA 1
ATOM 8636 C C . THR B 1 260 ? 1.955 -2.516 79.399 1.000 43.990 241 THR BBB C 1
ATOM 8637 O O . THR B 1 260 ? 0.867 -2.071 79.783 1.000 43.270 241 THR BBB O 1
ATOM 8648 N N . ALA B 1 261 ? 2.842 -3.107 80.199 1.000 43.110 242 ALA BBB N 1
ATOM 8649 C CA . ALA B 1 261 ? 2.635 -3.406 81.637 1.000 45.210 242 ALA BBB CA 1
ATOM 8650 C C . ALA B 1 261 ? 2.474 -2.098 82.430 1.000 45.200 242 ALA BBB C 1
ATOM 8651 O O . ALA B 1 261 ? 1.454 -1.950 83.141 1.000 45.330 242 ALA BBB O 1
ATOM 8658 N N . SER B 1 262 ? 3.399 -1.148 82.288 1.000 43.490 243 SER BBB N 1
ATOM 8659 C CA . SER B 1 262 ? 3.280 0.176 82.954 1.000 45.660 243 SER BBB CA 1
ATOM 8660 C C . SER B 1 262 ? 2.060 0.952 82.429 1.000 49.320 243 SER BBB C 1
ATOM 8661 O O . SER B 1 262 ? 1.341 1.547 83.257 1.000 46.020 243 SER BBB O 1
ATOM 8669 N N . THR B 1 263 ? 1.804 0.963 81.115 1.000 46.330 244 THR BBB N 1
ATOM 8670 C CA . THR B 1 263 ? 0.636 1.690 80.547 1.000 49.700 244 THR BBB CA 1
ATOM 8671 C C . THR B 1 263 ? -0.655 1.153 81.187 1.000 50.080 244 THR BBB C 1
ATOM 8672 O O . THR B 1 263 ? -1.564 1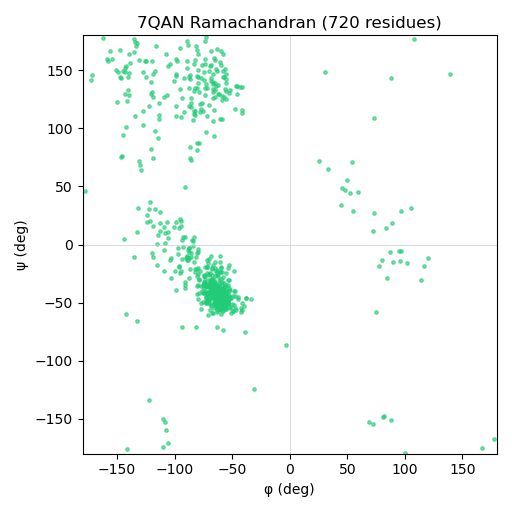.960 81.458 1.000 46.000 244 THR BBB O 1
ATOM 8683 N N . LEU B 1 264 ? -0.761 -0.169 81.360 1.000 53.490 245 LEU BBB N 1
ATOM 8684 C CA . LEU B 1 264 ? -1.953 -0.825 81.968 1.000 52.790 245 LEU BBB CA 1
ATOM 8685 C C . LEU B 1 264 ? -2.065 -0.421 83.448 1.000 49.060 245 LEU BBB C 1
ATOM 8686 O O . LEU B 1 264 ? -3.177 -0.043 83.881 1.000 49.800 245 LEU BBB O 1
ATOM 8702 N N . ALA B 1 265 ? -0.954 -0.463 84.184 1.000 48.620 246 ALA BBB N 1
ATOM 8703 C CA . ALA B 1 265 ? -0.893 -0.097 85.622 1.000 54.790 246 ALA BBB CA 1
ATOM 8704 C C . ALA B 1 265 ? -1.337 1.365 85.800 1.000 57.210 246 ALA BBB C 1
ATOM 8705 O O . ALA B 1 265 ? -2.356 1.602 86.489 1.000 54.520 246 ALA BBB O 1
ATOM 8712 N N . LEU B 1 266 ? -0.627 2.305 85.166 1.000 58.400 247 LEU BBB N 1
ATOM 8713 C CA . LEU B 1 266 ? -0.960 3.759 85.176 1.000 57.970 247 LEU BBB CA 1
ATOM 8714 C C . LEU B 1 266 ? -2.385 3.951 84.651 1.000 51.250 247 LEU BBB C 1
ATOM 8715 O O . LEU B 1 266 ? -3.129 4.748 85.239 1.000 56.690 247 LEU BBB O 1
ATOM 8731 N N . GLY B 1 267 ? -2.761 3.191 83.628 1.000 53.030 248 GLY BBB N 1
ATOM 8732 C CA . GLY B 1 267 ? -4.155 3.025 83.174 1.000 56.000 248 GLY BBB CA 1
ATOM 8733 C C . GLY B 1 267 ? -5.134 2.862 84.334 1.000 59.930 248 GLY BBB C 1
ATOM 8734 O O . GLY B 1 267 ? -6.109 3.640 84.383 1.000 57.600 248 GLY BBB O 1
ATOM 8738 N N . VAL B 1 268 ? -4.906 1.892 85.232 1.000 54.400 249 VAL BBB N 1
ATOM 8739 C CA . VAL B 1 268 ? -5.866 1.540 86.323 1.000 50.800 249 VAL BBB CA 1
ATOM 8740 C C . VAL B 1 268 ? -5.895 2.667 87.365 1.000 47.840 249 VAL BBB C 1
ATOM 8741 O O . VAL B 1 268 ? -6.986 3.091 87.718 1.000 47.190 249 VAL BBB O 1
ATOM 8754 N N . ALA B 1 269 ? -4.740 3.150 87.817 1.000 52.630 250 ALA BBB N 1
ATOM 8755 C CA . ALA B 1 269 ? -4.610 4.269 88.780 1.000 59.250 250 ALA BBB CA 1
ATOM 8756 C C . ALA B 1 269 ? -5.419 5.477 88.280 1.000 67.620 250 ALA BBB C 1
ATOM 8757 O O . ALA B 1 269 ? -6.290 5.966 89.031 1.000 71.500 250 ALA BBB O 1
ATOM 8764 N N . LEU B 1 270 ? -5.157 5.909 87.040 1.000 73.010 251 LEU BBB N 1
ATOM 8765 C CA . LEU B 1 270 ? -5.800 7.078 86.378 1.000 70.400 251 LEU BBB CA 1
ATOM 8766 C C . LEU B 1 270 ? -7.324 6.893 86.389 1.000 69.720 251 LEU BBB C 1
ATOM 8767 O O . LEU B 1 270 ? -8.026 7.857 86.752 1.000 68.170 251 LEU BBB O 1
ATOM 8783 N N . LEU B 1 271 ? -7.814 5.695 86.053 1.000 65.630 252 LEU BBB N 1
ATOM 8784 C CA . LEU B 1 271 ? -9.269 5.378 86.034 1.000 70.060 252 LEU BBB CA 1
ATOM 8785 C C . LEU B 1 271 ? -9.821 5.298 87.464 1.000 75.440 252 LEU BBB C 1
ATOM 8786 O O . LEU B 1 271 ? -11.054 5.333 87.601 1.000 81.910 252 LEU BBB O 1
ATOM 8802 N N . LEU B 1 272 ? -8.962 5.178 88.485 1.000 74.890 253 LEU BBB N 1
ATOM 8803 C CA . LEU B 1 272 ? -9.386 5.126 89.912 1.000 76.410 253 LEU BBB CA 1
ATOM 8804 C C . LEU B 1 272 ? -9.280 6.527 90.535 1.000 74.580 253 LEU BBB C 1
ATOM 8805 O O . LEU B 1 272 ? -9.928 6.764 91.562 1.000 68.600 253 LEU BBB O 1
ATOM 8821 N N . GLU B 1 273 ? -8.525 7.440 89.927 1.000 76.550 254 GLU BBB N 1
ATOM 8822 C CA . GLU B 1 273 ? -8.458 8.854 90.382 1.000 84.390 254 GLU BBB CA 1
ATOM 8823 C C . GLU B 1 273 ? -9.672 9.627 89.836 1.000 85.070 254 GLU BBB C 1
ATOM 8824 O O . GLU B 1 273 ? -9.902 10.749 90.314 1.000 101.710 254 GLU BBB O 1
ATOM 8830 N N . GLN B 1 274 ? -10.444 9.037 88.913 1.000 88.860 255 GLN BBB N 1
ATOM 8831 C CA . GLN B 1 274 ? -11.422 9.748 88.039 1.000 86.010 255 GLN BBB CA 1
ATOM 8832 C C . GLN B 1 274 ? -12.784 9.038 88.000 1.000 86.150 255 GLN BBB C 1
ATOM 8833 O O . GLN B 1 274 ? -13.587 9.407 87.124 1.000 95.370 255 GLN BBB O 1
ATOM 8847 N N . ASP B 1 275 ? -13.026 8.045 88.868 1.000 88.540 256 ASP BBB N 1
ATOM 8848 C CA . ASP B 1 275 ? -14.235 7.164 88.879 1.000 89.740 256 ASP BBB CA 1
ATOM 8849 C C . ASP B 1 275 ? -14.596 6.677 87.465 1.000 80.400 256 ASP BBB C 1
ATOM 8850 O O . ASP B 1 275 ? -15.797 6.461 87.213 1.000 77.320 256 ASP BBB O 1
ATOM 8859 N N . GLY B 1 276 ? -13.597 6.454 86.604 1.000 76.530 257 GLY BBB N 1
ATOM 8860 C CA . GLY B 1 276 ? -13.780 6.140 85.172 1.000 76.190 257 GLY BBB CA 1
ATOM 8861 C C . GLY B 1 276 ? -13.990 4.659 84.928 1.000 73.660 257 GLY BBB C 1
ATOM 8862 O O . GLY B 1 276 ? -14.293 4.290 83.770 1.000 78.310 257 GLY BBB O 1
ATOM 8866 N N . GLY B 1 277 ? -13.831 3.839 85.972 1.000 75.010 258 GLY BBB N 1
ATOM 8867 C CA . GLY B 1 277 ? -13.896 2.366 85.902 1.000 70.960 258 GLY BBB CA 1
ATOM 8868 C C . GLY B 1 277 ? -15.114 1.886 85.135 1.000 69.660 258 GLY BBB C 1
ATOM 8869 O O . GLY B 1 277 ? -14.974 0.960 84.308 1.000 62.430 258 GLY BBB O 1
ATOM 8873 N N . ALA B 1 278 ? -16.274 2.490 85.407 1.000 74.660 259 ALA BBB N 1
ATOM 8874 C CA . ALA B 1 278 ? -17.571 2.184 84.756 1.000 80.260 259 ALA BBB CA 1
ATOM 8875 C C . ALA B 1 278 ? -17.413 2.245 83.229 1.000 80.250 259 ALA BBB C 1
ATOM 8876 O O . ALA B 1 278 ? -17.906 1.318 82.549 1.000 72.100 259 ALA BBB O 1
ATOM 8883 N N . VAL B 1 279 ? -16.725 3.282 82.727 1.000 84.090 260 VAL BBB N 1
ATOM 8884 C CA . VAL B 1 279 ? -16.580 3.609 81.272 1.000 85.390 260 VAL BBB CA 1
ATOM 8885 C C . VAL B 1 279 ? -15.684 2.558 80.606 1.000 83.620 260 VAL BBB C 1
ATOM 8886 O O . VAL B 1 279 ? -16.071 2.046 79.530 1.000 80.930 260 VAL BBB O 1
ATOM 8899 N N . ALA B 1 280 ? -14.524 2.276 81.215 1.000 76.750 261 ALA BBB N 1
ATOM 8900 C CA . ALA B 1 280 ? -13.513 1.311 80.724 1.000 73.760 261 ALA BBB CA 1
ATOM 8901 C C . ALA B 1 280 ? -14.138 -0.089 80.610 1.000 73.090 261 ALA BBB C 1
ATOM 8902 O O . ALA B 1 280 ? -13.836 -0.796 79.634 1.000 68.090 261 ALA BBB O 1
ATOM 8909 N N . ALA B 1 281 ? -15.000 -0.457 81.566 1.000 75.180 262 ALA BBB N 1
ATOM 8910 C CA . ALA B 1 281 ? -15.794 -1.710 81.585 1.000 75.410 262 ALA BBB CA 1
ATOM 8911 C C . ALA B 1 281 ? -16.668 -1.824 80.328 1.000 77.000 262 ALA BBB C 1
ATOM 8912 O O . ALA B 1 281 ? -16.856 -2.960 79.847 1.000 77.190 262 ALA BBB O 1
ATOM 8919 N N . ASP B 1 282 ? -17.213 -0.701 79.846 1.000 85.100 263 ASP BBB N 1
ATOM 8920 C CA . ASP B 1 282 ? -18.104 -0.632 78.653 1.000 95.610 263 ASP BBB CA 1
ATOM 8921 C C . ASP B 1 282 ? -17.286 -0.998 77.410 1.000 103.530 263 ASP BBB C 1
ATOM 8922 O O . ASP B 1 282 ? -16.479 -0.192 76.944 1.000 102.090 263 ASP BBB O 1
ATOM 8931 N N . PRO B 1 283 ? -17.478 -2.209 76.824 1.000 106.280 264 PRO BBB N 1
ATOM 8932 C CA . PRO B 1 283 ? -16.648 -2.679 75.710 1.000 106.950 264 PRO BBB CA 1
ATOM 8933 C C . PRO B 1 283 ? -16.689 -1.815 74.438 1.000 106.230 264 PRO BBB C 1
ATOM 8934 O O . PRO B 1 283 ? -15.892 -2.063 73.552 1.000 109.360 264 PRO BBB O 1
ATOM 8945 N N . THR B 1 284 ? -17.608 -0.851 74.364 1.000 98.990 265 THR BBB N 1
ATOM 8946 C CA . THR B 1 284 ? -17.794 0.044 73.194 1.000 99.020 265 THR BBB CA 1
ATOM 8947 C C . THR B 1 284 ? -17.315 1.465 73.523 1.000 85.820 265 THR BBB C 1
ATOM 8948 O O . THR B 1 284 ? -17.446 2.325 72.643 1.000 84.990 265 THR BBB O 1
ATOM 8959 N N . ARG B 1 285 ? -16.796 1.709 74.730 1.000 75.830 266 ARG BBB N 1
ATOM 8960 C CA . ARG B 1 285 ? -16.219 3.027 75.123 1.000 76.640 266 ARG BBB CA 1
ATOM 8961 C C . ARG B 1 285 ? -14.734 2.896 75.507 1.000 74.900 266 ARG BBB C 1
ATOM 8962 O O . ARG B 1 285 ? -14.094 3.951 75.719 1.000 75.010 266 ARG BBB O 1
ATOM 8968 N N . VAL B 1 286 ? -14.196 1.671 75.587 1.000 74.980 267 VAL BBB N 1
ATOM 8969 C CA . VAL B 1 286 ? -12.836 1.386 76.143 1.000 68.680 267 VAL BBB CA 1
ATOM 8970 C C . VAL B 1 286 ? -11.774 1.700 75.070 1.000 63.100 267 VAL BBB C 1
ATOM 8971 O O . VAL B 1 286 ? -10.700 2.217 75.443 1.000 60.920 267 VAL BBB O 1
ATOM 8984 N N . GLY B 1 287 ? -12.080 1.462 73.792 1.000 59.390 268 GLY BBB N 1
ATOM 8985 C CA . GLY B 1 287 ? -11.274 1.933 72.644 1.000 60.960 268 GLY BBB CA 1
ATOM 8986 C C . GLY B 1 287 ? -10.781 3.362 72.839 1.000 63.080 268 GLY BBB C 1
ATOM 8987 O O . GLY B 1 287 ? -9.548 3.573 72.818 1.000 61.830 268 GLY BBB O 1
ATOM 8991 N N . ALA B 1 288 ? -11.696 4.310 73.072 1.000 60.220 269 ALA BBB N 1
ATOM 8992 C CA . ALA B 1 288 ? -11.402 5.758 73.226 1.000 65.150 269 ALA BBB CA 1
ATOM 8993 C C . ALA B 1 288 ? -10.729 6.045 74.577 1.000 67.910 269 ALA BBB C 1
ATOM 8994 O O . ALA B 1 288 ? -9.904 6.990 74.630 1.000 68.830 269 ALA BBB O 1
ATOM 9001 N N . VAL B 1 289 ? -11.064 5.282 75.632 1.000 71.600 270 VAL BBB N 1
ATOM 9002 C CA . VAL B 1 289 ? -10.420 5.400 76.983 1.000 69.650 270 VAL BBB CA 1
ATOM 9003 C C . VAL B 1 289 ? -8.939 5.003 76.854 1.000 63.400 270 VAL BBB C 1
ATOM 9004 O O . VAL B 1 289 ? -8.081 5.735 77.388 1.000 60.560 270 VAL BBB O 1
ATOM 9017 N N . VAL B 1 290 ? -8.653 3.892 76.165 1.000 56.000 271 VAL BBB N 1
ATOM 9018 C CA . VAL B 1 290 ? -7.265 3.391 75.923 1.000 56.840 271 VAL BBB CA 1
ATOM 9019 C C . VAL B 1 290 ? -6.463 4.508 75.233 1.000 59.930 271 VAL BBB C 1
ATOM 9020 O O . VAL B 1 290 ? -5.362 4.883 75.745 1.000 54.360 271 VAL BBB O 1
ATOM 9033 N N . GLU B 1 291 ? -7.019 5.071 74.155 1.000 60.830 272 GLU BBB N 1
ATOM 9034 C CA . GLU B 1 291 ? -6.374 6.154 73.370 1.000 57.510 272 GLU BBB CA 1
ATOM 9035 C C . GLU B 1 291 ? -6.006 7.291 74.326 1.000 58.010 272 GLU BBB C 1
ATOM 9036 O O . GLU B 1 291 ? -4.835 7.728 74.311 1.000 60.290 272 GLU BBB O 1
ATOM 9048 N N . GLU B 1 292 ? -6.937 7.694 75.192 1.000 57.450 273 GLU BBB N 1
ATOM 9049 C CA . GLU B 1 292 ? -6.722 8.821 76.139 1.000 61.430 273 GLU BBB CA 1
ATOM 9050 C C . GLU B 1 292 ? -5.740 8.413 77.250 1.000 56.700 273 GLU BBB C 1
ATOM 9051 O O . GLU B 1 292 ? -4.936 9.295 77.668 1.000 59.710 273 GLU BBB O 1
ATOM 9063 N N . ILE B 1 293 ? -5.759 7.156 77.717 1.000 55.290 274 ILE BBB N 1
ATOM 9064 C CA . ILE B 1 293 ? -4.704 6.647 78.658 1.000 57.400 274 ILE BBB CA 1
ATOM 9065 C C . ILE B 1 293 ? -3.335 6.685 77.951 1.000 51.410 274 ILE BBB C 1
ATOM 9066 O O . ILE B 1 293 ? -2.349 7.179 78.556 1.000 49.260 274 ILE BBB O 1
ATOM 9082 N N . LEU B 1 294 ? -3.238 6.160 76.729 1.000 51.550 275 LEU BBB N 1
ATOM 9083 C CA . LEU B 1 294 ? -1.948 6.175 75.990 1.000 51.440 275 LEU BBB CA 1
ATOM 9084 C C . LEU B 1 294 ? -1.424 7.610 75.949 1.000 56.360 275 LEU BBB C 1
ATOM 9085 O O . LEU B 1 294 ? -0.255 7.804 76.362 1.000 59.800 275 LEU BBB O 1
ATOM 9101 N N . ARG B 1 295 ? -2.264 8.570 75.524 1.000 56.160 276 ARG BBB N 1
ATOM 9102 C CA . ARG B 1 295 ? -1.877 10.003 75.387 1.000 57.090 276 ARG BBB CA 1
ATOM 9103 C C . ARG B 1 295 ? -1.398 10.511 76.750 1.000 56.650 276 ARG BBB C 1
ATOM 9104 O O . ARG B 1 295 ? -0.311 11.156 76.801 1.000 52.600 276 ARG BBB O 1
ATOM 9125 N N . HIS B 1 296 ? -2.146 10.173 77.808 1.000 58.470 277 HIS BBB N 1
ATOM 9126 C CA . HIS B 1 296 ? -1.880 10.615 79.203 1.000 63.440 277 HIS BBB CA 1
ATOM 9127 C C . HIS B 1 296 ? -0.567 10.048 79.746 1.000 58.640 277 HIS BBB C 1
ATOM 9128 O O . HIS B 1 296 ? 0.178 10.851 80.327 1.000 57.450 277 HIS BBB O 1
ATOM 9143 N N . THR B 1 297 ? -0.288 8.746 79.577 1.000 55.320 278 THR BBB N 1
ATOM 9144 C CA . THR B 1 297 ? 0.785 8.031 80.333 1.000 59.030 278 THR BBB CA 1
ATOM 9145 C C . THR B 1 297 ? 2.141 8.051 79.610 1.000 61.170 278 THR BBB C 1
ATOM 9146 O O . THR B 1 297 ? 3.174 8.065 80.317 1.000 55.560 278 THR BBB O 1
ATOM 9157 N N . ALA B 1 298 ? 2.162 8.003 78.273 1.000 64.450 279 ALA BBB N 1
ATOM 9158 C CA . ALA B 1 298 ? 3.396 8.004 77.450 1.000 65.870 279 ALA BBB CA 1
ATOM 9159 C C . ALA B 1 298 ? 4.583 7.449 78.259 1.000 65.100 279 ALA BBB C 1
ATOM 9160 O O . ALA B 1 298 ? 5.490 8.224 78.618 1.000 73.460 279 ALA BBB O 1
ATOM 9167 N N . VAL B 1 299 ? 4.599 6.138 78.509 1.000 59.610 280 VAL BBB N 1
ATOM 9168 C CA . VAL B 1 299 ? 5.545 5.476 79.462 1.000 56.980 280 VAL BBB CA 1
ATOM 9169 C C . VAL B 1 299 ? 6.949 5.394 78.852 1.000 54.240 280 VAL BBB C 1
ATOM 9170 O O . VAL B 1 299 ? 7.923 5.305 79.629 1.000 52.940 280 VAL BBB O 1
ATOM 9183 N N . ALA B 1 300 ? 7.057 5.358 77.523 1.000 54.970 281 ALA BBB N 1
ATOM 9184 C CA . ALA B 1 300 ? 8.302 5.679 76.784 1.000 57.720 281 ALA BBB CA 1
ATOM 9185 C C . ALA B 1 300 ? 8.370 7.210 76.716 1.000 64.720 281 ALA BBB C 1
ATOM 9186 O O . ALA B 1 300 ? 7.904 7.774 75.704 1.000 57.880 281 ALA BBB O 1
ATOM 9193 N N . ASP B 1 301 ? 8.842 7.834 77.807 1.000 69.940 282 ASP BBB N 1
ATOM 9194 C CA . ASP B 1 301 ? 8.775 9.296 78.081 1.000 69.550 282 ASP BBB CA 1
ATOM 9195 C C . ASP B 1 301 ? 9.409 10.062 76.917 1.000 64.760 282 ASP BBB C 1
ATOM 9196 O O . ASP B 1 301 ? 8.796 11.035 76.418 1.000 67.730 282 ASP BBB O 1
ATOM 9205 N N . GLY B 1 302 ? 10.616 9.650 76.546 1.000 57.790 283 GLY BBB N 1
ATOM 9206 C CA . GLY B 1 302 ? 11.362 10.212 75.412 1.000 61.750 283 GLY BBB CA 1
ATOM 9207 C C . GLY B 1 302 ? 12.044 9.122 74.618 1.000 59.690 283 GLY BBB C 1
ATOM 9208 O O . GLY B 1 302 ? 12.291 8.042 75.188 1.000 62.910 283 GLY BBB O 1
ATOM 9212 N N . VAL B 1 303 ? 12.337 9.387 73.347 1.000 54.580 284 VAL BBB N 1
ATOM 9213 C CA . VAL B 1 303 ? 13.243 8.527 72.540 1.000 53.440 284 VAL BBB CA 1
ATOM 9214 C C . VAL B 1 303 ? 14.451 9.370 72.103 1.000 55.170 284 VAL BBB C 1
ATOM 9215 O O . VAL B 1 303 ? 14.307 10.610 71.920 1.000 56.210 284 VAL BBB O 1
ATOM 9228 N N . ALA B 1 304 ? 15.614 8.727 72.007 1.000 51.580 285 ALA BBB N 1
ATOM 9229 C CA . ALA B 1 304 ? 16.924 9.350 71.716 1.000 52.310 285 ALA BBB CA 1
ATOM 9230 C C . ALA B 1 304 ? 17.198 9.354 70.205 1.000 52.230 285 ALA BBB C 1
ATOM 9231 O O . ALA B 1 304 ? 16.866 8.373 69.526 1.000 49.750 285 ALA BBB O 1
ATOM 9238 N N . ARG B 1 305 ? 17.832 10.417 69.720 1.000 54.230 286 ARG BBB N 1
ATOM 9239 C CA . ARG B 1 305 ? 18.439 10.522 68.367 1.000 56.380 286 ARG BBB CA 1
ATOM 9240 C C . ARG B 1 305 ? 19.772 11.269 68.530 1.000 58.070 286 ARG BBB C 1
ATOM 9241 O O . ARG B 1 305 ? 19.952 11.905 69.586 1.000 57.330 286 ARG BBB O 1
ATOM 9262 N N . PHE B 1 306 ? 20.664 11.212 67.543 1.000 50.880 287 PHE BBB N 1
ATOM 9263 C CA . PHE B 1 306 ? 21.782 12.180 67.400 1.000 55.050 287 PHE BBB CA 1
ATOM 9264 C C . PHE B 1 306 ? 21.715 12.800 65.995 1.000 57.720 287 PHE BBB C 1
ATOM 9265 O O . PHE B 1 306 ? 21.376 12.081 65.026 1.000 58.910 287 PHE BBB O 1
ATOM 9282 N N . ALA B 1 307 ? 22.055 14.085 65.878 1.000 56.380 288 ALA BBB N 1
ATOM 9283 C CA . ALA B 1 307 ? 22.215 14.793 64.585 1.000 56.460 288 ALA BBB CA 1
ATOM 9284 C C . ALA B 1 307 ? 23.391 14.194 63.812 1.000 55.880 288 ALA BBB C 1
ATOM 9285 O O . ALA B 1 307 ? 24.483 14.083 64.388 1.000 60.370 288 ALA BBB O 1
ATOM 9292 N N . THR B 1 308 ? 23.167 13.795 62.561 1.000 52.210 289 THR BBB N 1
ATOM 9293 C CA . THR B 1 308 ? 24.224 13.347 61.626 1.000 49.930 289 THR BBB CA 1
ATOM 9294 C C . THR B 1 308 ? 24.819 14.570 60.912 1.000 51.330 289 THR BBB C 1
ATOM 9295 O O . THR B 1 308 ? 25.812 14.412 60.206 1.000 53.070 289 THR BBB O 1
ATOM 9306 N N . ARG B 1 309 ? 24.202 15.741 61.039 1.000 52.960 290 ARG BBB N 1
ATOM 9307 C CA . ARG B 1 309 ? 24.610 16.956 60.284 1.000 56.420 290 ARG BBB CA 1
ATOM 9308 C C . ARG B 1 309 ? 24.132 18.182 61.056 1.000 60.290 290 ARG BBB C 1
ATOM 9309 O O . ARG B 1 309 ? 23.317 18.008 61.982 1.000 64.850 290 ARG BBB O 1
ATOM 9330 N N . ASP B 1 310 ? 24.625 19.368 60.696 1.000 57.200 291 ASP BBB N 1
ATOM 9331 C CA . ASP B 1 310 ? 24.168 20.642 61.312 1.000 57.840 291 ASP BBB CA 1
ATOM 9332 C C . ASP B 1 310 ? 22.755 20.901 60.777 1.000 51.530 291 ASP BBB C 1
ATOM 9333 O O . ASP B 1 310 ? 22.559 20.685 59.569 1.000 55.140 291 ASP BBB O 1
ATOM 9342 N N . THR B 1 311 ? 21.812 21.285 61.644 1.000 48.900 292 THR BBB N 1
ATOM 9343 C CA . THR B 1 311 ? 20.429 21.690 61.277 1.000 51.480 292 THR BBB CA 1
ATOM 9344 C C . THR B 1 311 ? 19.899 22.756 62.227 1.000 50.800 292 THR BBB C 1
ATOM 9345 O O . THR B 1 311 ? 20.520 22.981 63.265 1.000 60.430 292 THR BBB O 1
ATOM 9356 N N . GLU B 1 312 ? 18.788 23.370 61.822 1.000 62.570 293 GLU BBB N 1
ATOM 9357 C CA . GLU B 1 312 ? 17.864 24.185 62.649 1.000 71.790 293 GLU BBB CA 1
ATOM 9358 C C . GLU B 1 312 ? 16.667 23.309 63.045 1.000 73.290 293 GLU BBB C 1
ATOM 9359 O O . GLU B 1 312 ? 16.255 22.447 62.243 1.000 78.070 293 GLU BBB O 1
ATOM 9371 N N . VAL B 1 313 ? 16.120 23.536 64.238 1.000 70.270 294 VAL BBB N 1
ATOM 9372 C CA . VAL B 1 313 ? 14.772 23.049 64.646 1.000 67.650 294 VAL BBB CA 1
ATOM 9373 C C . VAL B 1 313 ? 14.110 24.148 65.475 1.000 63.290 294 VAL BBB C 1
ATOM 9374 O O . VAL B 1 313 ? 14.690 24.518 66.507 1.000 59.390 294 VAL BBB O 1
ATOM 9387 N N . ALA B 1 314 ? 12.920 24.594 65.056 1.000 64.670 295 ALA BBB N 1
ATOM 9388 C CA . ALA B 1 314 ? 12.114 25.647 65.718 1.000 68.750 295 ALA BBB CA 1
ATOM 9389 C C . ALA B 1 314 ? 13.030 26.822 66.079 1.000 73.870 295 ALA BBB C 1
ATOM 9390 O O . ALA B 1 314 ? 13.019 27.254 67.246 1.000 82.510 295 ALA BBB O 1
ATOM 9397 N N . GLY B 1 315 ? 13.841 27.269 65.116 1.000 76.270 296 GLY BBB N 1
ATOM 9398 C CA . GLY B 1 315 ? 14.755 28.415 65.261 1.000 78.050 296 GLY BBB CA 1
ATOM 9399 C C . GLY B 1 315 ? 16.070 28.020 65.903 1.000 78.010 296 GLY BBB C 1
ATOM 9400 O O . GLY B 1 315 ? 17.080 28.677 65.608 1.000 81.010 296 GLY BBB O 1
ATOM 9404 N N . VAL B 1 316 ? 16.074 26.990 66.750 1.000 74.300 297 VAL BBB N 1
ATOM 9405 C CA . VAL B 1 316 ? 17.286 26.563 67.512 1.000 76.790 297 VAL BBB CA 1
ATOM 9406 C C . VAL B 1 316 ? 18.263 25.868 66.558 1.000 76.580 297 VAL BBB C 1
ATOM 9407 O O . VAL B 1 316 ? 17.829 24.997 65.782 1.000 87.490 297 VAL BBB O 1
ATOM 9420 N N . ARG B 1 317 ? 19.542 26.232 66.654 1.000 73.540 298 ARG BBB N 1
ATOM 9421 C CA . ARG B 1 317 ? 20.650 25.697 65.825 1.000 73.800 298 ARG BBB CA 1
ATOM 9422 C C . ARG B 1 317 ? 21.157 24.411 66.494 1.000 74.800 298 ARG BBB C 1
ATOM 9423 O O . ARG B 1 317 ? 21.441 24.454 67.706 1.000 69.210 298 ARG BBB O 1
ATOM 9444 N N . ILE B 1 318 ? 21.215 23.301 65.746 1.000 72.610 299 ILE BBB N 1
ATOM 9445 C CA . ILE B 1 318 ? 21.670 21.965 66.243 1.000 69.930 299 ILE BBB CA 1
ATOM 9446 C C . ILE B 1 318 ? 22.875 21.500 65.417 1.000 66.640 299 ILE BBB C 1
ATOM 9447 O O . ILE B 1 318 ? 22.779 21.491 64.175 1.000 72.490 299 ILE BBB O 1
ATOM 9463 N N . ALA B 1 319 ? 23.952 21.094 66.089 1.000 61.020 300 ALA BBB N 1
ATOM 9464 C CA . ALA B 1 319 ? 25.255 20.761 65.476 1.000 59.200 300 ALA BBB CA 1
ATOM 9465 C C . ALA B 1 319 ? 25.390 19.246 65.310 1.000 56.490 300 ALA BBB C 1
ATOM 9466 O O . ALA B 1 319 ? 24.912 18.501 66.185 1.000 59.560 300 ALA BBB O 1
ATOM 9473 N N . ALA B 1 320 ? 26.042 18.819 64.227 1.000 53.390 301 ALA BBB N 1
ATOM 9474 C CA . ALA B 1 320 ? 26.354 17.405 63.942 1.000 60.680 301 ALA BBB CA 1
ATOM 9475 C C . ALA B 1 320 ? 26.940 16.775 65.209 1.000 64.710 301 ALA BBB C 1
ATOM 9476 O O . ALA B 1 320 ? 27.988 17.250 65.660 1.000 75.100 301 ALA BBB O 1
ATOM 9483 N N . GLY B 1 321 ? 26.262 15.782 65.784 1.000 64.120 302 GLY BBB N 1
ATOM 9484 C CA . GLY B 1 321 ? 26.725 15.064 66.989 1.000 62.880 302 GLY BBB CA 1
ATOM 9485 C C . GLY B 1 321 ? 25.828 15.297 68.192 1.000 59.470 302 GLY BBB C 1
ATOM 9486 O O . GLY B 1 321 ? 25.717 14.374 69.009 1.000 63.070 302 GLY BBB O 1
ATOM 9490 N N . ASP B 1 322 ? 25.186 16.464 68.290 1.000 57.930 303 ASP BBB N 1
ATOM 9491 C CA . ASP B 1 322 ? 24.303 16.822 69.435 1.000 66.800 303 ASP BBB CA 1
ATOM 9492 C C . ASP B 1 322 ? 23.252 15.728 69.672 1.000 67.510 303 ASP BBB C 1
ATOM 9493 O O . ASP B 1 322 ? 22.614 15.249 68.715 1.000 68.270 303 ASP BBB O 1
ATOM 9502 N N . ALA B 1 323 ? 23.089 15.341 70.928 1.000 68.460 304 ALA BBB N 1
ATOM 9503 C CA . ALA B 1 323 ? 22.010 14.448 71.382 1.000 65.490 304 ALA BBB CA 1
ATOM 9504 C C . ALA B 1 323 ? 20.689 15.185 71.166 1.000 67.010 304 ALA BBB C 1
ATOM 9505 O O . ALA B 1 323 ? 20.599 16.392 71.515 1.000 68.010 304 ALA BBB O 1
ATOM 9512 N N . VAL B 1 324 ? 19.719 14.491 70.572 1.000 65.670 305 VAL BBB N 1
ATOM 9513 C CA . VAL B 1 324 ? 18.315 14.968 70.407 1.000 64.340 305 VAL BBB CA 1
ATOM 9514 C C . VAL B 1 324 ? 17.382 13.889 70.966 1.000 64.160 305 VAL BBB C 1
ATOM 9515 O O . VAL B 1 324 ? 17.399 12.763 70.431 1.000 61.750 305 VAL BBB O 1
ATOM 9528 N N . VAL B 1 325 ? 16.666 14.228 72.040 1.000 57.370 306 VAL BBB N 1
ATOM 9529 C CA . VAL B 1 325 ? 15.679 13.370 72.748 1.000 57.470 306 VAL BBB CA 1
ATOM 9530 C C . VAL B 1 325 ? 14.293 13.949 72.463 1.000 59.690 306 VAL BBB C 1
ATOM 9531 O O . VAL B 1 325 ? 14.094 15.150 72.698 1.000 58.960 306 VAL BBB O 1
ATOM 9544 N N . VAL B 1 326 ? 13.362 13.127 71.980 1.000 58.050 307 VAL BBB N 1
ATOM 9545 C CA . VAL B 1 326 ? 11.983 13.586 71.654 1.000 56.800 307 VAL BBB CA 1
ATOM 9546 C C . VAL B 1 326 ? 11.080 13.205 72.831 1.000 60.300 307 VAL BBB C 1
ATOM 9547 O O . VAL B 1 326 ? 10.866 11.996 73.014 1.000 65.570 307 VAL BBB O 1
ATOM 9560 N N . ALA B 1 327 ? 10.595 14.198 73.593 1.000 57.650 308 ALA BBB N 1
ATOM 9561 C CA . ALA B 1 327 ? 9.733 14.026 74.790 1.000 54.290 308 ALA BBB CA 1
ATOM 9562 C C . ALA B 1 327 ? 8.303 13.764 74.329 1.000 52.070 308 ALA BBB C 1
ATOM 9563 O O . ALA B 1 327 ? 7.516 14.723 74.181 1.000 52.500 308 ALA BBB O 1
ATOM 9570 N N . LEU B 1 328 ? 7.986 12.499 74.090 1.000 52.160 309 LEU BBB N 1
ATOM 9571 C CA . LEU B 1 328 ? 6.656 12.073 73.583 1.000 55.270 309 LEU BBB CA 1
ATOM 9572 C C . LEU B 1 328 ? 5.578 12.514 74.581 1.000 51.250 309 LEU BBB C 1
ATOM 9573 O O . LEU B 1 328 ? 4.525 12.987 74.128 1.000 51.350 309 LEU BBB O 1
ATOM 9589 N N . SER B 1 329 ? 5.816 12.354 75.889 1.000 56.920 310 SER BBB N 1
ATOM 9590 C CA . SER B 1 329 ? 4.852 12.752 76.957 1.000 60.740 310 SER BBB CA 1
ATOM 9591 C C . SER B 1 329 ? 4.507 14.243 76.814 1.000 61.370 310 SER BBB C 1
ATOM 9592 O O . SER B 1 329 ? 3.318 14.581 76.856 1.000 59.740 310 SER BBB O 1
ATOM 9600 N N . ALA B 1 330 ? 5.525 15.096 76.641 1.000 63.730 311 ALA BBB N 1
ATOM 9601 C CA . ALA B 1 330 ? 5.398 16.569 76.502 1.000 61.930 311 ALA BBB CA 1
ATOM 9602 C C . ALA B 1 330 ? 4.596 16.915 75.244 1.000 60.160 311 ALA BBB C 1
ATOM 9603 O O . ALA B 1 330 ? 3.616 17.665 75.385 1.000 58.630 311 ALA BBB O 1
ATOM 9610 N N . ALA B 1 331 ? 4.991 16.376 74.078 1.000 56.500 312 ALA BBB N 1
ATOM 9611 C CA . ALA B 1 331 ? 4.341 16.594 72.759 1.000 55.950 312 ALA BBB CA 1
ATOM 9612 C C . ALA B 1 331 ? 2.863 16.204 72.847 1.000 55.580 312 ALA BBB C 1
ATOM 9613 O O . ALA B 1 331 ? 2.001 16.909 72.231 1.000 47.540 312 ALA BBB O 1
ATOM 9620 N N . ASN B 1 332 ? 2.584 15.146 73.621 1.000 57.000 313 ASN BBB N 1
ATOM 9621 C CA . ASN B 1 332 ? 1.216 14.626 73.907 1.000 66.320 313 ASN BBB CA 1
ATOM 9622 C C . ASN B 1 332 ? 0.399 15.636 74.741 1.000 64.350 313 ASN BBB C 1
ATOM 9623 O O . ASN B 1 332 ? -0.843 15.512 74.761 1.000 58.350 313 ASN BBB O 1
ATOM 9634 N N . ARG B 1 333 ? 1.055 16.610 75.382 1.000 66.640 314 ARG BBB N 1
ATOM 9635 C CA . ARG B 1 333 ? 0.386 17.670 76.186 1.000 77.580 314 ARG BBB CA 1
ATOM 9636 C C . ARG B 1 333 ? 0.546 19.046 75.512 1.000 80.660 314 ARG BBB C 1
ATOM 9637 O O . ARG B 1 333 ? 0.482 20.066 76.235 1.000 79.850 314 ARG BBB O 1
ATOM 9658 N N . ASP B 1 334 ? 0.686 19.081 74.178 1.000 74.880 315 ASP BBB N 1
ATOM 9659 C CA . ASP B 1 334 ? 0.790 20.335 73.382 1.000 67.720 315 ASP BBB CA 1
ATOM 9660 C C . ASP B 1 334 ? -0.601 20.951 73.298 1.000 64.230 315 ASP BBB C 1
ATOM 9661 O O . ASP B 1 334 ? -1.502 20.350 72.710 1.000 57.690 315 ASP BBB O 1
ATOM 9670 N N . PRO B 1 335 ? -0.812 22.154 73.891 1.000 66.990 316 PRO BBB N 1
ATOM 9671 C CA . PRO B 1 335 ? -2.139 22.780 73.942 1.000 65.150 316 PRO BBB CA 1
ATOM 9672 C C . PRO B 1 335 ? -2.771 23.024 72.559 1.000 60.260 316 PRO BBB C 1
ATOM 9673 O O . PRO B 1 335 ? -3.982 23.043 72.458 1.000 61.510 316 PRO BBB O 1
ATOM 9684 N N . GLY B 1 336 ? -1.945 23.206 71.527 1.000 57.720 317 GLY BBB N 1
ATOM 9685 C CA . GLY B 1 336 ? -2.398 23.401 70.136 1.000 55.300 317 GLY BBB CA 1
ATOM 9686 C C . GLY B 1 336 ? -3.241 22.230 69.647 1.000 54.530 317 GLY BBB C 1
ATOM 9687 O O . GLY B 1 336 ? -4.460 22.349 69.532 1.000 57.290 317 GLY BBB O 1
ATOM 9691 N N . PRO B 1 337 ? -2.620 21.061 69.362 1.000 63.800 318 PRO BBB N 1
ATOM 9692 C CA . PRO B 1 337 ? -3.371 19.872 68.946 1.000 63.550 318 PRO BBB CA 1
ATOM 9693 C C . PRO B 1 337 ? -4.262 19.304 70.061 1.000 63.570 318 PRO BBB C 1
ATOM 9694 O O . PRO B 1 337 ? -5.276 18.708 69.734 1.000 64.350 318 PRO BBB O 1
ATOM 9705 N N . PHE B 1 338 ? -3.904 19.534 71.332 1.000 62.330 319 PHE BBB N 1
ATOM 9706 C CA . PHE B 1 338 ? -4.649 19.035 72.524 1.000 69.830 319 PHE BBB CA 1
ATOM 9707 C C . PHE B 1 338 ? -5.111 20.211 73.390 1.000 78.990 319 PHE BBB C 1
ATOM 9708 O O . PHE B 1 338 ? -4.466 20.561 74.387 1.000 75.830 319 PHE BBB O 1
ATOM 9725 N N . PRO B 1 339 ? -6.251 20.860 73.038 1.000 79.970 320 PRO BBB N 1
ATOM 9726 C CA . PRO B 1 339 ? -6.818 21.929 73.865 1.000 81.530 320 PRO BBB CA 1
ATOM 9727 C C . PRO B 1 339 ? -7.054 21.453 75.310 1.000 88.070 320 PRO BBB C 1
ATOM 9728 O O . PRO B 1 339 ? -7.718 20.441 75.505 1.000 80.720 320 PRO BBB O 1
ATOM 9739 N N . ASP B 1 340 ? -6.496 22.183 76.280 1.000 93.430 321 ASP BBB N 1
ATOM 9740 C CA . ASP B 1 340 ? -6.484 21.813 77.720 1.000 97.090 321 ASP BBB CA 1
ATOM 9741 C C . ASP B 1 340 ? -5.894 20.412 77.830 1.000 94.050 321 ASP BBB C 1
ATOM 9742 O O . ASP B 1 340 ? -6.606 19.456 78.125 1.000 86.030 321 ASP BBB O 1
ATOM 9751 N N . PRO B 1 341 ? -4.571 20.267 77.601 1.000 98.620 322 PRO BBB N 1
ATOM 9752 C CA . PRO B 1 341 ? -3.947 18.953 77.437 1.000 103.400 322 PRO BBB CA 1
ATOM 9753 C C . PRO B 1 341 ? -4.013 18.048 78.679 1.000 102.830 322 PRO BBB C 1
ATOM 9754 O O . PRO B 1 341 ? -4.152 16.846 78.509 1.000 96.590 322 PRO BBB O 1
ATOM 9765 N N . ASP B 1 342 ? -3.930 18.645 79.875 1.000 100.990 323 ASP BBB N 1
ATOM 9766 C CA . ASP B 1 342 ? -3.733 17.939 81.171 1.000 89.920 323 ASP BBB CA 1
ATOM 9767 C C . ASP B 1 342 ? -5.045 17.332 81.680 1.000 85.990 323 ASP BBB C 1
ATOM 9768 O O . ASP B 1 342 ? -4.986 16.653 82.723 1.000 75.740 323 ASP BBB O 1
ATOM 9777 N N . ARG B 1 343 ? -6.174 17.557 80.996 1.000 89.500 324 ARG BBB N 1
ATOM 9778 C CA . ARG B 1 343 ? -7.494 17.006 81.407 1.000 94.010 324 ARG BBB CA 1
ATOM 9779 C C . ARG B 1 343 ? -7.714 15.679 80.679 1.000 95.250 324 ARG BBB C 1
ATOM 9780 O O . ARG B 1 343 ? -7.604 15.652 79.434 1.000 95.210 324 ARG BBB O 1
ATOM 9801 N N . PHE B 1 344 ? -7.999 14.621 81.440 1.000 95.010 325 PHE BBB N 1
ATOM 9802 C CA . PHE B 1 344 ? -8.366 13.282 80.915 1.000 91.070 325 PHE BBB CA 1
ATOM 9803 C C . PHE B 1 344 ? -9.770 13.373 80.321 1.000 81.230 325 PHE BBB C 1
ATOM 9804 O O . PHE B 1 344 ? -10.713 13.548 81.092 1.000 89.350 325 PHE BBB O 1
ATOM 9821 N N . ASP B 1 345 ? -9.891 13.274 78.998 1.000 84.070 326 ASP BBB N 1
ATOM 9822 C CA . ASP B 1 345 ? -11.191 13.328 78.278 1.000 89.200 326 ASP BBB CA 1
ATOM 9823 C C . ASP B 1 345 ? -11.133 12.381 77.082 1.000 92.490 326 ASP BBB C 1
ATOM 9824 O O . ASP B 1 345 ? -10.636 12.742 76.017 1.000 93.980 326 ASP BBB O 1
ATOM 9830 N N . PRO B 1 346 ? -11.612 11.127 77.239 1.000 94.940 327 PRO BBB N 1
ATOM 9831 C CA . PRO B 1 346 ? -11.768 10.201 76.114 1.000 101.360 327 PRO BBB CA 1
ATOM 9832 C C . PRO B 1 346 ? -12.584 10.732 74.923 1.000 99.900 327 PRO BBB C 1
ATOM 9833 O O . PRO B 1 346 ? -12.463 10.172 73.849 1.000 100.100 327 PRO BBB O 1
ATOM 9844 N N . ARG B 1 347 ? -13.401 11.767 75.144 1.000 103.730 328 ARG BBB N 1
ATOM 9845 C CA . ARG B 1 347 ? -14.242 12.435 74.108 1.000 107.250 328 ARG BBB CA 1
ATOM 9846 C C . ARG B 1 347 ? -13.386 12.858 72.897 1.000 102.410 328 ARG BBB C 1
ATOM 9847 O O . ARG B 1 347 ? -13.880 12.719 71.756 1.000 90.480 328 ARG BBB O 1
ATOM 9868 N N . ARG B 1 348 ? -12.150 13.319 73.133 1.000 97.380 329 ARG BBB N 1
ATOM 9869 C CA . ARG B 1 348 ? -11.249 13.990 72.146 1.000 91.850 329 ARG BBB CA 1
ATOM 9870 C C . ARG B 1 348 ? -11.495 13.476 70.716 1.000 88.280 329 ARG BBB C 1
ATOM 9871 O O . ARG B 1 348 ? -11.052 12.356 70.402 1.000 88.240 329 ARG BBB O 1
ATOM 9892 N N . ARG B 1 351 ? -6.817 11.277 67.755 1.000 107.170 332 ARG BBB N 1
ATOM 9893 C CA . ARG B 1 351 ? -6.125 10.091 67.173 1.000 105.800 332 ARG BBB CA 1
ATOM 9894 C C . ARG B 1 351 ? -4.778 10.519 66.567 1.000 98.510 332 ARG BBB C 1
ATOM 9895 O O . ARG B 1 351 ? -4.451 10.064 65.452 1.000 99.290 332 ARG BBB O 1
ATOM 9916 N N . GLN B 1 352 ? -4.010 11.326 67.310 1.000 87.880 333 GLN BBB N 1
ATOM 9917 C CA . GLN B 1 352 ? -2.806 12.042 66.811 1.000 74.000 333 GLN BBB CA 1
ATOM 9918 C C . GLN B 1 352 ? -1.696 12.130 67.875 1.000 58.430 333 GLN BBB C 1
ATOM 9919 O O . GLN B 1 352 ? -0.674 12.750 67.573 1.000 53.530 333 GLN BBB O 1
ATOM 9933 N N . HIS B 1 353 ? -1.842 11.520 69.057 1.000 52.590 334 HIS BBB N 1
ATOM 9934 C CA . HIS B 1 353 ? -0.751 11.425 70.070 1.000 52.910 334 HIS BBB CA 1
ATOM 9935 C C . HIS B 1 353 ? 0.472 10.725 69.441 1.000 50.400 334 HIS BBB C 1
ATOM 9936 O O . HIS B 1 353 ? 0.304 10.075 68.391 1.000 49.390 334 HIS BBB O 1
ATOM 9951 N N . VAL B 1 354 ? 1.644 10.831 70.066 1.000 45.430 335 VAL BBB N 1
ATOM 9952 C CA . VAL B 1 354 ? 2.913 10.199 69.596 1.000 51.630 335 VAL BBB CA 1
ATOM 9953 C C . VAL B 1 354 ? 3.491 9.270 70.686 1.000 52.420 335 VAL BBB C 1
ATOM 9954 O O . VAL B 1 354 ? 4.734 9.105 70.720 1.000 50.430 335 VAL BBB O 1
ATOM 9967 N N . THR B 1 355 ? 2.659 8.653 71.534 1.000 50.950 336 THR BBB N 1
ATOM 9968 C CA . THR B 1 355 ? 3.140 7.709 72.590 1.000 51.900 336 THR BBB CA 1
ATOM 9969 C C . THR B 1 355 ? 3.754 6.486 71.892 1.000 45.330 336 THR BBB C 1
ATOM 9970 O O . THR B 1 355 ? 4.722 5.960 72.438 1.000 54.000 336 THR BBB O 1
ATOM 9981 N N . PHE B 1 356 ? 3.325 6.147 70.669 1.000 46.430 337 PHE BBB N 1
ATOM 9982 C CA . PHE B 1 356 ? 3.893 5.038 69.844 1.000 44.980 337 PHE BBB CA 1
ATOM 9983 C C . PHE B 1 356 ? 4.971 5.543 68.856 1.000 46.980 337 PHE BBB C 1
ATOM 9984 O O . PHE B 1 356 ? 5.373 4.776 67.945 1.000 42.230 337 PHE BBB O 1
ATOM 10001 N N . GLY B 1 357 ? 5.490 6.760 69.053 1.000 41.110 338 GLY BBB N 1
ATOM 10002 C CA . GLY B 1 357 ? 6.452 7.388 68.132 1.000 41.810 338 GLY BBB CA 1
ATOM 10003 C C . GLY B 1 357 ? 5.762 7.806 66.845 1.000 42.370 338 GLY BBB C 1
ATOM 10004 O O . GLY B 1 357 ? 4.550 8.013 66.882 1.000 40.980 338 GLY BBB O 1
ATOM 10008 N N . HIS B 1 358 ? 6.495 7.900 65.735 1.000 45.850 339 HIS BBB N 1
ATOM 10009 C CA . HIS B 1 358 ? 5.990 8.477 64.461 1.000 43.570 339 HIS BBB CA 1
ATOM 10010 C C . HIS B 1 358 ? 7.031 8.250 63.367 1.000 43.690 339 HIS BBB C 1
ATOM 10011 O O . HIS B 1 358 ? 8.242 8.359 63.653 1.000 45.610 339 HIS BBB O 1
ATOM 10026 N N . GLY B 1 359 ? 6.576 7.953 62.157 1.000 48.950 340 GLY BBB N 1
ATOM 10027 C CA . GLY B 1 359 ? 7.455 7.673 61.012 1.000 50.370 340 GLY BBB CA 1
ATOM 10028 C C . GLY B 1 359 ? 7.949 6.233 61.037 1.000 52.770 340 GLY BBB C 1
ATOM 10029 O O . GLY B 1 359 ? 7.233 5.341 61.492 1.000 47.970 340 GLY BBB O 1
ATOM 10033 N N . PRO B 1 360 ? 9.179 5.975 60.541 1.000 57.200 341 PRO BBB N 1
ATOM 10034 C CA . PRO B 1 360 ? 9.604 4.619 60.196 1.000 54.170 341 PRO BBB CA 1
ATOM 10035 C C . PRO B 1 360 ? 10.144 3.771 61.360 1.000 53.730 341 PRO BBB C 1
ATOM 10036 O O . PRO B 1 360 ? 10.451 2.631 61.133 1.000 60.710 341 PRO BBB O 1
ATOM 10047 N N . HIS B 1 361 ? 10.226 4.304 62.579 1.000 51.930 342 HIS BBB N 1
ATOM 10048 C CA . HIS B 1 361 ? 10.436 3.468 63.794 1.000 54.970 342 HIS BBB CA 1
ATOM 10049 C C . HIS B 1 361 ? 9.154 3.399 64.643 1.000 51.300 342 HIS BBB C 1
ATOM 10050 O O . HIS B 1 361 ? 9.229 2.893 65.781 1.000 53.550 342 HIS BBB O 1
ATOM 10065 N N . GLN B 1 362 ? 8.015 3.886 64.137 1.000 48.040 343 GLN BBB N 1
ATOM 10066 C CA . GLN B 1 362 ? 6.731 3.905 64.893 1.000 48.860 343 GLN BBB CA 1
ATOM 10067 C C . GLN B 1 362 ? 6.391 2.468 65.340 1.000 47.150 343 GLN BBB C 1
ATOM 10068 O O . GLN B 1 362 ? 6.526 1.521 64.532 1.000 38.240 343 GLN BBB O 1
ATOM 10082 N N . CYS B 1 363 ? 5.996 2.313 66.605 1.000 48.560 344 CYS BBB N 1
ATOM 10083 C CA . CYS B 1 363 ? 5.766 1.009 67.292 1.000 50.050 344 CYS BBB CA 1
ATOM 10084 C C . CYS B 1 363 ? 5.042 0.005 66.381 1.000 45.230 344 CYS BBB C 1
ATOM 10085 O O . CYS B 1 363 ? 3.884 0.260 66.036 1.000 44.700 344 CYS BBB O 1
ATOM 10093 N N . ILE B 1 364 ? 5.695 -1.106 66.029 1.000 47.390 345 ILE BBB N 1
ATOM 10094 C CA . ILE B 1 364 ? 5.106 -2.208 65.202 1.000 52.270 345 ILE BBB CA 1
ATOM 10095 C C . ILE B 1 364 ? 4.033 -2.923 66.033 1.000 48.920 345 ILE BBB C 1
ATOM 10096 O O . ILE B 1 364 ? 3.112 -3.510 65.433 1.000 47.770 345 ILE BBB O 1
ATOM 10112 N N . GLY B 1 365 ? 4.130 -2.856 67.365 1.000 47.380 346 GLY BBB N 1
ATOM 10113 C CA . GLY B 1 365 ? 3.267 -3.635 68.283 1.000 48.490 346 GLY BBB CA 1
ATOM 10114 C C . GLY B 1 365 ? 2.024 -2.892 68.740 1.000 44.700 346 GLY BBB C 1
ATOM 10115 O O . GLY B 1 365 ? 1.316 -3.441 69.607 1.000 45.890 346 GLY BBB O 1
ATOM 10119 N N . ALA B 1 366 ? 1.754 -1.699 68.195 1.000 44.730 347 ALA BBB N 1
ATOM 10120 C CA . ALA B 1 366 ? 0.744 -0.741 68.710 1.000 49.240 347 ALA BBB CA 1
ATOM 10121 C C . ALA B 1 366 ? -0.638 -1.395 68.773 1.000 52.050 347 ALA BBB C 1
ATOM 10122 O O . ALA B 1 366 ? -1.335 -1.238 69.806 1.000 51.090 347 ALA BBB O 1
ATOM 10129 N N . ASN B 1 367 ? -1.048 -2.083 67.710 1.000 50.740 348 ASN BBB N 1
ATOM 10130 C CA . ASN B 1 367 ? -2.387 -2.724 67.669 1.000 51.420 348 ASN BBB CA 1
ATOM 10131 C C . ASN B 1 367 ? -2.463 -3.855 68.718 1.000 48.440 348 ASN BBB C 1
ATOM 10132 O O . ASN B 1 367 ? -3.523 -3.936 69.415 1.000 52.350 348 ASN BBB O 1
ATOM 10143 N N . LEU B 1 368 ? -1.412 -4.668 68.872 1.000 41.570 349 LEU BBB N 1
ATOM 10144 C CA . LEU B 1 368 ? -1.353 -5.723 69.926 1.000 45.900 349 LEU BBB CA 1
ATOM 10145 C C . LEU B 1 368 ? -1.531 -5.065 71.308 1.000 47.060 349 LEU BBB C 1
ATOM 10146 O O . LEU B 1 368 ? -2.409 -5.500 72.057 1.000 41.280 349 LEU BBB O 1
ATOM 10162 N N . ALA B 1 369 ? -0.770 -4.003 71.582 1.000 49.200 350 ALA BBB N 1
ATOM 10163 C CA . ALA B 1 369 ? -0.770 -3.264 72.861 1.000 49.940 350 ALA BBB CA 1
ATOM 10164 C C . ALA B 1 369 ? -2.172 -2.710 73.146 1.000 51.600 350 ALA BBB C 1
ATOM 10165 O O . AL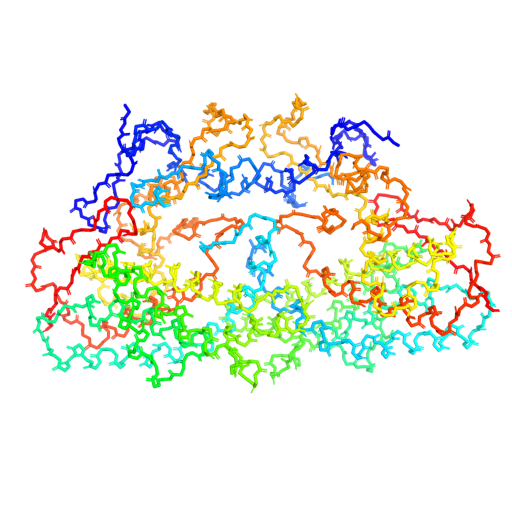A B 1 369 ? -2.598 -2.809 74.307 1.000 45.640 350 ALA BBB O 1
ATOM 10172 N N . ARG B 1 370 ? -2.870 -2.184 72.133 1.000 49.970 351 ARG BBB N 1
ATOM 10173 C CA . ARG B 1 370 ? -4.225 -1.584 72.283 1.000 52.840 351 ARG BBB CA 1
ATOM 10174 C C . ARG B 1 370 ? -5.234 -2.664 72.684 1.000 51.210 351 ARG BBB C 1
ATOM 10175 O O . ARG B 1 370 ? -6.016 -2.429 73.626 1.000 46.520 351 ARG BBB O 1
ATOM 10196 N N . ALA B 1 371 ? -5.237 -3.781 71.955 1.000 50.950 352 ALA BBB N 1
ATOM 10197 C CA . ALA B 1 371 ? -6.084 -4.969 72.217 1.000 51.750 352 ALA BBB CA 1
ATOM 10198 C C . ALA B 1 371 ? -5.866 -5.458 73.659 1.000 53.810 352 ALA BBB C 1
ATOM 10199 O O . ALA B 1 371 ? -6.867 -5.659 74.366 1.000 55.310 352 ALA BBB O 1
ATOM 10206 N N . GLU B 1 372 ? -4.604 -5.648 74.064 1.000 47.310 353 GLU BBB N 1
ATOM 10207 C CA . GLU B 1 372 ? -4.222 -6.099 75.425 1.000 50.710 353 GLU BBB CA 1
ATOM 10208 C C . GLU B 1 372 ? -4.807 -5.127 76.453 1.000 50.040 353 GLU BBB C 1
ATOM 10209 O O . GLU B 1 372 ? -5.406 -5.585 77.439 1.000 46.100 353 GLU BBB O 1
ATOM 10221 N N . LEU B 1 373 ? -4.596 -3.828 76.233 1.000 50.910 354 LEU BBB N 1
ATOM 10222 C CA . LEU B 1 373 ? -5.059 -2.759 77.149 1.000 54.260 354 LEU BBB CA 1
ATOM 10223 C C . LEU B 1 373 ? -6.595 -2.752 77.202 1.000 53.740 354 LEU BBB C 1
ATOM 10224 O O . LEU B 1 373 ? -7.141 -2.600 78.314 1.000 54.380 354 LEU BBB O 1
ATOM 10240 N N . GLU B 1 374 ? -7.270 -2.907 76.062 1.000 53.870 355 GLU BBB N 1
ATOM 10241 C CA . GLU B 1 374 ? -8.760 -2.827 75.979 1.000 57.650 355 GLU BBB CA 1
ATOM 10242 C C . GLU B 1 374 ? -9.341 -4.000 76.765 1.000 52.880 355 GLU BBB C 1
ATOM 10243 O O . GLU B 1 374 ? -10.212 -3.778 77.613 1.000 56.120 355 GLU BBB O 1
ATOM 10255 N N . ILE B 1 375 ? -8.848 -5.205 76.491 1.000 50.400 356 ILE BBB N 1
ATOM 10256 C CA . ILE B 1 375 ? -9.352 -6.460 77.116 1.000 50.690 356 ILE BBB CA 1
ATOM 10257 C C . ILE B 1 375 ? -9.061 -6.416 78.624 1.000 53.750 356 ILE BBB C 1
ATOM 10258 O O . ILE B 1 375 ? -10.004 -6.615 79.405 1.000 55.270 356 ILE BBB O 1
ATOM 10274 N N . ALA B 1 376 ? -7.816 -6.115 79.007 1.000 51.180 357 ALA BBB N 1
ATOM 10275 C CA . ALA B 1 376 ? -7.334 -6.132 80.404 1.000 49.440 357 ALA BBB CA 1
ATOM 10276 C C . ALA B 1 376 ? -8.209 -5.212 81.266 1.000 54.250 357 ALA BBB C 1
ATOM 10277 O O . ALA B 1 376 ? -8.757 -5.702 82.284 1.000 46.190 357 ALA BBB O 1
ATOM 10284 N N . LEU B 1 377 ? -8.359 -3.945 80.848 1.000 55.330 358 LEU BBB N 1
ATOM 10285 C CA . LEU B 1 377 ? -9.109 -2.892 81.587 1.000 58.170 358 LEU BBB CA 1
ATOM 10286 C C . LEU B 1 377 ? -10.599 -3.257 81.644 1.000 58.400 358 LEU BBB C 1
ATOM 10287 O O . LEU B 1 377 ? -11.205 -3.094 82.722 1.000 63.760 358 LEU BBB O 1
ATOM 10303 N N . SER B 1 378 ? -11.154 -3.750 80.535 1.000 56.910 359 SER BBB N 1
ATOM 10304 C CA . SER B 1 378 ? -12.582 -4.125 80.388 1.000 60.600 359 SER BBB CA 1
ATOM 10305 C C . SER B 1 378 ? -12.910 -5.305 81.315 1.000 64.590 359 SER BBB C 1
ATOM 10306 O O . SER B 1 378 ? -13.877 -5.187 82.090 1.000 63.060 359 SER BBB O 1
ATOM 10314 N N . ARG B 1 379 ? -12.124 -6.383 81.240 1.000 60.980 360 ARG BBB N 1
ATOM 10315 C CA . ARG B 1 379 ? -12.296 -7.614 82.056 1.000 64.270 360 ARG BBB CA 1
ATOM 10316 C C . ARG B 1 379 ? -12.064 -7.328 83.547 1.000 67.080 360 ARG BBB C 1
ATOM 10317 O O . ARG B 1 379 ? -12.761 -7.942 84.372 1.000 65.910 360 ARG BBB O 1
ATOM 10338 N N . LEU B 1 380 ? -11.107 -6.463 83.876 1.000 62.590 361 LEU BBB N 1
ATOM 10339 C CA . LEU B 1 380 ? -10.792 -6.076 85.271 1.000 60.220 361 LEU BBB CA 1
ATOM 10340 C C . LEU B 1 380 ? -11.994 -5.349 85.885 1.000 66.160 361 LEU BBB C 1
ATOM 10341 O O . LEU B 1 380 ? -12.422 -5.745 86.989 1.000 58.170 361 LEU BBB O 1
ATOM 10357 N N . PHE B 1 381 ? -12.480 -4.291 85.225 1.000 70.020 362 PHE BBB N 1
ATOM 10358 C CA . PHE B 1 381 ? -13.473 -3.338 85.795 1.000 69.520 362 PHE BBB CA 1
ATOM 10359 C C . PHE B 1 381 ? -14.889 -3.923 85.713 1.000 69.660 362 PHE BBB C 1
ATOM 10360 O O . PHE B 1 381 ? -15.717 -3.539 86.562 1.000 74.860 362 PHE BBB O 1
ATOM 10377 N N . THR B 1 382 ? -15.156 -4.832 84.768 1.000 67.990 363 THR BBB N 1
ATOM 10378 C CA . THR B 1 382 ? -16.425 -5.609 84.724 1.000 70.200 363 THR BBB CA 1
ATOM 10379 C C . THR B 1 382 ? -16.449 -6.581 85.910 1.000 74.540 363 THR BBB C 1
ATOM 10380 O O . THR B 1 382 ? -17.427 -6.534 86.668 1.000 74.150 363 THR BBB O 1
ATOM 10391 N N . ARG B 1 383 ? -15.396 -7.392 86.079 1.000 77.540 364 ARG BBB N 1
ATOM 10392 C CA . ARG B 1 383 ? -15.243 -8.380 87.187 1.000 71.190 364 ARG BBB CA 1
ATOM 10393 C C . ARG B 1 383 ? -15.218 -7.687 88.556 1.000 73.500 364 ARG BBB C 1
ATOM 10394 O O . ARG B 1 383 ? -15.915 -8.171 89.464 1.000 74.950 364 ARG BBB O 1
ATOM 10415 N N . LEU B 1 384 ? -14.428 -6.617 88.707 1.000 69.060 365 LEU BBB N 1
ATOM 10416 C CA . LEU B 1 384 ? -14.272 -5.856 89.980 1.000 68.030 365 LEU BBB CA 1
ATOM 10417 C C . LEU B 1 384 ? -14.720 -4.405 89.794 1.000 66.920 365 LEU BBB C 1
ATOM 10418 O O . LEU B 1 384 ? -13.871 -3.518 89.734 1.000 73.530 365 LEU BBB O 1
ATOM 10434 N N . PRO B 1 385 ? -16.049 -4.111 89.706 1.000 70.780 366 PRO BBB N 1
ATOM 10435 C CA . PRO B 1 385 ? -16.553 -2.731 89.647 1.000 67.070 366 PRO BBB CA 1
ATOM 10436 C C . PRO B 1 385 ? -16.232 -1.870 90.876 1.000 69.360 366 PRO BBB C 1
ATOM 10437 O O . PRO B 1 385 ? -15.999 -0.683 90.707 1.000 66.800 366 PRO BBB O 1
ATOM 10448 N N . THR B 1 386 ? -16.187 -2.482 92.064 1.000 72.800 367 THR BBB N 1
ATOM 10449 C CA . THR B 1 386 ? -15.934 -1.789 93.359 1.000 71.870 367 THR BBB CA 1
ATOM 10450 C C . THR B 1 386 ? -14.427 -1.600 93.597 1.000 75.360 367 THR BBB C 1
ATOM 10451 O O . THR B 1 386 ? -14.080 -1.105 94.694 1.000 75.180 367 THR BBB O 1
ATOM 10462 N N . LEU B 1 387 ? -13.567 -1.932 92.621 1.000 69.680 368 LEU BBB N 1
ATOM 10463 C CA . LEU B 1 387 ? -12.085 -1.784 92.733 1.000 70.810 368 LEU BBB CA 1
ATOM 10464 C C . LEU B 1 387 ? -11.723 -0.397 93.298 1.000 68.120 368 LEU BBB C 1
ATOM 10465 O O . LEU B 1 387 ? -12.304 0.602 92.829 1.000 68.520 368 LEU BBB O 1
ATOM 10481 N N . ALA B 1 388 ? -10.774 -0.338 94.241 1.000 68.390 369 ALA BBB N 1
ATOM 10482 C CA . ALA B 1 388 ? -10.260 0.903 94.879 1.000 70.030 369 ALA BBB CA 1
ATOM 10483 C C . ALA B 1 388 ? -8.753 0.787 95.144 1.000 71.730 369 ALA BBB C 1
ATOM 10484 O O . ALA B 1 388 ? -8.284 -0.339 95.368 1.000 78.510 369 ALA BBB O 1
ATOM 10491 N N . LEU B 1 389 ? -8.025 1.909 95.154 1.000 71.700 370 LEU BBB N 1
ATOM 10492 C CA . LEU B 1 389 ? -6.622 1.953 95.657 1.000 79.530 370 LEU BBB CA 1
ATOM 10493 C C . LEU B 1 389 ? -6.642 1.588 97.147 1.000 84.530 370 LEU BBB C 1
ATOM 10494 O O . LEU B 1 389 ? -7.673 1.855 97.797 1.000 86.040 370 LEU BBB O 1
ATOM 10510 N N . ALA B 1 390 ? -5.567 0.971 97.655 1.000 88.390 371 ALA BBB N 1
ATOM 10511 C CA . ALA B 1 390 ? -5.412 0.571 99.077 1.000 88.900 371 ALA BBB CA 1
ATOM 10512 C C . ALA B 1 390 ? -4.488 1.557 99.803 1.000 93.540 371 ALA BBB C 1
ATOM 10513 O O . ALA B 1 390 ? -4.649 1.709 101.025 1.000 103.090 371 ALA BBB O 1
ATOM 10520 N N . VAL B 1 391 ? -3.544 2.177 99.085 1.000 100.340 372 VAL BBB N 1
ATOM 10521 C CA . VAL B 1 391 ? -2.752 3.356 99.554 1.000 107.600 372 VAL BBB CA 1
ATOM 10522 C C . VAL B 1 391 ? -3.090 4.521 98.624 1.000 109.440 372 VAL BBB C 1
ATOM 10523 O O . VAL B 1 391 ? -3.401 4.296 97.453 1.000 109.220 372 VAL BBB O 1
ATOM 10536 N N . PRO B 1 392 ? -3.055 5.789 99.106 1.000 107.240 373 PRO BBB N 1
ATOM 10537 C CA . PRO B 1 392 ? -3.391 6.942 98.269 1.000 104.820 373 PRO BBB CA 1
ATOM 10538 C C . PRO B 1 392 ? -2.395 7.129 97.111 1.000 106.810 373 PRO BBB C 1
ATOM 10539 O O . PRO B 1 392 ? -1.193 6.926 97.335 1.000 88.300 373 PRO BBB O 1
ATOM 10550 N N . VAL B 1 393 ? -2.921 7.471 95.922 1.000 104.360 374 VAL BBB N 1
ATOM 10551 C CA . VAL B 1 393 ? -2.158 7.815 94.677 1.000 107.160 374 VAL BBB CA 1
ATOM 10552 C C . VAL B 1 393 ? -0.907 8.623 95.065 1.000 111.750 374 VAL BBB C 1
ATOM 10553 O O . VAL B 1 393 ? 0.198 8.292 94.561 1.000 95.630 374 VAL BBB O 1
ATOM 10566 N N . GLU B 1 394 ? -1.096 9.613 95.952 1.000 116.070 375 GLU BBB N 1
ATOM 10567 C CA . GLU B 1 394 ? -0.092 10.599 96.454 1.000 118.370 375 GLU BBB CA 1
ATOM 10568 C C . GLU B 1 394 ? 1.295 9.964 96.668 1.000 122.120 375 GLU BBB C 1
ATOM 10569 O O . GLU B 1 394 ? 2.284 10.600 96.249 1.000 122.800 375 GLU BBB O 1
ATOM 10581 N N . GLU B 1 395 ? 1.387 8.786 97.298 1.000 124.380 376 GLU BBB N 1
ATOM 10582 C CA . GLU B 1 395 ? 2.687 8.119 97.612 1.000 123.440 376 GLU BBB CA 1
ATOM 10583 C C . GLU B 1 395 ? 2.645 6.658 97.140 1.000 116.580 376 GLU BBB C 1
ATOM 10584 O O . GLU B 1 395 ? 2.677 5.758 97.993 1.000 109.070 376 GLU BBB O 1
ATOM 10596 N N . LEU B 1 396 ? 2.612 6.443 95.820 1.000 114.160 377 LEU BBB N 1
ATOM 10597 C CA . LEU B 1 396 ? 2.646 5.094 95.188 1.000 114.160 377 LEU BBB CA 1
ATOM 10598 C C . LEU B 1 396 ? 4.060 4.786 94.675 1.000 113.330 377 LEU BBB C 1
ATOM 10599 O O . LEU B 1 396 ? 4.703 5.699 94.119 1.000 101.840 377 LEU BBB O 1
ATOM 10615 N N . GLY B 1 397 ? 4.495 3.530 94.847 1.000 124.200 378 GLY BBB N 1
ATOM 10616 C CA . GLY B 1 397 ? 5.810 2.990 94.440 1.000 128.480 378 GLY BBB CA 1
ATOM 10617 C C . GLY B 1 397 ? 6.672 4.000 93.700 1.000 128.320 378 GLY BBB C 1
ATOM 10618 O O . GLY B 1 397 ? 7.470 4.680 94.367 1.000 144.320 378 GLY BBB O 1
ATOM 10622 N N . GLY B 1 398 ? 6.514 4.102 92.375 1.000 117.200 379 GLY BBB N 1
ATOM 10623 C CA . GLY B 1 398 ? 7.407 4.876 91.487 1.000 113.010 379 GLY BBB CA 1
ATOM 10624 C C . GLY B 1 398 ? 8.574 4.026 91.006 1.000 112.480 379 GLY BBB C 1
ATOM 10625 O O . GLY B 1 398 ? 9.070 3.207 91.806 1.000 106.380 379 GLY BBB O 1
ATOM 10629 N N . LYS B 1 399 ? 9.006 4.218 89.752 1.000 109.500 380 LYS BBB N 1
ATOM 10630 C CA . LYS B 1 399 ? 9.934 3.308 89.020 1.000 109.070 380 LYS BBB CA 1
ATOM 10631 C C . LYS B 1 399 ? 11.304 3.976 88.840 1.000 114.170 380 LYS BBB C 1
ATOM 10632 O O . LYS B 1 399 ? 11.507 5.069 89.407 1.000 114.570 380 LYS BBB O 1
ATOM 10651 N N . GLU B 1 400 ? 12.208 3.322 88.097 1.000 119.590 381 GLU BBB N 1
ATOM 10652 C CA . GLU B 1 400 ? 13.572 3.824 87.767 1.000 122.710 381 GLU BBB CA 1
ATOM 10653 C C . GLU B 1 400 ? 13.479 4.765 86.553 1.000 124.230 381 GLU BBB C 1
ATOM 10654 O O . GLU B 1 400 ? 13.111 4.279 85.453 1.000 109.720 381 GLU BBB O 1
ATOM 10666 N N . ALA B 1 401 ? 13.792 6.056 86.761 1.000 123.360 382 ALA BBB N 1
ATOM 10667 C CA . ALA B 1 401 ? 13.760 7.148 85.754 1.000 117.640 382 ALA BBB CA 1
ATOM 10668 C C . ALA B 1 401 ? 14.891 6.956 84.734 1.000 116.260 382 ALA BBB C 1
ATOM 10669 O O . ALA B 1 401 ? 15.950 6.412 85.114 1.000 120.430 382 ALA BBB O 1
ATOM 10676 N N . GLY B 1 402 ? 14.666 7.391 83.488 1.000 110.840 383 GLY BBB N 1
ATOM 10677 C CA . GLY B 1 402 ? 15.599 7.220 82.355 1.000 110.360 383 GLY BBB CA 1
ATOM 10678 C C . GLY B 1 402 ? 15.254 6.010 81.496 1.000 108.940 383 GLY BBB C 1
ATOM 10679 O O . GLY B 1 402 ? 15.924 5.824 80.455 1.000 102.260 383 GLY BBB O 1
ATOM 10683 N N . GLY B 1 403 ? 14.262 5.212 81.916 1.000 102.520 384 GLY BBB N 1
ATOM 10684 C CA . GLY B 1 403 ? 13.719 4.064 81.161 1.000 97.650 384 GLY BBB CA 1
ATOM 10685 C C . GLY B 1 403 ? 12.223 4.208 80.915 1.000 95.470 384 GLY BBB C 1
ATOM 10686 O O . GLY B 1 403 ? 11.784 5.307 80.493 1.000 98.410 384 GLY BBB O 1
ATOM 10690 N N . VAL B 1 404 ? 11.464 3.136 81.160 1.000 88.100 385 VAL BBB N 1
ATOM 10691 C CA . VAL B 1 404 ? 9.978 3.086 81.010 1.000 79.460 385 VAL BBB CA 1
ATOM 10692 C C . VAL B 1 404 ? 9.348 3.592 82.313 1.000 75.750 385 VAL BBB C 1
ATOM 10693 O O . VAL B 1 404 ? 9.626 2.987 83.371 1.000 68.470 385 VAL BBB O 1
ATOM 10706 N N . GLN B 1 405 ? 8.525 4.644 82.242 1.000 77.250 386 GLN BBB N 1
ATOM 10707 C CA . GLN B 1 405 ? 7.834 5.224 83.429 1.000 81.710 386 GLN BBB CA 1
ATOM 10708 C C . GLN B 1 405 ? 6.699 4.268 83.805 1.000 80.880 386 GLN BBB C 1
ATOM 10709 O O . GLN B 1 405 ? 6.168 3.614 82.883 1.000 81.770 386 GLN BBB O 1
ATOM 10723 N N . GLY B 1 406 ? 6.369 4.189 85.099 1.000 74.160 387 GLY BBB N 1
ATOM 10724 C CA . GLY B 1 406 ? 5.245 3.404 85.645 1.000 71.780 387 GLY BBB CA 1
ATOM 10725 C C . GLY B 1 406 ? 5.216 3.492 87.157 1.000 73.750 387 GLY BBB C 1
ATOM 10726 O O . GLY B 1 406 ? 5.917 4.354 87.699 1.000 73.450 387 GLY BBB O 1
ATOM 10730 N N . VAL B 1 407 ? 4.428 2.634 87.811 1.000 83.160 388 VAL BBB N 1
ATOM 10731 C CA . VAL B 1 407 ? 4.460 2.412 89.290 1.000 80.110 388 VAL BBB CA 1
ATOM 10732 C C . VAL B 1 407 ? 5.182 1.087 89.560 1.000 82.840 388 VAL BBB C 1
ATOM 10733 O O . VAL B 1 407 ? 5.206 0.223 88.662 1.000 85.950 388 VAL BBB O 1
ATOM 10746 N N . GLN B 1 408 ? 5.761 0.937 90.750 1.000 82.190 389 GLN BBB N 1
ATOM 10747 C CA . GLN B 1 408 ? 6.422 -0.321 91.185 1.000 86.560 389 GLN BBB CA 1
ATOM 10748 C C . GLN B 1 408 ? 5.385 -1.256 91.830 1.000 75.340 389 GLN BBB C 1
ATOM 10749 O O . GLN B 1 408 ? 5.603 -2.481 91.783 1.000 67.420 389 GLN BBB O 1
ATOM 10763 N N . ARG B 1 409 ? 4.332 -0.681 92.428 1.000 70.630 390 ARG BBB N 1
ATOM 10764 C CA . ARG B 1 409 ? 3.230 -1.384 93.140 1.000 75.040 390 ARG BBB CA 1
ATOM 10765 C C . ARG B 1 409 ? 1.909 -0.664 92.841 1.000 67.740 390 ARG BBB C 1
ATOM 10766 O O . ARG B 1 409 ? 1.950 0.540 92.548 1.000 60.390 390 ARG BBB O 1
ATOM 10787 N N . LEU B 1 410 ? 0.793 -1.390 92.919 1.000 62.420 391 LEU BBB N 1
ATOM 10788 C CA . LEU B 1 410 ? -0.591 -0.861 92.827 1.000 62.940 391 LEU BBB CA 1
ATOM 10789 C C . LEU B 1 410 ? -1.493 -1.704 93.728 1.000 59.570 391 LEU BBB C 1
ATOM 10790 O O . LEU B 1 410 ? -2.222 -2.565 93.260 1.000 62.320 391 LEU BBB O 1
ATOM 10806 N N . PRO B 1 411 ? -1.436 -1.520 95.062 1.000 63.390 392 PRO BBB N 1
ATOM 10807 C CA . PRO B 1 411 ? -2.369 -2.184 95.978 1.000 64.860 392 PRO BBB CA 1
ATOM 10808 C C . PRO B 1 411 ? -3.850 -1.827 95.775 1.000 62.460 392 PRO BBB C 1
ATOM 10809 O O . PRO B 1 411 ? -4.159 -0.652 95.755 1.000 67.470 392 PRO BBB O 1
ATOM 10820 N N . VAL B 1 412 ? -4.729 -2.828 95.676 1.000 58.680 393 VAL BBB N 1
ATOM 10821 C CA . VAL B 1 412 ? -6.180 -2.625 95.386 1.000 62.840 393 VAL BBB CA 1
ATOM 10822 C C . VAL B 1 412 ? -7.045 -3.413 96.376 1.000 62.630 393 VAL BBB C 1
ATOM 10823 O O . VAL B 1 412 ? -6.557 -4.394 96.935 1.000 60.420 393 VAL BBB O 1
ATOM 10836 N N . THR B 1 413 ? -8.304 -2.985 96.513 1.000 67.500 394 THR BBB N 1
ATOM 10837 C CA . THR B 1 413 ? -9.394 -3.588 97.329 1.000 73.020 394 THR BBB CA 1
ATOM 10838 C C . THR B 1 413 ? -10.641 -3.645 96.444 1.000 73.320 394 THR BBB C 1
ATOM 10839 O O . THR B 1 413 ? -10.583 -3.044 95.356 1.000 73.720 394 THR BBB O 1
ATOM 10850 N N . TRP B 1 414 ? -11.719 -4.316 96.871 1.000 70.620 395 TRP BBB N 1
ATOM 10851 C CA . TRP B 1 414 ? -13.021 -4.289 96.148 1.000 69.410 395 TRP BBB CA 1
ATOM 10852 C C . TRP B 1 414 ? -14.169 -4.790 97.039 1.000 69.600 395 TRP BBB C 1
ATOM 10853 O O . TRP B 1 414 ? -13.978 -4.981 98.234 1.000 71.620 395 TRP BBB O 1
#

Nearest PDB structures (foldseek):
  7qan-assembly1_AAA  TM=1.003E+00  e=1.220E-62  Micromonospora maris AB-18-032
  7qan-assembly2_BBB  TM=9.921E-01  e=1.273E-49  Micromonospora maris AB-18-032
  6b11-assembly2_B  TM=8.735E-01  e=5.939E-29  Streptomyces fradiae
  7shi-assembly2_B  TM=8.475E-01  e=4.526E-23  Streptomyces nodosus
  1ued-assembly2_B  TM=8.909E-01  e=1.188E-21  Amycolatopsis orientalis

Sequence (724 aa):
SPQYPQRRACPYRPAGGYERPVTRVRLYDGRPAWLVTGHETARQVLLDAATFSSDRQHPAFPALAARFEAIGMDPPEHTAQRRMLISGFTAKRVATLRPAITEIVDSLLDEVVRRGPGVDLVATFTLPVPSVVICRLLGVPYADHEFFEHQSRRIAAGTSTAAESADAFGQLKRYLLGLIETKGRGGEDMLDVLVDEQVATGTVTTPDLVDLALLLLVAGHETTASTLALGVALLLEQDGGAVAADPTRVGAVVEEILRHTAVADGVARFATRDTEVAGVRIAAGDAVVVALSAANRDPGPFPDPDRFDPRRGGRQHVTFGHGPHQCIGANLARAELEIALSRLFTRLPTLALAVPVEELGGKEAGGVQGVQRLPVTWGYERPVTRVRLYDGRPAWLVTGHETARQVLLDAATFSSDRQHPAFPEHTAQRRMLISGFTAKRVATLRPAITEIVDSLLDEVVRRGPGVDLVATFTLPVPSVVICRLLGVPYADHEFFEHQSRRIAAGTSTAAESADAFGQLKRYLLGLIETKGRGGEDMLDVLVDEQVATGTVTTPDLVDLALLLLVAGHETTASTLALGVALLLEQDGGAVAADPTRVGAVVEEILRHTAVADGVARFATRDTEVAGVRIAAGDAVVVALSAANRDPGPFPDPDRFDPRRRQHVTFGHGPHQCIGANLARAELEIALSRLFTRLPTLALAVPVEELGGKEAGGVQGVQRLPVTW

Secondary structure (P-SEA, 3-state):
cccccccccccccccccccccccccccccbbbbbbbccaaaaaaaaacccccccccccccccccccccccccccccaaaaaaaaaaaaccaaaaaaaaaaaaaaaaaaaaaaaaaccccccccccaaaaaaaaaaaaacccccaaaaaaaaaaaaccccccaaaaaaaaaaaaaaaaaaaaacccccccaaaaaaaaaaacccccaaaaaaaaaaaaaaccaaaaaaaaaaaaaaaaacccccccccccaaaaaaaaaaacccccbbbbbbccccccccccccccbbbbbaaaaaaacccccccccccccccccccccccccccccccaaaaaaaaaaaaaaaaaaaccccccccccccccccccccccccccccccc/ccccccccccccccbbbbbbccaaaaaaaaaccccccccccccccccaaaaaaaacccccaaaaaaaaaaaaaaaaaaaaaaaaaccccccccccaaaaaaaaaaaaacccccaaaaaaaaaaaaacccccaaaaaaaaaaaaaaaaaaaaacccccccaaaaaaaaaaacccccaaaaaaaaaaaaaaccaaaaaaaaaaaaaaaacccccccccccaaaaaaaaaaaacccccbbbbbbcccccccccccccbbbbbbaaaaaaacccccccccccccccccccccccccccccaaaaaaaaaaaaaaaaaaaccccccccccccccccccccccccccccccc

B-factor: mean 55.76, std 20.9, range [23.75, 144.32]

Solvent-accessible surface area: 30236 Å² total; per-residue (Å²): 80,65,85,5,18,83,128,10,116,15,7,2,126,16,31,54,87,24,132,89,55,16,24,80,0,101,0,80,88,37,67,63,0,39,0,0,0,2,2,143,18,0,50,32,0,4,46,1,15,17,1,1,16,30,36,144,152,80,130,18,26,2,15,28,15,65,81,100,105,132,105,45,48,37,68,124,71,15,42,58,17,34,47,19,2,10,18,4,6,16,19,107,32,9,40,80,1,87,87,15,0,40,126,18,0,38,64,31,0,81,55,0,66,166,152,11,78,49,14,41,0,14,40,15,0,1,12,4,1,0,0,16,0,5,0,79,2,0,10,5,59,189,94,42,23,147,60,0,21,92,12,1,70,54,47,5,22,44,115,34,80,95,74,79,28,67,70,0,48,33,49,0,91,140,32,0,75,47,21,5,118,71,35,32,190,74,37,148,24,1,0,3,32,0,17,24,12,34,114,37,62,66,113,20,66,36,74,61,0,4,53,7,0,0,30,17,2,66,60,22,5,38,34,8,3,8,7,1,3,0,0,0,2,4,0,29,80,78,134,6,12,82,49,0,25,33,115,121,124,11,28,46,0,0,45,6,0,2,5,6,0,0,4,34,20,14,43,10,17,4,1,68,33,84,4,42,0,54,59,41,167,2,52,57,33,41,0,0,0,0,1,3,1,6,0,0,26,23,75,60,32,4,88,72,27,101,152,26,54,33,225,54,59,80,144,93,12,1,13,33,15,40,15,17,77,48,50,16,18,12,37,8,12,56,0,5,2,24,18,0,0,23,69,0,5,74,78,10,99,95,11,46,46,47,52,75,58,138,86,1,33,16,24,124,26,22,29,37,5,1,6,66,114,0,20,0,53,78,128,126,134,85,60,17,25,110,47,174,64,214,91,37,36,60,0,31,15,0,0,1,11,152,12,0,74,38,0,3,39,2,23,18,2,3,18,35,64,79,174,77,142,30,57,55,112,73,68,68,56,35,46,10,8,7,21,3,8,22,15,99,31,8,39,86,2,84,92,18,2,38,113,8,0,18,60,34,0,76,51,0,67,168,147,9,87,46,11,8,0,17,39,12,0,1,21,4,0,0,0,16,2,5,0,59,0,0,8,3,62,129,103,38,19,150,68,0,24,90,6,1,72,50,36,9,34,33,139,38,77,88,73,81,18,61,74,0,86,35,69,0,88,67,48,0,52,47,20,6,102,85,27,29,186,75,34,82,27,1,0,2,30,0,16,22,12,32,114,38,59,66,114,17,81,36,74,60,0,0,68,13,1,20,96,17,4,81,56,19,6,46,38,9,4,8,6,2,2,38,0,0,12,40,2,40,67,91,138,9,10,84,70,0,16,60,104,130,27,7,32,50,0,1,23,6,1,5,6,22,23,2,8,32,55,28,44,25,20,7,1,66,40,67,14,62,0,47,71,47,158,0,38,59,36,39,12,0,31,0,3,2,26,13,0,0,56,24,73,61,44,8,93,71,20,100,151,29,10,38,186,83,214,73,26,1,16,31,16,38,4,25,80,39,48,27,18,10,36,7,12,54,2,6,2,31,12,0,1,15,97,0,5,63,87,9,99,98,12,45,41,56,62,76,68,153,114,27,52,31,49,94,94,86,46,38,63,12,19,64,128,0,25,0,53,81

=== Feature glossary ===
The record interleaves many kinds of information about one protein. Here is each kind framed as the question it answers.

Q: What are the backbone torsion angles?
A: φ (phi) and ψ (psi) are the two rotatable backbone dihedrals per residue: φ is the C(i-1)–N–Cα–C torsion, ψ is the N–Cα–C–N(i+1) torsion, both in degrees on (−180°, 180°]. α-helical residues cluster near (−60°, −45°); β-strand residues near (−120°, +130°). A Ramachandran plot is simply a scatter of (φ, ψ) for every residue.

Q: What is the amino-acid chain?
A: This is the polypeptide sequence — one letter per residue, N-terminus first. Length ranges from a few dozen residues for small domains to over a thousand for large multi-domain proteins.

Q: How mobile is each atom in the crystal?
A: For experimental (PDB) structures, the B-factor (temperature factor) quantifies the positional spread of each atom in the crystal — a combination of thermal vibration and static disorder — in units of Å². High B-factors mark flexible loops or poorly resolved regions; low B-factors mark the rigid, well-ordered core.

Q: Are the domains correctly placed relative to each other?
A: Predicted Aligned Error (PAE) is an AlphaFold confidence matrix: entry (i, j) is the expected error in the position of residue j, in ångströms, when the prediction is superimposed on the true structure at residue i. Low PAE within a block of residues means that block is internally rigid and well-predicted; high PAE between two blocks means their relative placement is uncertain even if each block individually is confident.

Q: How confident is the AlphaFold model at each residue?
A: pLDDT is the predicted lDDT-Cα score: AlphaFold's confidence that the local environment of each residue (all inter-atomic distances within 15 Å) is correctly placed. It is a per-residue number between 0 and 100, with higher meaning more reliable.

Q: What family and function is it annotated with?
A: Functional annotations link the protein to curated databases. InterPro entries identify conserved domains and families by matching the sequence against member-database signatures (Pfam, PROSITE, CDD, …). Gene Ontology (GO) terms describe molecular function, biological process, and cellular component in a controlled vocabulary. CATH places the structure in a hierarchical fold classification (Class/Architecture/Topology/Homologous-superfamily). The organism is the source species.

Q: How big and how compact is the whole molecule?
A: Three whole-structure scalars: the radius of gyration (RMS distance of Cα from centroid, in Å), the count of Cα–Cα contacts (pairs closer than 8 Å and separated by more than four residues in sequence — i.e. tertiary, not local, contacts), and the bounding-box dimensions. Together they distinguish compact globular folds from extended fibres or disordered chains.

Q: What known structures does this most resemble?
A: The Foldseek neighbor list gives the closest experimentally determined structures in the PDB, ranked by structural alignment. TM-score near 1 means near-identical fold; near 0.3 means only rough topology match. This is how one finds what a novel AlphaFold prediction most resembles in the solved-structure universe.

Q: Which residues are buried vs exposed?
A: SASA measures how much of the protein is reachable by solvent. It is computed by rolling a water-sized probe over the atomic surface and summing the exposed area (Å²). Per-residue SASA distinguishes core (buried, low SASA) from surface (exposed, high SASA) residues; total SASA is a whole-molecule size measure.

Q: Which residues are in helices, strands, or loops?
A: Eight-state secondary structure (DSSP): H is the canonical α-helix, G the tighter 3₁₀-helix, I the wider π-helix; E/B are β-structure, T and S are turns and bends, and '-' is everything else. DSSP derives these from the pattern of main-chain N–H···O=C hydrogen bonds, not from the sequence.

Q: Where is each backbone atom in 3D?
A: Structure coordinates are given as an mmCIF _atom_site loop: one row per atom with element, residue name, chain id, sequence number, and x/y/z position in Å. Only the four main-chain atoms per residue are included here; side chains are omitted to keep the record compact.

Q: What if only a Cα trace is available?
A: Three-state secondary structure (P-SEA) collapses the eight DSSP classes into helix (a), strand (b), and coil (c). P-SEA assigns these from Cα geometry alone — distances and angles — without requiring backbone oxygens, so it works on any Cα trace.

Q: What do the rendered images show?
A: The six renders are orthographic views along the three Cartesian axes in both directions. Representation (cartoon, sticks, or surface) and color scheme (sequence-rainbow or by-chain) vary across proteins so the training set covers all the common visualization conventions.

Q: What does the local fold look like, residue by residue?
A: Foldseek's 3Di representation compresses backbone geometry into a per-residue letter drawn from a learned twenty-state alphabet. It captures the tertiary interaction pattern around each residue — which residues are packed against it in space, regardless of where they are in sequence.

Q: What do the diagnostic plots show?
A: The contact map is a binary N×N matrix image: pixel (i, j) is dark where Cα_i and Cα_j are within 8 Å and |i−j|>4. Because the |i−j|>4 filter removes local helical contacts, off-diagonal stripes parallel to the main diagonal indicate parallel β-sheets; stripes perpendicular to it indicate antiparallel β-sheets. The Ramachandran plot scatters every residue's (φ, ψ) pair against the sterically allowed regions. The PAE heatmap renders the predicted-aligned-error matrix.